Protein AF-A0A2A2H3L8-F1 (afdb_monomer_lite)

Secondary structure (DSSP, 8-state):
--HHHHHHHH-HHHHHHHHHHHHHHHHHGGGHHHH-TTS---SHHHHHHHHHHHHHHS-HHHHTTS-HHHHHHHHHHHHHTTGGGS--SHHHHHHHHHS-HHHHHHHHHHHHHHHHHHHHHHHHHTTTTTT--HHHHHHHHHHHHHTSSS-HHHH----EETTEE--HHHHHHHHHHHHHT--SGGGS-HHHHHH-----HHHHHHHHHHHHEEEEEESTTSS-EEEEEEE-SSHHHHHHHHHHHHHHHHHHHHHHHHHHHTT----EEEEEEE-HHHHHHHHHHHHTTS--B-HHHHHHHS-S-HHHHHHHHHHHHHTTSEEE-TTS-EEE---HHHHHHHHHHHTTSTTHHHHHTSHHHHHHIIIIIHHHHHHHHT----HHHHHHHHHHHTT-HHHHHHHHHHHHHH--TT--GGGS-HHHHHHHHHHHHHHHHHHHS-----HHHHHHHHHHHHHHHHHHHHHHHHHHHHHHHHHS-HHHHHHHHHHTT--SS------------TT-SSPPPHHHHHHHHHHH---EEEEEEEE---EE--TT--EE-S-EEEEEE------EEEEEETTSS-EEEEEE-EEEEETTEEEEE-TTSS-SEEEEEEEETTTTEEEEEEEE-TT-BHHHHHHHHHHHHHHHHH-EEEEEETTT--EEEEEEPPTTS---PPPHHHHHHHHHHHHHHHHH----B--S---HHHHHHHHHHHHHHHHSEEEEE-SEEEEEEEEHHHHHHHHHHHHTTPPEEEEES--EEEETTEEEE---EEEEESSEEEE-TTS-B--GGGS-TT-EEEEEEEETTSEEEEEEGGG--S--B-

Radius of gyration: 36.52 Å; chains: 1; bounding box: 95×78×100 Å

Structure (mmCIF, N/CA/C/O backbone):
data_AF-A0A2A2H3L8-F1
#
_entry.id   AF-A0A2A2H3L8-F1
#
loop_
_atom_site.group_PDB
_atom_site.id
_atom_site.type_symbol
_atom_site.label_atom_id
_atom_site.label_alt_id
_atom_site.label_comp_id
_atom_site.label_asym_id
_atom_site.label_entity_id
_atom_site.label_seq_id
_atom_site.pdbx_PDB_ins_code
_atom_site.Cartn_x
_atom_site.Cartn_y
_atom_site.Cartn_z
_atom_site.occupancy
_atom_site.B_iso_or_equiv
_atom_site.auth_seq_id
_atom_site.auth_comp_id
_atom_site.auth_asym_id
_atom_site.auth_atom_id
_atom_site.pdbx_PDB_model_num
ATOM 1 N N . MET A 1 1 ? -17.645 -6.572 17.294 1.00 83.06 1 MET A N 1
ATOM 2 C CA . MET A 1 1 ? -18.320 -5.420 17.928 1.00 83.06 1 MET A CA 1
ATOM 3 C C . MET A 1 1 ? -17.298 -4.321 18.198 1.00 83.06 1 MET A C 1
ATOM 5 O O . MET A 1 1 ? -16.190 -4.648 18.616 1.00 83.06 1 MET A O 1
ATOM 9 N N . GLU A 1 2 ? -17.632 -3.058 17.930 1.00 95.62 2 GLU A N 1
ATOM 10 C CA . GLU A 1 2 ? -16.742 -1.903 18.159 1.00 95.62 2 GLU A CA 1
ATOM 11 C C . GLU A 1 2 ? -17.106 -1.179 19.459 1.00 95.62 2 GLU A C 1
ATOM 13 O O . GLU A 1 2 ? -18.285 -1.053 19.788 1.00 95.62 2 GLU A O 1
ATOM 18 N N . LEU A 1 3 ? -16.106 -0.639 20.160 1.00 96.88 3 LEU A N 1
ATOM 19 C CA . LEU A 1 3 ? -16.261 0.093 21.422 1.00 96.88 3 LEU A CA 1
ATOM 20 C C . LEU A 1 3 ? -17.238 1.273 21.305 1.00 96.88 3 LEU A C 1
ATOM 22 O O . LEU A 1 3 ? -18.069 1.485 22.185 1.00 96.88 3 LEU A O 1
ATOM 26 N N . ARG A 1 4 ? -17.191 2.024 20.197 1.00 95.75 4 ARG A N 1
ATOM 27 C CA . ARG A 1 4 ? -18.120 3.143 19.962 1.00 95.75 4 ARG A CA 1
ATOM 28 C C . ARG A 1 4 ? -19.567 2.703 19.780 1.00 95.75 4 ARG A C 1
ATOM 30 O O . ARG A 1 4 ? -20.456 3.467 20.149 1.00 95.75 4 ARG A O 1
ATOM 37 N N . ASN A 1 5 ? -19.805 1.518 19.220 1.00 95.75 5 ASN A N 1
ATOM 38 C CA . ASN A 1 5 ? -21.161 1.006 19.024 1.00 95.75 5 ASN A CA 1
ATOM 39 C C . ASN A 1 5 ? -21.778 0.613 20.369 1.00 95.75 5 ASN A C 1
ATOM 41 O O . ASN A 1 5 ? -22.880 1.064 20.662 1.00 95.75 5 ASN A O 1
ATOM 45 N N . ILE A 1 6 ? -21.006 -0.049 21.238 1.00 95.19 6 ILE A N 1
ATOM 46 C CA . ILE A 1 6 ? -21.409 -0.333 22.628 1.00 95.19 6 ILE A CA 1
ATOM 47 C C . ILE A 1 6 ? -21.758 0.968 23.350 1.00 95.19 6 ILE A C 1
ATOM 49 O O . ILE A 1 6 ? -22.830 1.109 23.927 1.00 95.19 6 ILE A O 1
ATOM 53 N N . LEU A 1 7 ? -20.889 1.979 23.258 1.00 94.81 7 LEU A N 1
ATOM 54 C CA . LEU A 1 7 ? -21.137 3.255 23.924 1.00 94.81 7 LEU A CA 1
ATOM 55 C C . LEU A 1 7 ? -22.390 3.964 23.391 1.00 94.81 7 LEU A C 1
ATOM 57 O O . LEU A 1 7 ? -23.113 4.592 24.157 1.00 94.81 7 LEU A O 1
ATOM 61 N N . LYS A 1 8 ? -22.649 3.879 22.083 1.00 95.00 8 LYS A N 1
ATOM 62 C CA . LYS A 1 8 ? -23.843 4.452 21.452 1.00 95.00 8 LYS A CA 1
ATOM 63 C C . LYS A 1 8 ? -25.124 3.785 21.954 1.00 95.00 8 LYS A C 1
ATOM 65 O O . LYS A 1 8 ? -26.120 4.483 22.131 1.00 95.00 8 LYS A O 1
ATOM 70 N N . GLU A 1 9 ? -25.088 2.473 22.146 1.00 94.44 9 GLU A N 1
ATOM 71 C CA . GLU A 1 9 ? -26.216 1.666 22.615 1.00 94.44 9 GLU A CA 1
ATOM 72 C C . GLU A 1 9 ? -26.458 1.854 24.118 1.00 94.44 9 GLU A C 1
ATOM 74 O O . GLU A 1 9 ? -27.595 2.060 24.535 1.00 94.44 9 GLU A O 1
ATOM 79 N N . GLU A 1 10 ? -25.397 1.879 24.927 1.00 94.19 10 GLU A N 1
ATOM 80 C CA . GLU A 1 10 ? -25.502 1.904 26.390 1.00 94.19 10 GLU A CA 1
ATOM 81 C C . GLU A 1 10 ? -25.512 3.315 27.007 1.00 94.19 10 GLU A C 1
ATOM 83 O O . GLU A 1 10 ? -26.018 3.505 28.114 1.00 94.19 10 GLU A O 1
ATOM 88 N N . SER A 1 11 ? -24.950 4.331 26.338 1.00 94.38 11 SER A N 1
ATOM 89 C CA . SER A 1 11 ? -24.921 5.711 26.847 1.00 94.38 11 SER A CA 1
ATOM 90 C C . SER A 1 11 ? -24.826 6.763 25.738 1.00 94.38 11 SER A C 1
ATOM 92 O O . SER A 1 11 ? -23.748 7.224 25.341 1.00 94.38 11 SER A O 1
ATOM 94 N N . SER A 1 12 ? -25.988 7.258 25.301 1.00 92.56 12 SER A N 1
ATOM 95 C CA . SER A 1 12 ? -26.070 8.342 24.315 1.00 92.56 12 SER A CA 1
ATOM 96 C C . SER A 1 12 ? -25.361 9.630 24.762 1.00 92.56 12 SER A C 1
ATOM 98 O O . SER A 1 12 ? -24.873 10.377 23.915 1.00 92.56 12 SER A O 1
ATOM 100 N N . ASP A 1 13 ? -25.292 9.904 26.073 1.00 95.12 13 ASP A N 1
ATOM 101 C CA . ASP A 1 13 ? -24.569 11.066 26.617 1.00 95.12 13 ASP A CA 1
ATOM 102 C C . ASP A 1 13 ? -23.065 10.966 26.337 1.00 95.12 13 ASP A C 1
ATOM 104 O O . ASP A 1 13 ? -22.494 11.843 25.684 1.00 95.12 13 ASP A O 1
ATOM 108 N N . TYR A 1 14 ? -22.427 9.864 26.747 1.00 96.44 14 TYR A N 1
ATOM 109 C CA . TYR A 1 14 ? -20.996 9.662 26.519 1.00 96.44 14 TYR A CA 1
ATOM 110 C C . TYR A 1 14 ? -20.649 9.618 25.032 1.00 96.44 14 TYR A C 1
ATOM 112 O O . TYR A 1 14 ? -19.658 10.221 24.612 1.00 96.44 14 TYR A O 1
ATOM 120 N N . TYR A 1 15 ? -21.487 8.973 24.220 1.00 96.31 15 TYR A N 1
ATOM 121 C CA . TYR A 1 15 ? -21.296 8.926 22.775 1.00 96.31 15 TYR A CA 1
ATOM 122 C C . TYR A 1 15 ? -21.334 10.324 22.130 1.00 96.31 15 TYR A C 1
ATOM 124 O O . TYR A 1 15 ? -20.479 10.657 21.306 1.00 96.31 15 TYR A O 1
ATOM 132 N N . ASN A 1 16 ? -22.280 11.180 22.530 1.00 94.69 16 ASN A N 1
ATOM 133 C CA . ASN A 1 16 ? -22.362 12.554 22.029 1.00 94.69 16 ASN A CA 1
ATOM 134 C C . ASN A 1 16 ? -21.185 13.418 22.508 1.00 94.69 16 ASN A C 1
ATOM 136 O O . ASN A 1 16 ? -20.650 14.211 21.731 1.00 94.69 16 ASN A O 1
ATOM 140 N N . ARG A 1 17 ? -20.743 13.243 23.758 1.00 96.62 17 ARG A N 1
ATOM 141 C CA . ARG A 1 17 ? -19.589 13.964 24.316 1.00 96.62 17 ARG A CA 1
ATOM 142 C C . ARG A 1 17 ? -18.285 13.585 23.618 1.00 96.62 17 ARG A C 1
ATOM 144 O O . ARG A 1 17 ? -17.509 14.482 23.305 1.00 96.62 17 ARG A O 1
ATOM 151 N N . ILE A 1 18 ? -18.075 12.310 23.275 1.00 95.94 18 ILE A N 1
ATOM 152 C CA . ILE A 1 18 ? -16.907 11.888 22.482 1.00 95.94 18 ILE A CA 1
ATOM 153 C C . ILE A 1 18 ? -16.838 12.608 21.138 1.00 95.94 18 ILE A C 1
ATOM 155 O O . ILE A 1 18 ? -15.762 13.054 20.761 1.00 95.94 18 ILE A O 1
ATOM 159 N N . LYS A 1 19 ? -17.962 12.785 20.431 1.00 94.50 19 LYS A N 1
ATOM 160 C CA . LYS A 1 19 ? -17.966 13.498 19.140 1.00 94.50 19 LYS A CA 1
ATOM 161 C C . LYS A 1 19 ? -17.514 14.949 19.270 1.00 94.50 19 LYS A C 1
ATOM 163 O O . LYS A 1 19 ? -16.806 15.453 18.404 1.00 94.50 19 LYS A O 1
ATOM 168 N N . PHE A 1 20 ? -17.934 15.620 20.341 1.00 95.12 20 PHE A N 1
ATOM 169 C CA . PHE A 1 20 ? -17.474 16.972 20.647 1.00 95.12 20 PHE A CA 1
ATOM 170 C C . PHE A 1 20 ? -15.969 16.982 20.948 1.00 95.12 20 PHE A C 1
ATOM 172 O O . PHE A 1 20 ? -15.222 17.737 20.339 1.00 95.12 20 PHE A O 1
ATOM 179 N N . ILE A 1 21 ? -15.523 16.086 21.828 1.00 96.94 21 ILE A N 1
ATOM 180 C CA . ILE A 1 21 ? -14.126 15.967 22.259 1.00 96.94 21 ILE A CA 1
ATOM 181 C C . ILE A 1 21 ? -13.189 15.617 21.089 1.00 96.94 21 ILE A C 1
ATOM 183 O O . ILE A 1 21 ? -12.085 16.148 21.002 1.00 96.94 21 ILE A O 1
ATOM 187 N N . GLU A 1 22 ? -13.622 14.754 20.169 1.00 95.75 22 GLU A N 1
ATOM 188 C CA . GLU A 1 22 ? -12.879 14.399 18.956 1.00 95.75 22 GLU A CA 1
ATOM 189 C C . GLU A 1 22 ? -12.648 15.623 18.066 1.00 95.75 22 GLU A C 1
ATOM 191 O O . GLU A 1 22 ? -11.533 15.838 17.598 1.00 95.75 22 GLU A O 1
ATOM 196 N N . LYS A 1 23 ? -13.664 16.478 17.906 1.00 94.19 23 LYS A N 1
ATOM 197 C CA . LYS A 1 23 ? -13.542 17.730 17.153 1.00 94.19 23 LYS A CA 1
ATOM 198 C C . LYS A 1 23 ? -12.536 18.694 17.793 1.00 94.19 23 LYS A C 1
ATOM 200 O O . LYS A 1 23 ? -11.777 19.346 17.080 1.00 94.19 23 LYS A O 1
ATOM 205 N N . GLU A 1 24 ? -12.499 18.768 19.122 1.00 94.69 24 GLU A N 1
ATOM 206 C CA . GLU A 1 24 ? -11.476 19.548 19.831 1.00 94.69 24 GLU A CA 1
ATOM 207 C C . GLU A 1 24 ? -10.074 18.957 19.609 1.00 94.69 24 GLU A C 1
ATOM 209 O O . GLU A 1 24 ? -9.120 19.688 19.334 1.00 94.69 24 GLU A O 1
ATOM 214 N N . ALA A 1 25 ? -9.938 17.627 19.648 1.00 94.38 25 ALA A N 1
ATOM 215 C CA . ALA A 1 25 ? -8.674 16.949 19.365 1.00 94.38 25 ALA A CA 1
ATOM 216 C C . ALA A 1 25 ? -8.178 17.212 17.929 1.00 94.38 25 ALA A C 1
ATOM 218 O O . ALA A 1 25 ? -6.989 17.474 17.739 1.00 94.38 25 ALA A O 1
ATOM 219 N N . GLU A 1 26 ? -9.069 17.219 16.929 1.00 92.94 26 GLU A N 1
ATOM 220 C CA . GLU A 1 26 ? -8.743 17.552 15.531 1.00 92.94 26 GLU A CA 1
ATOM 221 C C . GLU A 1 26 ? -8.119 18.947 15.382 1.00 92.94 26 GLU A C 1
ATOM 223 O O . GLU A 1 26 ? -7.230 19.135 14.550 1.00 92.94 26 GLU A O 1
ATOM 228 N N . GLY A 1 27 ? -8.538 19.911 16.207 1.00 90.88 27 GLY A N 1
ATOM 229 C CA . GLY A 1 27 ? -7.970 21.259 16.220 1.00 90.88 27 GLY A CA 1
ATOM 230 C C . GLY A 1 27 ? -6.612 21.364 16.920 1.00 90.88 27 GLY A C 1
ATOM 231 O O . GLY A 1 27 ? -5.846 22.271 16.612 1.00 90.88 27 GLY A O 1
ATOM 232 N N . ILE A 1 28 ? -6.301 20.454 17.850 1.00 90.62 28 ILE A N 1
ATOM 233 C CA . ILE A 1 28 ? -5.138 20.562 18.746 1.00 90.62 28 ILE A CA 1
ATOM 234 C C . ILE A 1 28 ? -3.966 19.673 18.312 1.00 90.62 28 ILE A C 1
ATOM 236 O O . ILE A 1 28 ? -2.809 20.090 18.374 1.00 90.62 28 ILE A O 1
ATOM 240 N N . LEU A 1 29 ? -4.231 18.427 17.919 1.00 89.50 29 LEU A N 1
ATOM 241 C CA . LEU A 1 29 ? -3.183 17.446 17.619 1.00 89.50 29 LEU A CA 1
ATOM 242 C C . LEU A 1 29 ? -2.233 17.849 16.471 1.00 89.50 29 LEU A C 1
ATOM 244 O O . LEU A 1 29 ? -1.042 17.532 16.564 1.00 89.50 29 LEU A O 1
ATOM 248 N N . PRO A 1 30 ? -2.665 18.585 15.423 1.00 87.38 30 PRO A N 1
ATOM 249 C CA . PRO A 1 30 ? -1.750 19.055 14.380 1.00 87.38 30 PRO A CA 1
ATOM 250 C C . PRO A 1 30 ? -0.570 19.898 14.899 1.00 87.38 30 PRO A C 1
ATOM 252 O O . PRO A 1 30 ? 0.511 19.851 14.302 1.00 87.38 30 PRO A O 1
ATOM 255 N N . ASP A 1 31 ? -0.722 20.594 16.034 1.00 88.56 31 ASP A N 1
ATOM 256 C CA . ASP A 1 31 ? 0.322 21.441 16.633 1.00 88.56 31 ASP A CA 1
ATOM 257 C C . ASP A 1 31 ? 1.571 20.655 17.049 1.00 88.56 31 ASP A C 1
ATOM 259 O O . ASP A 1 31 ? 2.672 21.208 17.112 1.00 88.56 31 ASP A O 1
ATOM 263 N N . VAL A 1 32 ? 1.448 19.343 17.284 1.00 88.62 32 VAL A N 1
ATOM 264 C CA . VAL A 1 32 ? 2.593 18.469 17.589 1.00 88.62 32 VAL A CA 1
ATOM 265 C C . VAL A 1 32 ? 3.655 18.547 16.484 1.00 88.62 32 VAL A C 1
ATOM 267 O O . VAL A 1 32 ? 4.857 18.495 16.764 1.00 88.62 32 VAL A O 1
ATOM 270 N N . ARG A 1 33 ? 3.249 18.761 15.224 1.00 84.06 33 ARG A N 1
ATOM 271 C CA . ARG A 1 33 ? 4.179 18.886 14.090 1.00 84.06 33 ARG A CA 1
ATOM 272 C C . ARG A 1 33 ? 5.032 20.146 14.125 1.00 84.06 33 ARG A C 1
ATOM 274 O O . ARG A 1 33 ? 6.118 20.134 13.548 1.00 84.06 33 ARG A O 1
ATOM 281 N N . LEU A 1 34 ? 4.588 21.205 14.804 1.00 83.75 34 LEU A N 1
ATOM 282 C CA . LEU A 1 34 ? 5.397 22.416 14.987 1.00 83.75 34 LEU A CA 1
ATOM 283 C C . LEU A 1 34 ? 6.666 22.100 15.787 1.00 83.75 34 LEU A C 1
ATOM 285 O O . LEU A 1 34 ? 7.735 22.656 15.537 1.00 83.75 34 LEU A O 1
ATOM 289 N N . VAL A 1 35 ? 6.554 21.152 16.718 1.00 85.38 35 VAL A N 1
ATOM 290 C CA . VAL A 1 35 ? 7.652 20.702 17.574 1.00 85.38 35 VAL A CA 1
ATOM 291 C C . VAL A 1 35 ? 8.431 19.574 16.918 1.00 85.38 35 VAL A C 1
ATOM 293 O O . VAL A 1 35 ? 9.661 19.591 16.942 1.00 85.38 35 VAL A O 1
ATOM 296 N N . PHE A 1 36 ? 7.737 18.618 16.299 1.00 85.81 36 PHE A N 1
ATOM 297 C CA . PHE A 1 36 ? 8.301 17.369 15.791 1.00 85.81 36 PHE A CA 1
ATOM 298 C C . PHE A 1 36 ? 8.099 17.197 14.271 1.00 85.81 36 PHE A C 1
ATOM 300 O O . PHE A 1 36 ? 7.512 16.207 13.834 1.00 85.81 36 PHE A O 1
ATOM 307 N N . PRO A 1 37 ? 8.634 18.098 13.424 1.00 77.38 37 PRO A N 1
ATOM 308 C CA . PRO A 1 37 ? 8.380 18.074 11.978 1.00 77.38 37 PRO A CA 1
ATOM 309 C C . PRO A 1 37 ? 8.985 16.858 11.260 1.00 77.38 37 PRO A C 1
ATOM 311 O O . PRO A 1 37 ? 8.618 16.572 10.126 1.00 77.38 37 PRO A O 1
ATOM 314 N N . LYS A 1 38 ? 9.927 16.155 11.904 1.00 72.88 38 LYS A N 1
ATOM 315 C CA . LYS A 1 38 ? 10.627 14.973 11.373 1.00 72.88 38 LYS A CA 1
ATOM 316 C C . LYS A 1 38 ? 10.145 13.647 11.980 1.00 72.88 38 LYS A C 1
ATOM 318 O O . LYS A 1 38 ? 10.799 12.629 11.798 1.00 72.88 38 LYS A O 1
ATOM 323 N N . TYR A 1 39 ? 9.059 13.643 12.744 1.00 74.00 39 TYR A N 1
ATOM 324 C CA . TYR A 1 39 ? 8.525 12.412 13.328 1.00 74.00 39 TYR A CA 1
ATOM 325 C C . TYR A 1 39 ? 7.273 11.962 12.575 1.00 74.00 39 TYR A C 1
ATOM 327 O O . TYR A 1 39 ? 6.758 12.682 11.719 1.00 74.00 39 TYR A O 1
ATOM 335 N N . THR A 1 40 ? 6.821 10.743 12.866 1.00 72.00 40 THR A N 1
ATOM 336 C CA . THR A 1 40 ? 5.546 10.207 12.377 1.00 72.00 40 THR A CA 1
ATOM 337 C C . THR A 1 40 ? 4.384 11.120 12.753 1.00 72.00 40 THR A C 1
ATOM 339 O O . THR A 1 40 ? 4.486 11.956 13.655 1.00 72.00 40 THR A O 1
ATOM 342 N N . ASN A 1 41 ? 3.271 10.979 12.042 1.00 76.31 41 ASN A N 1
ATOM 343 C CA . ASN A 1 41 ? 2.091 11.787 12.305 1.00 76.31 41 ASN A CA 1
ATOM 344 C C . ASN A 1 41 ? 1.493 11.399 13.667 1.00 76.31 41 ASN A C 1
ATOM 346 O O . ASN A 1 41 ? 1.274 10.217 13.926 1.00 76.31 41 ASN A O 1
ATOM 350 N N . HIS A 1 42 ? 1.215 12.398 14.506 1.00 82.56 42 HIS A N 1
ATOM 351 C CA . HIS A 1 42 ? 0.494 12.247 15.779 1.00 82.56 42 HIS A CA 1
ATOM 352 C C . HIS A 1 42 ? -0.842 13.010 15.722 1.00 82.56 42 HIS A C 1
ATOM 354 O O . HIS A 1 42 ? -1.258 13.643 16.685 1.00 82.56 42 HIS A O 1
ATOM 360 N N . ASP A 1 43 ? -1.459 13.032 14.538 1.00 83.88 43 ASP A N 1
ATOM 361 C CA . ASP A 1 43 ? -2.748 13.671 14.280 1.00 83.88 43 ASP A CA 1
ATOM 362 C C . ASP A 1 43 ? -3.913 12.692 14.516 1.00 83.88 43 ASP A C 1
ATOM 364 O O . ASP A 1 43 ? -3.726 11.577 15.000 1.00 83.88 43 ASP A O 1
ATOM 368 N N . ILE A 1 44 ? -5.137 13.106 14.182 1.00 88.06 44 ILE A N 1
ATOM 369 C CA . ILE A 1 44 ? -6.342 12.302 14.420 1.00 88.06 44 ILE A CA 1
ATOM 370 C C . ILE A 1 44 ? -6.323 10.941 13.699 1.00 88.06 44 ILE A C 1
ATOM 372 O O . ILE A 1 44 ? -6.999 10.008 14.124 1.00 88.06 44 ILE A O 1
ATOM 376 N N . ALA A 1 45 ? -5.550 10.793 12.617 1.00 88.56 45 ALA A N 1
ATOM 377 C CA . ALA A 1 45 ? -5.422 9.504 11.944 1.00 88.56 45 ALA A CA 1
ATOM 378 C C . ALA A 1 45 ? -4.712 8.488 12.852 1.00 88.56 45 ALA A C 1
ATOM 380 O O . ALA A 1 45 ? -5.144 7.343 12.946 1.00 88.56 45 ALA A O 1
ATOM 381 N N . HIS A 1 46 ? -3.694 8.930 13.600 1.00 90.38 46 HIS A N 1
ATOM 382 C CA . HIS A 1 46 ? -3.003 8.087 14.571 1.00 90.38 46 HIS A CA 1
ATOM 383 C C . HIS A 1 46 ? -3.940 7.555 15.653 1.00 90.38 46 HIS A C 1
ATOM 385 O O . HIS A 1 46 ? -3.908 6.367 15.971 1.00 90.38 46 HIS A O 1
ATOM 391 N N . THR A 1 47 ? -4.749 8.434 16.235 1.00 93.00 47 THR A N 1
ATOM 392 C CA . THR A 1 47 ? -5.632 8.068 17.343 1.00 93.00 47 THR A CA 1
ATOM 393 C C . THR A 1 47 ? -6.748 7.138 16.872 1.00 93.00 47 THR A C 1
ATOM 395 O O . THR A 1 47 ? -7.091 6.201 17.588 1.00 93.00 47 THR A O 1
ATOM 398 N N . LYS A 1 48 ? -7.245 7.319 15.640 1.00 93.44 48 LYS A N 1
ATOM 399 C CA . LYS A 1 48 ? -8.192 6.397 14.990 1.00 93.44 48 LYS A CA 1
ATOM 400 C C . LYS A 1 48 ? -7.587 5.017 14.739 1.00 93.44 48 LYS A C 1
ATOM 402 O O . LYS A 1 48 ? -8.254 4.022 15.002 1.00 93.44 48 LYS A O 1
ATOM 407 N N . GLY A 1 49 ? -6.330 4.952 14.303 1.00 94.25 49 GLY A N 1
ATOM 408 C CA . GLY A 1 49 ? -5.618 3.683 14.153 1.00 94.25 49 GLY A CA 1
ATOM 409 C C . GLY A 1 49 ? -5.435 2.946 15.485 1.00 94.25 49 GLY A C 1
ATOM 410 O O . GLY A 1 49 ? -5.712 1.753 15.569 1.00 94.25 49 GLY A O 1
ATOM 411 N N . ILE A 1 50 ? -5.095 3.656 16.571 1.00 96.56 50 ILE A N 1
ATOM 412 C CA . ILE A 1 50 ? -5.062 3.056 17.921 1.00 96.56 50 ILE A CA 1
ATOM 413 C C . ILE A 1 50 ? -6.453 2.572 18.345 1.00 96.56 50 ILE A C 1
ATOM 415 O O . ILE A 1 50 ? -6.582 1.480 18.892 1.00 96.56 50 ILE A O 1
ATOM 419 N N . GLU A 1 51 ? -7.502 3.360 18.104 1.00 97.12 51 GLU A N 1
ATOM 420 C CA . GLU A 1 51 ? -8.876 2.960 18.416 1.00 97.12 51 GLU A CA 1
ATOM 421 C C . GLU A 1 51 ? -9.269 1.667 17.682 1.00 97.12 51 GLU A C 1
ATOM 423 O O . GLU A 1 51 ? -9.859 0.766 18.284 1.00 97.12 51 GLU A O 1
ATOM 428 N N . GLN A 1 52 ? -8.897 1.536 16.408 1.00 96.44 52 GLN A N 1
ATOM 429 C CA . GLN A 1 52 ? -9.094 0.306 15.648 1.00 96.44 52 GLN A CA 1
ATOM 430 C C . GLN A 1 52 ? -8.313 -0.866 16.259 1.00 96.44 52 GLN A C 1
ATOM 432 O O . GLN A 1 52 ? -8.894 -1.927 16.477 1.00 96.44 52 GLN A O 1
ATOM 437 N N . LEU A 1 53 ? -7.046 -0.670 16.629 1.00 97.12 53 LEU A N 1
ATOM 438 C CA . LEU A 1 53 ? -6.260 -1.707 17.301 1.00 97.12 53 LEU A CA 1
ATOM 439 C C . LEU A 1 53 ? -6.874 -2.111 18.645 1.00 97.12 53 LEU A C 1
ATOM 441 O O . LEU A 1 53 ? -6.885 -3.291 18.970 1.00 97.12 53 LEU A O 1
ATOM 445 N N . LEU A 1 54 ? -7.444 -1.180 19.417 1.00 98.12 54 LEU A N 1
ATOM 446 C CA . LEU A 1 54 ? -8.195 -1.509 20.634 1.00 98.12 54 LEU A CA 1
ATOM 447 C C . LEU A 1 54 ? -9.435 -2.357 20.315 1.00 98.12 54 LEU A C 1
ATOM 449 O O . LEU A 1 54 ? -9.735 -3.311 21.036 1.00 98.12 54 LEU A O 1
ATOM 453 N N . ASN A 1 55 ? -10.145 -2.050 19.225 1.00 97.31 55 ASN A N 1
ATOM 454 C CA . ASN A 1 55 ? -11.265 -2.866 18.759 1.00 97.31 55 ASN A CA 1
ATOM 455 C C . ASN A 1 55 ? -10.823 -4.272 18.334 1.00 97.31 55 ASN A C 1
ATOM 457 O O . ASN A 1 55 ? -11.568 -5.221 18.551 1.00 97.31 55 ASN A O 1
ATOM 461 N N . GLU A 1 56 ? -9.645 -4.446 17.754 1.00 96.19 56 GLU A N 1
ATOM 462 C CA . GLU A 1 56 ? -9.154 -5.765 17.338 1.00 96.19 56 GLU A CA 1
ATOM 463 C C . GLU A 1 56 ? -8.559 -6.551 18.516 1.00 96.19 56 GLU A C 1
ATOM 465 O O . GLU A 1 56 ? -8.823 -7.741 18.678 1.00 96.19 56 GLU A O 1
ATOM 470 N N . MET A 1 57 ? -7.814 -5.872 19.387 1.00 96.50 57 MET A N 1
ATOM 471 C CA . MET A 1 57 ? -7.100 -6.460 20.518 1.00 96.50 57 MET A CA 1
ATOM 472 C C . MET A 1 57 ? -8.027 -6.936 21.640 1.00 96.50 57 MET A C 1
ATOM 474 O O . MET A 1 57 ? -7.695 -7.902 22.324 1.00 96.50 57 MET A O 1
ATOM 478 N N . ILE A 1 58 ? -9.165 -6.267 21.867 1.00 96.56 58 ILE A N 1
ATOM 479 C CA . ILE A 1 58 ? -10.099 -6.612 22.948 1.00 96.56 58 ILE A CA 1
ATOM 480 C C . ILE A 1 58 ? -11.173 -7.579 22.407 1.00 96.56 58 ILE A C 1
ATOM 482 O O . ILE A 1 58 ? -12.014 -7.170 21.597 1.00 96.56 58 ILE A O 1
ATOM 486 N N . PRO A 1 59 ? -11.224 -8.844 22.871 1.00 95.12 59 PRO A N 1
ATOM 487 C CA . PRO A 1 59 ? -12.266 -9.790 22.476 1.00 95.12 59 PRO A CA 1
ATOM 488 C C . PRO A 1 59 ? -13.664 -9.301 22.870 1.00 95.12 59 PRO A C 1
ATOM 490 O O . PRO A 1 59 ? -13.820 -8.626 23.890 1.00 95.12 59 PRO A O 1
ATOM 493 N N . ASN A 1 60 ? -14.697 -9.688 22.112 1.00 94.62 60 ASN A N 1
ATOM 494 C CA . ASN A 1 60 ? -16.083 -9.281 22.399 1.00 94.62 60 ASN A CA 1
ATOM 495 C C . ASN A 1 60 ? -16.507 -9.644 23.834 1.00 94.62 60 ASN A C 1
ATOM 497 O O . ASN A 1 60 ? -17.072 -8.802 24.521 1.00 94.62 60 ASN A O 1
ATOM 501 N N . SER A 1 61 ? -16.104 -10.819 24.331 1.00 93.88 61 SER A N 1
ATOM 502 C CA . SER A 1 61 ? -16.380 -11.254 25.707 1.00 93.88 61 SER A CA 1
ATOM 503 C C . SER A 1 61 ? -15.810 -10.325 26.784 1.00 93.88 61 SER A C 1
ATOM 505 O O . SER A 1 61 ? -16.335 -10.278 27.890 1.00 93.88 61 SER A O 1
ATOM 507 N N . ILE A 1 62 ? -14.736 -9.583 26.499 1.00 96.00 62 ILE A N 1
ATOM 508 C CA . ILE A 1 62 ? -14.208 -8.562 27.411 1.00 96.00 62 ILE A CA 1
ATOM 509 C C . ILE A 1 62 ? -14.923 -7.234 27.179 1.00 96.00 62 ILE A C 1
ATOM 511 O O . ILE A 1 62 ? -15.278 -6.573 28.149 1.00 96.00 62 ILE A O 1
ATOM 515 N N . LYS A 1 63 ? -15.177 -6.861 25.917 1.00 96.00 63 LYS A N 1
ATOM 516 C CA . LYS A 1 63 ? -15.886 -5.619 25.577 1.00 96.00 63 LYS A CA 1
ATOM 517 C C . LYS A 1 63 ? -17.268 -5.534 26.222 1.00 96.00 63 LYS A C 1
ATOM 519 O O . LYS A 1 63 ? -17.598 -4.487 26.755 1.00 96.00 63 LYS A O 1
ATOM 524 N N . GLU A 1 64 ? -18.019 -6.631 26.224 1.00 92.50 64 GLU A N 1
ATOM 525 C CA . GLU A 1 64 ? -19.348 -6.742 26.853 1.00 92.50 64 GLU A CA 1
ATOM 526 C C . GLU A 1 64 ? -19.312 -6.563 28.378 1.00 92.50 64 GLU A C 1
ATOM 528 O O . GLU A 1 64 ? -20.329 -6.281 28.999 1.00 92.50 64 GLU A O 1
ATOM 533 N N . ASN A 1 65 ? -18.142 -6.731 28.999 1.00 93.25 65 ASN A N 1
ATOM 534 C CA . ASN A 1 65 ? -17.953 -6.541 30.434 1.00 93.25 65 ASN A CA 1
ATOM 535 C C . ASN A 1 65 ? -17.357 -5.166 30.785 1.00 93.25 65 ASN A C 1
ATOM 537 O O . ASN A 1 65 ? -17.212 -4.859 31.971 1.00 93.25 65 ASN A O 1
ATOM 541 N N . LEU A 1 66 ? -16.985 -4.350 29.790 1.00 95.69 66 LEU A N 1
ATOM 542 C CA . LEU A 1 66 ? -16.517 -2.986 30.019 1.00 95.69 66 LEU A CA 1
ATOM 543 C C . LEU A 1 66 ? -17.706 -2.067 30.266 1.00 95.69 66 LEU A C 1
ATOM 545 O O . LEU A 1 66 ? -18.670 -2.053 29.510 1.00 95.69 66 LEU A O 1
ATOM 549 N N . LYS A 1 67 ? -17.605 -1.230 31.294 1.00 95.38 67 LYS A N 1
ATOM 550 C CA . LYS A 1 67 ? -18.656 -0.254 31.599 1.00 95.38 67 LYS A CA 1
ATOM 551 C C . LYS A 1 67 ? -18.656 0.881 30.570 1.00 95.38 67 LYS A C 1
ATOM 553 O O . LYS A 1 67 ? -17.574 1.286 30.129 1.00 95.38 67 LYS A O 1
ATOM 558 N N . PRO A 1 68 ? -19.803 1.541 30.311 1.00 95.69 68 PRO A N 1
ATOM 559 C CA . PRO A 1 68 ? -19.861 2.729 29.456 1.00 95.69 68 PRO A CA 1
ATOM 560 C C . PRO A 1 68 ? -18.831 3.804 29.824 1.00 95.69 68 PRO A C 1
ATOM 562 O O . PRO A 1 68 ? -18.195 4.389 28.950 1.00 95.69 68 PRO A O 1
ATOM 565 N N . ALA A 1 69 ? -18.622 4.038 31.125 1.00 96.25 69 ALA A N 1
ATOM 566 C CA . ALA A 1 69 ? -17.630 4.995 31.610 1.00 96.25 69 ALA A CA 1
ATOM 567 C C . ALA A 1 69 ? -16.187 4.568 31.283 1.00 96.25 69 ALA A C 1
ATOM 569 O O . ALA A 1 69 ? -15.371 5.406 30.918 1.00 96.25 69 ALA A O 1
ATOM 570 N N . GLU A 1 70 ? -15.866 3.274 31.370 1.00 97.75 70 GLU A N 1
ATOM 571 C CA . GLU A 1 70 ? -14.536 2.743 31.045 1.00 97.75 70 GLU A CA 1
ATOM 572 C C . GLU A 1 70 ? -14.231 2.868 29.555 1.00 97.75 70 GLU A C 1
ATOM 574 O O . GLU A 1 70 ? -13.145 3.316 29.185 1.00 97.75 70 GLU A O 1
ATOM 579 N N . ILE A 1 71 ? -15.214 2.544 28.710 1.00 98.00 71 ILE A N 1
ATOM 580 C CA . ILE A 1 71 ? -15.126 2.727 27.260 1.00 98.00 71 ILE A CA 1
ATOM 581 C C . ILE A 1 71 ? -14.927 4.210 26.936 1.00 98.00 71 ILE A C 1
ATOM 583 O O . ILE A 1 71 ? -14.013 4.563 26.190 1.00 98.00 71 ILE A O 1
ATOM 587 N N . PHE A 1 72 ? -15.729 5.093 27.539 1.00 98.00 72 PHE A N 1
ATOM 588 C CA . PHE A 1 72 ? -15.593 6.537 27.368 1.00 98.00 72 PHE A CA 1
ATOM 589 C C . PHE A 1 72 ? -14.197 7.034 27.777 1.00 98.00 72 PHE A C 1
ATOM 591 O O . PHE A 1 72 ? -13.547 7.739 27.004 1.00 98.00 72 PHE A O 1
ATOM 598 N N . TYR A 1 73 ? -13.689 6.630 28.946 1.00 98.12 73 TYR A N 1
ATOM 599 C CA . TYR A 1 73 ? -12.366 7.049 29.419 1.00 98.12 73 TYR A CA 1
ATOM 600 C C . TYR A 1 73 ? -11.236 6.543 28.528 1.00 98.12 73 TYR A C 1
ATOM 602 O O . TYR A 1 73 ? -10.308 7.300 28.250 1.00 98.12 73 TYR A O 1
ATOM 610 N N . LEU A 1 74 ? -11.311 5.296 28.058 1.00 98.62 74 LEU A N 1
ATOM 611 C CA . LEU A 1 74 ? -10.311 4.715 27.167 1.00 98.62 74 LEU A CA 1
ATOM 612 C C . LEU A 1 74 ? -10.263 5.448 25.822 1.00 98.62 74 LEU A C 1
ATOM 614 O O . LEU A 1 74 ? -9.180 5.817 25.367 1.00 98.62 74 LEU A O 1
ATOM 618 N N . LEU A 1 75 ? -11.419 5.710 25.206 1.00 98.44 75 LEU A N 1
ATOM 619 C CA . LEU A 1 75 ? -11.496 6.404 23.918 1.00 98.44 75 LEU A CA 1
ATOM 620 C C . LEU A 1 75 ? -11.016 7.859 24.023 1.00 98.44 75 LEU A C 1
ATOM 622 O O . LEU A 1 75 ? -10.224 8.309 23.197 1.00 98.44 75 LEU A O 1
ATOM 626 N N . VAL A 1 76 ? -11.415 8.590 25.068 1.00 98.38 76 VAL A N 1
ATOM 627 C CA . VAL A 1 76 ? -10.941 9.970 25.272 1.00 98.38 76 VAL A CA 1
ATOM 628 C C . VAL A 1 76 ? -9.449 10.006 25.611 1.00 98.38 76 VAL A C 1
ATOM 630 O O . VAL A 1 76 ? -8.727 10.857 25.092 1.00 98.38 76 VAL A O 1
ATOM 633 N N . ALA A 1 77 ? -8.948 9.071 26.424 1.00 98.44 77 ALA A N 1
ATOM 634 C CA . ALA A 1 77 ? -7.514 8.965 26.685 1.00 98.44 77 ALA A CA 1
ATOM 635 C C . ALA A 1 77 ? -6.737 8.655 25.400 1.00 98.44 77 ALA A C 1
ATOM 637 O O . ALA A 1 77 ? -5.695 9.255 25.171 1.00 98.44 77 ALA A O 1
ATOM 638 N N . THR A 1 78 ? -7.275 7.809 24.519 1.00 98.25 78 THR A N 1
ATOM 639 C CA . THR A 1 78 ? -6.682 7.521 23.203 1.00 98.25 78 THR A CA 1
ATOM 640 C C . THR A 1 78 ? -6.552 8.787 22.352 1.00 98.25 78 THR A C 1
ATOM 642 O O . THR A 1 78 ? -5.502 9.013 21.755 1.00 98.25 78 THR A O 1
ATOM 645 N N . LEU A 1 79 ? -7.557 9.670 22.350 1.00 97.62 79 LEU A N 1
ATOM 646 C CA . LEU A 1 79 ? -7.504 10.945 21.620 1.00 97.62 79 LEU A CA 1
ATOM 647 C C . LEU A 1 79 ? -6.418 11.902 22.140 1.00 97.62 79 LEU A C 1
ATOM 649 O O . LEU A 1 79 ? -5.828 12.639 21.354 1.00 97.62 79 LEU A O 1
ATOM 653 N N . PHE A 1 80 ? -6.148 11.904 23.448 1.00 97.12 80 PHE A N 1
ATOM 654 C CA . PHE A 1 80 ? -5.274 12.894 24.093 1.00 97.12 80 PHE A CA 1
ATOM 655 C C . PHE A 1 80 ? -3.963 12.330 24.653 1.00 97.12 80 PHE A C 1
ATOM 657 O O . PHE A 1 80 ? -3.195 13.094 25.241 1.00 97.12 80 PHE A O 1
ATOM 664 N N . HIS A 1 81 ? -3.660 11.042 24.471 1.00 97.12 81 HIS A N 1
ATOM 665 C CA . HIS A 1 81 ? -2.479 10.404 25.070 1.00 97.12 81 HIS A CA 1
ATOM 666 C C . HIS A 1 81 ? -1.170 11.127 24.708 1.00 97.12 81 HIS A C 1
ATOM 668 O O . HIS A 1 81 ? -0.303 11.293 25.570 1.00 97.12 81 HIS A O 1
ATOM 674 N N . ASP A 1 82 ? -1.101 11.676 23.493 1.00 95.50 82 ASP A N 1
ATOM 675 C CA . ASP A 1 82 ? 0.046 12.398 22.943 1.00 95.50 82 ASP A CA 1
ATOM 676 C C . ASP A 1 82 ? -0.094 13.925 22.918 1.00 95.50 82 ASP A C 1
ATOM 678 O O . ASP A 1 82 ? 0.803 14.624 22.444 1.00 95.50 82 ASP A O 1
ATOM 682 N N . VAL A 1 83 ? -1.158 14.501 23.493 1.00 95.69 83 VAL A N 1
ATOM 683 C CA . VAL A 1 83 ? -1.322 15.969 23.523 1.00 95.69 83 VAL A CA 1
ATOM 684 C C . VAL A 1 83 ? -0.163 16.663 24.244 1.00 95.69 83 VAL A C 1
ATOM 686 O O . VAL A 1 83 ? 0.179 17.801 23.944 1.00 95.69 83 VAL A O 1
ATOM 689 N N . GLY A 1 84 ? 0.511 15.969 25.159 1.00 95.62 84 GLY A N 1
ATOM 690 C CA . GLY A 1 84 ? 1.721 16.426 25.827 1.00 95.62 84 GLY A CA 1
ATOM 691 C C . GLY A 1 84 ? 2.917 16.654 24.899 1.00 95.62 84 GLY A C 1
ATOM 692 O O . GLY A 1 84 ? 3.891 17.254 25.345 1.00 95.62 84 GLY A O 1
ATOM 693 N N . MET A 1 85 ? 2.869 16.219 23.638 1.00 94.81 85 MET A N 1
ATOM 694 C CA . MET A 1 85 ? 3.922 16.441 22.643 1.00 94.81 85 MET A CA 1
ATOM 695 C C . MET A 1 85 ? 3.900 17.858 22.040 1.00 94.81 85 MET A C 1
ATOM 697 O O . MET A 1 85 ? 4.897 18.284 21.459 1.00 94.81 85 MET A O 1
ATOM 701 N N . LYS A 1 86 ? 2.814 18.629 22.184 1.00 93.81 86 LYS A N 1
ATOM 702 C CA . LYS A 1 86 ? 2.791 20.037 21.746 1.00 93.81 86 LYS A CA 1
ATOM 703 C C . LYS A 1 86 ? 3.448 20.962 22.774 1.00 93.81 86 LYS A C 1
ATOM 705 O O . LYS A 1 86 ? 3.596 20.597 23.942 1.00 93.81 86 LYS A O 1
ATOM 710 N N . LEU A 1 87 ? 3.789 22.184 22.362 1.00 92.88 87 LEU A N 1
ATOM 711 C CA . LEU A 1 87 ? 4.191 23.248 23.293 1.00 92.88 87 LEU A CA 1
ATOM 712 C C . LEU A 1 87 ? 2.979 23.675 24.126 1.00 92.88 87 LEU A C 1
ATOM 714 O O . LEU A 1 87 ? 1.886 23.864 23.596 1.00 92.88 87 LEU A O 1
ATOM 718 N N . ILE A 1 88 ? 3.154 23.794 25.440 1.00 90.25 88 ILE A N 1
ATOM 719 C CA . ILE A 1 88 ? 2.069 24.129 26.363 1.00 90.25 88 ILE A CA 1
ATOM 720 C C . ILE A 1 88 ? 2.315 25.531 26.923 1.00 90.25 88 ILE A C 1
ATOM 722 O O . ILE A 1 88 ? 3.050 25.718 27.891 1.00 90.25 88 ILE A O 1
ATOM 726 N N . GLY A 1 89 ? 1.623 26.508 26.335 1.00 88.88 89 GLY A N 1
ATOM 727 C CA . GLY A 1 89 ? 1.603 27.899 26.782 1.00 88.88 89 GLY A CA 1
ATOM 728 C C . GLY A 1 89 ? 2.720 28.769 26.198 1.00 88.88 89 GLY A C 1
ATOM 729 O O . GLY A 1 89 ? 3.760 28.292 25.746 1.00 88.88 89 GLY A O 1
ATOM 730 N N . GLU A 1 90 ? 2.506 30.085 26.260 1.00 90.12 90 GLU A N 1
ATOM 731 C CA . GLU A 1 90 ? 3.349 31.072 25.574 1.00 90.12 90 GLU A CA 1
ATOM 732 C C . GLU A 1 90 ? 4.821 31.070 26.010 1.00 90.12 90 GLU A C 1
ATOM 734 O O . GLU A 1 90 ? 5.703 31.411 25.225 1.00 90.12 90 GLU A O 1
ATOM 739 N N . GLU A 1 91 ? 5.113 30.748 27.273 1.00 91.38 91 GLU A N 1
ATOM 740 C CA . GLU A 1 91 ? 6.492 30.745 27.776 1.00 91.38 91 GLU A CA 1
ATOM 741 C C . GLU A 1 91 ? 7.329 29.642 27.125 1.00 91.38 91 GLU A C 1
ATOM 743 O O . GLU A 1 91 ? 8.485 29.871 26.755 1.00 91.38 91 GLU A O 1
ATOM 748 N N . GLU A 1 92 ? 6.747 28.452 26.951 1.00 91.88 92 GLU A N 1
ATOM 749 C CA . GLU A 1 92 ? 7.428 27.338 26.297 1.00 91.88 92 GLU A CA 1
ATOM 750 C C . GLU A 1 92 ? 7.618 27.620 24.803 1.00 91.88 92 GLU A C 1
ATOM 752 O O . GLU A 1 92 ? 8.694 27.356 24.270 1.00 91.88 92 GLU A O 1
ATOM 757 N N . GLU A 1 93 ? 6.634 28.244 24.151 1.00 91.88 93 GLU A N 1
ATOM 758 C CA . GLU A 1 93 ? 6.735 28.694 22.758 1.00 91.88 93 GLU A CA 1
ATOM 759 C C . GLU A 1 93 ? 7.830 29.743 22.555 1.00 91.88 93 GLU A C 1
ATOM 761 O O . GLU A 1 93 ? 8.685 29.595 21.679 1.00 91.88 93 GLU A O 1
ATOM 766 N N . LYS A 1 94 ? 7.869 30.780 23.402 1.00 92.94 94 LYS A N 1
ATOM 767 C CA . LYS A 1 94 ? 8.922 31.809 23.372 1.00 92.94 94 LYS A CA 1
ATOM 768 C C . LYS A 1 94 ? 10.302 31.188 23.581 1.00 92.94 94 LYS A C 1
ATOM 770 O O . LYS A 1 94 ? 11.252 31.566 22.897 1.00 92.94 94 LYS A O 1
ATOM 775 N N . LYS A 1 95 ? 10.413 30.211 24.487 1.00 93.50 95 LYS A N 1
ATOM 776 C CA . LYS A 1 95 ? 11.651 29.460 24.715 1.00 93.50 95 LYS A CA 1
ATOM 777 C C . LYS A 1 95 ? 12.032 28.600 23.510 1.00 93.50 95 LYS A C 1
ATOM 779 O O . LYS A 1 95 ? 13.192 28.596 23.128 1.00 93.50 95 LYS A O 1
ATOM 784 N N . PHE A 1 96 ? 11.095 27.878 22.906 1.00 93.00 96 PHE A N 1
ATOM 785 C CA . PHE A 1 96 ? 11.372 27.033 21.742 1.00 93.00 96 PHE A CA 1
ATOM 786 C C . PHE A 1 96 ? 11.859 27.866 20.547 1.00 93.00 96 PHE A C 1
ATOM 788 O O . PHE A 1 96 ? 12.846 27.519 19.893 1.00 93.00 96 PHE A O 1
ATOM 795 N N . ASN A 1 97 ? 11.212 29.008 20.308 1.00 91.94 97 ASN A N 1
ATOM 796 C CA . ASN A 1 97 ? 11.535 29.901 19.200 1.00 91.94 97 ASN A CA 1
ATOM 797 C C . ASN A 1 97 ? 12.878 30.624 19.373 1.00 91.94 97 ASN A C 1
ATOM 799 O O . ASN A 1 97 ? 13.517 30.931 18.367 1.00 91.94 97 ASN A O 1
ATOM 803 N N . SER A 1 98 ? 13.334 30.854 20.611 1.00 94.12 98 SER A N 1
ATOM 804 C CA . SER A 1 98 ? 14.617 31.515 20.893 1.00 94.12 98 SER A CA 1
ATOM 805 C C . SER A 1 98 ? 15.840 30.589 20.860 1.00 94.12 98 SER A C 1
ATOM 807 O O . SER A 1 98 ? 16.966 31.084 20.860 1.00 94.12 98 SER A O 1
ATOM 809 N N . LEU A 1 99 ? 15.640 29.268 20.824 1.00 94.44 99 LEU A N 1
ATOM 810 C CA . LEU A 1 99 ? 16.717 28.276 20.751 1.00 94.44 99 LEU A CA 1
ATOM 811 C C . LEU A 1 99 ? 17.174 28.031 19.303 1.00 94.44 99 LEU A C 1
ATOM 813 O O . LEU A 1 99 ? 16.378 28.105 18.363 1.00 94.44 99 LEU A O 1
ATOM 817 N N . ASP A 1 100 ? 18.453 27.686 19.145 1.00 92.50 100 ASP A N 1
ATOM 818 C CA . ASP A 1 100 ? 19.012 27.120 17.914 1.00 92.50 100 ASP A CA 1
ATOM 819 C C . ASP A 1 100 ? 18.614 25.639 17.743 1.00 92.50 100 ASP A C 1
ATOM 821 O O . ASP A 1 100 ? 17.871 25.083 18.554 1.00 92.50 100 ASP A O 1
ATOM 825 N N . GLU A 1 101 ? 19.063 24.976 16.673 1.00 87.25 101 GLU A N 1
ATOM 826 C CA . GLU A 1 101 ? 18.623 23.602 16.383 1.00 87.25 101 GLU A CA 1
ATOM 827 C C . GLU A 1 101 ? 19.112 22.575 17.421 1.00 87.25 101 GLU A C 1
ATOM 829 O O . GLU A 1 101 ? 18.365 21.655 17.748 1.00 87.25 101 GLU A O 1
ATOM 834 N N . ASP A 1 102 ? 20.309 22.745 17.996 1.00 89.44 102 ASP A N 1
ATOM 835 C CA . ASP A 1 102 ? 20.801 21.881 19.084 1.00 89.44 102 ASP A CA 1
ATOM 836 C C . ASP A 1 102 ? 19.965 22.069 20.360 1.00 89.44 102 ASP A C 1
ATOM 838 O O . ASP A 1 102 ? 19.508 21.100 20.976 1.00 89.44 102 ASP A O 1
ATOM 842 N N . GLY A 1 103 ? 19.679 23.322 20.726 1.00 92.50 103 GLY A N 1
ATOM 843 C CA . GLY A 1 103 ? 18.802 23.654 21.842 1.00 92.50 103 GLY A CA 1
ATOM 844 C C . GLY A 1 103 ? 17.379 23.127 21.648 1.00 92.50 103 GLY A C 1
ATOM 845 O O . GLY A 1 103 ? 16.800 22.559 22.580 1.00 92.50 103 GLY A O 1
ATOM 846 N N . ARG A 1 104 ? 16.823 23.254 20.437 1.00 91.38 104 ARG A N 1
ATOM 847 C CA . ARG A 1 104 ? 15.520 22.675 20.073 1.00 91.38 104 ARG A CA 1
ATOM 848 C C . ARG A 1 104 ? 15.550 21.155 20.127 1.00 91.38 104 ARG A C 1
ATOM 850 O O . ARG A 1 104 ? 14.591 20.580 20.627 1.00 91.38 104 ARG A O 1
ATOM 857 N N . GLY A 1 105 ? 16.629 20.510 19.684 1.00 89.44 105 GLY A N 1
ATOM 858 C CA . GLY A 1 105 ? 16.832 19.063 19.803 1.00 89.44 105 GLY A CA 1
ATOM 859 C C . GLY A 1 105 ? 16.738 18.590 21.254 1.00 89.44 105 GLY A C 1
ATOM 860 O O . GLY A 1 105 ? 15.877 17.780 21.588 1.00 89.44 105 GLY A O 1
ATOM 861 N N . LYS A 1 106 ? 17.516 19.201 22.155 1.00 92.81 106 LYS A N 1
ATOM 862 C CA . LYS A 1 106 ? 17.479 18.895 23.599 1.00 92.81 106 LYS A CA 1
ATOM 863 C C . LYS A 1 106 ? 16.109 19.146 24.225 1.00 92.81 106 LYS A C 1
ATOM 865 O O . LYS A 1 106 ? 15.676 18.403 25.106 1.00 92.81 106 LYS A O 1
ATOM 870 N N . LEU A 1 107 ? 15.426 20.211 23.800 1.00 93.38 107 LEU A N 1
ATOM 871 C CA . LEU A 1 107 ? 14.074 20.497 24.268 1.00 93.38 107 LEU A CA 1
ATOM 872 C C . LEU A 1 107 ? 13.094 19.428 23.774 1.00 93.38 107 LEU A C 1
ATOM 874 O O . LEU A 1 107 ? 12.392 18.865 24.605 1.00 93.38 107 LEU A O 1
ATOM 878 N N . ARG A 1 108 ? 13.092 19.088 22.478 1.00 92.75 108 ARG A N 1
ATOM 879 C CA . ARG A 1 108 ? 12.280 18.005 21.891 1.00 92.75 108 ARG A CA 1
ATOM 880 C C . ARG A 1 108 ? 12.463 16.690 22.644 1.00 92.75 108 ARG A C 1
ATOM 882 O O . ARG A 1 108 ? 11.464 16.070 22.998 1.00 92.75 108 ARG A O 1
ATOM 889 N N . ASP A 1 109 ? 13.701 16.312 22.957 1.00 92.00 109 ASP A N 1
ATOM 890 C CA . ASP A 1 109 ? 13.996 15.098 23.725 1.00 92.00 109 ASP A CA 1
ATOM 891 C C . ASP A 1 109 ? 13.360 15.140 25.115 1.00 92.00 109 ASP A C 1
ATOM 893 O O . ASP A 1 109 ? 12.734 14.172 25.539 1.00 92.00 109 ASP A O 1
ATOM 897 N N . LYS A 1 110 ? 13.432 16.284 25.805 1.00 94.75 110 LYS A N 1
ATOM 898 C CA . LYS A 1 110 ? 12.769 16.471 27.102 1.00 94.75 110 LYS A CA 1
ATOM 899 C C . LYS A 1 110 ? 11.241 16.426 26.992 1.00 94.75 110 LYS A C 1
ATOM 901 O O . LYS A 1 110 ? 10.594 15.817 27.843 1.00 94.75 110 LYS A O 1
ATOM 906 N N . ILE A 1 111 ? 10.657 17.066 25.974 1.00 95.25 111 ILE A N 1
ATOM 907 C CA . ILE A 1 111 ? 9.207 17.032 25.723 1.00 95.25 111 ILE A CA 1
ATOM 908 C C . ILE A 1 111 ? 8.767 15.582 25.511 1.00 95.25 111 ILE A C 1
ATOM 910 O O . ILE A 1 111 ? 7.882 15.106 26.218 1.00 95.25 111 ILE A O 1
ATOM 914 N N . ARG A 1 112 ? 9.444 14.859 24.614 1.00 92.56 112 ARG A N 1
ATOM 915 C CA . ARG A 1 112 ? 9.191 13.443 24.333 1.00 92.56 112 ARG A CA 1
ATOM 916 C C . ARG A 1 112 ? 9.446 12.565 25.552 1.00 92.56 112 ARG A C 1
ATOM 918 O O . ARG A 1 112 ? 8.745 11.582 25.755 1.00 92.56 112 ARG A O 1
ATOM 925 N N . ASP A 1 113 ? 10.409 12.888 26.402 1.00 93.62 113 ASP A N 1
ATOM 926 C CA . ASP A 1 113 ? 10.648 12.106 27.609 1.00 93.62 113 ASP A CA 1
ATOM 927 C C . ASP A 1 113 ? 9.459 12.195 28.584 1.00 93.62 113 ASP A C 1
ATOM 929 O O . ASP A 1 113 ? 9.048 11.180 29.154 1.00 93.62 113 ASP A O 1
ATOM 933 N N . GLN A 1 114 ? 8.853 13.381 28.690 1.00 95.88 114 GLN A N 1
ATOM 934 C CA . GLN A 1 114 ? 7.837 13.724 29.688 1.00 95.88 114 GLN A CA 1
ATOM 935 C C . GLN A 1 114 ? 6.400 13.817 29.138 1.00 95.88 114 GLN A C 1
ATOM 937 O O . GLN A 1 114 ? 5.498 14.161 29.902 1.00 95.88 114 GLN A O 1
ATOM 942 N N . HIS A 1 115 ? 6.157 13.530 27.853 1.00 96.25 115 HIS A N 1
ATOM 943 C CA . HIS A 1 115 ? 4.860 13.787 27.204 1.00 96.25 115 HIS A CA 1
ATOM 944 C C . HIS A 1 115 ? 3.684 13.107 27.913 1.00 96.25 115 HIS A C 1
ATOM 946 O O . HIS A 1 115 ? 2.724 13.792 28.214 1.00 96.25 115 HIS A O 1
ATOM 952 N N . HIS A 1 116 ? 3.784 11.837 28.309 1.00 96.75 116 HIS A N 1
ATOM 953 C CA . HIS A 1 116 ? 2.761 11.149 29.114 1.00 96.75 116 HIS A CA 1
ATOM 954 C C . HIS A 1 116 ? 2.323 11.929 30.380 1.00 96.75 116 HIS A C 1
ATOM 956 O O . HIS A 1 116 ? 1.131 12.058 30.666 1.00 96.75 116 HIS A O 1
ATOM 962 N N . ILE A 1 117 ? 3.264 12.536 31.119 1.00 97.31 117 ILE A N 1
ATOM 963 C CA . ILE A 1 117 ? 2.964 13.388 32.287 1.00 97.31 117 ILE A CA 1
ATOM 964 C C . ILE A 1 117 ? 2.330 14.712 31.840 1.00 97.31 117 ILE A C 1
ATOM 966 O O . ILE A 1 117 ? 1.374 15.193 32.453 1.00 97.31 117 ILE A O 1
ATOM 970 N N . ARG A 1 118 ? 2.847 15.307 30.761 1.00 97.38 118 ARG A N 1
ATOM 971 C CA . ARG A 1 118 ? 2.324 16.553 30.182 1.00 97.38 118 ARG A CA 1
ATOM 972 C C . ARG A 1 118 ? 0.888 16.384 29.680 1.00 97.38 118 ARG A C 1
ATOM 974 O O . ARG A 1 118 ? 0.071 17.252 29.964 1.00 97.38 118 ARG A O 1
ATOM 981 N N . SER A 1 119 ? 0.567 15.268 29.025 1.00 97.62 119 SER A N 1
ATOM 982 C CA . SER A 1 119 ? -0.776 14.909 28.558 1.00 97.62 119 SER A CA 1
ATOM 983 C C . SER A 1 119 ? -1.750 14.816 29.726 1.00 97.62 119 SER A C 1
ATOM 985 O O . SER A 1 119 ? -2.789 15.470 29.718 1.00 97.62 119 SER A O 1
ATOM 987 N N . SER A 1 120 ? -1.366 14.107 30.794 1.00 97.88 120 SER A N 1
ATOM 988 C CA . SER A 1 120 ? -2.138 14.055 32.043 1.00 97.88 120 SER A CA 1
ATOM 989 C C . SER A 1 120 ? -2.430 15.451 32.607 1.00 97.88 120 SER A C 1
ATOM 991 O O . SER A 1 120 ? -3.571 15.771 32.945 1.00 97.88 120 SER A O 1
ATOM 993 N N . ASN A 1 121 ? -1.409 16.308 32.699 1.00 97.81 121 ASN A N 1
ATOM 994 C CA . ASN A 1 121 ? -1.568 17.665 33.227 1.00 97.81 121 ASN A CA 1
ATOM 995 C C . ASN A 1 121 ? -2.447 18.540 32.325 1.00 97.81 121 ASN A C 1
ATOM 997 O O . ASN A 1 121 ? -3.242 19.332 32.829 1.00 97.81 121 ASN A O 1
ATOM 1001 N N . TYR A 1 122 ? -2.321 18.386 31.007 1.00 97.44 122 TYR A N 1
ATOM 1002 C CA . TYR A 1 122 ? -3.146 19.088 30.033 1.00 97.44 122 TYR A CA 1
ATOM 1003 C C . TYR A 1 122 ? -4.621 18.726 30.199 1.00 97.44 122 TYR A C 1
ATOM 1005 O O . TYR A 1 122 ? -5.452 19.621 30.317 1.00 97.44 122 TYR A O 1
ATOM 1013 N N . ILE A 1 123 ? -4.944 17.434 30.270 1.00 98.12 123 ILE A N 1
ATOM 1014 C CA . ILE A 1 123 ? -6.326 16.959 30.413 1.00 98.12 123 ILE A CA 1
ATOM 1015 C C . ILE A 1 123 ? -6.956 17.508 31.698 1.00 98.12 123 ILE A C 1
ATOM 1017 O O . ILE A 1 123 ? -8.045 18.071 31.653 1.00 98.12 123 ILE A O 1
ATOM 1021 N N . LYS A 1 124 ? -6.246 17.431 32.833 1.00 98.00 124 LYS A N 1
ATOM 1022 C CA . LYS A 1 124 ? -6.737 17.962 34.118 1.00 98.00 124 LYS A CA 1
ATOM 1023 C C . LYS A 1 124 ? -6.971 19.471 34.073 1.00 98.00 124 LYS A C 1
ATOM 1025 O O . LYS A 1 124 ? -7.981 19.949 34.577 1.00 98.00 124 LYS A O 1
ATOM 1030 N N . LYS A 1 125 ? -6.047 20.226 33.469 1.00 97.44 125 LYS A N 1
ATOM 1031 C CA . LYS A 1 125 ? -6.139 21.691 33.382 1.00 97.44 125 LYS A CA 1
ATOM 1032 C C . LYS A 1 125 ? -7.292 22.154 32.489 1.00 97.44 125 LYS A C 1
ATOM 1034 O O . LYS A 1 125 ? -7.898 23.173 32.794 1.00 97.44 125 LYS A O 1
ATOM 1039 N N . ASN A 1 126 ? -7.576 21.424 31.413 1.00 96.75 126 ASN A N 1
ATOM 1040 C CA . ASN A 1 126 ? -8.580 21.794 30.412 1.00 96.75 126 ASN A CA 1
ATOM 1041 C C . ASN A 1 126 ? -9.870 20.962 30.541 1.00 96.75 126 ASN A C 1
ATOM 1043 O O . ASN A 1 126 ? -10.600 20.806 29.568 1.00 96.75 126 ASN A O 1
ATOM 1047 N N . ALA A 1 127 ? -10.158 20.404 31.724 1.00 97.25 127 ALA A N 1
ATOM 1048 C CA . ALA A 1 127 ? -11.311 19.527 31.930 1.00 97.25 127 ALA A CA 1
ATOM 1049 C C . ALA A 1 127 ? -12.639 20.194 31.527 1.00 97.25 127 ALA A C 1
ATOM 1051 O O . ALA A 1 127 ? -13.438 19.584 30.821 1.00 97.25 127 ALA A O 1
ATOM 1052 N N . SER A 1 128 ? -12.845 21.461 31.906 1.00 95.62 128 SER A N 1
ATOM 1053 C CA . SER A 1 128 ? -14.038 22.233 31.530 1.00 95.62 128 SER A CA 1
ATOM 1054 C C . SER A 1 128 ? -14.181 22.393 30.020 1.00 95.62 128 SER A C 1
ATOM 1056 O O . SER A 1 128 ? -15.272 22.212 29.485 1.00 95.62 128 SER A O 1
ATOM 1058 N N . ASP A 1 129 ? -13.077 22.699 29.341 1.00 94.69 129 ASP A N 1
ATOM 1059 C CA . ASP A 1 129 ? -13.057 23.014 27.910 1.00 94.69 129 ASP A CA 1
ATOM 1060 C C . ASP A 1 129 ? -13.281 21.750 27.074 1.00 94.69 129 ASP A C 1
ATOM 1062 O O . ASP A 1 129 ? -13.951 21.778 26.046 1.00 94.69 129 ASP A O 1
ATOM 1066 N N . LEU A 1 130 ? -12.807 20.609 27.578 1.00 95.25 130 LEU A N 1
ATOM 1067 C CA . LEU A 1 130 ? -13.066 19.283 27.022 1.00 95.25 130 LEU A CA 1
ATOM 1068 C C . LEU A 1 130 ? -14.440 18.722 27.422 1.00 95.25 130 LEU A C 1
ATOM 1070 O O . LEU A 1 130 ? -14.742 17.571 27.116 1.00 95.25 130 LEU A O 1
ATOM 1074 N N . ASN A 1 131 ? -15.280 19.502 28.112 1.00 95.88 131 ASN A N 1
ATOM 1075 C CA . ASN A 1 131 ? -16.580 19.066 28.620 1.00 95.88 131 ASN A CA 1
ATOM 1076 C C . ASN A 1 131 ? -16.478 17.771 29.456 1.00 95.88 131 ASN A C 1
ATOM 1078 O O . ASN A 1 131 ? -17.254 16.830 29.271 1.00 95.88 131 ASN A O 1
ATOM 1082 N N . LEU A 1 132 ? -15.485 17.702 30.349 1.00 96.50 132 LEU A N 1
ATOM 1083 C CA . LEU A 1 132 ? -15.220 16.604 31.281 1.00 96.50 132 LEU A CA 1
ATOM 1084 C C . LEU A 1 132 ? -15.520 17.031 32.721 1.00 96.50 132 LEU A C 1
ATOM 1086 O O . LEU A 1 132 ? -15.182 18.136 33.149 1.00 96.50 132 LEU A O 1
ATOM 1090 N N . LYS A 1 133 ? -16.102 16.123 33.506 1.00 95.44 133 LYS A N 1
ATOM 1091 C CA . LYS A 1 133 ? -16.178 16.271 34.965 1.00 95.44 133 LYS A CA 1
ATOM 1092 C C . LYS A 1 133 ? -14.791 16.050 35.567 1.00 95.44 133 LYS A C 1
ATOM 1094 O O . LYS A 1 133 ? -13.963 15.348 34.994 1.00 95.44 133 LYS A O 1
ATOM 1099 N N . GLU A 1 134 ? -14.554 16.596 36.756 1.00 94.19 134 GLU A N 1
ATOM 1100 C CA . GLU A 1 134 ? -13.247 16.518 37.426 1.00 94.19 134 GLU A CA 1
ATOM 1101 C C . GLU A 1 134 ? -12.766 15.069 37.629 1.00 94.19 134 GLU A C 1
ATOM 1103 O O . GLU A 1 134 ? -11.617 14.743 37.330 1.00 94.19 134 GLU A O 1
ATOM 1108 N N . GLU A 1 135 ? -13.660 14.176 38.056 1.00 93.31 135 GLU A N 1
ATOM 1109 C CA . GLU A 1 135 ? -13.354 12.753 38.256 1.00 93.31 135 GLU A CA 1
ATOM 1110 C C . GLU A 1 135 ? -13.047 12.025 36.937 1.00 93.31 135 GLU A C 1
ATOM 1112 O O . GLU A 1 135 ? -12.120 11.217 36.872 1.00 93.31 135 GLU A O 1
ATOM 1117 N N . GLU A 1 136 ? -13.788 12.346 35.871 1.00 95.75 136 GLU A N 1
ATOM 1118 C CA . GLU A 1 136 ? -13.578 11.785 34.531 1.00 95.75 136 GLU A CA 1
ATOM 1119 C C . GLU A 1 136 ? -12.225 12.252 33.973 1.00 95.75 136 GLU A C 1
ATOM 1121 O O . GLU A 1 136 ? -11.430 11.445 33.495 1.00 95.75 136 GLU A O 1
ATOM 1126 N N . ALA A 1 137 ? -11.919 13.548 34.101 1.00 97.31 137 ALA A N 1
ATOM 1127 C CA . ALA A 1 137 ? -10.644 14.122 33.689 1.00 97.31 137 ALA A CA 1
ATOM 1128 C C . ALA A 1 137 ? -9.469 13.519 34.470 1.00 97.31 137 ALA A C 1
ATOM 1130 O O . ALA A 1 137 ? -8.416 13.267 33.886 1.00 97.31 137 ALA A O 1
ATOM 1131 N N . ALA A 1 138 ? -9.635 13.245 35.769 1.00 96.31 138 ALA A N 1
ATOM 1132 C CA . ALA A 1 138 ? -8.620 12.568 36.569 1.00 96.31 138 ALA A CA 1
ATOM 1133 C C . ALA A 1 138 ? -8.356 11.136 36.070 1.00 96.31 138 ALA A C 1
ATOM 1135 O O . ALA A 1 138 ? -7.194 10.774 35.880 1.00 96.31 138 ALA A O 1
ATOM 1136 N N . ALA A 1 139 ? -9.412 10.366 35.794 1.00 96.75 139 ALA A N 1
ATOM 1137 C CA . ALA A 1 139 ? -9.318 9.012 35.250 1.00 96.75 139 ALA A CA 1
ATOM 1138 C C . ALA A 1 139 ? -8.654 8.982 33.862 1.00 96.75 139 ALA A C 1
ATOM 1140 O O . ALA A 1 139 ? -7.680 8.258 33.655 1.00 96.75 139 ALA A O 1
ATOM 1141 N N . ILE A 1 140 ? -9.126 9.814 32.930 1.00 98.06 140 ILE A N 1
ATOM 1142 C CA . ILE A 1 140 ? -8.580 9.944 31.567 1.00 98.06 140 ILE A CA 1
ATOM 1143 C C . ILE A 1 140 ? -7.108 10.372 31.605 1.00 98.06 140 ILE A C 1
ATOM 1145 O O . ILE A 1 140 ? -6.280 9.848 30.855 1.00 98.06 140 ILE A O 1
ATOM 1149 N N . ALA A 1 141 ? -6.760 11.305 32.493 1.00 97.81 141 ALA A N 1
ATOM 1150 C CA . ALA A 1 141 ? -5.388 11.749 32.679 1.00 97.81 141 ALA A CA 1
ATOM 1151 C C . ALA A 1 141 ? -4.481 10.630 33.200 1.00 97.81 141 ALA A C 1
ATOM 1153 O O . ALA A 1 141 ? -3.353 10.513 32.729 1.00 97.81 141 ALA A O 1
ATOM 1154 N N . ASP A 1 142 ? -4.949 9.784 34.121 1.00 97.69 142 ASP A N 1
ATOM 1155 C CA . ASP A 1 142 ? -4.159 8.650 34.607 1.00 97.69 142 ASP A CA 1
ATOM 1156 C C . ASP A 1 142 ? -3.980 7.557 33.545 1.00 97.69 142 ASP A C 1
ATOM 1158 O O . ASP A 1 142 ? -2.873 7.033 33.421 1.00 97.69 142 ASP A O 1
ATOM 1162 N N . ILE A 1 143 ? -4.994 7.274 32.718 1.00 98.19 143 ILE A N 1
ATOM 1163 C CA . ILE A 1 143 ? -4.855 6.375 31.555 1.00 98.19 143 ILE A CA 1
ATOM 1164 C C . ILE A 1 143 ? -3.834 6.954 30.563 1.00 98.19 143 ILE A C 1
ATOM 1166 O O . ILE A 1 143 ? -2.915 6.259 30.133 1.00 98.19 143 ILE A O 1
ATOM 1170 N N . SER A 1 144 ? -3.929 8.253 30.268 1.00 97.50 144 SER A N 1
ATOM 1171 C CA . SER A 1 144 ? -2.984 8.949 29.385 1.00 97.50 144 SER A CA 1
ATOM 1172 C C . SER A 1 144 ? -1.571 8.985 29.968 1.00 97.50 144 SER A C 1
ATOM 1174 O O . SER A 1 144 ? -0.600 8.885 29.233 1.00 97.50 144 SER A O 1
ATOM 1176 N N . ARG A 1 145 ? -1.409 9.081 31.289 1.00 97.38 145 ARG A N 1
ATOM 1177 C CA . ARG A 1 145 ? -0.100 8.956 31.949 1.00 97.38 145 ARG A CA 1
ATOM 1178 C C . ARG A 1 145 ? 0.438 7.529 31.850 1.00 97.38 145 ARG A C 1
ATOM 1180 O O . ARG A 1 145 ? 1.647 7.338 31.761 1.00 97.38 145 ARG A O 1
ATOM 1187 N N . ALA A 1 146 ? -0.456 6.543 31.873 1.00 96.62 146 ALA A N 1
ATOM 1188 C CA . ALA A 1 146 ? -0.134 5.126 31.851 1.00 96.62 146 ALA A CA 1
ATOM 1189 C C . ALA A 1 146 ? 0.322 4.592 30.500 1.00 96.62 146 ALA A C 1
ATOM 1191 O O . ALA A 1 146 ? 0.969 3.547 30.491 1.00 96.62 146 ALA A O 1
ATOM 1192 N N . HIS A 1 147 ? 0.104 5.296 29.390 1.00 95.12 147 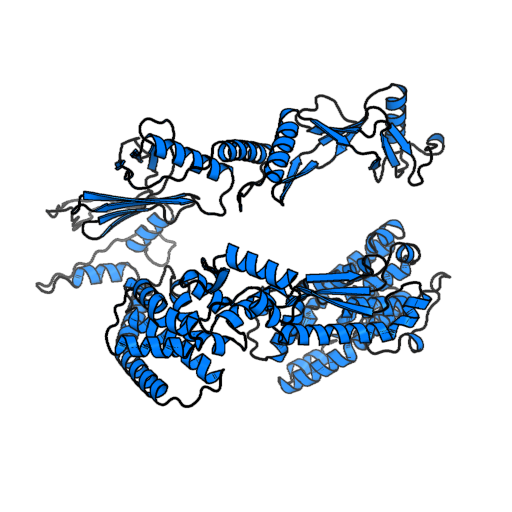HIS A N 1
ATOM 1193 C CA . HIS A 1 147 ? 0.524 4.776 28.087 1.00 95.12 147 HIS A CA 1
ATOM 1194 C C . HIS A 1 147 ? 2.055 4.622 27.953 1.00 95.12 147 HIS A C 1
ATOM 1196 O O . HIS A 1 147 ? 2.506 3.874 27.097 1.00 95.12 147 HIS A O 1
ATOM 1202 N N . ARG A 1 148 ? 2.877 5.232 28.832 1.00 92.25 148 ARG A N 1
ATOM 1203 C CA . ARG A 1 148 ? 4.338 5.025 28.830 1.00 92.25 148 ARG A CA 1
ATOM 1204 C C . ARG A 1 148 ? 4.994 5.157 30.207 1.00 92.25 148 ARG A C 1
ATOM 1206 O O . ARG A 1 148 ? 4.527 5.913 31.051 1.00 92.25 148 ARG A O 1
ATOM 1213 N N . LYS A 1 149 ? 6.137 4.479 30.388 1.00 90.38 149 LYS A N 1
ATOM 1214 C CA . LYS A 1 149 ? 7.174 4.662 31.440 1.00 90.38 149 LYS A CA 1
ATOM 1215 C C . LYS A 1 149 ? 6.801 4.459 32.908 1.00 90.38 149 LYS A C 1
ATOM 1217 O O . LYS A 1 149 ? 7.705 4.202 33.698 1.00 90.38 149 LYS A O 1
ATOM 1222 N N . ILE A 1 150 ? 5.537 4.574 33.286 1.00 93.81 150 ILE A N 1
ATOM 1223 C CA . ILE A 1 150 ? 5.120 4.391 34.677 1.00 93.81 150 ILE A CA 1
ATOM 1224 C C . ILE A 1 150 ? 4.884 2.913 34.996 1.00 93.81 150 ILE A C 1
ATOM 1226 O O . ILE A 1 150 ? 4.495 2.128 34.120 1.00 93.81 150 ILE A O 1
ATOM 1230 N N . ASP A 1 151 ? 5.052 2.544 36.260 1.00 93.88 151 ASP A N 1
ATOM 1231 C CA . ASP A 1 151 ? 4.648 1.237 36.773 1.00 93.88 151 ASP A CA 1
ATOM 1232 C C . ASP A 1 151 ? 3.136 1.243 37.028 1.00 93.88 151 ASP A C 1
ATOM 1234 O O . ASP A 1 151 ? 2.659 1.684 38.076 1.00 93.88 151 ASP A O 1
ATOM 1238 N N . ILE A 1 152 ? 2.364 0.761 36.048 1.00 95.00 152 ILE A N 1
ATOM 1239 C CA . ILE A 1 152 ? 0.895 0.785 36.097 1.00 95.00 152 ILE A CA 1
ATOM 1240 C C . ILE A 1 152 ? 0.365 0.067 37.344 1.00 95.00 152 ILE A C 1
ATOM 1242 O O . ILE A 1 152 ? -0.611 0.523 37.944 1.00 95.00 152 ILE A O 1
ATOM 1246 N N . GLN A 1 153 ? 0.998 -1.027 37.785 1.00 91.75 153 GLN A N 1
ATOM 1247 C CA . GLN A 1 153 ? 0.479 -1.764 38.933 1.00 91.75 153 GLN A CA 1
ATOM 1248 C C . GLN A 1 153 ? 0.541 -0.925 40.209 1.00 91.75 153 GLN A C 1
ATOM 1250 O O . GLN A 1 153 ? -0.401 -0.952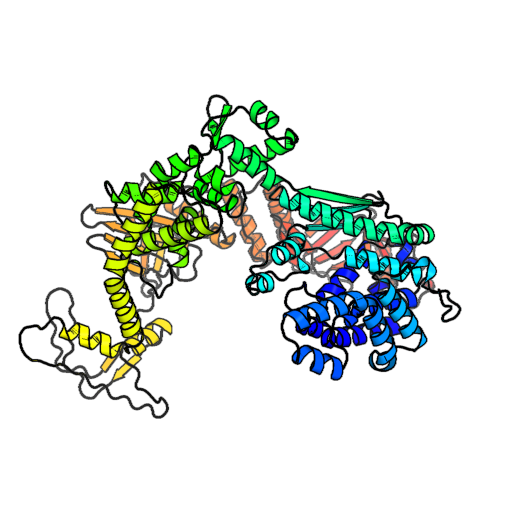 41.009 1.00 91.75 153 GLN A O 1
ATOM 1255 N N . ASN A 1 154 ? 1.662 -0.239 40.412 1.00 90.50 154 ASN A N 1
ATOM 1256 C CA . ASN A 1 154 ? 1.985 0.396 41.682 1.00 90.50 154 ASN A CA 1
ATOM 1257 C C . ASN A 1 154 ? 1.597 1.879 41.717 1.00 90.50 154 ASN A C 1
ATOM 1259 O O . ASN A 1 154 ? 1.332 2.413 42.794 1.00 90.50 154 ASN A O 1
ATOM 1263 N N . GLU A 1 155 ? 1.523 2.541 40.562 1.00 92.38 155 GLU A N 1
ATOM 1264 C CA . GLU A 1 155 ? 1.268 3.979 40.477 1.00 92.38 155 GLU A CA 1
ATOM 1265 C C . GLU A 1 155 ? -0.185 4.354 40.173 1.00 92.38 155 GLU A C 1
ATOM 1267 O O . GLU A 1 155 ? -0.575 5.490 40.457 1.00 92.38 155 GLU A O 1
ATOM 1272 N N . LEU A 1 156 ? -0.989 3.455 39.592 1.00 92.94 156 LEU A N 1
ATOM 1273 C CA . LEU A 1 156 ? -2.403 3.727 39.318 1.00 92.94 156 LEU A CA 1
ATOM 1274 C C . LEU A 1 156 ? -3.295 3.200 40.441 1.00 92.94 156 LEU A C 1
ATOM 1276 O O . LEU A 1 156 ? -3.142 2.080 40.933 1.00 92.94 156 LEU A O 1
ATOM 1280 N N . ARG A 1 157 ? -4.272 4.022 40.823 1.00 89.69 157 ARG A N 1
ATOM 1281 C CA . ARG A 1 157 ? -5.350 3.650 41.744 1.00 89.69 157 ARG A CA 1
ATOM 1282 C C . ARG A 1 157 ? -6.625 3.433 40.947 1.00 89.69 157 ARG A C 1
ATOM 1284 O O . ARG A 1 157 ? -6.833 4.089 39.938 1.00 89.69 157 ARG A O 1
ATOM 1291 N N . GLU A 1 158 ? -7.474 2.530 41.415 1.00 89.19 158 GLU A N 1
ATOM 1292 C CA . GLU A 1 158 ? -8.765 2.252 40.785 1.00 89.19 158 GLU A CA 1
ATOM 1293 C C . GLU A 1 158 ? -9.868 2.947 41.589 1.00 89.19 158 GLU A C 1
ATOM 1295 O O . GLU A 1 158 ? -10.135 2.537 42.724 1.00 89.19 158 GLU A O 1
ATOM 1300 N N . PRO A 1 159 ? -10.452 4.039 41.069 1.00 88.00 159 PRO A N 1
ATOM 1301 C CA . PRO A 1 159 ? -11.496 4.771 41.762 1.00 88.00 159 PRO A CA 1
ATOM 1302 C C . PRO A 1 159 ? -12.831 4.021 41.705 1.00 88.00 159 PRO A C 1
ATOM 1304 O O . PRO A 1 159 ? -13.048 3.134 40.875 1.00 88.00 159 PRO A O 1
ATOM 1307 N N . ILE A 1 160 ? -13.740 4.426 42.591 1.00 82.94 160 ILE A N 1
ATOM 1308 C CA . ILE A 1 160 ? -15.157 4.072 42.524 1.00 82.94 160 ILE A CA 1
ATOM 1309 C C . ILE A 1 160 ? -15.887 5.295 41.967 1.00 82.94 160 ILE A C 1
ATOM 1311 O O . ILE A 1 160 ? -15.820 6.362 42.571 1.00 82.94 160 ILE A O 1
ATOM 1315 N N . HIS A 1 161 ? -16.572 5.144 40.839 1.00 78.44 161 HIS A N 1
ATOM 1316 C CA . HIS A 1 161 ? -17.394 6.180 40.216 1.00 78.44 161 HIS A CA 1
ATOM 1317 C C . HIS A 1 161 ? -18.808 5.628 40.027 1.00 78.44 161 HIS A C 1
ATOM 1319 O O . HIS A 1 161 ? -18.958 4.536 39.499 1.00 78.44 161 HIS A O 1
ATOM 1325 N N . ASN A 1 162 ? -19.847 6.334 40.485 1.00 74.44 162 ASN A N 1
ATOM 1326 C CA . ASN A 1 162 ? -21.245 5.862 40.446 1.00 74.44 162 ASN A CA 1
ATOM 1327 C C . ASN A 1 162 ? -21.460 4.442 41.021 1.00 74.44 162 ASN A C 1
ATOM 1329 O O . ASN A 1 162 ? -22.176 3.636 40.441 1.00 74.44 162 ASN A O 1
ATOM 1333 N N . ASN A 1 163 ? -20.849 4.135 42.174 1.00 78.38 163 ASN A N 1
ATOM 1334 C CA . ASN A 1 163 ? -20.829 2.802 42.814 1.00 78.38 163 ASN A CA 1
ATOM 1335 C C . ASN A 1 163 ? -20.098 1.701 42.030 1.00 78.38 163 ASN A C 1
ATOM 1337 O O . ASN A 1 163 ? -20.058 0.553 42.471 1.00 78.38 163 ASN A O 1
ATOM 1341 N N . ASP A 1 164 ? -19.446 2.061 40.931 1.00 82.19 164 ASP A N 1
ATOM 1342 C CA . ASP A 1 164 ? -18.714 1.150 40.079 1.00 82.19 164 ASP A CA 1
ATOM 1343 C C . ASP A 1 164 ? -17.207 1.335 40.226 1.00 82.19 164 ASP A C 1
ATOM 1345 O O . ASP A 1 164 ? -16.669 2.428 40.067 1.00 82.19 164 ASP A O 1
ATOM 1349 N N . ARG A 1 165 ? -16.492 0.239 40.494 1.00 90.12 165 ARG A N 1
ATOM 1350 C CA . ARG A 1 165 ? -15.029 0.227 40.385 1.00 90.12 165 ARG A CA 1
ATOM 1351 C C . ARG A 1 165 ? -14.632 0.356 38.913 1.00 90.12 165 ARG A C 1
ATOM 1353 O O . ARG A 1 165 ? -15.169 -0.382 38.086 1.00 90.12 165 ARG A O 1
ATOM 1360 N N . ILE A 1 166 ? -13.717 1.280 38.627 1.00 93.81 166 ILE A N 1
ATOM 1361 C CA . ILE A 1 166 ? -13.167 1.555 37.293 1.00 93.81 166 ILE A CA 1
ATOM 1362 C C . ILE A 1 166 ? -11.759 0.957 37.200 1.00 93.81 166 ILE A C 1
ATOM 1364 O O . ILE A 1 166 ? -10.877 1.305 37.993 1.00 93.81 166 ILE A O 1
ATOM 1368 N N . HIS A 1 167 ? -11.519 0.091 36.218 1.00 96.12 167 HIS A N 1
ATOM 1369 C CA . HIS A 1 167 ? -10.279 -0.675 36.063 1.00 96.12 167 HIS A CA 1
ATOM 1370 C C . HIS A 1 167 ? -9.182 0.127 35.343 1.00 96.12 167 HIS A C 1
ATOM 1372 O O . HIS A 1 167 ? -8.676 -0.274 34.296 1.00 96.12 167 HIS A O 1
ATOM 1378 N N . LEU A 1 168 ? -8.774 1.277 35.898 1.00 96.50 168 LEU A N 1
ATOM 1379 C CA . LEU A 1 168 ? -7.799 2.174 35.249 1.00 96.50 168 LEU A CA 1
ATOM 1380 C C . LEU A 1 168 ? -6.471 1.493 34.898 1.00 96.50 168 LEU A C 1
ATOM 1382 O O . LEU A 1 168 ? -5.854 1.847 33.895 1.00 96.50 168 LEU A O 1
ATOM 1386 N N . LYS A 1 169 ? -6.039 0.504 35.689 1.00 97.81 169 LYS A N 1
ATOM 1387 C CA . LYS A 1 169 ? -4.833 -0.278 35.389 1.00 97.81 169 LYS A CA 1
ATOM 1388 C C . LYS A 1 169 ? -4.980 -1.040 34.080 1.00 97.81 169 LYS A C 1
ATOM 1390 O O . LYS A 1 169 ? -4.075 -1.008 33.252 1.00 97.81 169 LYS A O 1
ATOM 1395 N N . PHE A 1 170 ? -6.128 -1.685 33.889 1.00 98.00 170 PHE A N 1
ATOM 1396 C CA . PHE A 1 170 ? -6.436 -2.416 32.670 1.00 98.00 170 PHE A CA 1
ATOM 1397 C C . PHE A 1 170 ? -6.545 -1.470 31.473 1.00 98.00 170 PHE A C 1
ATOM 1399 O O . PHE A 1 170 ? -5.879 -1.693 30.469 1.00 98.00 170 PHE A O 1
ATOM 1406 N N . LEU A 1 171 ? -7.271 -0.355 31.606 1.00 98.44 171 LEU A N 1
ATOM 1407 C CA . LEU A 1 171 ? -7.408 0.632 30.526 1.00 98.44 171 LEU A CA 1
ATOM 1408 C C . LEU A 1 171 ? -6.062 1.254 30.118 1.00 98.44 171 LEU A C 1
ATOM 1410 O O . LEU A 1 171 ? -5.776 1.388 28.930 1.00 98.44 171 LEU A O 1
ATOM 1414 N N . GLY A 1 172 ? -5.203 1.584 31.087 1.00 98.06 172 GLY A N 1
ATOM 1415 C CA . GLY A 1 172 ? -3.845 2.067 30.824 1.00 98.06 172 GLY A CA 1
ATOM 1416 C C . GLY A 1 172 ? -2.962 1.023 30.136 1.00 98.06 172 GLY A C 1
ATOM 1417 O O . GLY A 1 172 ? -2.194 1.365 29.239 1.00 98.06 172 GLY A O 1
ATOM 1418 N N . ALA A 1 173 ? -3.094 -0.250 30.522 1.00 98.19 173 ALA A N 1
ATOM 1419 C CA . ALA A 1 173 ? -2.386 -1.358 29.888 1.00 98.19 173 ALA A CA 1
ATOM 1420 C C . ALA A 1 173 ? -2.835 -1.583 28.435 1.00 98.19 173 ALA A C 1
ATOM 1422 O O . ALA A 1 173 ? -1.987 -1.783 27.566 1.00 98.19 173 ALA A O 1
ATOM 1423 N N . LEU A 1 174 ? -4.144 -1.501 28.168 1.00 98.50 174 LEU A N 1
ATOM 1424 C CA . LEU A 1 174 ? -4.704 -1.582 26.818 1.00 98.50 174 LEU A CA 1
ATOM 1425 C C . LEU A 1 174 ? -4.131 -0.472 25.928 1.00 98.50 174 LEU A C 1
ATOM 1427 O O . LEU A 1 174 ? -3.573 -0.764 24.875 1.00 98.50 174 LEU A O 1
ATOM 1431 N N . LEU A 1 175 ? -4.197 0.787 26.373 1.00 98.44 175 LEU A N 1
ATOM 1432 C CA . LEU A 1 175 ? -3.684 1.916 25.595 1.00 98.44 175 LEU A CA 1
ATOM 1433 C C . LEU A 1 175 ? -2.173 1.809 25.337 1.00 98.44 175 LEU A C 1
ATOM 1435 O O . LEU A 1 175 ? -1.737 2.062 24.220 1.00 98.44 175 LEU A O 1
ATOM 1439 N N . ARG A 1 176 ? -1.380 1.395 26.336 1.00 97.75 176 ARG A N 1
ATOM 1440 C CA . ARG A 1 176 ? 0.076 1.218 26.193 1.00 97.75 176 ARG A CA 1
ATOM 1441 C C . ARG A 1 176 ? 0.433 0.225 25.086 1.00 97.75 176 ARG A C 1
ATOM 1443 O O . ARG A 1 176 ? 1.295 0.514 24.264 1.00 97.75 176 ARG A O 1
ATOM 1450 N N . VAL A 1 177 ? -0.208 -0.945 25.072 1.00 97.94 177 VAL A N 1
ATOM 1451 C CA . VAL A 1 177 ? 0.092 -1.979 24.068 1.00 97.94 177 VAL A CA 1
ATOM 1452 C C . VAL A 1 177 ? -0.460 -1.591 22.702 1.00 97.94 177 VAL A C 1
ATOM 1454 O O . VAL A 1 177 ? 0.234 -1.783 21.708 1.00 97.94 177 VAL A O 1
ATOM 1457 N N . ALA A 1 178 ? -1.662 -1.013 22.640 1.00 97.56 178 ALA A N 1
ATOM 1458 C CA . ALA A 1 178 ? -2.250 -0.575 21.378 1.00 97.56 178 ALA A CA 1
ATOM 1459 C C . ALA A 1 178 ? -1.432 0.546 20.709 1.00 97.56 178 ALA A C 1
ATOM 1461 O O . ALA A 1 178 ? -1.221 0.489 19.500 1.00 97.56 178 ALA A O 1
ATOM 1462 N N . ASP A 1 179 ? -0.918 1.514 21.476 1.00 96.38 179 ASP A N 1
ATOM 1463 C CA . ASP A 1 179 ? -0.032 2.564 20.955 1.00 96.38 179 ASP A CA 1
ATOM 1464 C C . ASP A 1 179 ? 1.289 1.992 20.418 1.00 96.38 179 ASP A C 1
ATOM 1466 O O . ASP A 1 179 ? 1.672 2.269 19.279 1.00 96.38 179 ASP A O 1
ATOM 1470 N N . GLU A 1 180 ? 1.949 1.111 21.179 1.00 95.69 180 GLU A N 1
ATOM 1471 C CA . GLU A 1 180 ? 3.202 0.482 20.734 1.00 95.69 180 GLU A CA 1
ATOM 1472 C C . GLU A 1 180 ? 2.980 -0.446 19.521 1.00 95.69 180 GLU A C 1
ATOM 1474 O O . GLU A 1 180 ? 3.870 -0.603 18.686 1.00 95.69 180 GLU A O 1
ATOM 1479 N N . CYS A 1 181 ? 1.774 -1.006 19.365 1.00 95.75 181 CYS A N 1
ATOM 1480 C CA . CYS A 1 181 ? 1.370 -1.757 18.177 1.00 95.75 181 CYS A CA 1
ATOM 1481 C C . CYS A 1 181 ? 0.960 -0.861 17.001 1.00 95.75 181 CYS A C 1
ATOM 1483 O O . CYS A 1 181 ? 0.787 -1.373 15.904 1.00 95.75 181 CYS A O 1
ATOM 1485 N N . HIS A 1 182 ? 0.820 0.457 17.134 1.00 94.19 182 HIS A N 1
ATOM 1486 C CA . HIS A 1 182 ? 0.412 1.293 16.005 1.00 94.19 182 HIS A CA 1
ATOM 1487 C C . HIS A 1 182 ? 1.588 1.622 15.071 1.00 94.19 182 HIS A C 1
ATOM 1489 O O . HIS A 1 182 ? 2.160 2.723 15.064 1.00 94.19 182 HIS A O 1
ATOM 1495 N N . VAL A 1 183 ? 1.985 0.607 14.297 1.00 88.56 183 VAL A N 1
ATOM 1496 C CA . VAL A 1 183 ? 3.238 0.567 13.533 1.00 88.56 183 VAL A CA 1
ATOM 1497 C C . VAL A 1 183 ? 3.051 0.350 12.031 1.00 88.56 183 VAL A C 1
ATOM 1499 O O . VAL A 1 183 ? 4.053 0.294 11.328 1.00 88.56 183 VAL A O 1
ATOM 1502 N N . THR A 1 184 ? 1.826 0.283 11.522 1.00 87.00 184 THR A N 1
ATOM 1503 C CA . THR A 1 184 ? 1.500 0.136 10.091 1.00 87.00 184 THR A CA 1
ATOM 1504 C C . THR A 1 184 ? 1.831 1.385 9.257 1.00 87.00 184 THR A C 1
ATOM 1506 O O . THR A 1 184 ? 2.266 2.418 9.780 1.00 87.00 184 THR A O 1
ATOM 1509 N N . ASP A 1 185 ? 1.724 1.273 7.929 1.00 80.25 185 ASP A N 1
ATOM 1510 C CA . ASP A 1 185 ? 2.169 2.302 6.979 1.00 80.25 185 ASP A CA 1
ATOM 1511 C C . ASP A 1 185 ? 1.295 3.567 6.961 1.00 80.25 185 ASP A C 1
ATOM 1513 O O . ASP A 1 185 ? 1.773 4.635 6.574 1.00 80.25 185 ASP A O 1
ATOM 1517 N N . ASP A 1 186 ? 0.079 3.500 7.496 1.00 79.75 186 ASP A N 1
ATOM 1518 C CA . ASP A 1 186 ? -0.818 4.634 7.732 1.00 79.75 186 ASP A CA 1
ATOM 1519 C C . ASP A 1 186 ? -0.244 5.669 8.725 1.00 79.75 186 ASP A C 1
ATOM 1521 O O . ASP A 1 186 ? -0.633 6.841 8.707 1.00 79.75 186 ASP A O 1
ATOM 1525 N N . ARG A 1 187 ? 0.794 5.304 9.498 1.00 78.56 187 ARG A N 1
ATOM 1526 C CA . ARG A 1 187 ? 1.604 6.240 10.308 1.00 78.56 187 ARG A CA 1
ATOM 1527 C C . ARG A 1 187 ? 2.343 7.294 9.491 1.00 78.56 187 ARG A C 1
ATOM 1529 O O . ARG A 1 187 ? 2.780 8.314 10.043 1.00 78.56 187 ARG A O 1
ATOM 1536 N N . VAL A 1 188 ? 2.551 7.040 8.200 1.00 70.88 188 VAL A N 1
ATOM 1537 C CA . VAL A 1 188 ? 3.401 7.847 7.328 1.00 70.88 188 VAL A CA 1
ATOM 1538 C C . VAL A 1 188 ? 2.721 8.063 5.984 1.00 70.88 188 VAL A C 1
ATOM 1540 O O . VAL A 1 188 ? 2.646 7.175 5.144 1.00 70.88 188 VAL A O 1
ATOM 1543 N N . SER A 1 189 ? 2.349 9.310 5.698 1.00 71.75 189 SER A N 1
ATOM 1544 C CA . SER A 1 189 ? 1.955 9.673 4.335 1.00 71.75 189 SER A CA 1
ATOM 1545 C C . SER A 1 189 ? 3.149 9.557 3.374 1.00 71.75 189 SER A C 1
ATOM 1547 O O . SER A 1 189 ? 4.195 10.173 3.588 1.00 71.75 189 SER A O 1
ATOM 1549 N N . GLU A 1 190 ? 2.980 8.832 2.265 1.00 68.12 190 GLU A N 1
ATOM 1550 C CA . GLU A 1 190 ? 3.991 8.725 1.198 1.00 68.12 190 GLU A CA 1
ATOM 1551 C C . GLU A 1 190 ? 4.369 10.109 0.631 1.00 68.12 190 GLU A C 1
ATOM 1553 O O . GLU A 1 190 ? 5.527 10.353 0.290 1.00 68.12 190 GLU A O 1
ATOM 1558 N N . LEU A 1 191 ? 3.414 11.046 0.570 1.00 67.06 191 LEU A N 1
ATOM 1559 C CA . LEU A 1 191 ? 3.677 12.431 0.166 1.00 67.06 191 LEU A CA 1
ATOM 1560 C C . LEU A 1 191 ? 4.598 13.134 1.167 1.00 67.06 191 LEU A C 1
ATOM 1562 O O . LEU A 1 191 ? 5.555 13.793 0.765 1.00 67.06 191 LEU A O 1
ATOM 1566 N N . PHE A 1 192 ? 4.359 12.955 2.465 1.00 68.06 192 PHE A N 1
ATOM 1567 C CA . PHE A 1 192 ? 5.187 13.542 3.518 1.00 68.06 192 PHE A CA 1
ATOM 1568 C C . PHE A 1 192 ? 6.627 13.026 3.458 1.00 68.06 192 PHE A C 1
ATOM 1570 O O . PHE A 1 192 ? 7.559 13.828 3.464 1.00 68.06 192 PHE A O 1
ATOM 1577 N N . PHE A 1 193 ? 6.814 11.713 3.288 1.00 65.50 193 PHE A N 1
ATOM 1578 C CA . PHE A 1 193 ? 8.144 11.120 3.124 1.00 65.50 193 PHE A CA 1
ATOM 1579 C C . PHE A 1 193 ? 8.894 11.712 1.923 1.00 65.50 193 PHE A C 1
ATOM 1581 O O . PHE A 1 193 ? 10.058 12.077 2.044 1.00 65.50 193 PHE A O 1
ATOM 1588 N N . LYS A 1 194 ? 8.217 11.882 0.779 1.00 65.81 194 LYS A N 1
ATOM 1589 C CA . LYS A 1 194 ? 8.807 12.503 -0.420 1.00 65.81 194 LYS A CA 1
ATOM 1590 C C . LYS A 1 194 ? 9.162 13.980 -0.234 1.00 65.81 194 LYS A C 1
ATOM 1592 O O . LYS A 1 194 ? 10.027 14.482 -0.943 1.00 65.81 194 LYS A O 1
ATOM 1597 N N . THR A 1 195 ? 8.486 14.672 0.681 1.00 60.56 195 THR A N 1
ATOM 1598 C CA . THR A 1 195 ? 8.668 16.114 0.911 1.00 60.56 195 THR A CA 1
ATOM 1599 C C . THR A 1 195 ? 9.755 16.396 1.949 1.00 60.56 195 THR A C 1
ATOM 1601 O O . THR A 1 195 ? 10.421 17.430 1.886 1.00 60.56 195 THR A O 1
ATOM 1604 N N . ILE A 1 196 ? 9.976 15.481 2.899 1.00 61.88 196 ILE A N 1
ATOM 1605 C CA . ILE A 1 196 ? 11.059 15.620 3.870 1.00 61.88 196 ILE A CA 1
ATOM 1606 C C . ILE A 1 196 ? 12.382 15.248 3.208 1.00 61.88 196 ILE A C 1
ATOM 1608 O O . ILE A 1 196 ? 12.744 14.084 3.071 1.00 61.88 196 ILE A O 1
ATOM 1612 N N . ASN A 1 197 ? 13.142 16.279 2.860 1.00 49.47 197 ASN A N 1
ATOM 1613 C CA . ASN A 1 197 ? 14.505 16.167 2.361 1.00 49.47 197 ASN A CA 1
ATOM 1614 C C . ASN A 1 197 ? 15.481 15.865 3.522 1.00 49.47 197 ASN A C 1
ATOM 1616 O O . ASN A 1 197 ? 16.327 16.689 3.872 1.00 49.47 197 ASN A O 1
ATOM 1620 N N . SER A 1 198 ? 15.297 14.732 4.209 1.00 53.84 198 SER A N 1
ATOM 1621 C CA . SER A 1 198 ? 16.176 14.306 5.304 1.00 53.84 198 SER A CA 1
ATOM 1622 C C . SER A 1 198 ? 17.240 13.349 4.784 1.00 53.84 198 SER A C 1
ATOM 1624 O O . SER A 1 198 ? 16.925 12.303 4.233 1.00 53.84 198 SER A O 1
ATOM 1626 N N . THR A 1 199 ? 18.507 13.700 4.997 1.00 51.94 199 THR A N 1
ATOM 1627 C CA . THR A 1 199 ? 19.674 12.874 4.654 1.00 51.94 199 THR A CA 1
ATOM 1628 C C . THR A 1 199 ? 20.125 11.965 5.801 1.00 51.94 199 THR A C 1
ATOM 1630 O O . THR A 1 199 ? 21.115 11.249 5.656 1.00 51.94 199 THR A O 1
ATOM 1633 N N . SER A 1 200 ? 19.452 11.995 6.960 1.00 59.84 200 SER A N 1
ATOM 1634 C CA . SER A 1 200 ? 19.854 11.187 8.118 1.00 59.84 200 SER A CA 1
ATOM 1635 C C . SER A 1 200 ? 19.368 9.746 7.982 1.00 59.84 200 SER A C 1
ATOM 1637 O O . SER A 1 200 ? 18.164 9.500 7.870 1.00 59.84 200 SER A O 1
ATOM 1639 N N . TRP A 1 201 ? 20.299 8.802 8.077 1.00 57.78 201 TRP A N 1
ATOM 1640 C CA . TRP A 1 201 ? 20.029 7.369 7.999 1.00 57.78 201 TRP A CA 1
ATOM 1641 C C . TRP A 1 201 ? 19.036 6.900 9.073 1.00 57.78 201 TRP A C 1
ATOM 1643 O O . TRP A 1 201 ? 18.140 6.115 8.779 1.00 57.78 201 TRP A O 1
ATOM 1653 N N . GLU A 1 202 ? 19.122 7.434 10.292 1.00 60.25 202 GLU A N 1
ATOM 1654 C CA . GLU A 1 202 ? 18.246 7.096 11.420 1.00 60.25 202 GLU A CA 1
ATOM 1655 C C . GLU A 1 202 ? 16.782 7.455 11.138 1.00 60.25 202 GLU A C 1
ATOM 1657 O O . GLU A 1 202 ? 15.874 6.691 11.469 1.00 60.25 202 GLU A O 1
ATOM 1662 N N . PHE A 1 203 ? 16.552 8.593 10.475 1.00 66.31 203 PHE A N 1
ATOM 1663 C CA . PHE A 1 203 ? 15.228 8.982 9.994 1.00 66.31 203 PHE A CA 1
ATOM 1664 C C . PHE A 1 203 ? 14.734 7.970 8.960 1.00 66.31 203 PHE A C 1
ATOM 1666 O O . PHE A 1 203 ? 13.656 7.412 9.123 1.00 66.31 203 PHE A O 1
ATOM 1673 N N . GLU A 1 204 ? 15.532 7.640 7.942 1.00 69.56 204 GLU A N 1
ATOM 1674 C CA . GLU A 1 204 ? 15.117 6.645 6.948 1.00 69.56 204 GLU A CA 1
ATOM 1675 C C . GLU A 1 204 ? 14.755 5.301 7.594 1.00 69.56 204 GLU A C 1
ATOM 1677 O O . GLU A 1 204 ? 13.707 4.751 7.266 1.00 69.56 204 GLU A O 1
ATOM 1682 N N . GLN A 1 205 ? 15.548 4.801 8.552 1.00 69.69 205 GLN A N 1
ATOM 1683 C CA . GLN A 1 205 ? 15.241 3.554 9.267 1.00 69.69 205 GLN A CA 1
ATOM 1684 C C . GLN A 1 205 ? 13.931 3.649 10.066 1.00 69.69 205 GLN A C 1
ATOM 1686 O O . GLN A 1 205 ? 13.099 2.742 9.988 1.00 69.69 205 GLN A O 1
ATOM 1691 N N . HIS A 1 206 ? 13.718 4.753 10.795 1.00 71.12 206 HIS A N 1
ATOM 1692 C CA . HIS A 1 206 ? 12.508 4.964 11.593 1.00 71.12 206 HIS A CA 1
ATOM 1693 C C . HIS A 1 206 ? 11.241 4.934 10.737 1.00 71.12 206 HIS A C 1
ATOM 1695 O O . HIS A 1 206 ? 10.235 4.372 11.150 1.00 71.12 206 HIS A O 1
ATOM 1701 N N . PHE A 1 207 ? 11.273 5.518 9.541 1.00 77.88 207 PHE A N 1
ATOM 1702 C CA . PHE A 1 207 ? 10.129 5.512 8.627 1.00 77.88 207 PHE A CA 1
ATOM 1703 C C . PHE A 1 207 ? 10.005 4.193 7.859 1.00 77.88 207 PHE A C 1
ATOM 1705 O O . PHE A 1 207 ? 8.898 3.739 7.569 1.00 77.88 207 PHE A O 1
ATOM 1712 N N . LYS A 1 208 ? 11.135 3.547 7.554 1.00 82.81 208 LYS A N 1
ATOM 1713 C CA . LYS A 1 208 ? 11.171 2.280 6.823 1.00 82.81 208 LYS A CA 1
ATOM 1714 C C . LYS A 1 208 ? 10.406 1.184 7.555 1.00 82.81 208 LYS A C 1
ATOM 1716 O O . LYS A 1 208 ? 9.662 0.472 6.892 1.00 82.81 208 LYS A O 1
ATOM 1721 N N . LYS A 1 209 ? 10.514 1.091 8.888 1.00 86.69 209 LYS A N 1
ATOM 1722 C CA . LYS A 1 209 ? 9.810 0.060 9.677 1.00 86.69 209 LYS A CA 1
ATOM 1723 C C . LYS A 1 209 ? 8.298 0.052 9.420 1.00 86.69 209 LYS A C 1
ATOM 1725 O O . LYS A 1 209 ? 7.737 -1.009 9.189 1.00 86.69 209 LYS A O 1
ATOM 1730 N N . HIS A 1 210 ? 7.680 1.232 9.337 1.00 87.69 210 HIS A N 1
ATOM 1731 C CA . HIS A 1 210 ? 6.240 1.365 9.123 1.00 87.69 210 HIS A CA 1
ATOM 1732 C C . HIS A 1 210 ? 5.799 0.852 7.749 1.00 87.69 210 HIS A C 1
ATOM 1734 O O . HIS A 1 210 ? 4.789 0.177 7.626 1.00 87.69 210 HIS A O 1
ATOM 1740 N N . ARG A 1 211 ? 6.611 1.086 6.711 1.00 87.12 211 ARG A N 1
ATOM 1741 C CA . ARG A 1 211 ? 6.322 0.654 5.330 1.00 87.12 211 ARG A CA 1
ATOM 1742 C C . ARG A 1 211 ? 6.524 -0.841 5.096 1.00 87.12 211 ARG A C 1
ATOM 1744 O O . ARG A 1 211 ? 6.033 -1.383 4.101 1.00 87.12 211 ARG A O 1
ATOM 1751 N N . LEU A 1 212 ? 7.334 -1.475 5.941 1.00 90.69 212 LEU A N 1
ATOM 1752 C CA . LEU A 1 212 ? 7.579 -2.910 5.872 1.00 90.69 212 LEU A CA 1
ATOM 1753 C C . LEU A 1 212 ? 6.366 -3.689 6.392 1.00 90.69 212 LEU A C 1
ATOM 1755 O O . LEU A 1 212 ? 6.097 -4.769 5.879 1.00 90.69 212 LEU A O 1
ATOM 1759 N N . ILE A 1 213 ? 5.620 -3.136 7.349 1.00 93.25 213 ILE A N 1
ATOM 1760 C CA . ILE A 1 213 ? 4.494 -3.805 8.007 1.00 93.25 213 ILE A CA 1
ATOM 1761 C C . ILE A 1 213 ? 3.232 -3.670 7.154 1.00 93.25 213 ILE A C 1
ATOM 1763 O O . ILE A 1 213 ? 2.928 -2.603 6.628 1.00 93.25 213 ILE A O 1
ATOM 1767 N N . LYS A 1 214 ? 2.520 -4.783 6.990 1.00 92.31 214 LYS A N 1
ATOM 1768 C CA . LYS A 1 214 ? 1.279 -4.906 6.214 1.00 92.31 214 LYS A CA 1
ATOM 1769 C C . LYS A 1 214 ? 0.038 -4.987 7.079 1.00 92.31 214 LYS A C 1
ATOM 1771 O O . LYS A 1 214 ? -1.037 -4.633 6.616 1.00 92.31 214 LYS A O 1
ATOM 1776 N N . GLY A 1 215 ? 0.196 -5.434 8.315 1.00 92.88 215 GLY A N 1
ATOM 1777 C CA . GLY A 1 215 ? -0.896 -5.535 9.261 1.00 92.88 215 GLY A CA 1
ATOM 1778 C C . GLY A 1 215 ? -0.433 -6.151 10.565 1.00 92.88 215 GLY A C 1
ATOM 1779 O O . GLY A 1 215 ? 0.672 -6.700 10.661 1.00 92.88 215 GLY A O 1
ATOM 1780 N N . ILE A 1 216 ? -1.299 -6.042 11.562 1.00 95.19 216 ILE A N 1
ATOM 1781 C CA . ILE A 1 216 ? -1.118 -6.645 12.874 1.00 95.19 216 ILE A CA 1
ATOM 1782 C C . ILE A 1 216 ? -2.396 -7.380 13.208 1.00 95.19 216 ILE A C 1
ATOM 1784 O O . ILE A 1 216 ? -3.478 -6.841 13.008 1.00 95.19 216 ILE A O 1
ATOM 1788 N N . LEU A 1 217 ? -2.261 -8.602 13.701 1.00 95.19 217 LEU A N 1
ATOM 1789 C CA . LEU A 1 217 ? -3.384 -9.421 14.122 1.00 95.19 217 LEU A CA 1
ATOM 1790 C C . LEU A 1 217 ? -3.224 -9.788 15.591 1.00 95.19 217 LEU A C 1
ATOM 1792 O O . LEU A 1 217 ? -2.126 -10.102 16.059 1.00 95.19 217 LEU A O 1
ATOM 1796 N N . PHE A 1 218 ? -4.337 -9.773 16.314 1.00 95.19 218 PHE A N 1
ATOM 1797 C CA . PHE A 1 218 ? -4.394 -10.162 17.716 1.00 95.19 218 PHE A CA 1
ATOM 1798 C C . PHE A 1 218 ? -5.145 -11.479 17.849 1.00 95.19 218 PHE A C 1
ATOM 1800 O O . PHE A 1 218 ? -6.272 -11.607 17.379 1.00 95.19 218 PHE A O 1
ATOM 1807 N N . ASN A 1 219 ? -4.529 -12.440 18.535 1.00 88.19 219 ASN A N 1
ATOM 1808 C CA . ASN A 1 219 ? -5.141 -13.709 18.916 1.00 88.19 219 ASN A CA 1
ATOM 1809 C C . ASN A 1 219 ? -5.757 -14.490 17.738 1.00 88.19 219 ASN A C 1
ATOM 1811 O O . ASN A 1 219 ? -6.816 -15.111 17.864 1.00 88.19 219 ASN A O 1
ATOM 1815 N N . GLU A 1 220 ? -5.102 -14.445 16.578 1.00 78.75 220 GLU A N 1
ATOM 1816 C CA . GLU A 1 220 ? -5.551 -15.174 15.397 1.00 78.75 220 GLU A CA 1
ATOM 1817 C C . GLU A 1 220 ? -5.504 -16.687 15.677 1.00 78.75 220 GLU A C 1
ATOM 1819 O O . GLU A 1 220 ? -4.440 -17.246 15.952 1.00 78.75 220 GLU A O 1
ATOM 1824 N N . ASN A 1 221 ? -6.659 -17.356 15.598 1.00 76.88 221 ASN A N 1
ATOM 1825 C CA . ASN A 1 221 ? -6.852 -18.767 15.972 1.00 76.88 221 ASN A CA 1
ATOM 1826 C C . ASN A 1 221 ? -6.740 -19.065 17.482 1.00 76.88 221 ASN A C 1
ATOM 1828 O O . ASN A 1 221 ? -6.367 -20.177 17.855 1.00 76.88 221 ASN A O 1
ATOM 1832 N N . GLU A 1 222 ? -7.070 -18.094 18.342 1.00 83.19 222 GLU A N 1
ATOM 1833 C CA . GLU A 1 222 ? -7.132 -18.265 19.806 1.00 83.19 222 GLU A CA 1
ATOM 1834 C C . GLU A 1 222 ? -5.798 -18.695 20.454 1.00 83.19 222 GLU A C 1
ATOM 1836 O O . GLU A 1 222 ? -5.765 -19.353 21.497 1.00 83.19 222 GLU A O 1
ATOM 1841 N N . ASP A 1 223 ? -4.669 -18.334 19.838 1.00 90.75 223 ASP A N 1
ATOM 1842 C CA . ASP A 1 223 ? -3.334 -18.761 20.262 1.00 90.75 223 ASP A CA 1
ATOM 1843 C C . ASP A 1 223 ? -2.599 -17.775 21.192 1.00 90.75 223 ASP A C 1
ATOM 1845 O O . ASP A 1 223 ? -1.445 -18.013 21.563 1.00 90.75 223 ASP A O 1
ATOM 1849 N N . ASN A 1 224 ? -3.284 -16.703 21.592 1.00 94.25 224 ASN A N 1
ATOM 1850 C CA . ASN A 1 224 ? -2.859 -15.628 22.485 1.00 94.25 224 ASN A CA 1
ATOM 1851 C C . ASN A 1 224 ? -1.638 -14.838 21.994 1.00 94.25 224 ASN A C 1
ATOM 1853 O O . ASN A 1 224 ? -0.821 -14.420 22.812 1.00 94.25 224 ASN A O 1
ATOM 1857 N N . LYS A 1 225 ? -1.461 -14.616 20.686 1.00 96.44 225 LYS A N 1
ATOM 1858 C CA . LYS A 1 225 ? -0.293 -13.876 20.164 1.00 96.44 225 LYS A CA 1
ATOM 1859 C C . LYS A 1 225 ? -0.648 -12.570 19.471 1.00 96.44 225 LYS A C 1
ATOM 1861 O O . LYS A 1 225 ? -1.740 -12.409 18.937 1.00 96.44 225 LYS A O 1
ATOM 1866 N N . ILE A 1 226 ? 0.319 -11.655 19.449 1.00 97.50 226 ILE A N 1
ATOM 1867 C CA . ILE A 1 226 ? 0.320 -10.478 18.573 1.00 97.50 226 ILE A CA 1
ATOM 1868 C C . ILE A 1 226 ? 1.167 -10.829 17.349 1.00 97.50 226 ILE A C 1
ATOM 1870 O O . ILE A 1 226 ? 2.363 -11.080 17.490 1.00 97.50 226 ILE A O 1
ATOM 1874 N N . ARG A 1 227 ? 0.572 -10.879 16.158 1.00 97.12 227 ARG A N 1
ATOM 1875 C CA . ARG A 1 227 ? 1.259 -11.218 14.903 1.00 97.12 227 ARG A CA 1
ATOM 1876 C C . ARG A 1 227 ? 1.498 -9.963 14.088 1.00 97.12 227 ARG A C 1
ATOM 1878 O O . ARG A 1 227 ? 0.556 -9.253 13.766 1.00 97.12 227 ARG A O 1
ATOM 1885 N N . ILE A 1 228 ? 2.754 -9.698 13.754 1.00 96.88 228 ILE A N 1
ATOM 1886 C CA . ILE A 1 228 ? 3.159 -8.593 12.887 1.00 96.88 228 ILE A CA 1
ATOM 1887 C C . ILE A 1 228 ? 3.474 -9.188 11.521 1.00 96.88 228 ILE A C 1
ATOM 1889 O O . ILE A 1 228 ? 4.464 -9.907 11.383 1.00 96.88 228 ILE A O 1
ATOM 1893 N N . HIS A 1 229 ? 2.661 -8.875 10.516 1.00 95.88 229 HIS A N 1
ATOM 1894 C CA . HIS A 1 229 ? 2.910 -9.294 9.140 1.00 95.88 229 HIS A CA 1
ATOM 1895 C C . HIS A 1 229 ? 3.704 -8.212 8.422 1.00 95.88 229 HIS A C 1
ATOM 1897 O O . HIS A 1 229 ? 3.293 -7.050 8.393 1.00 95.88 229 HIS A O 1
ATOM 1903 N N . ALA A 1 230 ? 4.835 -8.571 7.823 1.00 95.75 230 ALA A N 1
ATOM 1904 C CA . ALA A 1 230 ? 5.697 -7.619 7.137 1.00 95.75 230 ALA A CA 1
ATOM 1905 C C . ALA A 1 230 ? 6.328 -8.207 5.872 1.00 95.75 230 ALA A C 1
ATOM 1907 O O . ALA A 1 230 ? 6.597 -9.399 5.791 1.00 95.75 230 ALA A O 1
ATOM 1908 N N . THR A 1 231 ? 6.614 -7.354 4.889 1.00 93.44 231 THR A N 1
ATOM 1909 C CA . THR A 1 231 ? 7.339 -7.725 3.667 1.00 93.44 231 THR A CA 1
ATOM 1910 C C . THR A 1 231 ? 8.781 -7.248 3.759 1.00 93.44 231 THR A C 1
ATOM 1912 O O . THR A 1 231 ? 9.030 -6.046 3.876 1.00 93.44 231 THR A O 1
ATOM 1915 N N . VAL A 1 232 ? 9.742 -8.161 3.621 1.00 93.19 232 VAL A N 1
ATOM 1916 C CA . VAL A 1 232 ? 11.176 -7.851 3.698 1.00 93.19 232 VAL A CA 1
ATOM 1917 C C . VAL A 1 232 ? 11.849 -7.949 2.335 1.00 93.19 232 VAL A C 1
ATOM 1919 O O . VAL A 1 232 ? 11.580 -8.834 1.525 1.00 93.19 232 VAL A O 1
ATOM 1922 N N . LYS A 1 233 ? 12.749 -7.001 2.052 1.00 89.19 233 LYS A N 1
ATOM 1923 C CA . LYS A 1 233 ? 13.475 -6.906 0.773 1.00 89.19 233 LYS A CA 1
ATOM 1924 C C . LYS A 1 233 ? 14.990 -7.016 0.950 1.00 89.19 233 LYS A C 1
ATOM 1926 O O . LYS A 1 233 ? 15.724 -7.023 -0.046 1.00 89.19 233 LYS A O 1
ATOM 1931 N N . SER A 1 234 ? 15.466 -7.040 2.191 1.00 87.06 234 SER A N 1
ATOM 1932 C CA . SER A 1 234 ? 16.870 -7.096 2.590 1.00 87.06 234 SER A CA 1
ATOM 1933 C C . SER A 1 234 ? 17.004 -7.647 4.011 1.00 87.06 234 SER A C 1
ATOM 1935 O O . SER A 1 234 ? 16.086 -7.502 4.806 1.00 87.06 234 SER A O 1
ATOM 1937 N N . GLU A 1 235 ? 18.166 -8.207 4.348 1.00 85.69 235 GLU A N 1
ATOM 1938 C CA . GLU A 1 235 ? 18.491 -8.669 5.714 1.00 85.69 235 GLU A CA 1
ATOM 1939 C C . GLU A 1 235 ? 18.356 -7.534 6.747 1.00 85.69 235 GLU A C 1
ATOM 1941 O O . GLU A 1 235 ? 17.809 -7.716 7.825 1.00 85.69 235 GLU A O 1
ATOM 1946 N N . ASN A 1 236 ? 18.734 -6.308 6.368 1.00 85.94 236 ASN A N 1
ATOM 1947 C CA . ASN A 1 236 ? 18.556 -5.124 7.212 1.00 85.94 236 ASN A CA 1
ATOM 1948 C C . ASN A 1 236 ? 17.075 -4.832 7.521 1.00 85.94 236 ASN A C 1
ATOM 1950 O O . ASN A 1 236 ? 16.793 -4.156 8.500 1.00 85.94 236 ASN A O 1
ATOM 1954 N N . ASP A 1 237 ? 16.129 -5.255 6.677 1.00 90.50 237 ASP A N 1
ATOM 1955 C CA . ASP A 1 237 ? 14.701 -5.111 6.993 1.00 90.50 237 ASP A CA 1
ATOM 1956 C C . ASP A 1 237 ? 14.305 -6.051 8.132 1.00 90.50 237 ASP A C 1
ATOM 1958 O O . ASP A 1 237 ? 13.547 -5.649 9.011 1.00 90.50 237 ASP A O 1
ATOM 1962 N N . GLU A 1 238 ? 14.858 -7.266 8.149 1.00 90.88 238 GLU A N 1
ATOM 1963 C CA . GLU A 1 238 ? 14.631 -8.229 9.228 1.00 90.88 238 GLU A CA 1
ATOM 1964 C C . GLU A 1 238 ? 15.190 -7.711 10.556 1.00 90.88 238 GLU A C 1
ATOM 1966 O O . GLU A 1 238 ? 14.497 -7.786 11.568 1.00 90.88 238 GLU A O 1
ATOM 1971 N N . ASP A 1 239 ? 16.381 -7.103 10.548 1.00 90.12 239 ASP A N 1
ATOM 1972 C CA . ASP A 1 239 ? 16.987 -6.504 11.747 1.00 90.12 239 ASP A CA 1
ATOM 1973 C C . ASP A 1 239 ? 16.113 -5.385 12.340 1.00 90.12 239 ASP A C 1
ATOM 1975 O O . ASP A 1 239 ? 15.868 -5.348 13.549 1.00 90.12 239 ASP A O 1
ATOM 1979 N N . ILE A 1 240 ? 15.604 -4.479 11.491 1.00 90.50 240 ILE A N 1
ATOM 1980 C CA . ILE A 1 240 ? 14.704 -3.390 11.912 1.00 90.50 240 ILE A CA 1
ATOM 1981 C C . ILE A 1 240 ? 13.442 -3.964 12.560 1.00 90.50 240 ILE A C 1
ATOM 1983 O O . ILE A 1 240 ? 13.025 -3.510 13.628 1.00 90.50 240 ILE A O 1
ATOM 1987 N N . LEU A 1 241 ? 12.818 -4.942 11.903 1.00 94.56 241 LEU A N 1
ATOM 1988 C CA . LEU A 1 241 ? 11.571 -5.543 12.369 1.00 94.56 241 LEU A CA 1
ATOM 1989 C C . LEU A 1 241 ? 11.784 -6.384 13.630 1.00 94.56 241 LEU A C 1
ATOM 1991 O O . LEU A 1 241 ? 10.928 -6.383 14.510 1.00 94.56 241 LEU A O 1
ATOM 1995 N N . GLY A 1 242 ? 12.937 -7.042 13.764 1.00 95.00 242 GLY A N 1
ATOM 1996 C CA . GLY A 1 242 ? 13.340 -7.736 14.983 1.00 95.00 242 GLY A CA 1
ATOM 1997 C C . GLY A 1 242 ? 13.479 -6.781 16.169 1.00 95.00 242 GLY A C 1
ATOM 1998 O O . GLY A 1 242 ? 12.995 -7.086 17.259 1.00 95.00 242 GLY A O 1
ATOM 1999 N N . GLY A 1 243 ? 14.070 -5.600 15.954 1.00 93.19 243 GLY A N 1
ATOM 2000 C CA . GLY A 1 243 ? 14.118 -4.528 16.952 1.00 93.19 243 GLY A CA 1
ATOM 2001 C C . GLY A 1 243 ? 12.723 -4.086 17.396 1.00 93.19 243 GLY A C 1
ATOM 2002 O O . GLY A 1 243 ? 12.425 -4.098 18.586 1.00 93.19 243 GLY A O 1
ATOM 2003 N N . LEU A 1 244 ? 11.840 -3.801 16.437 1.00 93.69 244 LEU A N 1
ATOM 2004 C CA . LEU A 1 244 ? 10.461 -3.396 16.718 1.00 93.69 244 LEU A CA 1
ATOM 2005 C C . LEU A 1 244 ? 9.668 -4.466 17.480 1.00 93.69 244 LEU A C 1
ATOM 2007 O O . LEU A 1 244 ? 8.977 -4.165 18.449 1.00 93.69 244 LEU A O 1
ATOM 2011 N N . LYS A 1 245 ? 9.789 -5.727 17.057 1.00 96.50 245 LYS A N 1
ATOM 2012 C CA . LYS A 1 245 ? 9.167 -6.870 17.727 1.00 96.50 245 LYS A CA 1
ATOM 2013 C C . LYS A 1 245 ? 9.597 -6.938 19.196 1.00 96.50 245 LYS A C 1
ATOM 2015 O O . LYS A 1 245 ? 8.760 -7.164 20.065 1.00 96.50 245 LYS A O 1
ATOM 2020 N N . ASN A 1 246 ? 10.880 -6.707 19.480 1.00 96.81 246 ASN A N 1
ATOM 2021 C CA . ASN A 1 246 ? 11.401 -6.691 20.847 1.00 96.81 246 ASN A CA 1
ATOM 2022 C C . ASN A 1 246 ? 10.876 -5.506 21.669 1.00 96.81 246 ASN A C 1
ATOM 2024 O O . ASN A 1 246 ? 10.623 -5.683 22.860 1.00 96.81 246 ASN A O 1
ATOM 2028 N N . ASP A 1 247 ? 10.701 -4.330 21.061 1.00 93.94 247 ASP A N 1
ATOM 2029 C CA . ASP A 1 247 ? 10.131 -3.156 21.732 1.00 93.94 247 ASP A CA 1
ATOM 2030 C C . ASP A 1 247 ? 8.673 -3.415 22.158 1.00 93.94 247 ASP A C 1
ATOM 2032 O O . ASP A 1 247 ? 8.342 -3.255 23.335 1.00 93.94 247 ASP A O 1
ATOM 2036 N N . ILE A 1 248 ? 7.835 -3.939 21.252 1.00 96.38 248 ILE A N 1
ATOM 2037 C CA . ILE A 1 248 ? 6.439 -4.312 21.556 1.00 96.38 248 ILE A CA 1
ATOM 2038 C C . ILE A 1 248 ? 6.392 -5.407 22.626 1.00 96.38 248 ILE A C 1
ATOM 2040 O O . ILE A 1 248 ? 5.634 -5.317 23.591 1.00 96.38 248 ILE A O 1
ATOM 2044 N N . GLU A 1 249 ? 7.227 -6.441 22.497 1.00 97.75 249 GLU A N 1
ATOM 2045 C CA . GLU A 1 249 ? 7.266 -7.548 23.454 1.00 97.75 249 GLU A CA 1
ATOM 2046 C C . GLU A 1 249 ? 7.717 -7.083 24.845 1.00 97.75 249 GLU A C 1
ATOM 2048 O O . GLU A 1 249 ? 7.210 -7.553 25.865 1.00 97.75 249 GLU A O 1
ATOM 2053 N N . LYS A 1 250 ? 8.641 -6.122 24.916 1.00 96.44 250 LYS A N 1
ATOM 2054 C CA . LYS A 1 250 ? 9.056 -5.512 26.178 1.00 96.44 250 LYS A CA 1
ATOM 2055 C C . LYS A 1 250 ? 7.890 -4.791 26.848 1.00 96.44 250 LYS A C 1
ATOM 2057 O O . LYS A 1 250 ? 7.662 -5.036 28.031 1.00 96.44 250 LYS A O 1
ATOM 2062 N N . GLU A 1 251 ? 7.155 -3.949 26.124 1.00 95.50 251 GLU A N 1
ATOM 2063 C CA . GLU A 1 251 ? 6.003 -3.228 26.681 1.00 95.50 251 GLU A CA 1
ATOM 2064 C C . GLU A 1 251 ? 4.877 -4.190 27.092 1.00 95.50 251 GLU A C 1
ATOM 2066 O O . GLU A 1 251 ? 4.373 -4.079 28.214 1.00 95.50 251 GLU A O 1
ATOM 2071 N N . LEU A 1 252 ? 4.568 -5.206 26.274 1.00 97.12 252 LEU A N 1
ATOM 2072 C CA . LEU A 1 252 ? 3.611 -6.271 26.604 1.00 97.12 252 LEU A CA 1
ATOM 2073 C C . LEU A 1 252 ? 3.973 -6.966 27.923 1.00 97.12 252 LEU A C 1
ATOM 2075 O O . LEU A 1 252 ? 3.127 -7.120 28.805 1.00 97.12 252 LEU A O 1
ATOM 2079 N N . ASN A 1 253 ? 5.245 -7.328 28.107 1.00 96.81 253 ASN A N 1
ATOM 2080 C CA . ASN A 1 253 ? 5.713 -7.969 29.336 1.00 96.81 253 ASN A CA 1
ATOM 2081 C C . ASN A 1 253 ? 5.520 -7.090 30.582 1.00 96.81 253 ASN A C 1
ATOM 2083 O O . ASN A 1 253 ? 5.290 -7.627 31.667 1.00 96.81 253 ASN A O 1
ATOM 2087 N N . THR A 1 254 ? 5.563 -5.757 30.453 1.00 96.00 254 THR A N 1
ATOM 2088 C CA . THR A 1 254 ? 5.309 -4.859 31.596 1.00 96.00 254 THR A CA 1
ATOM 2089 C C . THR A 1 254 ? 3.858 -4.888 32.073 1.00 96.00 254 THR A C 1
ATOM 2091 O O . THR A 1 254 ? 3.599 -4.608 33.244 1.00 96.00 254 THR A O 1
ATOM 2094 N N . VAL A 1 255 ? 2.914 -5.250 31.199 1.00 96.62 255 VAL A N 1
ATOM 2095 C CA . VAL A 1 255 ? 1.473 -5.244 31.496 1.00 96.62 255 VAL A CA 1
ATOM 2096 C C . VAL A 1 255 ? 0.837 -6.631 31.519 1.00 96.62 255 VAL A C 1
ATOM 2098 O O . VAL A 1 255 ? -0.333 -6.757 31.874 1.00 96.62 255 VAL A O 1
ATOM 2101 N N . LYS A 1 256 ? 1.601 -7.684 31.208 1.00 95.75 256 LYS A N 1
ATOM 2102 C CA . LYS A 1 256 ? 1.111 -9.062 31.070 1.00 95.75 256 LYS A CA 1
ATOM 2103 C C . LYS A 1 256 ? 0.270 -9.534 32.259 1.00 95.75 256 LYS A C 1
ATOM 2105 O O . LYS A 1 256 ? -0.826 -10.048 32.063 1.00 95.75 256 LYS A O 1
ATOM 2110 N N . ARG A 1 257 ? 0.717 -9.270 33.494 1.00 96.25 257 ARG A N 1
ATOM 2111 C CA . ARG A 1 257 ? -0.058 -9.615 34.701 1.00 96.25 257 ARG A CA 1
ATOM 2112 C C . ARG A 1 257 ? -1.426 -8.922 34.737 1.00 96.25 257 ARG A C 1
ATOM 2114 O O . ARG A 1 257 ? -2.409 -9.543 35.119 1.00 96.25 257 ARG A O 1
ATOM 2121 N N . ILE A 1 258 ? -1.493 -7.649 34.346 1.00 97.06 258 ILE A N 1
ATOM 2122 C CA . ILE A 1 258 ? -2.748 -6.884 34.334 1.00 97.06 258 ILE A CA 1
ATOM 2123 C C . ILE A 1 258 ? -3.713 -7.499 33.315 1.00 97.06 258 ILE A C 1
ATOM 2125 O O . ILE A 1 258 ? -4.899 -7.638 33.602 1.00 97.06 258 ILE A O 1
ATOM 2129 N N . PHE A 1 259 ? -3.217 -7.908 32.147 1.00 97.25 259 PHE A N 1
ATOM 2130 C CA . PHE A 1 259 ? -4.025 -8.612 31.151 1.00 97.25 259 PHE A CA 1
ATOM 2131 C C . PHE A 1 259 ? -4.547 -9.954 31.681 1.00 97.25 259 PHE A C 1
ATOM 2133 O O . PHE A 1 259 ? -5.752 -10.198 31.614 1.00 97.25 259 PHE A O 1
ATOM 2140 N N . GLU A 1 260 ? -3.692 -10.765 32.312 1.00 95.19 260 GLU A N 1
ATOM 2141 C CA . GLU A 1 260 ? -4.083 -12.042 32.924 1.00 95.19 260 GLU A CA 1
ATOM 2142 C C . GLU A 1 260 ? -5.167 -11.872 34.005 1.00 95.19 260 GLU A C 1
ATOM 2144 O O . GLU A 1 260 ? -6.163 -12.599 33.997 1.00 95.19 260 GLU A O 1
ATOM 2149 N N . GLU A 1 261 ? -5.017 -10.881 34.894 1.00 95.50 261 GLU A N 1
ATOM 2150 C CA . GLU A 1 261 ? -6.004 -10.529 35.931 1.00 95.50 261 GLU A CA 1
ATOM 2151 C C . GLU A 1 261 ? -7.372 -10.149 35.330 1.00 95.50 261 GLU A C 1
ATOM 2153 O O . GLU A 1 261 ? -8.408 -10.394 35.949 1.00 95.50 261 GLU A O 1
ATOM 2158 N N . ASN A 1 262 ? -7.383 -9.616 34.104 1.00 95.94 262 ASN A N 1
ATOM 2159 C CA . ASN A 1 262 ? -8.578 -9.181 33.374 1.00 95.94 262 ASN A CA 1
ATOM 2160 C C . ASN A 1 262 ? -8.993 -10.152 32.253 1.00 95.94 262 ASN A C 1
ATOM 2162 O O . ASN A 1 262 ? -9.780 -9.793 31.381 1.00 95.94 262 ASN A O 1
ATOM 2166 N N . LYS A 1 263 ? -8.499 -11.400 32.283 1.00 95.62 263 LYS A N 1
ATOM 2167 C CA . LYS A 1 263 ? -8.821 -12.475 31.321 1.00 95.62 263 LYS A CA 1
ATOM 2168 C C . LYS A 1 263 ? -8.466 -12.167 29.858 1.00 95.62 263 LYS A C 1
ATOM 2170 O O . LYS A 1 263 ? -8.902 -12.898 28.972 1.00 95.62 263 LYS A O 1
ATOM 2175 N N . LEU A 1 264 ? -7.650 -11.149 29.596 1.00 95.88 264 LEU A N 1
ATOM 2176 C CA . LEU A 1 264 ? -7.041 -10.928 28.289 1.00 95.88 264 LEU A CA 1
ATOM 2177 C C . LEU A 1 264 ? -5.730 -11.715 28.244 1.00 95.88 264 LEU A C 1
ATOM 2179 O O . LEU A 1 264 ? -4.853 -11.513 29.078 1.00 95.88 264 LEU A O 1
ATOM 2183 N N . ARG A 1 265 ? -5.584 -12.639 27.296 1.00 93.88 265 ARG A N 1
ATOM 2184 C CA . ARG A 1 265 ? -4.354 -13.425 27.156 1.00 93.88 265 ARG A CA 1
ATOM 2185 C C . ARG A 1 265 ? -3.616 -13.004 25.899 1.00 93.88 265 ARG A C 1
ATOM 2187 O O . ARG A 1 265 ? -4.057 -13.281 24.792 1.00 93.88 265 ARG A O 1
ATOM 2194 N N . LEU A 1 266 ? -2.493 -12.326 26.104 1.00 95.94 266 LEU A N 1
ATOM 2195 C CA . LEU A 1 266 ? -1.516 -11.997 25.073 1.00 95.94 266 LEU A CA 1
ATOM 2196 C C . LEU A 1 266 ? -0.144 -12.398 25.613 1.00 95.94 266 LEU A C 1
ATOM 2198 O O . LEU A 1 266 ? 0.386 -11.785 26.540 1.00 95.94 266 LEU A O 1
ATOM 2202 N N . ASP A 1 267 ? 0.378 -13.497 25.087 1.00 94.56 267 ASP A N 1
ATOM 2203 C CA . ASP A 1 267 ? 1.519 -14.206 25.637 1.00 94.56 267 ASP A CA 1
ATOM 2204 C C . ASP A 1 267 ? 2.847 -13.772 25.044 1.00 94.56 267 ASP A C 1
ATOM 2206 O O . ASP A 1 267 ? 3.834 -13.722 25.786 1.00 94.56 267 ASP A O 1
ATOM 2210 N N . SER A 1 268 ? 2.863 -13.506 23.738 1.00 96.31 268 SER A N 1
ATOM 2211 C CA . SER A 1 268 ? 4.065 -13.149 22.996 1.00 96.31 268 SER A CA 1
ATOM 2212 C C . SER A 1 268 ? 3.769 -12.402 21.699 1.00 96.31 268 SER A C 1
ATOM 2214 O O . SER A 1 268 ? 2.635 -12.361 21.210 1.00 96.31 268 SER A O 1
ATOM 2216 N N . VAL A 1 269 ? 4.827 -11.827 21.130 1.00 97.88 269 VAL A N 1
ATOM 2217 C CA . VAL A 1 269 ? 4.815 -11.190 19.810 1.00 97.88 269 VAL A CA 1
ATOM 2218 C C . VAL A 1 269 ? 5.480 -12.122 18.797 1.00 97.88 269 VAL A C 1
ATOM 2220 O O . VAL A 1 269 ? 6.561 -12.664 19.036 1.00 97.88 269 VAL A O 1
ATOM 2223 N N . VAL A 1 270 ? 4.856 -12.306 17.638 1.00 97.25 270 VAL A N 1
ATOM 2224 C CA . VAL A 1 270 ? 5.378 -13.096 16.519 1.00 97.25 270 VAL A CA 1
ATOM 2225 C C . VAL A 1 270 ? 5.555 -12.190 15.316 1.00 97.25 270 VAL A C 1
ATOM 2227 O O . VAL A 1 270 ? 4.677 -11.402 14.981 1.00 97.25 270 VAL A O 1
ATOM 2230 N N . LEU A 1 271 ? 6.705 -12.316 14.664 1.00 96.75 271 LEU A N 1
ATOM 2231 C CA . LEU A 1 271 ? 7.002 -11.618 13.425 1.00 96.75 271 LEU A CA 1
ATOM 2232 C C . LEU A 1 271 ? 6.875 -12.606 12.265 1.00 96.75 271 LEU A C 1
ATOM 2234 O O . LEU A 1 271 ? 7.602 -13.599 12.219 1.00 96.75 271 LEU A O 1
ATOM 2238 N N . GLU A 1 272 ? 5.960 -12.327 11.344 1.00 95.50 272 GLU A N 1
ATOM 2239 C CA . GLU A 1 272 ? 5.730 -13.114 10.138 1.00 95.50 272 GLU A CA 1
ATOM 2240 C C . GLU A 1 272 ? 6.208 -12.340 8.918 1.00 95.50 272 GLU A C 1
ATOM 2242 O O . GLU A 1 272 ? 5.706 -11.262 8.595 1.00 95.50 272 GLU A O 1
ATOM 2247 N N . LEU A 1 273 ? 7.220 -12.893 8.256 1.00 95.19 273 LEU A N 1
ATOM 2248 C CA . LEU A 1 273 ? 7.924 -12.218 7.180 1.00 95.19 273 LEU A CA 1
ATOM 2249 C C . LEU A 1 273 ? 7.567 -12.844 5.837 1.00 95.19 273 LEU A C 1
ATOM 2251 O O . LEU A 1 273 ? 7.874 -14.007 5.585 1.00 95.19 273 LEU A O 1
ATOM 2255 N N . ASP A 1 274 ? 6.996 -12.043 4.945 1.00 95.00 274 ASP A N 1
ATOM 2256 C CA . ASP A 1 274 ? 7.016 -12.323 3.517 1.00 95.00 274 ASP A CA 1
ATOM 2257 C C . ASP A 1 274 ? 8.410 -11.990 2.969 1.00 95.00 274 ASP A C 1
ATOM 2259 O O . ASP A 1 274 ? 8.816 -10.824 2.874 1.00 95.00 274 ASP A O 1
ATOM 2263 N N . ARG A 1 275 ? 9.149 -13.049 2.633 1.00 94.88 275 ARG A N 1
ATOM 2264 C CA . ARG A 1 275 ? 10.535 -13.001 2.160 1.00 94.88 275 ARG A CA 1
ATOM 2265 C C . ARG A 1 275 ? 10.675 -13.099 0.648 1.00 94.88 275 ARG A C 1
ATOM 2267 O O . ARG A 1 275 ? 11.808 -13.138 0.170 1.00 94.88 275 ARG A O 1
ATOM 2274 N N . ASP A 1 276 ? 9.595 -13.113 -0.130 1.00 94.69 276 ASP A N 1
ATOM 2275 C CA . ASP A 1 276 ? 9.672 -13.441 -1.561 1.00 94.69 276 ASP A CA 1
ATOM 2276 C C . ASP A 1 276 ? 10.650 -12.553 -2.332 1.00 94.69 276 ASP A C 1
ATOM 2278 O O . ASP A 1 276 ? 11.483 -13.032 -3.103 1.00 94.69 276 ASP A O 1
ATOM 2282 N N . GLU A 1 277 ? 10.644 -11.247 -2.077 1.00 92.12 277 GLU A N 1
ATOM 2283 C CA . GLU A 1 277 ? 11.589 -10.339 -2.728 1.00 92.12 277 GLU A CA 1
ATOM 2284 C C . GLU A 1 277 ? 13.046 -10.560 -2.293 1.00 92.12 277 GLU A C 1
ATOM 2286 O O . GLU A 1 277 ? 13.960 -10.460 -3.121 1.00 92.12 277 GLU A O 1
ATOM 2291 N N . LEU A 1 278 ? 13.289 -10.904 -1.026 1.00 93.12 278 LEU A N 1
ATOM 2292 C CA . LEU A 1 278 ? 14.621 -11.267 -0.540 1.00 93.12 278 LEU A CA 1
ATOM 2293 C C . LEU A 1 278 ? 15.104 -12.579 -1.179 1.00 93.12 278 LEU A C 1
ATOM 2295 O O . LEU A 1 278 ? 16.232 -12.636 -1.681 1.00 93.12 278 LEU A O 1
ATOM 2299 N N . ILE A 1 279 ? 14.235 -13.589 -1.246 1.00 95.56 279 ILE A N 1
ATOM 2300 C CA . ILE A 1 279 ? 14.500 -14.890 -1.870 1.00 95.56 279 ILE A CA 1
ATOM 2301 C C . ILE A 1 279 ? 14.807 -14.709 -3.356 1.00 95.56 279 ILE A C 1
ATOM 2303 O O . ILE A 1 279 ? 15.840 -15.188 -3.828 1.00 95.56 279 ILE A O 1
ATOM 2307 N N . LYS A 1 280 ? 13.994 -13.944 -4.095 1.00 95.56 280 LYS A N 1
ATOM 2308 C CA . LYS A 1 280 ? 14.242 -13.616 -5.511 1.00 95.56 280 LYS A CA 1
ATOM 2309 C C . LYS A 1 280 ? 15.610 -12.972 -5.702 1.00 95.56 280 LYS A C 1
ATOM 2311 O O . LYS A 1 280 ? 16.371 -13.395 -6.573 1.00 95.56 280 LYS A O 1
ATOM 2316 N N . LYS A 1 281 ? 15.974 -11.989 -4.873 1.00 93.50 281 LYS A N 1
ATOM 2317 C CA . LYS A 1 281 ? 17.308 -11.367 -4.924 1.00 93.50 281 LYS A CA 1
ATOM 2318 C C . LYS A 1 281 ? 18.425 -12.359 -4.616 1.00 93.50 281 LYS A C 1
ATOM 2320 O O . LYS A 1 281 ? 19.479 -12.276 -5.249 1.00 93.50 281 LYS A O 1
ATOM 2325 N N . ASN A 1 282 ? 18.219 -13.284 -3.681 1.00 94.12 282 ASN A N 1
ATOM 2326 C CA . ASN A 1 282 ? 19.184 -14.332 -3.355 1.00 94.12 282 ASN A CA 1
ATOM 2327 C C . ASN A 1 282 ? 19.366 -15.293 -4.535 1.00 94.12 282 ASN A C 1
ATOM 2329 O O . ASN A 1 282 ? 20.505 -15.495 -4.956 1.00 94.12 282 ASN A O 1
ATOM 2333 N N . ILE A 1 283 ? 18.276 -15.775 -5.143 1.00 95.62 283 ILE A N 1
ATOM 2334 C CA . ILE A 1 283 ? 18.290 -16.578 -6.378 1.00 95.62 283 ILE A CA 1
ATOM 2335 C C . ILE A 1 283 ? 19.083 -15.858 -7.466 1.00 95.62 283 ILE A C 1
ATOM 2337 O O . ILE A 1 283 ? 20.070 -16.396 -7.973 1.00 95.62 283 ILE A O 1
ATOM 2341 N N . ILE A 1 284 ? 18.697 -14.620 -7.790 1.00 95.44 284 ILE A N 1
ATOM 2342 C CA . ILE A 1 284 ? 19.364 -13.824 -8.824 1.00 95.44 284 ILE A CA 1
ATOM 2343 C C . ILE A 1 284 ? 20.849 -13.683 -8.488 1.00 95.44 284 ILE A C 1
ATOM 2345 O O . ILE A 1 284 ? 21.690 -13.942 -9.343 1.00 95.44 284 ILE A O 1
ATOM 2349 N N . SER A 1 285 ? 21.185 -13.375 -7.232 1.00 93.44 285 SER A N 1
ATOM 2350 C CA . SER A 1 285 ? 22.569 -13.210 -6.776 1.00 93.44 285 SER A CA 1
ATOM 2351 C C . SER A 1 285 ? 23.432 -14.455 -6.982 1.00 93.44 285 SER A C 1
ATOM 2353 O O . SER A 1 285 ? 24.631 -14.317 -7.229 1.00 93.44 285 SER A O 1
ATOM 2355 N N . LYS A 1 286 ? 22.858 -15.663 -6.895 1.00 94.50 286 LYS A N 1
ATOM 2356 C CA . LYS A 1 286 ? 23.577 -16.907 -7.212 1.00 94.50 286 LYS A CA 1
ATOM 2357 C C . LYS A 1 286 ? 23.781 -17.080 -8.719 1.00 94.50 286 LYS A C 1
ATOM 2359 O O . LYS A 1 286 ? 24.784 -17.661 -9.119 1.00 94.50 286 LYS A O 1
ATOM 2364 N N . LEU A 1 287 ? 22.888 -16.563 -9.559 1.00 95.06 287 LEU A N 1
ATOM 2365 C CA . LEU A 1 287 ? 22.975 -16.667 -11.023 1.00 95.06 287 LEU A CA 1
ATOM 2366 C C . LEU A 1 287 ? 23.837 -15.570 -11.681 1.00 95.06 287 LEU A C 1
ATOM 2368 O O . LEU A 1 287 ? 24.180 -15.680 -12.858 1.00 95.06 287 LEU A O 1
ATOM 2372 N N . LEU A 1 288 ? 24.221 -14.528 -10.936 1.00 92.81 288 LEU A N 1
ATOM 2373 C CA . LEU A 1 288 ? 24.980 -13.378 -11.449 1.00 92.81 288 LEU A CA 1
ATOM 2374 C C . LEU A 1 288 ? 26.370 -13.716 -12.012 1.00 92.81 288 LEU A C 1
ATOM 2376 O O . LEU A 1 288 ? 26.866 -13.016 -12.894 1.00 92.81 288 LEU A O 1
ATOM 2380 N N . ASP A 1 289 ? 27.022 -14.780 -11.539 1.00 87.31 289 ASP A N 1
ATOM 2381 C CA . ASP A 1 289 ? 28.349 -15.175 -12.036 1.00 87.31 289 ASP A CA 1
ATOM 2382 C C . ASP A 1 289 ? 28.328 -15.727 -13.476 1.00 87.31 289 ASP A C 1
ATOM 2384 O O . ASP A 1 289 ? 29.380 -16.075 -14.021 1.00 87.31 289 ASP A O 1
ATOM 2388 N N . GLY A 1 290 ? 27.146 -15.782 -14.101 1.00 78.06 290 GLY A N 1
ATOM 2389 C CA . GLY A 1 290 ? 26.926 -16.305 -15.445 1.00 78.06 290 GLY A CA 1
ATOM 2390 C C . GLY A 1 290 ? 26.929 -17.832 -15.496 1.00 78.06 290 GLY A C 1
ATOM 2391 O O . GLY A 1 290 ? 26.794 -18.410 -16.576 1.00 78.06 290 GLY A O 1
ATOM 2392 N N . LYS A 1 291 ? 27.079 -18.515 -14.352 1.00 87.56 291 LYS A N 1
ATOM 2393 C CA . LYS A 1 291 ? 27.050 -19.974 -14.297 1.00 87.56 291 LYS A CA 1
ATOM 2394 C C . LYS A 1 291 ? 25.613 -20.447 -14.193 1.00 87.56 291 LYS A C 1
ATOM 2396 O O . LYS A 1 291 ? 24.868 -20.066 -13.293 1.00 87.56 291 LYS A O 1
ATOM 2401 N N . LYS A 1 292 ? 25.253 -21.356 -15.092 1.00 93.69 292 LYS A N 1
ATOM 2402 C CA . LYS A 1 292 ? 23.973 -22.051 -15.033 1.00 93.69 292 LYS A CA 1
ATOM 2403 C C . LYS A 1 292 ? 23.942 -22.996 -13.824 1.00 93.69 292 LYS A C 1
ATOM 2405 O O . LYS A 1 292 ? 24.961 -23.614 -13.499 1.00 93.69 292 LYS A O 1
ATOM 2410 N N . ARG A 1 293 ? 22.795 -23.132 -13.150 1.00 96.44 293 ARG A N 1
ATOM 2411 C CA . ARG A 1 293 ? 22.663 -23.952 -11.925 1.00 96.44 293 ARG A CA 1
ATOM 2412 C C . ARG A 1 293 ? 21.475 -24.909 -11.998 1.00 96.44 293 ARG A C 1
ATOM 2414 O O . ARG A 1 293 ? 20.432 -24.557 -12.532 1.00 96.44 293 ARG A O 1
ATOM 2421 N N . LYS A 1 294 ? 21.625 -26.112 -11.431 1.00 96.94 294 LYS A N 1
ATOM 2422 C CA . LYS A 1 294 ? 20.500 -27.037 -11.187 1.00 96.94 294 LYS A CA 1
ATOM 2423 C C . LYS A 1 294 ? 19.665 -26.558 -9.998 1.00 96.94 294 LYS A C 1
ATOM 2425 O O . LYS A 1 294 ? 20.225 -25.948 -9.087 1.00 96.94 294 LYS A O 1
ATOM 2430 N N . LEU A 1 295 ? 18.378 -26.913 -9.982 1.00 95.00 295 LEU A N 1
ATOM 2431 C CA . LEU A 1 295 ? 17.440 -26.601 -8.895 1.00 95.00 295 LEU A CA 1
ATOM 2432 C C . LEU A 1 295 ? 18.001 -26.976 -7.514 1.00 95.00 295 LEU A C 1
ATOM 2434 O O . LEU A 1 295 ? 18.098 -26.113 -6.649 1.00 95.00 295 LEU A O 1
ATOM 2438 N N . ASP A 1 296 ? 18.467 -28.216 -7.345 1.00 95.25 296 ASP A N 1
ATOM 2439 C CA . ASP A 1 296 ? 18.982 -28.709 -6.057 1.00 95.25 296 ASP A CA 1
ATOM 2440 C C . ASP A 1 296 ? 20.164 -27.881 -5.544 1.00 95.25 296 ASP A C 1
ATOM 2442 O O . ASP A 1 296 ? 20.296 -27.639 -4.350 1.00 95.25 296 ASP A O 1
ATOM 2446 N N . LYS A 1 297 ? 21.014 -27.384 -6.453 1.00 95.94 297 LYS A N 1
ATOM 2447 C CA . LYS A 1 297 ? 22.143 -26.529 -6.081 1.00 95.94 297 LYS A CA 1
ATOM 2448 C C . LYS A 1 297 ? 21.685 -25.137 -5.643 1.00 95.94 297 LYS A C 1
ATOM 2450 O O . LYS A 1 297 ? 22.282 -24.584 -4.730 1.00 95.94 297 LYS A O 1
ATOM 2455 N N . ILE A 1 298 ? 20.659 -24.576 -6.285 1.00 94.69 298 ILE A N 1
ATOM 2456 C CA . ILE A 1 298 ? 20.076 -23.290 -5.873 1.00 94.69 298 ILE A CA 1
ATOM 2457 C C . ILE A 1 298 ? 19.445 -23.435 -4.486 1.00 94.69 298 ILE A C 1
ATOM 2459 O O . ILE A 1 298 ? 19.721 -22.609 -3.624 1.00 94.69 298 ILE A O 1
ATOM 2463 N N . ILE A 1 299 ? 18.678 -24.506 -4.255 1.00 94.81 299 ILE A N 1
ATOM 2464 C CA . ILE A 1 299 ? 18.063 -24.802 -2.952 1.00 94.81 299 ILE A CA 1
ATOM 2465 C C . ILE A 1 299 ? 19.134 -24.958 -1.867 1.00 94.81 299 ILE A C 1
ATOM 2467 O O . ILE A 1 299 ? 18.997 -24.385 -0.802 1.00 94.81 299 ILE A O 1
ATOM 2471 N N . LEU A 1 300 ? 20.230 -25.675 -2.129 1.00 93.88 300 LEU A N 1
ATOM 2472 C CA . LEU A 1 300 ? 21.306 -25.847 -1.141 1.00 93.88 300 LEU A CA 1
ATOM 2473 C C . LEU A 1 300 ? 22.049 -24.546 -0.792 1.00 93.88 300 LEU A C 1
ATOM 2475 O O . LEU A 1 300 ? 22.695 -24.471 0.247 1.00 93.88 300 LEU A O 1
ATOM 2479 N N . GLU A 1 301 ? 22.027 -23.545 -1.671 1.00 92.88 301 GLU A N 1
ATOM 2480 C CA . GLU A 1 301 ? 22.771 -22.290 -1.501 1.00 92.88 301 GLU A CA 1
ATOM 2481 C C . GLU A 1 301 ? 21.938 -21.134 -0.942 1.00 92.88 301 GLU A C 1
ATOM 2483 O O . GLU A 1 301 ? 22.497 -20.066 -0.655 1.00 92.88 301 GLU A O 1
ATOM 2488 N N . ILE A 1 302 ? 20.622 -21.318 -0.872 1.00 90.50 302 ILE A N 1
ATOM 2489 C CA . ILE A 1 302 ? 19.653 -20.374 -0.333 1.00 90.50 302 ILE A CA 1
ATOM 2490 C C . ILE A 1 302 ? 19.079 -21.065 0.895 1.00 90.50 302 ILE A C 1
ATOM 2492 O O . ILE A 1 302 ? 18.423 -22.086 0.759 1.00 90.50 302 ILE A O 1
ATOM 2496 N N . GLU A 1 303 ? 19.382 -20.547 2.081 1.00 89.00 303 GLU A N 1
ATOM 2497 C CA . GLU A 1 303 ? 19.020 -21.139 3.379 1.00 89.00 303 GLU A CA 1
ATOM 2498 C C . GLU A 1 303 ? 17.510 -21.003 3.682 1.00 89.00 303 GLU A C 1
ATOM 2500 O O . GLU A 1 303 ? 17.115 -20.545 4.745 1.00 89.00 303 GLU A O 1
ATOM 2505 N N . GLU A 1 304 ? 16.660 -21.378 2.726 1.00 91.56 304 GLU A N 1
ATOM 2506 C CA . GLU A 1 304 ? 15.201 -21.235 2.734 1.00 91.56 304 GLU A CA 1
ATOM 2507 C C . GLU A 1 304 ? 14.542 -22.568 2.364 1.00 91.56 304 GLU A C 1
ATOM 2509 O O . GLU A 1 304 ? 15.197 -23.504 1.885 1.00 91.56 304 GLU A O 1
ATOM 2514 N N . SER A 1 305 ? 13.227 -22.686 2.562 1.00 93.19 305 SER A N 1
ATOM 2515 C CA . SER A 1 305 ? 12.546 -23.941 2.254 1.00 93.19 305 SER A CA 1
ATOM 2516 C C . SER A 1 305 ? 12.549 -24.241 0.748 1.00 93.19 305 SER A C 1
ATOM 2518 O O . SER A 1 305 ? 12.433 -23.360 -0.109 1.00 93.19 305 SER A O 1
ATOM 2520 N N . GLN A 1 306 ? 12.616 -25.530 0.400 1.00 95.38 306 GLN A N 1
ATOM 2521 C CA . GLN A 1 306 ? 12.548 -25.978 -0.995 1.00 95.38 306 GLN A CA 1
ATOM 2522 C C . GLN A 1 306 ? 11.289 -25.463 -1.713 1.00 95.38 306 GLN A C 1
ATOM 2524 O O . GLN A 1 306 ? 11.338 -25.160 -2.908 1.00 95.38 306 GLN A O 1
ATOM 2529 N N . TRP A 1 307 ? 10.162 -25.391 -1.001 1.00 95.94 307 TRP A N 1
ATOM 2530 C CA . TRP A 1 307 ? 8.900 -24.921 -1.560 1.00 95.94 307 TRP A CA 1
ATOM 2531 C C . TRP A 1 307 ? 8.952 -23.424 -1.899 1.00 95.94 307 TRP A C 1
ATOM 2533 O O . TRP A 1 307 ? 8.616 -23.062 -3.027 1.00 95.94 307 TRP A O 1
ATOM 2543 N N . GLU A 1 308 ? 9.457 -22.575 -0.999 1.00 94.31 308 GLU A N 1
ATOM 2544 C CA . GLU A 1 308 ? 9.583 -21.129 -1.241 1.00 94.31 308 GLU A CA 1
ATOM 2545 C C . GLU A 1 308 ? 10.548 -20.829 -2.387 1.00 94.31 308 GLU A C 1
ATOM 2547 O O . GLU A 1 308 ? 10.231 -20.034 -3.276 1.00 94.31 308 GLU A O 1
ATOM 2552 N N . VAL A 1 309 ? 11.705 -21.501 -2.419 1.00 96.50 309 VAL A N 1
ATOM 2553 C CA . VAL A 1 309 ? 12.683 -21.341 -3.505 1.00 96.50 309 VAL A CA 1
ATOM 2554 C C . VAL A 1 309 ? 12.054 -21.718 -4.846 1.00 96.50 309 VAL A C 1
ATOM 2556 O O . VAL A 1 309 ? 12.206 -20.986 -5.825 1.00 96.50 309 VAL A O 1
ATOM 2559 N N . LYS A 1 310 ? 11.311 -22.830 -4.905 1.00 96.50 310 LYS A N 1
ATOM 2560 C CA . LYS A 1 310 ? 10.653 -23.278 -6.138 1.00 96.50 310 LYS A CA 1
ATOM 2561 C C . LYS A 1 310 ? 9.563 -22.306 -6.596 1.00 96.50 310 LYS A C 1
ATOM 2563 O O . LYS A 1 310 ? 9.569 -21.934 -7.766 1.00 96.50 310 LYS A O 1
ATOM 2568 N N . ARG A 1 311 ? 8.690 -21.850 -5.689 1.00 97.06 311 ARG A N 1
ATOM 2569 C CA . ARG A 1 311 ? 7.657 -20.840 -5.986 1.00 97.06 311 ARG A CA 1
ATOM 2570 C C . ARG A 1 311 ? 8.277 -19.582 -6.595 1.00 97.06 311 ARG A C 1
ATOM 2572 O O . ARG A 1 311 ? 7.872 -19.144 -7.668 1.00 97.06 311 ARG A O 1
ATOM 2579 N N . ASN A 1 312 ? 9.318 -19.051 -5.954 1.00 97.38 312 ASN A N 1
ATOM 2580 C CA . ASN A 1 312 ? 10.001 -17.844 -6.413 1.00 97.38 312 ASN A CA 1
ATOM 2581 C C . ASN A 1 312 ? 10.731 -18.044 -7.755 1.00 97.38 312 ASN A C 1
ATOM 2583 O O . ASN A 1 312 ? 10.770 -17.127 -8.576 1.00 97.38 312 ASN A O 1
ATOM 2587 N N . LEU A 1 313 ? 11.282 -19.235 -8.021 1.00 97.25 313 LEU A N 1
ATOM 2588 C CA . LEU A 1 313 ? 11.836 -19.581 -9.336 1.00 97.25 313 LEU A CA 1
ATOM 2589 C C . LEU A 1 313 ? 10.757 -19.608 -10.425 1.00 97.25 313 LEU A C 1
ATOM 2591 O O . LEU A 1 313 ? 10.989 -19.087 -11.516 1.00 97.25 313 LEU A O 1
ATOM 2595 N N . ASP A 1 314 ? 9.593 -20.193 -10.142 1.00 96.62 314 ASP A N 1
ATOM 2596 C CA . ASP A 1 314 ? 8.480 -20.260 -11.091 1.00 96.62 314 ASP A CA 1
ATOM 2597 C C . ASP A 1 314 ? 7.957 -18.855 -11.432 1.00 96.62 314 ASP A C 1
ATOM 2599 O O . ASP A 1 314 ? 7.742 -18.548 -12.606 1.00 96.62 314 ASP A O 1
ATOM 2603 N N . GLU A 1 315 ? 7.869 -17.955 -10.450 1.00 95.81 315 GLU A N 1
ATOM 2604 C CA . GLU A 1 315 ? 7.527 -16.545 -10.677 1.00 95.81 315 GLU A CA 1
ATOM 2605 C C . GLU A 1 315 ? 8.584 -15.795 -11.495 1.00 95.81 315 GLU A C 1
ATOM 2607 O O . GLU A 1 315 ? 8.253 -15.088 -12.450 1.00 95.81 315 GLU A O 1
ATOM 2612 N N . LEU A 1 316 ? 9.871 -15.954 -11.167 1.00 96.31 316 LEU A N 1
ATOM 2613 C CA . LEU A 1 316 ? 10.959 -15.345 -11.940 1.00 96.31 316 LEU A CA 1
ATOM 2614 C C . LEU A 1 316 ? 10.969 -15.849 -13.389 1.00 96.31 316 LEU A C 1
ATOM 2616 O O . LEU A 1 316 ? 11.293 -15.088 -14.302 1.00 96.31 316 LEU A O 1
ATOM 2620 N N . LYS A 1 317 ? 10.603 -17.115 -13.613 1.00 96.38 317 LYS A N 1
ATOM 2621 C CA . LYS A 1 317 ? 10.465 -17.707 -14.946 1.00 96.38 317 LYS A CA 1
ATOM 2622 C C . LYS A 1 317 ? 9.242 -17.158 -15.682 1.00 96.38 317 LYS A C 1
ATOM 2624 O O . LYS A 1 317 ? 9.354 -16.821 -16.858 1.00 96.38 317 LYS A O 1
ATOM 2629 N N . ALA A 1 318 ? 8.097 -17.040 -15.010 1.00 93.81 318 ALA A N 1
ATOM 2630 C CA . ALA A 1 318 ? 6.880 -16.459 -15.579 1.00 93.81 318 ALA A CA 1
ATOM 2631 C C . ALA A 1 318 ? 7.111 -15.008 -16.037 1.00 93.81 318 ALA A C 1
ATOM 2633 O O . ALA A 1 318 ? 6.710 -14.633 -17.137 1.00 93.81 318 ALA A O 1
ATOM 2634 N N . ASN A 1 319 ? 7.874 -14.245 -15.251 1.00 91.50 319 ASN A N 1
ATOM 2635 C CA . ASN A 1 319 ? 8.302 -12.880 -15.570 1.00 91.50 319 ASN A CA 1
ATOM 2636 C C . ASN A 1 319 ? 9.489 -12.814 -16.543 1.00 91.50 319 ASN A C 1
ATOM 2638 O O . ASN A 1 319 ? 10.039 -11.740 -16.770 1.00 91.50 319 ASN A O 1
ATOM 2642 N N . ARG A 1 320 ? 9.920 -13.956 -17.098 1.00 94.56 320 ARG A N 1
ATOM 2643 C CA . ARG A 1 320 ? 11.062 -14.091 -18.012 1.00 94.56 320 ARG A CA 1
ATOM 2644 C C . ARG A 1 320 ? 12.381 -13.545 -17.465 1.00 94.56 320 ARG A C 1
ATOM 2646 O O . ARG A 1 320 ? 13.288 -13.336 -18.247 1.00 94.56 320 ARG A O 1
ATOM 2653 N N . THR A 1 321 ? 12.527 -13.322 -16.160 1.00 95.25 321 THR A N 1
ATOM 2654 C CA . THR A 1 321 ? 13.788 -12.856 -15.552 1.00 95.25 321 THR A CA 1
ATOM 2655 C C . THR A 1 321 ? 14.852 -13.953 -15.578 1.00 95.25 321 THR A C 1
ATOM 2657 O O . THR A 1 321 ? 16.046 -13.690 -15.741 1.00 95.25 321 THR A O 1
ATOM 2660 N N . ILE A 1 322 ? 14.409 -15.202 -15.426 1.00 96.62 322 ILE A N 1
ATOM 2661 C CA . ILE A 1 322 ? 15.235 -16.396 -15.589 1.00 96.62 322 ILE A CA 1
ATOM 2662 C C . ILE A 1 322 ? 14.640 -17.303 -16.661 1.00 96.62 322 ILE A C 1
ATOM 2664 O O . ILE A 1 322 ? 13.439 -17.284 -16.929 1.00 96.62 322 ILE A O 1
ATOM 2668 N N . GLN A 1 323 ? 15.485 -18.147 -17.233 1.00 96.00 323 GLN A N 1
ATOM 2669 C CA . GLN A 1 323 ? 15.094 -19.213 -18.146 1.00 96.00 323 GLN A CA 1
ATOM 2670 C C . GLN A 1 323 ? 15.730 -20.536 -17.709 1.00 96.00 323 GLN A C 1
ATOM 2672 O O . GLN A 1 323 ? 16.663 -20.555 -16.904 1.00 96.00 323 GLN A O 1
ATOM 2677 N N . ILE A 1 324 ? 15.200 -21.639 -18.236 1.00 96.88 324 ILE A N 1
ATOM 2678 C CA . ILE A 1 324 ? 15.717 -22.991 -18.016 1.00 96.88 324 ILE A CA 1
ATOM 2679 C C . ILE A 1 324 ? 16.143 -23.528 -19.377 1.00 96.88 324 ILE A C 1
ATOM 2681 O O . ILE A 1 324 ? 15.348 -23.488 -20.316 1.00 96.88 324 ILE A O 1
ATOM 2685 N N . ASP A 1 325 ? 17.381 -23.998 -19.491 1.00 94.88 325 ASP A N 1
ATOM 2686 C CA . ASP A 1 325 ? 17.851 -24.632 -20.720 1.00 94.88 325 ASP A CA 1
ATOM 2687 C C . ASP A 1 325 ? 17.383 -26.092 -20.855 1.00 94.88 325 ASP A C 1
ATOM 2689 O O . ASP A 1 325 ? 16.787 -26.671 -19.946 1.00 94.88 325 ASP A O 1
ATOM 2693 N N . GLU A 1 326 ? 17.672 -26.708 -22.001 1.00 94.56 326 GLU A N 1
ATOM 2694 C CA . GLU A 1 326 ? 17.304 -28.101 -22.297 1.00 94.56 326 GLU A CA 1
ATOM 2695 C C . GLU A 1 326 ? 17.888 -29.113 -21.295 1.00 94.56 326 GLU A C 1
ATOM 2697 O O . GLU A 1 326 ? 17.363 -30.211 -21.135 1.00 94.56 326 GLU A O 1
ATOM 2702 N N . SER A 1 327 ? 18.962 -28.743 -20.589 1.00 94.81 327 SER A N 1
ATOM 2703 C CA . SER A 1 327 ? 19.598 -29.563 -19.553 1.00 94.81 327 SER A CA 1
ATOM 2704 C C . SER A 1 327 ? 18.994 -29.348 -18.158 1.00 94.81 327 SER A C 1
ATOM 2706 O O . SER A 1 327 ? 19.497 -29.905 -17.178 1.00 94.81 327 SER A O 1
ATOM 2708 N N . GLY A 1 328 ? 17.936 -28.539 -18.042 1.00 95.31 328 GLY A N 1
ATOM 2709 C CA . GLY A 1 328 ? 17.293 -28.213 -16.772 1.00 95.31 328 GLY A CA 1
ATOM 2710 C C . GLY A 1 328 ? 18.090 -27.227 -15.915 1.00 95.31 328 GLY A C 1
ATOM 2711 O O . GLY A 1 328 ? 17.904 -27.191 -14.697 1.00 95.31 328 GLY A O 1
ATOM 2712 N N . LEU A 1 329 ? 19.015 -26.463 -16.507 1.00 96.94 329 LEU A N 1
ATOM 2713 C CA . LEU A 1 329 ? 19.829 -25.487 -15.787 1.00 96.94 329 LEU A CA 1
ATOM 2714 C C . LEU A 1 329 ? 19.219 -24.089 -15.887 1.00 96.94 329 LEU A C 1
ATOM 2716 O O . LEU A 1 329 ? 18.901 -23.611 -16.973 1.00 96.94 329 LEU A O 1
ATOM 2720 N N . TYR A 1 330 ? 19.118 -23.418 -14.745 1.00 97.12 330 TYR A N 1
ATOM 2721 C CA . TYR A 1 330 ? 18.614 -22.055 -14.627 1.00 97.12 330 TYR A CA 1
ATOM 2722 C C . TYR A 1 330 ? 19.707 -21.032 -14.944 1.00 97.12 330 TYR A C 1
ATOM 2724 O O . TYR A 1 330 ? 20.845 -21.174 -14.481 1.00 97.12 330 TYR A O 1
ATOM 2732 N N . ASN A 1 331 ? 19.350 -19.975 -15.676 1.00 96.56 331 ASN A N 1
ATOM 2733 C CA . ASN A 1 331 ? 20.193 -18.804 -15.928 1.00 96.56 331 ASN A CA 1
ATOM 2734 C C . ASN A 1 331 ? 19.362 -17.519 -16.066 1.00 96.56 331 ASN A C 1
ATOM 2736 O O . ASN A 1 331 ? 18.164 -17.574 -16.335 1.00 96.56 331 ASN A O 1
ATOM 2740 N N . LEU A 1 332 ? 20.009 -16.363 -15.901 1.00 96.50 332 LEU A N 1
ATOM 2741 C CA . LEU A 1 332 ? 19.400 -15.062 -16.192 1.00 96.50 332 LEU A CA 1
ATOM 2742 C C . LEU A 1 332 ? 19.240 -14.883 -17.706 1.00 96.50 332 LEU A C 1
ATOM 2744 O O . LEU A 1 332 ? 20.095 -15.321 -18.481 1.00 96.50 332 LEU A O 1
ATOM 2748 N N . THR A 1 333 ? 18.151 -14.245 -18.120 1.00 95.62 333 THR A N 1
ATOM 2749 C CA . THR A 1 333 ? 17.917 -13.878 -19.524 1.00 95.62 333 THR A CA 1
ATOM 2750 C C . THR A 1 333 ? 18.711 -12.637 -19.912 1.00 95.62 333 THR A C 1
ATOM 2752 O O . THR A 1 333 ? 18.794 -11.707 -19.119 1.00 95.62 333 THR A O 1
ATOM 2755 N N . GLU A 1 334 ? 19.206 -12.572 -21.144 1.00 94.50 334 GLU A N 1
ATOM 2756 C CA . GLU A 1 334 ? 20.007 -11.446 -21.653 1.00 94.50 334 GLU A CA 1
ATOM 2757 C C . GLU A 1 334 ? 19.142 -10.422 -22.408 1.00 94.50 334 GLU A C 1
ATOM 2759 O O . GLU A 1 334 ? 19.385 -10.093 -23.567 1.00 94.50 334 GLU A O 1
ATOM 2764 N N . ASP A 1 335 ? 18.086 -9.952 -21.746 1.00 92.25 335 ASP A N 1
ATOM 2765 C CA . ASP A 1 335 ? 17.146 -8.965 -22.279 1.00 92.25 335 ASP A CA 1
ATOM 2766 C C . ASP A 1 335 ? 17.303 -7.614 -21.566 1.00 92.25 335 ASP A C 1
ATOM 2768 O O . ASP A 1 335 ? 17.500 -7.559 -20.349 1.00 92.25 335 ASP A O 1
ATOM 2772 N N . ILE A 1 336 ? 17.225 -6.511 -22.319 1.00 92.81 336 ILE A N 1
ATOM 2773 C CA . ILE A 1 336 ? 17.474 -5.172 -21.771 1.00 92.81 336 ILE A CA 1
ATOM 2774 C C . ILE A 1 336 ? 16.374 -4.719 -20.806 1.00 92.81 336 ILE A C 1
ATOM 2776 O O . ILE A 1 336 ? 16.684 -4.087 -19.797 1.00 92.81 336 ILE A O 1
ATOM 2780 N N . SER A 1 337 ? 15.113 -5.080 -21.061 1.00 90.88 337 SER A N 1
ATOM 2781 C CA . SER A 1 337 ? 14.000 -4.757 -20.164 1.00 90.88 337 SER A CA 1
ATOM 2782 C C . SER A 1 337 ? 14.138 -5.511 -18.842 1.00 90.88 337 SER A C 1
ATOM 2784 O O . SER A 1 337 ? 13.969 -4.927 -17.771 1.00 90.88 337 SER A O 1
ATOM 2786 N N . ASN A 1 338 ? 14.555 -6.778 -18.893 1.00 91.19 338 ASN A N 1
ATOM 2787 C CA . ASN A 1 338 ? 14.879 -7.543 -17.690 1.00 91.19 338 ASN A CA 1
ATOM 2788 C C . ASN A 1 338 ? 16.094 -6.975 -16.950 1.00 91.19 338 ASN A C 1
ATOM 2790 O O . ASN A 1 338 ? 16.079 -6.891 -15.724 1.00 91.19 338 ASN A O 1
ATOM 2794 N N . PHE A 1 339 ? 17.140 -6.550 -17.662 1.00 94.50 339 PHE A N 1
ATOM 2795 C CA . PHE A 1 339 ? 18.303 -5.913 -17.044 1.00 94.50 339 PHE A CA 1
ATOM 2796 C C . PHE A 1 339 ? 17.943 -4.604 -16.326 1.00 94.50 339 PHE A C 1
ATOM 2798 O O . PHE A 1 339 ? 18.414 -4.378 -15.210 1.00 94.50 339 PHE A O 1
ATOM 2805 N N . GLU A 1 340 ? 17.059 -3.786 -16.906 1.00 91.75 340 GLU A N 1
ATOM 2806 C CA . GLU A 1 340 ? 16.522 -2.581 -16.261 1.00 91.75 340 GLU A CA 1
ATOM 2807 C C . GLU A 1 340 ? 15.779 -2.918 -14.956 1.00 91.75 340 GLU A C 1
ATOM 2809 O O . GLU A 1 340 ? 16.013 -2.277 -13.926 1.00 91.75 340 GLU A O 1
ATOM 2814 N N . GLU A 1 341 ? 14.927 -3.949 -14.958 1.00 91.12 341 GLU A N 1
ATOM 2815 C CA . GLU A 1 341 ? 14.196 -4.369 -13.756 1.00 91.12 341 GLU A CA 1
ATOM 2816 C C . GLU A 1 341 ? 15.131 -4.960 -12.688 1.00 91.12 341 GLU A C 1
ATOM 2818 O O . GLU A 1 341 ? 14.955 -4.705 -11.494 1.00 91.12 341 GLU A O 1
ATOM 2823 N N . LEU A 1 342 ? 16.174 -5.691 -13.091 1.00 92.75 342 LEU A N 1
ATOM 2824 C CA . LEU A 1 342 ? 17.200 -6.189 -12.175 1.00 92.75 342 LEU A CA 1
ATOM 2825 C C . LEU A 1 342 ? 17.974 -5.040 -11.518 1.00 92.75 342 LEU A C 1
ATOM 2827 O O . LEU A 1 342 ? 18.090 -5.015 -10.293 1.00 92.75 342 LEU A O 1
ATOM 2831 N N . ILE A 1 343 ? 18.438 -4.056 -12.294 1.00 90.69 343 ILE A N 1
ATOM 2832 C CA . ILE A 1 343 ? 19.100 -2.854 -11.762 1.00 90.69 343 ILE A CA 1
ATOM 2833 C C . ILE A 1 343 ? 18.201 -2.157 -10.741 1.00 90.69 343 ILE A C 1
ATOM 2835 O O . ILE A 1 343 ? 18.641 -1.845 -9.633 1.00 90.69 343 ILE A O 1
ATOM 2839 N N . LYS A 1 344 ? 16.920 -1.966 -11.063 1.00 87.38 344 LYS A N 1
ATOM 2840 C CA . LYS A 1 344 ? 15.942 -1.368 -10.147 1.00 87.38 344 LYS A CA 1
ATOM 2841 C C . LYS A 1 344 ? 15.795 -2.181 -8.859 1.00 87.38 344 LYS A C 1
ATOM 2843 O O . LYS A 1 344 ? 15.767 -1.598 -7.779 1.00 87.38 344 LYS A O 1
ATOM 2848 N N . ARG A 1 345 ? 15.760 -3.513 -8.949 1.00 88.56 345 ARG A N 1
ATOM 2849 C CA . ARG A 1 345 ? 15.641 -4.413 -7.790 1.00 88.56 345 ARG A CA 1
ATOM 2850 C C . ARG A 1 345 ? 16.859 -4.341 -6.861 1.00 88.56 345 ARG A C 1
ATOM 2852 O O . ARG A 1 345 ? 16.697 -4.444 -5.645 1.00 88.56 345 ARG A O 1
ATOM 2859 N N . PHE A 1 346 ? 18.061 -4.145 -7.407 1.00 87.50 346 PHE A N 1
ATOM 2860 C CA . PHE A 1 346 ? 19.300 -3.993 -6.632 1.00 87.50 346 PHE A CA 1
ATOM 2861 C C . PHE A 1 346 ? 19.628 -2.540 -6.250 1.00 87.50 346 PHE A C 1
ATOM 2863 O O . PHE A 1 346 ? 20.509 -2.318 -5.421 1.00 87.50 346 PHE A O 1
ATOM 2870 N N . THR A 1 347 ? 18.925 -1.541 -6.788 1.00 80.38 347 THR A N 1
ATOM 2871 C CA . THR A 1 347 ? 19.165 -0.130 -6.456 1.00 80.38 347 THR A CA 1
ATOM 2872 C C . THR A 1 347 ? 18.910 0.121 -4.966 1.00 80.38 347 THR A C 1
ATOM 2874 O O . THR A 1 347 ? 17.861 -0.227 -4.432 1.00 80.38 347 THR A O 1
ATOM 2877 N N . GLY A 1 348 ? 19.895 0.708 -4.278 1.00 72.12 348 GLY A N 1
ATOM 2878 C CA . GLY A 1 348 ? 19.857 0.932 -2.825 1.00 72.12 348 GLY A CA 1
ATOM 2879 C C . GLY A 1 348 ? 20.204 -0.294 -1.965 1.00 72.12 348 GLY A C 1
ATOM 2880 O O . GLY A 1 348 ? 20.307 -0.164 -0.749 1.00 72.12 348 GLY A O 1
ATOM 2881 N N . ASP A 1 349 ? 20.430 -1.463 -2.568 1.00 79.75 349 ASP A N 1
ATOM 2882 C CA . ASP A 1 349 ? 20.872 -2.681 -1.882 1.00 79.75 349 ASP A CA 1
ATOM 2883 C C . ASP A 1 349 ? 22.406 -2.687 -1.721 1.00 79.75 349 ASP A C 1
ATOM 2885 O O . ASP A 1 349 ? 23.137 -2.272 -2.622 1.00 79.75 349 ASP A O 1
ATOM 2889 N N . LYS A 1 350 ? 22.934 -3.217 -0.610 1.00 80.56 350 LYS A N 1
ATOM 2890 C CA . LYS A 1 350 ? 24.394 -3.366 -0.416 1.00 80.56 350 LYS A CA 1
ATOM 2891 C C . LYS A 1 350 ? 25.029 -4.264 -1.491 1.00 80.56 350 LYS A C 1
ATOM 2893 O O . LYS A 1 350 ? 26.212 -4.135 -1.798 1.00 80.56 350 LYS A O 1
ATOM 2898 N N . ARG A 1 351 ? 24.240 -5.152 -2.109 1.00 84.62 351 ARG A N 1
ATOM 2899 C CA . ARG A 1 351 ? 24.657 -6.039 -3.207 1.00 84.62 351 ARG A CA 1
ATOM 2900 C C . ARG A 1 351 ? 24.709 -5.351 -4.570 1.00 84.62 351 ARG A C 1
ATOM 2902 O O . ARG A 1 351 ? 25.178 -5.979 -5.514 1.00 84.62 351 ARG A O 1
ATOM 2909 N N . ASN A 1 352 ? 24.283 -4.093 -4.693 1.00 85.81 352 ASN A N 1
ATOM 2910 C CA . ASN A 1 352 ? 24.257 -3.378 -5.971 1.00 85.81 352 ASN A CA 1
ATOM 2911 C C . ASN A 1 352 ? 25.633 -3.353 -6.656 1.00 85.81 352 ASN A C 1
ATOM 2913 O O . ASN A 1 352 ? 25.760 -3.616 -7.849 1.00 85.81 352 ASN A O 1
ATOM 2917 N N . TRP A 1 353 ? 26.699 -3.155 -5.876 1.00 86.31 353 TRP A N 1
ATOM 2918 C CA . TRP A 1 353 ? 28.062 -3.210 -6.403 1.00 86.31 353 TRP A CA 1
ATOM 2919 C C . TRP A 1 353 ? 28.432 -4.600 -6.939 1.00 86.31 353 TRP A C 1
ATOM 2921 O O . TRP A 1 353 ? 28.971 -4.736 -8.035 1.00 86.31 353 TRP A O 1
ATOM 2931 N N . LYS A 1 354 ? 28.083 -5.656 -6.193 1.00 89.25 354 LYS A N 1
ATOM 2932 C CA . LYS A 1 354 ? 28.294 -7.048 -6.617 1.00 89.25 354 LYS A CA 1
ATOM 2933 C C . LYS A 1 354 ? 27.503 -7.374 -7.888 1.00 89.25 354 LYS A C 1
ATOM 2935 O O . LYS A 1 354 ? 28.009 -8.111 -8.730 1.00 89.25 354 LYS A O 1
ATOM 2940 N N . PHE A 1 355 ? 26.298 -6.818 -8.030 1.00 91.94 355 PHE A N 1
ATOM 2941 C CA . PHE A 1 355 ? 25.492 -6.927 -9.242 1.00 91.94 355 PHE A CA 1
ATOM 2942 C C . PHE A 1 355 ? 26.225 -6.343 -10.449 1.00 91.94 355 PHE A C 1
ATOM 2944 O O . PHE A 1 355 ? 26.481 -7.072 -11.405 1.00 91.94 355 PHE A O 1
ATOM 2951 N N . VAL A 1 356 ? 26.650 -5.081 -10.382 1.00 91.94 356 VAL A N 1
ATOM 2952 C CA . VAL A 1 356 ? 27.329 -4.407 -11.504 1.00 91.94 356 VAL A CA 1
ATOM 2953 C C . VAL A 1 356 ? 28.649 -5.076 -11.871 1.00 91.94 356 VAL A C 1
ATOM 2955 O O . VAL A 1 356 ? 28.984 -5.201 -13.047 1.00 91.94 356 VAL A O 1
ATOM 2958 N N . LYS A 1 357 ? 29.384 -5.573 -10.872 1.00 91.88 357 LYS A N 1
ATOM 2959 C CA . LYS A 1 357 ? 30.648 -6.288 -11.081 1.00 91.88 357 LYS A CA 1
ATOM 2960 C C . LYS A 1 357 ? 30.497 -7.722 -11.565 1.00 91.88 357 LYS A C 1
ATOM 2962 O O . LYS A 1 357 ? 31.504 -8.343 -11.894 1.00 91.88 357 LYS A O 1
ATOM 2967 N N . SER A 1 358 ? 29.281 -8.247 -11.626 1.00 94.50 358 SER A N 1
ATOM 2968 C CA . SER A 1 358 ? 29.045 -9.617 -12.058 1.00 94.50 358 SER A CA 1
ATOM 2969 C C . SER A 1 358 ? 29.332 -9.833 -13.545 1.00 94.50 358 SER A C 1
ATOM 2971 O O . SER A 1 358 ? 29.169 -8.923 -14.357 1.00 94.50 358 SER A O 1
ATOM 2973 N N . ASN A 1 359 ? 29.704 -11.063 -13.918 1.00 95.19 359 ASN A N 1
ATOM 2974 C CA . ASN A 1 359 ? 29.918 -11.437 -15.321 1.00 95.19 359 ASN A CA 1
ATOM 2975 C C . ASN A 1 359 ? 28.669 -11.175 -16.172 1.00 95.19 359 ASN A C 1
ATOM 2977 O O . ASN A 1 359 ? 28.781 -10.697 -17.297 1.00 95.19 359 ASN A O 1
ATOM 2981 N N . TYR A 1 360 ? 27.484 -11.455 -15.618 1.00 95.75 360 TYR A N 1
ATOM 2982 C CA . TYR A 1 360 ? 26.214 -11.165 -16.274 1.00 95.75 360 TYR A CA 1
ATOM 2983 C C . TYR A 1 360 ? 26.064 -9.671 -16.581 1.00 95.75 360 TYR A C 1
ATOM 2985 O O . TYR A 1 360 ? 25.836 -9.303 -17.730 1.00 95.75 360 TYR A O 1
ATOM 2993 N N . SER A 1 361 ? 26.240 -8.800 -15.581 1.00 95.19 361 SER A N 1
ATOM 2994 C CA . SER A 1 361 ? 26.076 -7.357 -15.780 1.00 95.19 361 SER A CA 1
ATOM 2995 C C . SER A 1 361 ? 27.126 -6.787 -16.727 1.00 95.19 361 SER A C 1
ATOM 2997 O O . SER A 1 361 ? 26.787 -5.969 -17.574 1.00 95.19 361 SER A O 1
ATOM 2999 N N . GLN A 1 362 ? 28.385 -7.225 -16.626 1.00 95.44 362 GLN A N 1
ATOM 3000 C CA . GLN A 1 362 ? 29.437 -6.779 -17.541 1.00 95.44 362 GLN A CA 1
ATOM 3001 C C . GLN A 1 362 ? 29.110 -7.142 -18.990 1.00 95.44 362 GLN A C 1
ATOM 3003 O O . GLN A 1 362 ? 29.215 -6.281 -19.861 1.00 95.44 362 GLN A O 1
ATOM 3008 N N . LYS A 1 363 ? 28.638 -8.373 -19.225 1.00 95.62 363 LYS A N 1
ATOM 3009 C CA . LYS A 1 363 ? 28.180 -8.812 -20.543 1.00 95.62 363 LYS A CA 1
ATOM 3010 C C . LYS A 1 363 ? 27.011 -7.955 -21.031 1.00 95.62 363 LYS A C 1
ATOM 3012 O O . LYS A 1 363 ? 27.103 -7.393 -22.112 1.00 95.62 363 LYS A O 1
ATOM 3017 N N . MET A 1 364 ? 25.968 -7.774 -20.214 1.00 96.56 364 MET A N 1
ATOM 3018 C CA . MET A 1 364 ? 24.801 -6.954 -20.574 1.00 96.56 364 MET A CA 1
ATOM 3019 C C . MET A 1 364 ? 25.174 -5.516 -20.936 1.00 96.56 364 MET A C 1
ATOM 3021 O O . MET A 1 364 ? 24.600 -4.957 -21.872 1.00 96.56 364 MET A O 1
ATOM 3025 N N . VAL A 1 365 ? 26.138 -4.920 -20.224 1.00 96.56 365 VAL A N 1
ATOM 3026 C CA . VAL A 1 365 ? 26.648 -3.579 -20.534 1.00 96.56 365 VAL A CA 1
ATOM 3027 C C . VAL A 1 365 ? 27.257 -3.540 -21.938 1.00 96.56 365 VAL A C 1
ATOM 3029 O O . VAL A 1 365 ? 26.923 -2.657 -22.726 1.00 96.56 365 VAL A O 1
ATOM 3032 N N . GLU A 1 366 ? 28.116 -4.509 -22.253 1.00 94.81 366 GLU A N 1
ATOM 3033 C CA . GLU A 1 366 ? 28.830 -4.586 -23.531 1.00 94.81 366 GLU A CA 1
ATOM 3034 C C . GLU A 1 366 ? 27.920 -4.922 -24.714 1.00 94.81 366 GLU A C 1
ATOM 3036 O O . GLU A 1 366 ? 28.070 -4.334 -25.782 1.00 94.81 366 GLU A O 1
ATOM 3041 N N . THR A 1 367 ? 26.994 -5.870 -24.547 1.00 92.75 367 THR A N 1
ATOM 3042 C CA . THR A 1 367 ? 26.238 -6.441 -25.671 1.00 92.75 367 THR A CA 1
ATOM 3043 C C . THR A 1 367 ? 24.890 -5.776 -25.907 1.00 92.75 367 THR A C 1
ATOM 3045 O O . THR A 1 367 ? 24.439 -5.725 -27.048 1.00 92.75 367 THR A O 1
ATOM 3048 N N . ASN A 1 368 ? 24.231 -5.269 -24.861 1.00 95.00 368 ASN A N 1
ATOM 3049 C CA . ASN A 1 368 ? 22.836 -4.829 -24.948 1.00 95.00 368 ASN A CA 1
ATOM 3050 C C . ASN A 1 368 ? 22.653 -3.368 -24.530 1.00 95.00 368 ASN A C 1
ATOM 3052 O O . ASN A 1 368 ? 22.041 -2.593 -25.264 1.00 95.00 368 ASN A O 1
ATOM 3056 N N . LEU A 1 369 ? 23.173 -2.979 -23.361 1.00 95.25 369 LEU A N 1
ATOM 3057 C CA . LEU A 1 369 ? 22.909 -1.663 -22.775 1.00 95.25 369 LEU A CA 1
ATOM 3058 C C . LEU A 1 369 ? 23.448 -0.537 -23.646 1.00 95.25 369 LEU A C 1
ATOM 3060 O O . LEU A 1 369 ? 22.731 0.415 -23.915 1.00 95.25 369 LEU A O 1
ATOM 3064 N N . ILE A 1 370 ? 24.693 -0.637 -24.104 1.00 94.88 370 ILE A N 1
ATOM 3065 C CA . ILE A 1 370 ? 25.305 0.419 -24.911 1.00 94.88 370 ILE A CA 1
ATOM 3066 C C . ILE A 1 370 ? 24.561 0.645 -26.223 1.00 94.88 370 ILE A C 1
ATOM 3068 O O . ILE A 1 370 ? 24.262 1.791 -26.547 1.00 94.88 370 ILE A O 1
ATOM 3072 N N . ALA A 1 371 ? 24.195 -0.424 -26.935 1.00 93.62 371 ALA A N 1
ATOM 3073 C CA . ALA A 1 371 ? 23.403 -0.311 -28.158 1.00 93.62 371 ALA A CA 1
ATOM 3074 C C . ALA A 1 371 ? 22.037 0.340 -27.877 1.00 93.62 371 ALA A C 1
ATOM 3076 O O . ALA A 1 371 ? 21.577 1.203 -28.625 1.00 93.62 371 ALA A O 1
ATOM 3077 N N . HIS A 1 372 ? 21.415 -0.022 -26.752 1.00 93.62 372 HIS A N 1
ATOM 3078 C CA . HIS A 1 372 ? 20.161 0.574 -26.305 1.00 93.62 372 HIS A CA 1
ATOM 3079 C C . HIS A 1 372 ? 20.301 2.066 -25.960 1.00 93.62 372 HIS A C 1
ATOM 3081 O O . HIS A 1 372 ? 19.445 2.864 -26.339 1.00 93.62 372 HIS A O 1
ATOM 3087 N N . LEU A 1 373 ? 21.380 2.471 -25.285 1.00 92.56 373 LEU A N 1
ATOM 3088 C CA . LEU A 1 373 ? 21.660 3.875 -24.974 1.00 92.56 373 LEU A CA 1
ATOM 3089 C C . LEU A 1 373 ? 21.964 4.677 -26.245 1.00 92.56 373 LEU A C 1
ATOM 3091 O O . LEU A 1 373 ? 21.409 5.756 -26.422 1.00 92.56 373 LEU A O 1
ATOM 3095 N N . GLN A 1 374 ? 22.759 4.131 -27.166 1.00 91.38 374 GLN A N 1
ATOM 3096 C CA . GLN A 1 374 ? 23.036 4.753 -28.462 1.00 91.38 374 GLN A CA 1
ATOM 3097 C C . GLN A 1 374 ? 21.752 5.044 -29.242 1.00 91.38 374 GLN A C 1
ATOM 3099 O O . GLN A 1 374 ? 21.539 6.164 -29.702 1.00 91.38 374 GLN A O 1
ATOM 3104 N N . TYR A 1 375 ? 20.842 4.070 -29.293 1.00 88.38 375 TYR A N 1
ATOM 3105 C CA . TYR A 1 375 ? 19.519 4.254 -29.882 1.00 88.38 375 TYR A CA 1
ATOM 3106 C C . TYR A 1 375 ? 18.680 5.301 -29.131 1.00 88.38 375 TYR A C 1
ATOM 3108 O O . TYR A 1 375 ? 18.111 6.206 -29.739 1.00 88.38 375 TYR A O 1
ATOM 3116 N N . ASN A 1 376 ? 18.608 5.214 -27.800 1.00 84.75 376 ASN A N 1
ATOM 3117 C CA . ASN A 1 376 ? 17.741 6.081 -27.003 1.00 84.75 376 ASN A CA 1
ATOM 3118 C C . ASN A 1 376 ? 18.148 7.553 -27.044 1.00 84.75 376 ASN A C 1
ATOM 3120 O O . ASN A 1 376 ? 17.261 8.409 -27.062 1.00 84.75 376 ASN A O 1
ATOM 3124 N N . TYR A 1 377 ? 19.449 7.828 -27.046 1.00 85.75 377 TYR A N 1
ATOM 3125 C CA . TYR A 1 377 ? 20.007 9.179 -27.060 1.00 85.75 377 TYR A CA 1
ATOM 3126 C C . TYR A 1 377 ? 20.359 9.659 -28.477 1.00 85.75 377 TYR A C 1
ATOM 3128 O O . TYR A 1 377 ? 20.805 10.789 -28.624 1.00 85.75 377 TYR A O 1
ATOM 3136 N N . ASN A 1 378 ? 20.109 8.845 -29.513 1.00 83.88 378 ASN A N 1
ATOM 3137 C CA . ASN A 1 378 ? 20.410 9.144 -30.917 1.00 83.88 378 ASN A CA 1
ATOM 3138 C C . ASN A 1 378 ? 21.895 9.488 -31.161 1.00 83.88 378 ASN A C 1
ATOM 3140 O O . ASN A 1 378 ? 22.229 10.507 -31.761 1.00 83.88 378 ASN A O 1
ATOM 3144 N N . ILE A 1 379 ? 22.792 8.631 -30.669 1.00 86.88 379 ILE A N 1
ATOM 3145 C CA . ILE A 1 379 ? 24.248 8.823 -30.710 1.00 86.88 379 ILE A CA 1
ATOM 3146 C C . ILE A 1 379 ? 24.962 7.587 -31.247 1.00 86.88 379 ILE A C 1
ATOM 3148 O O . ILE A 1 379 ? 24.484 6.463 -31.107 1.00 86.88 379 ILE A O 1
ATOM 3152 N N . ILE A 1 380 ? 26.149 7.791 -31.817 1.00 88.69 380 ILE A N 1
ATOM 3153 C CA . ILE A 1 380 ? 27.022 6.717 -32.295 1.00 88.69 380 ILE A CA 1
ATOM 3154 C C . ILE A 1 380 ? 28.414 6.953 -31.711 1.00 88.69 380 ILE A C 1
ATOM 3156 O O . ILE A 1 380 ? 29.102 7.891 -32.092 1.00 88.69 380 ILE A O 1
ATOM 3160 N N . TYR A 1 381 ? 28.829 6.071 -30.807 1.00 87.56 381 TYR A N 1
ATOM 3161 C CA . TYR A 1 381 ? 30.186 6.033 -30.259 1.00 87.56 381 TYR A CA 1
ATOM 3162 C C . TYR A 1 381 ? 30.954 4.872 -30.875 1.00 87.56 381 TYR A C 1
ATOM 3164 O O . TYR A 1 381 ? 30.422 3.765 -31.003 1.00 87.56 381 TYR A O 1
ATOM 3172 N N . ILE A 1 382 ? 32.225 5.105 -31.186 1.00 90.00 382 ILE A N 1
ATOM 3173 C CA . ILE A 1 382 ? 33.133 4.106 -31.753 1.00 90.00 382 ILE A CA 1
ATOM 3174 C C . ILE A 1 382 ? 34.502 4.164 -31.066 1.00 90.00 382 ILE A C 1
ATOM 3176 O O . ILE A 1 382 ? 34.880 5.167 -30.466 1.00 90.00 382 ILE A O 1
ATOM 3180 N N . GLY A 1 383 ? 35.263 3.071 -31.150 1.00 93.19 383 GLY A N 1
ATOM 3181 C CA . GLY A 1 383 ? 36.647 3.024 -30.672 1.00 93.19 383 GLY A CA 1
ATOM 3182 C C . GLY A 1 383 ? 36.801 3.375 -29.186 1.00 93.19 383 GLY A C 1
ATOM 3183 O O . GLY A 1 383 ? 36.151 2.778 -28.327 1.00 93.19 383 GLY A O 1
ATOM 3184 N N . ASN A 1 384 ? 37.687 4.328 -28.886 1.00 89.81 384 ASN A N 1
ATOM 3185 C CA . ASN A 1 384 ? 38.003 4.717 -27.509 1.00 89.81 384 ASN A CA 1
ATOM 3186 C C . ASN A 1 384 ? 36.817 5.365 -26.789 1.00 89.81 384 ASN A C 1
ATOM 3188 O O . ASN A 1 384 ? 36.613 5.082 -25.613 1.00 89.81 384 ASN A O 1
ATOM 3192 N N . GLU A 1 385 ? 35.997 6.153 -27.487 1.00 87.75 385 GLU A N 1
ATOM 3193 C CA . GLU A 1 385 ? 34.835 6.804 -26.876 1.00 87.75 385 GLU A CA 1
ATOM 3194 C C . GLU A 1 385 ? 33.846 5.775 -26.327 1.00 87.75 385 GLU A C 1
ATOM 3196 O O . GLU A 1 385 ? 33.374 5.896 -25.198 1.00 87.75 385 GLU A O 1
ATOM 3201 N N . LEU A 1 386 ? 33.584 4.718 -27.100 1.00 92.25 386 LEU A N 1
ATOM 3202 C CA . LEU A 1 386 ? 32.738 3.604 -26.680 1.00 92.25 386 LEU A CA 1
ATOM 3203 C C . LEU A 1 386 ? 33.308 2.910 -25.438 1.00 92.25 386 LEU A C 1
ATOM 3205 O O . LEU A 1 386 ? 32.584 2.644 -24.477 1.00 92.25 386 LEU A O 1
ATOM 3209 N N . ARG A 1 387 ? 34.619 2.639 -25.456 1.00 93.06 387 ARG A N 1
ATOM 3210 C CA . ARG A 1 387 ? 35.332 1.969 -24.365 1.00 93.06 387 ARG A CA 1
ATOM 3211 C C . ARG A 1 387 ? 35.232 2.753 -23.055 1.00 93.06 387 ARG A C 1
ATOM 3213 O O . ARG A 1 387 ? 34.980 2.144 -22.021 1.00 93.06 387 ARG A O 1
ATOM 3220 N N . GLU A 1 388 ? 35.379 4.076 -23.100 1.00 92.12 388 GLU A N 1
ATOM 3221 C CA . GLU A 1 388 ? 35.264 4.956 -21.930 1.00 92.12 388 GLU A CA 1
ATOM 3222 C C . GLU A 1 388 ? 33.883 4.848 -21.252 1.00 92.12 388 GLU A C 1
ATOM 3224 O O . GLU A 1 388 ? 33.810 4.624 -20.042 1.00 92.12 388 GLU A O 1
ATOM 3229 N N . ARG A 1 389 ? 32.774 4.928 -22.013 1.00 93.94 389 ARG A N 1
ATOM 3230 C CA . ARG A 1 389 ? 31.410 4.820 -21.442 1.00 93.94 389 ARG A CA 1
ATOM 3231 C C . ARG A 1 389 ? 31.114 3.416 -20.918 1.00 93.94 389 ARG A C 1
ATOM 3233 O O . ARG A 1 389 ? 30.509 3.281 -19.854 1.00 93.94 389 ARG A O 1
ATOM 3240 N N . VAL A 1 390 ? 31.548 2.376 -21.638 1.00 94.88 390 VAL A N 1
ATOM 3241 C CA . VAL A 1 390 ? 31.439 0.980 -21.177 1.00 94.88 390 VAL A CA 1
ATOM 3242 C C . VAL A 1 390 ? 32.122 0.819 -19.824 1.00 94.88 390 VAL A C 1
ATOM 3244 O O . VAL A 1 390 ? 31.548 0.216 -18.917 1.00 94.88 390 VAL A O 1
ATOM 3247 N N . GLU A 1 391 ? 33.323 1.376 -19.670 1.00 93.81 391 GLU A N 1
ATOM 3248 C CA . GLU A 1 391 ? 34.077 1.261 -18.428 1.00 93.81 391 GLU A CA 1
ATOM 3249 C C . GLU A 1 391 ? 33.363 1.970 -17.274 1.00 93.81 391 GLU A C 1
ATOM 3251 O O . GLU A 1 391 ? 33.229 1.385 -16.201 1.00 93.81 391 GLU A O 1
ATOM 3256 N N . ILE A 1 392 ? 32.793 3.162 -17.484 1.00 92.88 392 ILE A N 1
ATOM 3257 C CA . ILE A 1 392 ? 31.979 3.819 -16.446 1.00 92.88 392 ILE A CA 1
ATOM 3258 C C . ILE A 1 392 ? 30.785 2.957 -16.050 1.00 92.88 392 ILE A C 1
ATOM 3260 O O . ILE A 1 392 ? 30.574 2.716 -14.862 1.00 92.88 392 ILE A O 1
ATOM 3264 N N . LEU A 1 393 ? 30.022 2.451 -17.019 1.00 94.69 393 LEU A N 1
ATOM 3265 C CA . LEU A 1 393 ? 28.832 1.644 -16.745 1.00 94.69 393 LEU A CA 1
ATOM 3266 C C . LEU A 1 393 ? 29.182 0.358 -15.977 1.00 94.69 393 LEU A C 1
ATOM 3268 O O . LEU A 1 393 ? 28.510 0.016 -15.009 1.00 94.69 393 LEU A O 1
ATOM 3272 N N . LYS A 1 394 ? 30.296 -0.306 -16.301 1.00 93.56 394 LYS A N 1
ATOM 3273 C CA . LYS A 1 394 ? 30.816 -1.464 -15.542 1.00 93.56 394 LYS A CA 1
ATOM 3274 C C . LYS A 1 394 ? 31.307 -1.130 -14.129 1.00 93.56 394 LYS A C 1
ATOM 3276 O O . LYS A 1 394 ? 31.627 -2.032 -13.346 1.00 93.56 394 LYS A O 1
ATOM 3281 N N . ASN A 1 395 ? 31.437 0.149 -13.800 1.00 91.00 395 ASN A N 1
ATOM 3282 C CA . ASN A 1 395 ? 31.963 0.635 -12.529 1.00 91.00 395 ASN A CA 1
ATOM 3283 C C . ASN A 1 395 ? 30.970 1.521 -11.767 1.00 91.00 395 ASN A C 1
ATOM 3285 O O . ASN A 1 395 ? 31.329 2.010 -10.703 1.00 91.00 395 ASN A O 1
ATOM 3289 N N . SER A 1 396 ? 29.744 1.721 -12.255 1.00 90.88 396 SER A N 1
ATOM 3290 C CA . SER A 1 396 ? 28.777 2.596 -11.592 1.00 90.88 396 SER A CA 1
ATOM 3291 C C . SER A 1 396 ? 27.338 2.089 -11.746 1.00 90.88 396 SER A C 1
ATOM 3293 O O . SER A 1 396 ? 26.723 2.272 -12.803 1.00 90.88 396 SER A O 1
ATOM 3295 N N . PRO A 1 397 ? 26.753 1.471 -10.696 1.00 91.25 397 PRO A N 1
ATOM 3296 C CA . PRO A 1 397 ? 25.326 1.148 -10.690 1.00 91.25 397 PRO A CA 1
ATOM 3297 C C . PRO A 1 397 ? 24.432 2.364 -10.897 1.00 91.25 397 PRO A C 1
ATOM 3299 O O . PRO A 1 397 ? 23.412 2.263 -11.580 1.00 91.25 397 PRO A O 1
ATOM 3302 N N . THR A 1 398 ? 24.795 3.509 -10.321 1.00 89.44 398 THR A N 1
ATOM 3303 C CA . THR A 1 398 ? 23.981 4.717 -10.430 1.00 89.44 398 THR A CA 1
ATOM 3304 C C . THR A 1 398 ? 24.044 5.281 -11.847 1.00 89.44 398 THR A C 1
ATOM 3306 O O . THR A 1 398 ? 23.011 5.693 -12.366 1.00 89.44 398 THR A O 1
ATOM 3309 N N . ALA A 1 399 ? 25.189 5.212 -12.537 1.00 92.56 399 ALA A N 1
ATOM 3310 C CA . ALA A 1 399 ? 25.281 5.583 -13.950 1.00 92.56 399 ALA A CA 1
ATOM 3311 C C . ALA A 1 399 ? 24.417 4.678 -14.843 1.00 92.56 399 ALA A C 1
ATOM 3313 O O . ALA A 1 399 ? 23.710 5.182 -15.717 1.00 92.56 399 ALA A O 1
ATOM 3314 N N . ILE A 1 400 ? 24.398 3.357 -14.606 1.00 94.31 400 ILE A N 1
ATOM 3315 C CA . ILE A 1 400 ? 23.487 2.445 -15.324 1.00 94.31 400 ILE A CA 1
ATOM 3316 C C . ILE A 1 400 ? 22.027 2.842 -15.066 1.00 94.31 400 ILE A C 1
ATOM 3318 O O . ILE A 1 400 ? 21.255 3.016 -16.008 1.00 94.31 400 ILE A O 1
ATOM 3322 N N . TYR A 1 401 ? 21.643 3.017 -13.800 1.00 91.88 401 TYR A N 1
ATOM 3323 C CA . TYR A 1 401 ? 20.270 3.366 -13.437 1.00 91.88 401 TYR A CA 1
ATOM 3324 C C . TYR A 1 401 ? 19.827 4.692 -14.071 1.00 91.88 401 TYR A C 1
ATOM 3326 O O . TYR A 1 401 ? 18.773 4.760 -14.707 1.00 91.88 401 TYR A O 1
ATOM 3334 N N . LEU A 1 402 ? 20.637 5.744 -13.933 1.00 90.06 402 LEU A N 1
ATOM 3335 C CA . LEU A 1 402 ? 20.310 7.063 -14.462 1.00 90.06 402 LEU A CA 1
ATOM 3336 C C . LEU A 1 402 ? 20.315 7.082 -15.991 1.00 90.06 402 LEU A C 1
ATOM 3338 O O . LEU A 1 402 ? 19.436 7.706 -16.567 1.00 90.06 402 LEU A O 1
ATOM 3342 N N . SER A 1 403 ? 21.231 6.382 -16.666 1.00 92.38 403 SER A N 1
ATOM 3343 C CA . SER A 1 403 ? 21.256 6.346 -18.138 1.00 92.38 403 SER A CA 1
ATOM 3344 C C . SER A 1 403 ? 20.011 5.671 -18.725 1.00 92.38 403 SER A C 1
ATOM 3346 O O . SER A 1 403 ? 19.455 6.174 -19.705 1.00 92.38 403 SER A O 1
ATOM 3348 N N . LEU A 1 404 ? 19.501 4.615 -18.079 1.00 90.19 404 LEU A N 1
ATOM 3349 C CA . LEU A 1 404 ? 18.241 3.953 -18.443 1.00 90.19 404 LEU A CA 1
ATOM 3350 C C . LEU A 1 404 ? 17.002 4.826 -18.172 1.00 90.19 404 LEU A C 1
ATOM 3352 O O . LEU A 1 404 ? 16.039 4.792 -18.939 1.00 90.19 404 LEU A O 1
ATOM 3356 N N . LYS A 1 405 ? 17.002 5.633 -17.101 1.00 84.88 405 LYS A N 1
ATOM 3357 C CA . LYS A 1 405 ? 15.861 6.500 -16.733 1.00 84.88 405 LYS A CA 1
ATOM 3358 C C . LYS A 1 405 ? 15.921 7.911 -17.316 1.00 84.88 405 LYS A C 1
ATOM 3360 O O . LYS A 1 405 ? 14.884 8.569 -17.392 1.00 84.88 405 LYS A O 1
ATOM 3365 N N . GLY A 1 406 ? 17.095 8.366 -17.738 1.00 75.31 406 GLY A N 1
ATOM 3366 C CA . GLY A 1 406 ? 17.382 9.751 -18.103 1.00 75.31 406 GLY A CA 1
ATOM 3367 C C . GLY A 1 406 ? 16.451 10.278 -19.182 1.00 75.31 406 GLY A C 1
ATOM 3368 O O . GLY A 1 406 ? 15.859 11.334 -19.005 1.00 75.31 406 GLY A O 1
ATOM 3369 N N . LYS A 1 407 ? 16.181 9.494 -20.230 1.00 66.56 407 LYS A N 1
ATOM 3370 C CA . LYS A 1 407 ? 15.232 9.897 -21.279 1.00 66.56 407 LYS A CA 1
ATOM 3371 C C . LYS A 1 407 ? 13.810 10.121 -20.756 1.00 66.56 407 LYS A C 1
ATOM 3373 O O . LYS A 1 407 ? 13.167 11.072 -21.167 1.00 66.56 407 LYS A O 1
ATOM 3378 N N . LYS A 1 408 ? 13.311 9.307 -19.817 1.00 68.81 408 LYS A N 1
ATOM 3379 C CA . LYS A 1 408 ? 11.989 9.546 -19.198 1.00 68.81 408 LYS A CA 1
ATOM 3380 C C . LYS A 1 408 ? 11.981 10.806 -18.331 1.00 68.81 408 LYS A C 1
ATOM 3382 O O . LYS A 1 408 ? 10.967 11.489 -18.289 1.00 68.81 408 LYS A O 1
ATOM 3387 N N . LEU A 1 409 ? 13.095 11.107 -17.662 1.00 60.62 409 LEU A N 1
ATOM 3388 C CA . LEU A 1 409 ? 13.262 12.326 -16.862 1.00 60.62 409 LEU A CA 1
ATOM 3389 C C . LEU A 1 409 ? 13.395 13.583 -17.738 1.00 60.62 409 LEU A C 1
ATOM 3391 O O . LEU A 1 409 ? 13.008 14.666 -17.312 1.00 60.62 409 LEU A O 1
ATOM 3395 N N . LEU A 1 410 ? 13.926 13.425 -18.951 1.00 61.25 410 LEU A N 1
ATOM 3396 C CA . LEU A 1 410 ? 14.207 14.505 -19.893 1.00 61.25 410 LEU A CA 1
ATOM 3397 C C . LEU A 1 410 ? 13.167 14.652 -21.016 1.00 61.25 410 LEU A C 1
ATOM 3399 O O . LEU A 1 410 ? 13.177 15.670 -21.698 1.00 61.25 410 LEU A O 1
ATOM 3403 N N . ASN A 1 411 ? 12.246 13.694 -21.184 1.00 56.91 411 ASN A N 1
ATOM 3404 C CA . ASN A 1 411 ? 11.058 13.792 -22.042 1.00 56.91 411 ASN A CA 1
ATOM 3405 C C . ASN A 1 411 ? 10.039 14.766 -21.422 1.00 56.91 411 ASN A C 1
ATOM 3407 O O . ASN A 1 411 ? 8.924 14.404 -21.044 1.00 56.91 411 ASN A O 1
ATOM 3411 N N . ASN A 1 412 ? 10.452 16.019 -21.285 1.00 56.09 412 ASN A N 1
ATOM 3412 C CA . ASN A 1 412 ? 9.598 17.140 -20.961 1.00 56.09 412 ASN A CA 1
ATOM 3413 C C . ASN A 1 412 ? 9.070 17.716 -22.289 1.00 56.09 412 ASN A C 1
ATOM 3415 O O . ASN A 1 412 ? 9.876 17.949 -23.187 1.00 56.09 412 ASN A O 1
ATOM 3419 N N . PRO A 1 413 ? 7.758 17.976 -22.448 1.00 51.50 413 PRO A N 1
ATOM 3420 C CA . PRO A 1 413 ? 7.203 18.551 -23.680 1.00 51.50 413 PRO A CA 1
ATOM 3421 C C . PRO A 1 413 ? 7.810 19.908 -24.081 1.00 51.50 413 PRO A C 1
ATOM 3423 O O . PRO A 1 413 ? 7.615 20.341 -25.211 1.00 51.50 413 PRO A O 1
ATOM 3426 N N . TYR A 1 414 ? 8.539 20.569 -23.178 1.00 48.12 414 TYR A N 1
ATOM 3427 C CA . TYR A 1 414 ? 9.243 21.830 -23.424 1.00 48.12 414 TYR A CA 1
ATOM 3428 C C . TYR A 1 414 ? 10.746 21.666 -23.709 1.00 48.12 414 TYR A C 1
ATOM 3430 O O . TYR A 1 414 ? 11.425 22.661 -23.947 1.00 48.12 414 TYR A O 1
ATOM 3438 N N . LEU A 1 415 ? 11.284 20.443 -23.661 1.00 49.97 415 LEU A N 1
ATOM 3439 C CA . LEU A 1 415 ? 12.699 20.152 -23.886 1.00 49.97 415 LEU A CA 1
ATOM 3440 C C . LEU A 1 415 ? 12.824 19.150 -25.041 1.00 49.97 415 LEU A C 1
ATOM 3442 O O . LEU A 1 415 ? 12.788 17.936 -24.839 1.00 49.97 415 LEU A O 1
ATOM 3446 N N . ASP A 1 416 ? 12.941 19.657 -26.269 1.00 55.06 416 ASP A N 1
ATOM 3447 C CA . ASP A 1 416 ? 13.185 18.801 -27.427 1.00 55.06 416 ASP A CA 1
ATOM 3448 C C . ASP A 1 416 ? 14.646 18.339 -27.432 1.00 55.06 416 ASP A C 1
ATOM 3450 O O . ASP A 1 416 ? 15.556 19.028 -27.892 1.00 55.06 416 ASP A O 1
ATOM 3454 N N . LEU A 1 417 ? 14.869 17.141 -26.895 1.00 53.44 417 LEU A N 1
ATOM 3455 C CA . LEU A 1 417 ? 16.177 16.498 -26.878 1.00 53.44 417 LEU A CA 1
ATOM 3456 C C . LEU A 1 417 ? 16.749 16.235 -28.274 1.00 53.44 417 LEU A C 1
ATOM 3458 O O . LEU A 1 417 ? 17.946 15.994 -28.372 1.00 53.44 417 LEU A O 1
ATOM 3462 N N . SER A 1 418 ? 15.946 16.280 -29.343 1.00 53.44 418 SER A N 1
ATOM 3463 C CA . SER A 1 418 ? 16.475 16.172 -30.707 1.00 53.44 418 SER A CA 1
ATOM 3464 C C . SER A 1 418 ? 17.317 17.387 -31.114 1.00 53.44 418 SER A C 1
ATOM 3466 O O . SER A 1 418 ? 18.161 17.267 -32.000 1.00 53.44 418 SER A O 1
ATOM 3468 N N . LEU A 1 419 ? 17.141 18.523 -30.426 1.00 50.12 419 LEU A N 1
ATOM 3469 C CA . LEU A 1 419 ? 17.944 19.736 -30.592 1.00 50.12 419 LEU A CA 1
ATOM 3470 C C . LEU A 1 419 ? 19.190 19.754 -29.694 1.00 50.12 419 LEU A C 1
ATOM 3472 O O . LEU A 1 419 ? 20.076 20.582 -29.899 1.00 50.12 419 LEU A O 1
ATOM 3476 N N . VAL A 1 420 ? 19.279 18.860 -28.702 1.00 60.50 420 VAL A N 1
ATOM 3477 C CA . VAL A 1 420 ? 20.421 18.781 -27.784 1.00 60.50 420 VAL A CA 1
ATOM 3478 C C . VAL A 1 420 ? 21.350 17.644 -28.208 1.00 60.50 420 VAL A C 1
ATOM 3480 O O . VAL A 1 420 ? 20.910 16.558 -28.573 1.00 60.50 420 VAL A O 1
ATOM 3483 N N . GLN A 1 421 ? 22.660 17.881 -28.131 1.00 75.44 421 GLN A N 1
ATOM 3484 C CA . GLN A 1 421 ? 23.691 16.867 -28.350 1.00 75.44 421 GLN A CA 1
ATOM 3485 C C . GLN A 1 421 ? 23.531 15.720 -27.325 1.00 75.44 421 GLN A C 1
ATOM 3487 O O . GLN A 1 421 ? 23.949 15.832 -26.168 1.00 75.44 421 GLN A O 1
ATOM 3492 N N . GLY A 1 422 ? 22.861 14.631 -27.725 1.00 80.81 422 GLY A N 1
ATOM 3493 C CA . GLY A 1 422 ? 22.505 13.508 -26.847 1.00 80.81 422 GLY A CA 1
ATOM 3494 C C . GLY A 1 422 ? 23.704 12.817 -26.191 1.00 80.81 422 GLY A C 1
ATOM 3495 O O . GLY A 1 422 ? 23.558 12.193 -25.139 1.00 80.81 422 GLY A O 1
ATOM 3496 N N . ASP A 1 423 ? 24.896 12.977 -26.764 1.00 85.12 423 ASP A N 1
ATOM 3497 C CA . ASP A 1 423 ? 26.156 12.458 -26.242 1.00 85.12 423 ASP A CA 1
ATOM 3498 C C . ASP A 1 423 ? 26.612 13.241 -25.013 1.00 85.12 423 ASP A C 1
ATOM 3500 O O . ASP A 1 423 ? 27.017 12.630 -24.026 1.00 85.12 423 ASP A O 1
ATOM 3504 N N . VAL A 1 424 ? 26.463 14.569 -25.012 1.00 83.44 424 VAL A N 1
ATOM 3505 C CA . VAL A 1 424 ? 26.809 15.395 -23.847 1.00 83.44 424 VAL A CA 1
ATOM 3506 C C . VAL A 1 424 ? 25.862 15.125 -22.681 1.00 83.44 424 VAL A C 1
ATOM 3508 O O . VAL A 1 424 ? 26.299 15.031 -21.535 1.00 83.44 424 VAL A O 1
ATOM 3511 N N . ILE A 1 425 ? 24.568 14.948 -22.960 1.00 83.62 425 ILE A N 1
ATOM 3512 C CA . ILE A 1 425 ? 23.583 14.588 -21.931 1.00 83.62 425 ILE A CA 1
ATOM 3513 C C . ILE A 1 425 ? 23.934 13.244 -21.304 1.00 83.62 425 ILE A C 1
ATOM 3515 O O . ILE A 1 425 ? 23.949 13.118 -20.077 1.00 83.62 425 ILE A O 1
ATOM 3519 N N . LEU A 1 426 ? 24.201 12.233 -22.133 1.00 89.50 426 LEU A N 1
ATOM 3520 C CA . LEU A 1 426 ? 24.549 10.919 -21.622 1.00 89.50 426 LEU A CA 1
ATOM 3521 C C . LEU A 1 426 ? 25.843 10.985 -20.803 1.00 89.50 426 LEU A C 1
ATOM 3523 O O . LEU A 1 426 ? 25.863 10.465 -19.692 1.00 89.50 426 LEU A O 1
ATOM 3527 N N . ASP A 1 427 ? 26.878 11.677 -21.278 1.00 90.81 427 ASP A N 1
ATOM 3528 C CA . ASP A 1 427 ? 28.137 11.833 -20.544 1.00 90.81 427 ASP A CA 1
ATOM 3529 C C . ASP A 1 427 ? 27.935 12.519 -19.184 1.00 90.81 427 ASP A C 1
ATOM 3531 O O . ASP A 1 427 ? 28.465 12.051 -18.176 1.00 90.81 427 ASP A O 1
ATOM 3535 N N . GLN A 1 428 ? 27.108 13.567 -19.108 1.00 87.38 428 GLN A N 1
ATOM 3536 C CA . GLN A 1 428 ? 26.764 14.217 -17.838 1.00 87.38 428 GLN A CA 1
ATOM 3537 C C . GLN A 1 428 ? 26.027 13.272 -16.883 1.00 87.38 428 GLN A C 1
ATOM 3539 O O . GLN A 1 428 ? 26.333 13.239 -15.690 1.00 87.38 428 GLN A O 1
ATOM 3544 N N . ILE A 1 429 ? 25.086 12.474 -17.394 1.00 89.06 429 ILE A N 1
ATOM 3545 C CA . ILE A 1 429 ? 24.371 11.465 -16.603 1.00 89.06 429 ILE A CA 1
ATOM 3546 C C . ILE A 1 429 ? 25.339 10.404 -16.067 1.00 89.06 429 ILE A C 1
ATOM 3548 O O . ILE A 1 429 ? 25.263 10.028 -14.893 1.00 89.06 429 ILE A O 1
ATOM 3552 N N . LEU A 1 430 ? 26.255 9.927 -16.911 1.00 91.75 430 LEU A N 1
ATOM 3553 C CA . LEU A 1 430 ? 27.255 8.931 -16.539 1.00 91.75 430 LEU A CA 1
ATOM 3554 C C . LEU A 1 430 ? 28.208 9.476 -15.470 1.00 91.75 430 LEU A C 1
ATOM 3556 O O . LEU A 1 430 ? 28.444 8.805 -14.464 1.00 91.75 430 LEU A O 1
ATOM 3560 N N . LEU A 1 431 ? 28.703 10.705 -15.646 1.00 88.25 431 LEU A N 1
ATOM 3561 C CA . LEU A 1 431 ? 29.571 11.380 -14.680 1.00 88.25 431 LEU A CA 1
ATOM 3562 C C . LEU A 1 431 ? 28.857 11.639 -13.351 1.00 88.25 431 LEU A C 1
ATOM 3564 O O . LEU A 1 431 ? 29.445 11.411 -12.294 1.00 88.25 431 LEU A O 1
ATOM 3568 N N . LEU A 1 432 ? 27.592 12.067 -13.377 1.00 86.38 432 LEU A N 1
ATOM 3569 C CA . LEU A 1 432 ? 26.784 12.264 -12.172 1.00 86.38 432 LEU A CA 1
ATOM 3570 C C . LEU A 1 432 ? 26.604 10.953 -11.398 1.00 86.38 432 LEU A C 1
ATOM 3572 O O . LEU A 1 432 ? 26.832 10.913 -10.188 1.00 86.38 432 LEU A O 1
ATOM 3576 N N . GLY A 1 433 ? 26.230 9.877 -12.094 1.00 87.62 433 GLY A N 1
ATOM 3577 C CA . GLY A 1 433 ? 26.047 8.565 -11.481 1.00 87.62 433 GLY A CA 1
ATOM 3578 C C . GLY A 1 433 ? 27.338 8.020 -10.875 1.00 87.62 433 GLY A C 1
ATOM 3579 O O . GLY A 1 433 ? 27.344 7.588 -9.722 1.00 87.62 433 GLY A O 1
ATOM 3580 N N . LEU A 1 434 ? 28.447 8.125 -11.607 1.00 88.31 434 LEU A N 1
ATOM 3581 C CA . LEU A 1 434 ? 29.758 7.712 -11.119 1.00 88.31 434 LEU A CA 1
ATOM 3582 C C . LEU A 1 434 ? 30.201 8.540 -9.908 1.00 88.31 434 LEU A C 1
ATOM 3584 O O . LEU A 1 434 ? 30.691 7.978 -8.933 1.00 88.31 434 LEU A O 1
ATOM 3588 N N . SER A 1 435 ? 29.991 9.857 -9.934 1.00 81.94 435 SER A N 1
ATOM 3589 C CA . SER A 1 435 ? 30.360 10.750 -8.830 1.00 81.94 435 SER A CA 1
ATOM 3590 C C . SER A 1 435 ? 29.582 10.423 -7.554 1.00 81.94 435 SE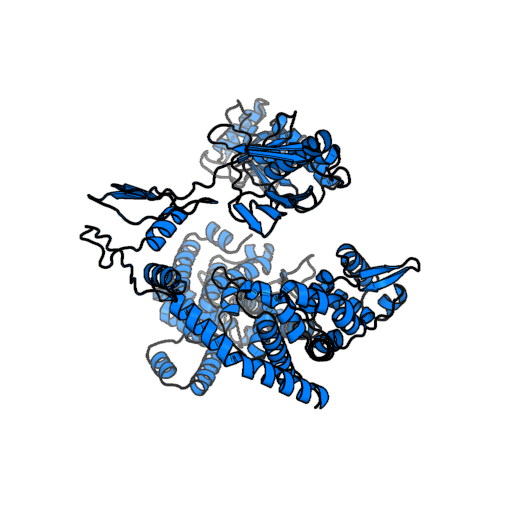R A C 1
ATOM 3592 O O . SER A 1 435 ? 30.162 10.374 -6.469 1.00 81.94 435 SER A O 1
ATOM 3594 N N . TYR A 1 436 ? 28.282 10.141 -7.684 1.00 82.56 436 TYR A N 1
ATOM 3595 C CA . TYR A 1 436 ? 27.455 9.676 -6.572 1.00 82.56 436 TYR A CA 1
ATOM 3596 C C . TYR A 1 436 ? 27.974 8.352 -6.000 1.00 82.56 436 TYR A C 1
ATOM 3598 O O . TYR A 1 436 ? 28.092 8.206 -4.783 1.00 82.56 436 TYR A O 1
ATOM 3606 N N . ASP A 1 437 ? 28.333 7.399 -6.862 1.00 83.00 437 ASP A N 1
ATOM 3607 C CA . ASP A 1 437 ? 28.862 6.107 -6.427 1.00 83.00 437 ASP A CA 1
ATOM 3608 C C . ASP A 1 437 ? 30.246 6.223 -5.773 1.00 83.00 437 ASP A C 1
ATOM 3610 O O . ASP A 1 437 ? 30.484 5.540 -4.784 1.00 83.00 437 ASP A O 1
ATOM 3614 N N . ILE A 1 438 ? 31.130 7.106 -6.250 1.00 80.19 438 ILE A N 1
ATOM 3615 C CA . ILE A 1 438 ? 32.435 7.389 -5.619 1.00 80.19 438 ILE A CA 1
ATOM 3616 C C . ILE A 1 438 ? 32.256 7.982 -4.219 1.00 80.19 438 ILE A C 1
ATOM 3618 O O . ILE A 1 438 ? 33.022 7.672 -3.310 1.00 80.19 438 ILE A O 1
ATOM 3622 N N . PHE A 1 439 ? 31.253 8.841 -4.031 1.00 75.00 439 PHE A N 1
ATOM 3623 C CA . PHE A 1 439 ? 30.959 9.413 -2.720 1.00 75.00 439 PHE A CA 1
ATOM 3624 C C . PHE A 1 439 ? 30.342 8.377 -1.769 1.00 75.00 439 PHE A C 1
ATOM 3626 O O . PHE A 1 439 ? 30.657 8.347 -0.580 1.00 75.00 439 PHE A O 1
ATOM 3633 N N . LYS A 1 440 ? 29.448 7.529 -2.288 1.00 73.62 440 LYS A N 1
ATOM 3634 C CA . LYS A 1 440 ? 28.666 6.573 -1.495 1.00 73.62 440 LYS A CA 1
ATOM 3635 C C . LYS A 1 440 ? 29.419 5.289 -1.170 1.00 73.62 440 LYS A C 1
ATOM 3637 O O . LYS A 1 440 ? 29.253 4.741 -0.081 1.00 73.62 440 LYS A O 1
ATOM 3642 N N . TYR A 1 441 ? 30.194 4.777 -2.116 1.00 73.12 441 TYR A N 1
ATOM 3643 C CA . TYR A 1 441 ? 30.977 3.564 -1.961 1.00 73.12 441 TYR A CA 1
ATOM 3644 C C . TYR A 1 441 ? 32.453 3.952 -1.899 1.00 73.12 441 TYR A C 1
ATOM 3646 O O . TYR A 1 441 ? 32.896 4.760 -2.709 1.00 73.12 441 TYR A O 1
ATOM 3654 N N . PRO A 1 442 ? 33.250 3.370 -0.990 1.00 61.06 442 PRO A N 1
ATOM 3655 C CA . PRO A 1 442 ? 34.696 3.538 -0.998 1.00 61.06 442 PRO A CA 1
ATOM 3656 C C . PRO A 1 442 ? 35.273 2.801 -2.216 1.00 61.06 442 PRO A C 1
ATOM 3658 O O . PRO A 1 442 ? 35.793 1.691 -2.107 1.00 61.06 442 PRO A O 1
ATOM 3661 N N . ILE A 1 443 ? 35.105 3.372 -3.409 1.00 58.94 443 ILE A N 1
ATOM 3662 C CA . ILE A 1 443 ? 35.660 2.826 -4.641 1.00 58.94 443 ILE A CA 1
ATOM 3663 C C . ILE A 1 443 ? 37.174 3.012 -4.560 1.00 58.94 443 ILE A C 1
ATOM 3665 O O . ILE A 1 443 ? 37.690 4.097 -4.297 1.00 58.94 443 ILE A O 1
ATOM 3669 N N . THR A 1 444 ? 37.889 1.910 -4.756 1.00 51.00 444 THR A N 1
ATOM 3670 C CA . THR A 1 444 ? 39.346 1.863 -4.871 1.00 51.00 444 THR A CA 1
ATOM 3671 C C . THR A 1 444 ? 39.833 2.852 -5.928 1.00 51.00 444 THR A C 1
ATOM 3673 O O . THR A 1 444 ? 39.236 2.903 -7.000 1.00 51.00 444 THR A O 1
ATOM 3676 N N . ASN A 1 445 ? 40.929 3.568 -5.646 1.00 55.47 445 ASN A N 1
ATOM 3677 C CA . ASN A 1 445 ? 41.694 4.433 -6.561 1.00 55.47 445 ASN A CA 1
ATOM 3678 C C . ASN A 1 445 ? 42.081 3.714 -7.875 1.00 55.47 445 ASN A C 1
ATOM 3680 O O . ASN A 1 445 ? 43.244 3.367 -8.079 1.00 55.47 445 ASN A O 1
ATOM 3684 N N . ASN A 1 446 ? 41.125 3.449 -8.765 1.00 68.06 446 ASN A N 1
ATOM 3685 C CA . ASN A 1 446 ? 41.404 2.882 -10.071 1.00 68.06 446 ASN A CA 1
ATOM 3686 C C . ASN A 1 446 ? 41.880 4.022 -10.972 1.00 68.06 446 ASN A C 1
ATOM 3688 O O . ASN A 1 446 ? 41.086 4.880 -11.363 1.00 68.06 446 ASN A O 1
ATOM 3692 N N . LEU A 1 447 ? 43.187 4.042 -11.249 1.00 61.53 447 LEU A N 1
ATOM 3693 C CA . LEU A 1 447 ? 43.839 5.070 -12.059 1.00 61.53 447 LEU A CA 1
ATOM 3694 C C . LEU A 1 447 ? 43.143 5.242 -13.422 1.00 61.53 447 LEU A C 1
ATOM 3696 O O . LEU A 1 447 ? 42.972 6.368 -13.874 1.00 61.53 447 LEU A O 1
ATOM 3700 N N . GLU A 1 448 ? 42.657 4.145 -14.014 1.00 74.06 448 GLU A N 1
ATOM 3701 C CA . GLU A 1 448 ? 41.972 4.160 -15.311 1.00 74.06 448 GLU A CA 1
ATOM 3702 C C . GLU A 1 448 ? 40.642 4.928 -15.262 1.00 74.06 448 GLU A C 1
ATOM 3704 O O . GLU A 1 448 ? 40.344 5.702 -16.165 1.00 74.06 448 GLU A O 1
ATOM 3709 N N . ILE A 1 449 ? 39.856 4.799 -14.184 1.00 76.44 449 ILE A N 1
ATOM 3710 C CA . ILE A 1 449 ? 38.592 5.547 -14.043 1.00 76.44 449 ILE A CA 1
ATOM 3711 C C . ILE A 1 449 ? 38.875 7.045 -13.927 1.00 76.44 449 ILE A C 1
ATOM 3713 O O . ILE A 1 449 ? 38.124 7.855 -14.464 1.00 76.44 449 ILE A O 1
ATOM 3717 N N . LYS A 1 450 ? 39.966 7.423 -13.254 1.00 77.94 450 LYS A N 1
ATOM 3718 C CA . LYS A 1 450 ? 40.353 8.827 -13.109 1.00 77.94 450 LYS A CA 1
ATOM 3719 C C . LYS A 1 450 ? 40.682 9.458 -14.463 1.00 77.94 450 LYS A C 1
ATOM 3721 O O . LYS A 1 450 ? 40.169 10.531 -14.760 1.00 77.94 450 LYS A O 1
ATOM 3726 N N . GLU A 1 451 ? 41.471 8.776 -15.289 1.00 80.00 451 GLU A N 1
ATOM 3727 C CA . GLU A 1 451 ? 41.815 9.242 -16.639 1.00 80.00 451 GLU A CA 1
ATOM 3728 C C . GLU A 1 451 ? 40.570 9.364 -17.535 1.00 80.00 451 GLU A C 1
ATOM 3730 O O . GLU A 1 451 ? 40.412 10.356 -18.246 1.00 80.00 451 GLU A O 1
ATOM 3735 N N . ILE A 1 452 ? 39.637 8.409 -17.440 1.00 80.69 452 ILE A N 1
ATOM 3736 C CA . ILE A 1 452 ? 38.359 8.445 -18.169 1.00 80.69 452 ILE A CA 1
ATOM 3737 C C . ILE A 1 452 ? 37.486 9.620 -17.705 1.00 80.69 452 ILE A C 1
ATOM 3739 O O . ILE A 1 452 ? 36.917 10.333 -18.530 1.00 80.69 452 ILE A O 1
ATOM 3743 N N . VAL A 1 453 ? 37.391 9.860 -16.394 1.00 80.25 453 VAL A N 1
ATOM 3744 C CA . VAL A 1 453 ? 36.640 10.997 -15.839 1.00 80.25 453 VAL A CA 1
ATOM 3745 C C . VAL A 1 453 ? 37.252 12.321 -16.282 1.00 80.25 453 VAL A C 1
ATOM 3747 O O . VAL A 1 453 ? 36.512 13.217 -16.682 1.00 80.25 453 VAL A O 1
ATOM 3750 N N . GLU A 1 454 ? 38.578 12.457 -16.257 1.00 80.50 454 GLU A N 1
ATOM 3751 C CA . GLU A 1 454 ? 39.274 13.654 -16.742 1.00 80.50 454 GLU A CA 1
ATOM 3752 C C . GLU A 1 454 ? 39.017 13.884 -18.241 1.00 80.50 454 GLU A C 1
ATOM 3754 O O . GLU A 1 454 ? 38.701 15.008 -18.637 1.00 80.50 454 GLU A O 1
ATOM 3759 N N . SER A 1 455 ? 39.069 12.822 -19.056 1.00 82.44 455 SER A N 1
ATOM 3760 C CA . SER A 1 455 ? 38.746 12.843 -20.491 1.00 82.44 455 SER A CA 1
ATOM 3761 C C . SER A 1 455 ? 37.311 13.325 -20.746 1.00 82.44 455 SER A C 1
ATOM 3763 O O . SER A 1 455 ? 37.099 14.332 -21.427 1.00 82.44 455 SER A O 1
ATOM 3765 N N . LEU A 1 456 ? 36.312 12.687 -20.126 1.00 78.38 456 LEU A N 1
ATOM 3766 C CA . LEU A 1 456 ? 34.899 13.041 -20.306 1.00 78.38 456 LEU A CA 1
ATOM 3767 C C . LEU A 1 456 ? 34.548 14.413 -19.734 1.00 78.38 456 LEU A C 1
ATOM 3769 O O . LEU A 1 456 ? 33.754 15.135 -20.334 1.00 78.38 456 LEU A O 1
ATOM 3773 N N . THR A 1 457 ? 35.147 14.802 -18.607 1.00 78.81 457 THR A N 1
ATOM 3774 C CA . THR A 1 457 ? 34.949 16.134 -18.017 1.00 78.81 457 THR A CA 1
ATOM 3775 C C . THR A 1 457 ? 35.535 17.210 -18.921 1.00 78.81 457 THR A C 1
ATOM 3777 O O . THR A 1 457 ? 34.912 18.251 -19.111 1.00 78.81 457 THR A O 1
ATOM 3780 N N . LYS A 1 458 ? 36.701 16.964 -19.531 1.00 80.81 458 LYS A N 1
ATOM 3781 C CA . LYS A 1 458 ? 37.300 17.877 -20.508 1.00 80.81 458 LYS A CA 1
ATOM 3782 C C . LYS A 1 458 ? 36.432 17.998 -21.761 1.00 80.81 458 LYS A C 1
ATOM 3784 O O . LYS A 1 458 ? 36.168 19.119 -22.184 1.00 80.81 458 LYS A O 1
ATOM 3789 N N . ASN A 1 459 ? 35.956 16.882 -22.312 1.00 76.00 459 ASN A N 1
ATOM 3790 C CA . ASN A 1 459 ? 35.097 16.872 -23.501 1.00 76.00 459 ASN A CA 1
ATOM 3791 C C . ASN A 1 459 ? 33.751 17.557 -23.233 1.00 76.00 459 ASN A C 1
ATOM 3793 O O . ASN A 1 459 ? 33.335 18.426 -23.997 1.00 76.00 459 ASN A O 1
ATOM 3797 N N . SER A 1 460 ? 33.112 17.235 -22.105 1.00 74.50 460 SER A N 1
ATOM 3798 C CA . SER A 1 460 ? 31.878 17.892 -21.668 1.00 74.50 460 SER A CA 1
ATOM 3799 C C . SER A 1 460 ? 32.122 19.380 -21.433 1.00 74.50 460 SER A C 1
ATOM 3801 O O . SER A 1 460 ? 31.391 20.209 -21.954 1.00 74.50 460 SER A O 1
ATOM 3803 N N . GLY A 1 461 ? 33.189 19.737 -20.715 1.00 73.44 461 GLY A N 1
ATOM 3804 C CA . GLY A 1 461 ? 33.553 21.115 -20.388 1.00 73.44 461 GLY A CA 1
ATOM 3805 C C . GLY A 1 461 ? 33.869 21.984 -21.604 1.00 73.44 461 GLY A C 1
ATOM 3806 O O . GLY A 1 461 ? 33.512 23.157 -21.614 1.00 73.44 461 GLY A O 1
ATOM 3807 N N . GLN A 1 462 ? 34.469 21.417 -22.654 1.00 76.31 462 GLN A N 1
ATOM 3808 C CA . GLN A 1 462 ? 34.678 22.109 -23.931 1.00 76.31 462 GLN A CA 1
ATOM 3809 C C . GLN A 1 462 ? 33.364 22.416 -24.657 1.00 76.31 462 GLN A C 1
ATOM 3811 O O . GLN A 1 462 ? 33.297 23.403 -25.383 1.00 76.31 462 GLN A O 1
ATOM 3816 N N . ARG A 1 463 ? 32.321 21.613 -24.421 1.00 68.25 463 ARG A N 1
ATOM 3817 C CA . ARG A 1 463 ? 30.985 21.764 -25.012 1.00 68.25 463 ARG A CA 1
ATOM 3818 C C . ARG A 1 463 ? 29.977 22.461 -24.092 1.00 68.25 463 ARG A C 1
ATOM 3820 O O . ARG A 1 463 ? 28.895 22.824 -24.539 1.00 68.25 463 ARG A O 1
ATOM 3827 N N . ILE A 1 464 ? 30.324 22.709 -22.823 1.00 64.38 464 ILE A N 1
ATOM 3828 C CA . ILE A 1 464 ? 29.497 23.495 -21.893 1.00 64.38 464 ILE A CA 1
ATOM 3829 C C . ILE A 1 464 ? 29.183 24.891 -22.452 1.00 64.38 464 ILE A C 1
ATOM 3831 O O . ILE A 1 464 ? 28.033 25.288 -22.325 1.00 64.38 464 ILE A O 1
ATOM 3835 N N . PRO A 1 465 ? 30.108 25.634 -23.093 1.00 69.25 465 PRO A N 1
ATOM 3836 C CA . PRO A 1 465 ? 29.766 26.905 -23.730 1.00 69.25 465 PRO A CA 1
ATOM 3837 C C . PRO A 1 465 ? 28.716 26.760 -24.838 1.00 69.25 465 PRO A C 1
ATOM 3839 O O . PRO A 1 465 ? 27.830 27.596 -24.932 1.00 69.25 465 PRO A O 1
ATOM 3842 N N . GLU A 1 466 ? 28.760 25.684 -25.630 1.00 62.88 466 GLU A N 1
ATOM 3843 C CA . GLU A 1 466 ? 27.753 25.402 -26.666 1.00 62.88 466 GLU A CA 1
ATOM 3844 C C . GLU A 1 466 ? 26.389 25.089 -26.044 1.00 62.88 466 GLU A C 1
ATOM 3846 O O . GLU A 1 466 ? 25.376 25.610 -26.494 1.00 62.88 466 GLU A O 1
ATOM 3851 N N . LEU A 1 467 ? 26.357 24.304 -24.963 1.00 54.91 467 LEU A N 1
ATOM 3852 C CA . LEU A 1 467 ? 25.136 24.024 -24.205 1.00 54.91 467 LEU A CA 1
ATOM 3853 C C . LEU A 1 467 ? 24.612 25.237 -23.441 1.00 54.91 467 LEU A C 1
ATOM 3855 O O . LEU A 1 467 ? 23.405 25.391 -23.328 1.00 54.91 467 LEU A O 1
ATOM 3859 N N . SER A 1 468 ? 25.491 26.083 -22.905 1.00 57.94 468 SER A N 1
ATOM 3860 C CA . SER A 1 468 ? 25.120 27.332 -22.240 1.00 57.94 468 SER A CA 1
ATOM 3861 C C . SER A 1 468 ? 24.544 28.295 -23.258 1.00 57.94 468 SER A C 1
ATOM 3863 O O . SER A 1 468 ? 23.501 28.864 -22.993 1.00 57.94 468 SER A O 1
ATOM 3865 N N . ASN A 1 469 ? 25.147 28.404 -24.444 1.00 60.00 469 ASN A N 1
ATOM 3866 C CA . ASN A 1 469 ? 24.605 29.188 -25.547 1.00 60.00 469 ASN A CA 1
ATOM 3867 C C . ASN A 1 469 ? 23.266 28.621 -26.013 1.00 60.00 469 ASN A C 1
ATOM 3869 O O . ASN A 1 469 ? 22.331 29.388 -26.149 1.00 60.00 469 ASN A O 1
ATOM 3873 N N . LEU A 1 470 ? 23.135 27.300 -26.171 1.00 52.97 470 LEU A N 1
ATOM 3874 C CA . LEU A 1 470 ? 21.872 26.652 -26.530 1.00 52.97 470 LEU A CA 1
ATOM 3875 C C . LEU A 1 470 ? 20.813 26.836 -25.439 1.00 52.97 470 LEU A C 1
ATOM 3877 O O . LEU A 1 470 ? 19.652 27.047 -25.744 1.00 52.97 470 LEU A O 1
ATOM 3881 N N . TYR A 1 471 ? 21.183 26.771 -24.161 1.00 50.62 471 TYR A N 1
ATOM 3882 C CA . TYR A 1 471 ? 20.261 26.950 -23.042 1.00 50.62 471 TYR A CA 1
ATOM 3883 C C . TYR A 1 471 ? 19.891 28.419 -22.844 1.00 50.62 471 TYR A C 1
ATOM 3885 O O . TYR A 1 471 ? 18.745 28.718 -22.534 1.00 50.62 471 TYR A O 1
ATOM 3893 N N . GLU A 1 472 ? 20.826 29.341 -23.057 1.00 55.78 472 GLU A N 1
ATOM 3894 C CA . GLU A 1 472 ? 20.581 30.779 -23.125 1.00 55.78 472 GLU A CA 1
ATOM 3895 C C . GLU A 1 472 ? 19.746 31.125 -24.347 1.00 55.78 472 GLU A C 1
ATOM 3897 O O . GLU A 1 472 ? 18.890 31.983 -24.237 1.00 55.78 472 GLU A O 1
ATOM 3902 N N . GLU A 1 473 ? 19.926 30.447 -25.474 1.00 53.56 473 GLU A N 1
ATOM 3903 C CA . GLU A 1 473 ? 19.151 30.608 -26.698 1.00 53.56 473 GLU A CA 1
ATOM 3904 C C . GLU A 1 473 ? 17.755 30.015 -26.533 1.00 53.56 473 GLU A C 1
ATOM 3906 O O . GLU A 1 473 ? 16.791 30.696 -26.829 1.00 53.56 473 GLU A O 1
ATOM 3911 N N . VAL A 1 474 ? 17.600 28.834 -25.935 1.00 48.56 474 VAL A N 1
ATOM 3912 C CA . VAL A 1 474 ? 16.305 28.255 -25.547 1.00 48.56 474 VAL A CA 1
ATOM 3913 C C . VAL A 1 474 ? 15.629 29.123 -24.488 1.00 48.56 474 VAL A C 1
ATOM 3915 O O . VAL A 1 474 ? 14.438 29.387 -24.600 1.00 48.56 474 VAL A O 1
ATOM 3918 N N . GLN A 1 475 ? 16.356 29.648 -23.497 1.00 45.72 475 GLN A N 1
ATOM 3919 C CA . GLN A 1 475 ? 15.798 30.582 -22.518 1.00 45.72 475 GLN A CA 1
ATOM 3920 C C . GLN A 1 475 ? 15.420 31.917 -23.155 1.00 45.72 475 GLN A C 1
ATOM 3922 O O . GLN A 1 475 ? 14.357 32.448 -22.853 1.00 45.72 475 GLN A O 1
ATOM 3927 N N . LYS A 1 476 ? 16.259 32.471 -24.027 1.00 52.53 476 LYS A N 1
ATOM 3928 C CA . LYS A 1 476 ? 16.020 33.720 -24.753 1.00 52.53 476 LYS A CA 1
ATOM 3929 C C . LYS A 1 476 ? 14.862 33.544 -25.723 1.00 52.53 476 LYS A C 1
ATOM 3931 O O . LYS A 1 476 ? 14.007 34.408 -25.754 1.00 52.53 476 LYS A O 1
ATOM 3936 N N . ASN A 1 477 ? 14.752 32.404 -26.391 1.00 45.06 477 ASN A N 1
ATOM 3937 C CA . ASN A 1 477 ? 13.656 32.050 -27.290 1.00 45.06 477 ASN A CA 1
ATOM 3938 C C . ASN A 1 477 ? 12.372 31.688 -26.530 1.00 45.06 477 ASN A C 1
ATOM 3940 O O . ASN A 1 477 ? 11.291 31.916 -27.042 1.00 45.06 477 ASN A O 1
ATOM 3944 N N . SER A 1 478 ? 12.472 31.204 -25.287 1.00 41.03 478 SER A N 1
ATOM 3945 C CA . SER A 1 478 ? 11.323 31.011 -24.385 1.00 41.03 478 SER A CA 1
ATOM 3946 C C . SER A 1 478 ? 10.833 32.309 -23.725 1.00 41.03 478 SER A C 1
ATOM 3948 O O . SER A 1 478 ? 9.738 32.337 -23.170 1.00 41.03 478 SER A O 1
ATOM 3950 N N . LYS A 1 479 ? 11.665 33.364 -23.740 1.00 38.88 479 LYS A N 1
ATOM 3951 C CA . LYS A 1 479 ? 11.385 34.705 -23.191 1.00 38.88 479 LYS A CA 1
ATOM 3952 C C . LYS A 1 479 ? 11.047 35.738 -24.267 1.00 38.88 479 LYS A C 1
ATOM 3954 O O . LYS A 1 479 ? 10.419 36.740 -23.942 1.00 38.88 479 LYS A O 1
ATOM 3959 N N . LYS A 1 480 ? 11.501 35.524 -25.501 1.00 42.06 480 LYS A N 1
ATOM 3960 C CA . LYS A 1 480 ? 11.067 36.254 -26.689 1.00 42.06 480 LYS A CA 1
ATOM 3961 C C . LYS A 1 480 ? 9.614 35.887 -26.938 1.00 42.06 480 LYS A C 1
ATOM 3963 O O . LYS A 1 480 ? 9.259 34.712 -26.918 1.00 42.06 480 LYS A O 1
ATOM 3968 N N . ASP A 1 481 ? 8.784 36.893 -27.155 1.00 44.34 481 ASP A N 1
ATOM 3969 C CA . ASP A 1 481 ? 7.467 36.638 -27.709 1.00 44.34 481 ASP A CA 1
ATOM 3970 C C . ASP A 1 481 ? 7.635 36.108 -29.145 1.00 44.34 481 ASP A C 1
ATOM 3972 O O . ASP A 1 481 ? 8.526 36.517 -29.893 1.00 44.34 481 ASP A O 1
ATOM 3976 N N . ASP A 1 482 ? 6.770 35.176 -29.523 1.00 40.97 482 ASP A N 1
ATOM 3977 C CA . ASP A 1 482 ? 6.817 34.430 -30.771 1.00 40.97 482 ASP A CA 1
ATOM 3978 C C . ASP A 1 482 ? 6.849 35.331 -32.035 1.00 40.97 482 ASP A C 1
ATOM 3980 O O . ASP A 1 482 ? 7.282 34.882 -33.100 1.00 40.97 482 ASP A O 1
ATOM 3984 N N . SER A 1 483 ? 6.451 36.613 -31.950 1.00 40.03 483 SER A N 1
ATOM 3985 C CA . SER A 1 483 ? 6.611 37.578 -33.054 1.00 40.03 483 SER A CA 1
ATOM 3986 C C . SER A 1 483 ? 8.066 37.988 -33.326 1.00 40.03 483 SER A C 1
ATOM 3988 O O . SER A 1 483 ? 8.428 38.222 -34.482 1.00 40.03 483 SER A O 1
ATOM 3990 N N . GLU A 1 484 ? 8.927 38.032 -32.306 1.00 45.12 484 GLU A N 1
ATOM 3991 C CA . GLU A 1 484 ? 10.358 38.324 -32.459 1.00 45.12 484 GLU A CA 1
ATOM 3992 C C . GLU A 1 484 ? 11.098 37.137 -33.083 1.00 45.12 484 GLU A C 1
ATOM 3994 O O . GLU A 1 484 ? 11.923 37.335 -33.978 1.00 45.12 484 GLU A O 1
ATOM 3999 N N . LEU A 1 485 ? 10.736 35.905 -32.697 1.00 44.22 485 LEU A N 1
ATOM 4000 C CA . LEU A 1 485 ? 11.286 34.680 -33.293 1.00 44.22 485 LEU A CA 1
ATOM 4001 C C . LEU A 1 485 ? 10.950 34.565 -34.787 1.00 44.22 485 LEU A C 1
ATOM 4003 O O . LEU A 1 485 ? 11.795 34.197 -35.602 1.00 44.22 485 LEU A O 1
ATOM 4007 N N . PHE A 1 486 ? 9.711 34.903 -35.157 1.00 38.47 486 PHE A N 1
ATOM 4008 C CA . PHE A 1 486 ? 9.243 34.848 -36.542 1.00 38.47 486 PHE A CA 1
ATOM 4009 C C . PHE A 1 486 ? 9.929 35.899 -37.436 1.00 38.47 486 PHE A C 1
ATOM 4011 O O . PHE A 1 486 ? 10.236 35.619 -38.594 1.00 38.47 486 PHE A O 1
ATOM 4018 N N . ASN A 1 487 ? 10.233 37.088 -36.902 1.00 44.28 487 ASN A N 1
ATOM 4019 C CA . ASN A 1 487 ? 10.930 38.149 -37.636 1.00 44.28 487 ASN A CA 1
ATOM 4020 C C . ASN A 1 487 ? 12.433 37.870 -37.830 1.00 44.28 487 ASN A C 1
ATOM 4022 O O . ASN A 1 487 ? 12.986 38.244 -38.863 1.00 44.28 487 ASN A O 1
ATOM 4026 N N . GLU A 1 488 ? 13.112 37.209 -36.890 1.00 48.91 488 GLU A N 1
ATOM 4027 C CA . GLU A 1 488 ? 14.518 36.795 -37.065 1.00 48.91 488 GLU A CA 1
ATOM 4028 C C . GLU A 1 488 ? 14.660 35.697 -38.133 1.00 48.91 488 GLU A C 1
ATOM 4030 O O . GLU A 1 488 ? 15.497 35.822 -39.027 1.00 48.91 488 GLU A O 1
ATOM 4035 N N . LEU A 1 489 ? 13.764 34.702 -38.139 1.00 41.31 489 LEU A N 1
ATOM 4036 C CA . LEU A 1 489 ? 13.729 33.631 -39.149 1.00 41.31 489 LEU A CA 1
ATOM 4037 C C . LEU A 1 489 ? 13.483 34.138 -40.582 1.00 41.31 489 LEU A C 1
ATOM 4039 O O . LEU A 1 489 ? 13.945 33.526 -41.548 1.00 41.31 489 LEU A O 1
ATOM 4043 N N . ILE A 1 490 ? 12.768 35.257 -40.733 1.00 40.31 490 ILE A N 1
ATOM 4044 C CA . ILE A 1 490 ? 12.557 35.930 -42.025 1.00 40.31 490 ILE A CA 1
ATOM 4045 C C . ILE A 1 490 ? 13.813 36.698 -42.476 1.00 40.31 490 ILE A C 1
ATOM 4047 O O . ILE A 1 490 ? 14.052 36.820 -43.679 1.00 40.31 490 ILE A O 1
ATOM 4051 N N . ASN A 1 491 ? 14.632 37.188 -41.542 1.00 44.53 491 ASN A N 1
ATOM 4052 C CA . ASN A 1 491 ? 15.797 38.023 -41.841 1.00 44.53 491 ASN A CA 1
ATOM 4053 C C . ASN A 1 491 ? 17.099 37.219 -42.035 1.00 44.53 491 ASN A C 1
ATOM 4055 O O . ASN A 1 491 ? 17.915 37.609 -42.866 1.00 44.53 491 ASN A O 1
ATOM 4059 N N . GLU A 1 492 ? 17.280 36.071 -41.371 1.00 43.75 492 GLU A N 1
ATOM 4060 C CA . GLU A 1 492 ? 18.513 35.256 -41.457 1.00 43.75 492 GLU A CA 1
ATOM 4061 C C . GLU A 1 492 ? 18.768 34.581 -42.819 1.00 43.75 492 GLU A C 1
ATOM 4063 O O . GLU A 1 492 ? 19.855 34.058 -43.054 1.00 43.75 492 GLU A O 1
ATOM 4068 N N . LYS A 1 493 ? 17.811 34.599 -43.757 1.00 41.91 493 LYS A N 1
ATOM 4069 C CA . LYS A 1 493 ? 18.010 34.049 -45.115 1.00 41.91 493 LYS A CA 1
ATOM 4070 C C . LYS A 1 493 ? 18.239 35.086 -46.213 1.00 41.91 493 LYS A C 1
ATOM 4072 O O . LYS A 1 493 ? 18.418 34.692 -47.364 1.00 41.91 493 LYS A O 1
ATOM 4077 N N . ASN A 1 494 ? 18.290 36.375 -45.880 1.00 43.41 494 ASN A N 1
ATOM 4078 C CA . ASN A 1 494 ? 18.527 37.448 -46.847 1.00 43.41 494 ASN A CA 1
ATOM 4079 C C . ASN A 1 494 ? 19.869 38.137 -46.590 1.00 43.41 494 ASN A C 1
ATOM 4081 O O . ASN A 1 494 ? 19.923 39.307 -46.229 1.00 43.41 494 ASN A O 1
ATOM 4085 N N . ASP A 1 495 ? 20.960 37.411 -46.833 1.00 44.72 495 ASP A N 1
ATOM 4086 C CA . ASP A 1 495 ? 22.318 37.973 -46.788 1.00 44.72 495 ASP A CA 1
ATOM 4087 C C . ASP A 1 495 ? 22.716 38.690 -48.094 1.00 44.72 495 ASP A C 1
ATOM 4089 O O . ASP A 1 495 ? 23.880 38.997 -48.326 1.00 44.72 495 ASP A O 1
ATOM 4093 N N . ASN A 1 496 ? 21.750 38.986 -48.969 1.00 46.97 496 ASN A N 1
ATOM 4094 C CA . ASN A 1 496 ? 21.947 39.893 -50.094 1.00 46.97 496 ASN A CA 1
ATOM 4095 C C . ASN A 1 496 ? 20.702 40.771 -50.289 1.00 46.97 496 ASN A C 1
ATOM 4097 O O . ASN A 1 496 ? 19.621 40.275 -50.590 1.00 46.97 496 ASN A O 1
ATOM 4101 N N . GLU A 1 497 ? 20.933 42.078 -50.163 1.00 46.44 497 GLU A N 1
ATOM 4102 C CA . GLU A 1 497 ? 20.025 43.223 -50.323 1.00 46.44 497 GLU A CA 1
ATOM 4103 C C . GLU A 1 497 ? 19.147 43.623 -49.120 1.00 46.44 497 GLU A C 1
ATOM 4105 O O . GLU A 1 497 ? 18.260 42.913 -48.652 1.00 46.44 497 GLU A O 1
ATOM 4110 N N . GLU A 1 498 ? 19.395 44.858 -48.667 1.00 42.19 498 GLU A N 1
ATOM 4111 C CA . GLU A 1 498 ? 18.679 45.600 -47.629 1.00 42.19 498 GLU A CA 1
ATOM 4112 C C . GLU A 1 498 ? 17.168 45.685 -47.905 1.00 42.19 498 GLU A C 1
ATOM 4114 O O . GLU A 1 498 ? 16.679 46.635 -48.521 1.00 42.19 498 GLU A O 1
ATOM 4119 N N . ARG A 1 499 ? 16.379 44.749 -47.377 1.00 37.22 499 ARG A N 1
ATOM 4120 C CA . ARG A 1 499 ? 14.952 44.987 -47.123 1.00 37.22 499 ARG A CA 1
ATOM 4121 C C . ARG A 1 499 ? 14.569 44.472 -45.744 1.00 37.22 499 ARG A C 1
ATOM 4123 O O . ARG A 1 499 ? 14.293 43.295 -45.555 1.00 37.22 499 ARG A O 1
ATOM 4130 N N . LYS A 1 500 ? 14.529 45.398 -44.781 1.00 34.72 500 LYS A N 1
ATOM 4131 C CA . LYS A 1 500 ? 13.846 45.201 -43.497 1.00 34.72 500 LYS A CA 1
ATOM 4132 C C . LYS A 1 500 ? 12.343 45.152 -43.756 1.00 34.72 500 LYS A C 1
ATOM 4134 O O . LYS A 1 500 ? 11.751 46.181 -44.077 1.00 34.72 500 LYS A O 1
ATOM 4139 N N . TYR A 1 501 ? 11.733 43.986 -43.595 1.00 35.41 501 TYR A N 1
ATOM 4140 C CA . TYR A 1 501 ? 10.279 43.863 -43.561 1.00 35.41 501 TYR A CA 1
ATOM 4141 C C . TYR A 1 501 ? 9.802 43.991 -42.112 1.00 35.41 501 TYR A C 1
ATOM 4143 O O . TYR A 1 501 ? 10.344 43.346 -41.217 1.00 35.41 501 TYR A O 1
ATOM 4151 N N . SER A 1 502 ? 8.806 44.843 -41.872 1.00 32.91 502 SER A N 1
ATOM 4152 C CA . SER A 1 502 ? 8.076 44.906 -40.606 1.00 32.91 502 SER A CA 1
ATOM 4153 C C . SER A 1 502 ? 6.578 44.927 -40.888 1.00 32.91 502 SER A C 1
ATOM 4155 O O . SER A 1 502 ? 6.108 45.629 -41.784 1.00 32.91 502 SER A O 1
ATOM 4157 N N . PHE A 1 503 ? 5.823 44.146 -40.122 1.00 32.16 503 PHE A N 1
ATOM 4158 C CA . PHE A 1 503 ? 4.366 44.116 -40.181 1.00 32.16 503 PHE A CA 1
ATOM 4159 C C . PHE A 1 503 ? 3.815 44.836 -38.948 1.00 32.16 503 PHE A C 1
ATOM 4161 O O . PHE A 1 503 ? 4.277 44.603 -37.837 1.00 32.16 503 PHE A O 1
ATOM 4168 N N . ASN A 1 504 ? 2.827 45.712 -39.138 1.00 30.59 504 ASN A N 1
ATOM 4169 C CA . ASN A 1 504 ? 2.079 46.339 -38.047 1.00 30.59 504 ASN A CA 1
ATOM 4170 C C . ASN A 1 504 ? 0.621 45.894 -38.147 1.00 30.59 504 ASN A C 1
ATOM 4172 O O . ASN A 1 504 ? -0.078 46.282 -39.084 1.00 30.59 504 ASN A O 1
ATOM 4176 N N . ILE A 1 505 ? 0.157 45.106 -37.180 1.00 36.47 505 ILE A N 1
ATOM 4177 C CA . ILE A 1 505 ? -1.254 44.745 -37.037 1.00 36.47 505 ILE A CA 1
ATOM 4178 C C . ILE A 1 505 ? -1.740 45.410 -35.752 1.00 36.47 505 ILE A C 1
ATOM 4180 O O . ILE A 1 505 ? -1.310 45.032 -34.673 1.00 36.47 505 ILE A O 1
ATOM 4184 N N . LYS A 1 506 ? -2.600 46.427 -35.872 1.00 32.56 506 LYS A N 1
ATOM 4185 C CA . LYS A 1 506 ? -3.194 47.112 -34.715 1.00 32.56 506 LYS A CA 1
ATOM 4186 C C . LYS A 1 506 ? -4.503 46.449 -34.324 1.00 32.56 506 LYS A C 1
ATOM 4188 O O . LYS A 1 506 ? -5.402 46.348 -35.164 1.00 32.56 506 LYS A O 1
ATOM 4193 N N . PHE A 1 507 ? -4.643 46.099 -33.052 1.00 37.28 507 PHE A N 1
ATOM 4194 C CA . PHE A 1 507 ? -5.899 45.619 -32.483 1.00 37.28 507 PHE A CA 1
ATOM 4195 C C . PHE A 1 507 ? -6.473 46.660 -31.523 1.00 37.28 507 PHE A C 1
ATOM 4197 O O . PHE A 1 507 ? -5.749 47.443 -30.922 1.00 37.28 507 PHE A O 1
ATOM 4204 N N . ASN A 1 508 ? -7.798 46.698 -31.391 1.00 33.94 508 ASN A N 1
ATOM 4205 C CA . ASN A 1 508 ? -8.470 47.651 -30.511 1.00 33.94 508 ASN A CA 1
ATOM 4206 C C . ASN A 1 508 ? -9.258 46.872 -29.450 1.00 33.94 508 ASN A C 1
ATOM 4208 O O . ASN A 1 508 ? -10.460 46.658 -29.593 1.00 33.94 508 ASN A O 1
ATOM 4212 N N . PHE A 1 509 ? -8.557 46.407 -28.413 1.00 39.09 509 PHE A N 1
ATOM 4213 C CA . PHE A 1 509 ? -9.153 45.785 -27.229 1.00 39.09 509 PHE A CA 1
ATOM 4214 C C . PHE A 1 509 ? -8.775 46.616 -25.993 1.00 39.09 509 PHE A C 1
ATOM 4216 O O . PHE A 1 509 ? -7.613 46.599 -25.600 1.00 39.09 509 PHE A O 1
ATOM 4223 N N . PRO A 1 510 ? -9.712 47.361 -25.379 1.00 39.66 510 PRO A N 1
ATOM 4224 C CA . PRO A 1 510 ? -9.382 48.336 -24.331 1.00 39.66 510 PRO A CA 1
ATOM 4225 C C . PRO A 1 510 ? -8.887 47.748 -22.998 1.00 39.66 510 PRO A C 1
ATOM 4227 O O . PRO A 1 510 ? -8.482 48.511 -22.126 1.00 39.66 510 PRO A O 1
ATOM 4230 N N . GLU A 1 511 ? -8.955 46.427 -22.808 1.00 38.53 511 GLU A N 1
ATOM 4231 C CA . GLU A 1 511 ? -8.848 45.791 -21.483 1.00 38.53 511 GLU A CA 1
ATOM 4232 C C . GLU A 1 511 ? -7.657 44.826 -21.330 1.00 38.53 511 GLU A C 1
ATOM 4234 O O . GLU A 1 511 ? -7.482 44.237 -20.266 1.00 38.53 511 GLU A O 1
ATOM 4239 N N . LEU A 1 512 ? -6.802 44.681 -22.348 1.00 39.69 512 LEU A N 1
ATOM 4240 C CA . LEU A 1 512 ? -5.567 43.890 -22.268 1.00 39.69 512 LEU A CA 1
ATOM 4241 C C . LEU A 1 512 ? -4.357 44.821 -22.404 1.00 39.69 512 LEU A C 1
ATOM 4243 O O . LEU A 1 512 ? -4.289 45.618 -23.335 1.00 39.69 512 LEU A O 1
ATOM 4247 N N . SER A 1 513 ? -3.415 44.747 -21.460 1.00 39.81 513 SER A N 1
ATOM 4248 C CA . SER A 1 513 ? -2.262 45.658 -21.392 1.00 39.81 513 SER A CA 1
ATOM 4249 C C . SER A 1 513 ? -1.153 45.358 -22.409 1.00 39.81 513 SER A C 1
ATOM 4251 O O . SER A 1 513 ? -0.224 46.153 -22.514 1.00 39.81 513 SER A O 1
ATOM 4253 N N . GLU A 1 514 ? -1.243 44.254 -23.157 1.00 48.69 514 GLU A N 1
ATOM 4254 C CA . GLU A 1 514 ? -0.298 43.871 -24.216 1.00 48.69 514 GLU A CA 1
ATOM 4255 C C . GLU A 1 514 ? -1.057 43.284 -25.423 1.00 48.69 514 GLU A C 1
ATOM 4257 O O . GLU A 1 514 ? -2.021 42.531 -25.252 1.00 48.69 514 GLU A O 1
ATOM 4262 N N . GLU A 1 515 ? -0.659 43.660 -26.646 1.00 47.84 515 GLU A N 1
ATOM 4263 C CA . GLU A 1 515 ? -1.280 43.163 -27.884 1.00 47.84 515 GLU A CA 1
ATOM 4264 C C . GLU A 1 515 ? -0.868 41.695 -28.138 1.00 47.84 515 GLU A C 1
ATOM 4266 O O . GLU A 1 515 ? 0.323 41.384 -28.104 1.00 47.84 515 GLU A O 1
ATOM 4271 N N . PRO A 1 516 ? -1.811 40.769 -28.405 1.00 48.44 516 PRO A N 1
ATOM 4272 C CA . PRO A 1 516 ? -1.482 39.367 -28.645 1.00 48.44 516 PRO A CA 1
ATOM 4273 C C . PRO A 1 516 ? -0.813 39.180 -30.010 1.00 48.44 516 PRO A C 1
ATOM 4275 O O . PRO A 1 516 ? -1.234 39.754 -31.016 1.00 48.44 516 PRO A O 1
ATOM 4278 N N . THR A 1 517 ? 0.206 38.330 -30.067 1.00 57.16 517 THR A N 1
ATOM 4279 C CA . THR A 1 517 ? 0.999 38.114 -31.284 1.00 57.16 517 THR A CA 1
ATOM 4280 C C . THR A 1 517 ? 0.415 37.040 -32.184 1.00 57.16 517 THR A C 1
ATOM 4282 O O . THR A 1 517 ? -0.376 36.209 -31.743 1.00 57.16 517 THR A O 1
ATOM 4285 N N . PHE A 1 518 ? 0.775 37.035 -33.473 1.00 49.28 518 PHE A N 1
ATOM 4286 C CA . PHE A 1 518 ? 0.177 36.122 -34.460 1.00 49.28 518 PHE A CA 1
ATOM 4287 C C . PHE A 1 518 ? 0.309 34.643 -34.061 1.00 49.28 518 PHE A C 1
ATOM 4289 O O . PHE A 1 518 ? -0.643 33.881 -34.210 1.00 49.28 518 PHE A O 1
ATOM 4296 N N . LEU A 1 519 ? 1.453 34.243 -33.498 1.00 47.09 519 LEU A N 1
ATOM 4297 C CA . LEU A 1 519 ? 1.691 32.885 -33.001 1.00 47.09 519 LEU A CA 1
ATOM 4298 C C . LEU A 1 519 ? 0.989 32.614 -31.665 1.00 47.09 519 LEU A C 1
ATOM 4300 O O . LEU A 1 519 ? 0.452 31.522 -31.500 1.00 47.09 519 LEU A O 1
ATOM 4304 N N . ALA A 1 520 ? 0.866 33.597 -30.766 1.00 52.06 520 ALA A N 1
ATOM 4305 C CA . ALA A 1 520 ? 0.019 33.473 -29.578 1.00 52.06 520 ALA A CA 1
ATOM 4306 C C . ALA A 1 520 ? -1.462 33.303 -29.956 1.00 52.06 520 ALA A C 1
ATOM 4308 O O . ALA A 1 520 ? -2.165 32.495 -29.354 1.00 52.06 520 ALA A O 1
ATOM 4309 N N . MET A 1 521 ? -1.923 33.985 -31.008 1.00 52.66 521 MET A N 1
ATOM 4310 C CA . MET A 1 521 ? -3.254 33.813 -31.592 1.00 52.66 521 MET A CA 1
ATOM 4311 C C . MET A 1 521 ? -3.394 32.445 -32.272 1.00 52.66 521 MET A C 1
ATOM 4313 O O . MET A 1 521 ? -4.395 31.772 -32.053 1.00 52.66 521 MET A O 1
ATOM 4317 N N . LEU A 1 522 ? -2.390 31.982 -33.025 1.00 49.25 522 LEU A N 1
ATOM 4318 C CA . LEU A 1 522 ? -2.369 30.651 -33.647 1.00 49.25 522 LEU A CA 1
ATOM 4319 C C . LEU A 1 522 ? -2.382 29.537 -32.585 1.00 49.25 522 LEU A C 1
ATOM 4321 O O . LEU A 1 522 ? -3.129 28.572 -32.695 1.00 49.25 522 LEU A O 1
ATOM 4325 N N . SER A 1 523 ? -1.598 29.702 -31.521 1.00 49.84 523 SER A N 1
ATOM 4326 C CA . SER A 1 523 ? -1.492 28.800 -30.374 1.00 49.84 523 SER A CA 1
ATOM 4327 C C . SER A 1 523 ? -2.775 28.801 -29.547 1.00 49.84 523 SER A C 1
ATOM 4329 O O . SER A 1 523 ? -3.286 27.735 -29.209 1.00 49.84 523 SER A O 1
ATOM 4331 N N . ALA A 1 524 ? -3.362 29.971 -29.277 1.00 50.75 524 ALA A N 1
ATOM 4332 C CA . ALA A 1 524 ? -4.660 30.092 -28.619 1.00 50.75 524 ALA A CA 1
ATOM 4333 C C . ALA A 1 524 ? -5.775 29.476 -29.472 1.00 50.75 524 ALA A C 1
ATOM 4335 O O . ALA A 1 524 ? -6.594 28.728 -28.941 1.00 50.75 524 ALA A O 1
ATOM 4336 N N . ALA A 1 525 ? -5.773 29.695 -30.788 1.00 50.59 525 ALA A N 1
ATOM 4337 C CA . ALA A 1 525 ? -6.675 29.032 -31.721 1.00 50.59 525 ALA A CA 1
ATOM 4338 C C . ALA A 1 525 ? -6.487 27.505 -31.665 1.00 50.59 525 ALA A C 1
ATOM 4340 O O . ALA A 1 525 ? -7.445 26.783 -31.414 1.00 50.59 525 ALA A O 1
ATOM 4341 N N . MET A 1 526 ? -5.258 26.987 -31.782 1.00 48.88 526 MET A N 1
ATOM 4342 C CA . MET A 1 526 ? -4.962 25.543 -31.731 1.00 48.88 526 MET A CA 1
ATOM 4343 C C . MET A 1 526 ? -5.304 24.889 -30.387 1.00 48.88 526 MET A C 1
ATOM 4345 O O . MET A 1 526 ? -5.740 23.737 -30.360 1.00 48.88 526 MET A O 1
ATOM 4349 N N . LYS A 1 527 ? -5.127 25.608 -29.274 1.00 47.97 527 LYS A N 1
ATOM 4350 C CA . LYS A 1 527 ? -5.440 25.124 -27.922 1.00 47.97 527 LYS A CA 1
ATOM 4351 C C . LYS A 1 527 ? -6.933 25.160 -27.619 1.00 47.97 527 LYS A C 1
ATOM 4353 O O . LYS A 1 527 ? -7.432 24.243 -26.978 1.00 47.97 527 LYS A O 1
ATOM 4358 N N . THR A 1 528 ? -7.636 26.202 -28.058 1.00 48.47 528 THR A N 1
ATOM 4359 C CA . THR A 1 528 ? -9.061 26.398 -27.738 1.00 48.47 528 THR A CA 1
ATOM 4360 C C . THR A 1 528 ? -10.006 25.835 -28.798 1.00 48.47 528 THR A C 1
ATOM 4362 O O . THR A 1 528 ? -11.188 25.670 -28.525 1.00 48.47 528 THR A O 1
ATOM 4365 N N . GLY A 1 529 ? -9.512 25.544 -30.005 1.00 46.66 529 GLY A N 1
ATOM 4366 C CA . GLY A 1 529 ? -10.338 25.159 -31.152 1.00 46.66 529 GLY A CA 1
ATOM 4367 C C . GLY A 1 529 ? -11.156 26.316 -31.738 1.00 46.66 529 GLY A C 1
ATOM 4368 O O . GLY A 1 529 ? -12.009 26.087 -32.593 1.00 46.66 529 GLY A O 1
ATOM 4369 N N . THR A 1 530 ? -10.923 27.553 -31.290 1.00 46.56 530 THR A N 1
ATOM 4370 C CA . THR A 1 530 ? -11.732 28.718 -31.666 1.00 46.56 530 THR A CA 1
ATOM 4371 C C . THR A 1 530 ? -11.183 29.378 -32.931 1.00 46.56 530 THR A C 1
ATOM 4373 O O . THR A 1 530 ? -9.986 29.643 -33.033 1.00 46.56 530 THR A O 1
ATOM 4376 N N . ARG A 1 531 ? -12.069 29.664 -33.893 1.00 47.03 531 ARG A N 1
ATOM 4377 C CA . ARG A 1 531 ? -11.762 30.405 -35.129 1.00 47.03 531 ARG A CA 1
ATOM 4378 C C . ARG A 1 531 ? -11.398 31.854 -34.805 1.00 47.03 531 ARG A C 1
ATOM 4380 O O . ARG A 1 531 ? -12.160 32.530 -34.117 1.00 47.03 531 ARG A O 1
ATOM 4387 N N . ILE A 1 532 ? -10.288 32.343 -35.356 1.00 51.47 532 ILE A N 1
ATOM 4388 C CA . ILE A 1 532 ? -9.858 33.738 -35.206 1.00 51.47 532 ILE A CA 1
ATOM 4389 C C . ILE A 1 532 ? -9.847 34.412 -36.579 1.00 51.47 532 ILE A C 1
ATOM 4391 O O . ILE A 1 532 ? -9.162 33.970 -37.499 1.00 51.47 532 ILE A O 1
ATOM 4395 N N . VAL A 1 533 ? -10.616 35.494 -36.721 1.00 50.22 533 VAL A N 1
ATOM 4396 C CA . VAL A 1 533 ? -10.697 36.287 -37.956 1.00 50.22 533 VAL A CA 1
ATOM 4397 C C . VAL A 1 533 ? -10.079 37.656 -37.705 1.00 50.22 533 VAL A C 1
ATOM 4399 O O . VAL A 1 533 ? -10.537 38.399 -36.840 1.00 50.22 533 VAL A O 1
ATOM 4402 N N . VAL A 1 534 ? -9.054 38.000 -38.480 1.00 56.16 534 VAL A N 1
ATOM 4403 C CA . VAL A 1 534 ? -8.381 39.301 -38.438 1.00 56.16 534 VAL A CA 1
ATOM 4404 C C . VAL A 1 534 ? -8.759 40.080 -39.694 1.00 56.16 534 VAL A C 1
ATOM 4406 O O . VAL A 1 534 ? -8.364 39.712 -40.796 1.00 56.16 534 VAL A O 1
ATOM 4409 N N . THR A 1 535 ? -9.537 41.154 -39.554 1.00 44.09 535 THR A N 1
ATOM 4410 C CA . THR A 1 535 ? -9.988 41.993 -40.683 1.00 44.09 535 THR A CA 1
ATOM 4411 C C . THR A 1 535 ? -9.260 43.336 -40.719 1.00 44.09 535 THR A C 1
ATOM 4413 O O . THR A 1 535 ? -9.092 43.962 -39.675 1.00 44.09 535 THR A O 1
ATOM 4416 N N . GLY A 1 536 ? -8.903 43.829 -41.910 1.00 48.03 536 GLY A N 1
ATOM 4417 C CA . GLY A 1 536 ? -8.241 45.124 -42.094 1.00 48.03 536 GLY A CA 1
ATOM 4418 C C . GLY A 1 536 ? -8.484 45.739 -43.477 1.00 48.03 536 GLY A C 1
ATOM 4419 O O . GLY A 1 536 ? -8.757 45.043 -44.451 1.00 48.03 536 GLY A O 1
ATOM 4420 N N . SER A 1 537 ? -8.381 47.067 -43.589 1.00 38.00 537 SER A N 1
ATOM 4421 C CA . SER A 1 537 ? -8.672 47.796 -44.839 1.00 38.00 537 SER A CA 1
ATOM 4422 C C . SER A 1 537 ? -7.671 47.521 -45.973 1.00 38.00 537 SER A C 1
ATOM 4424 O O . SER A 1 537 ? -7.998 47.762 -47.136 1.00 38.00 537 SER A O 1
ATOM 4426 N N . ARG A 1 538 ? -6.480 46.995 -45.654 1.00 46.22 538 ARG A N 1
ATOM 4427 C CA . ARG A 1 538 ? -5.483 46.438 -46.583 1.00 46.22 538 ARG A CA 1
ATOM 4428 C C . ARG A 1 538 ? -4.471 45.594 -45.803 1.00 46.22 538 ARG A C 1
ATOM 4430 O O . ARG A 1 538 ? -3.796 46.126 -44.929 1.00 46.22 538 ARG A O 1
ATOM 4437 N N . ILE A 1 539 ? -4.355 44.315 -46.144 1.00 49.50 539 ILE A N 1
ATOM 4438 C CA . ILE A 1 539 ? -3.294 43.410 -45.698 1.00 49.50 539 ILE A CA 1
ATOM 4439 C C . ILE A 1 539 ? -2.493 43.054 -46.960 1.00 49.50 539 ILE A C 1
ATOM 4441 O O . ILE A 1 539 ? -3.044 42.466 -47.892 1.00 49.50 539 ILE A O 1
ATOM 4445 N N . SER A 1 540 ? -1.237 43.496 -47.046 1.00 43.56 540 SER A N 1
ATOM 4446 C CA . SER A 1 540 ? -0.343 43.255 -48.191 1.00 43.56 540 SER A CA 1
ATOM 4447 C C . SER A 1 540 ? 0.907 42.476 -47.770 1.00 43.56 540 SER A C 1
ATOM 4449 O O . SER A 1 540 ? 1.234 42.438 -46.586 1.00 43.56 540 SER A O 1
ATOM 4451 N N . ASP A 1 541 ? 1.578 41.863 -48.752 1.00 45.88 541 ASP A N 1
ATOM 4452 C CA . ASP A 1 541 ? 2.849 41.123 -48.631 1.00 45.88 541 ASP A CA 1
ATOM 4453 C C . ASP A 1 541 ? 2.787 39.758 -47.917 1.00 45.88 541 ASP A C 1
ATOM 4455 O O . ASP A 1 541 ? 3.719 39.345 -47.229 1.00 45.88 541 ASP A O 1
ATOM 4459 N N . PHE A 1 542 ? 1.706 39.006 -48.139 1.00 41.59 542 PHE A N 1
ATOM 4460 C CA . PHE A 1 542 ? 1.659 37.576 -47.816 1.00 41.59 542 PHE A CA 1
ATOM 4461 C C . PHE A 1 542 ? 2.263 36.751 -48.961 1.00 41.59 542 PHE A C 1
ATOM 4463 O O . PHE A 1 542 ? 1.760 36.801 -50.083 1.00 41.59 542 PHE A O 1
ATOM 4470 N N . ILE A 1 543 ? 3.304 35.961 -48.680 1.00 41.81 543 ILE A N 1
ATOM 4471 C CA . ILE A 1 543 ? 3.833 34.954 -49.613 1.00 41.81 543 ILE A CA 1
ATOM 4472 C C . ILE A 1 543 ? 3.481 33.575 -49.057 1.00 41.81 543 ILE A C 1
ATOM 4474 O O . ILE A 1 543 ? 4.153 33.059 -48.165 1.00 41.81 543 ILE A O 1
ATOM 4478 N N . LEU A 1 544 ? 2.420 32.971 -49.588 1.00 38.19 544 LEU A N 1
ATOM 4479 C CA . LEU A 1 544 ? 2.129 31.556 -49.372 1.00 38.19 544 LEU A CA 1
ATOM 4480 C C . LEU A 1 544 ? 2.974 30.743 -50.353 1.00 38.19 544 LEU A C 1
ATOM 4482 O O . LEU A 1 544 ? 2.809 30.855 -51.567 1.00 38.19 544 LEU A O 1
ATOM 4486 N N . LYS A 1 545 ? 3.906 29.948 -49.823 1.00 40.28 545 LYS A N 1
ATOM 4487 C CA . LYS A 1 545 ? 4.631 28.943 -50.604 1.00 40.28 545 LYS A CA 1
ATOM 4488 C C . LYS A 1 545 ? 3.857 27.632 -50.548 1.00 40.28 545 LYS A C 1
ATOM 4490 O O . LYS A 1 545 ? 4.074 26.836 -49.641 1.00 40.28 545 LYS A O 1
ATOM 4495 N N . GLU A 1 546 ? 2.979 27.414 -51.517 1.00 36.94 546 GLU A N 1
ATOM 4496 C CA . GLU A 1 546 ? 2.680 26.047 -51.944 1.00 36.94 546 GLU A CA 1
ATOM 4497 C C . GLU A 1 546 ? 3.716 25.619 -52.984 1.00 36.94 546 GLU A C 1
ATOM 4499 O O . GLU A 1 546 ? 4.331 26.455 -53.651 1.00 36.94 546 GLU A O 1
ATOM 4504 N N . GLU A 1 547 ? 3.976 24.316 -53.047 1.00 41.19 547 GLU A N 1
ATOM 4505 C CA . GLU A 1 547 ? 5.036 23.712 -53.848 1.00 41.19 547 GLU A CA 1
ATOM 4506 C C . GLU A 1 547 ? 4.991 24.202 -55.315 1.00 41.19 547 GLU A C 1
ATOM 4508 O O . GLU A 1 547 ? 4.203 23.723 -56.125 1.00 41.19 547 GLU A O 1
ATOM 4513 N N . ASN A 1 548 ? 5.904 25.134 -55.629 1.00 40.34 548 ASN A N 1
ATOM 4514 C CA . ASN A 1 548 ? 6.411 25.555 -56.946 1.00 40.34 548 ASN A CA 1
ATOM 4515 C C . ASN A 1 548 ? 6.031 26.916 -57.568 1.00 40.34 548 ASN A C 1
ATOM 4517 O O . ASN A 1 548 ? 6.528 27.160 -58.658 1.00 40.34 548 ASN A O 1
ATOM 4521 N N . GLU A 1 549 ? 5.343 27.865 -56.917 1.00 33.53 549 GLU A N 1
ATOM 4522 C CA . GLU A 1 549 ? 5.417 29.296 -57.323 1.00 33.53 549 GLU A CA 1
ATOM 4523 C C . GLU A 1 549 ? 4.823 30.249 -56.256 1.00 33.53 549 GLU A C 1
ATOM 4525 O O . GLU A 1 549 ? 3.797 29.926 -55.656 1.00 33.53 549 GLU A O 1
ATOM 4530 N N . PRO A 1 550 ? 5.434 31.422 -55.974 1.00 39.47 550 PRO A N 1
ATOM 4531 C CA . PRO A 1 550 ? 4.883 32.383 -55.020 1.00 39.47 550 PRO A CA 1
ATOM 4532 C C . PRO A 1 550 ? 3.633 33.072 -55.587 1.00 39.47 550 PRO A C 1
ATOM 4534 O O . PRO A 1 550 ? 3.703 33.810 -56.569 1.00 39.47 550 PRO A O 1
ATOM 4537 N N . VAL A 1 551 ? 2.486 32.881 -54.934 1.00 39.16 551 VAL A N 1
ATOM 4538 C CA . VAL A 1 551 ? 1.249 33.594 -55.280 1.00 39.16 551 VAL A CA 1
ATOM 4539 C C . VAL A 1 551 ? 1.261 34.973 -54.617 1.00 39.16 551 VAL A C 1
ATOM 4541 O O . VAL A 1 551 ? 1.108 35.087 -53.402 1.00 39.16 551 VAL A O 1
ATOM 4544 N N . HIS A 1 552 ? 1.416 36.033 -55.412 1.00 46.16 552 HIS A N 1
ATOM 4545 C CA . HIS A 1 552 ? 1.224 37.411 -54.955 1.00 46.16 552 HIS A CA 1
ATOM 4546 C C . HIS A 1 552 ? -0.273 37.746 -54.928 1.00 46.16 552 HIS A C 1
ATOM 4548 O O . HIS A 1 552 ? -0.921 37.833 -55.970 1.00 46.16 552 HIS A O 1
ATOM 4554 N N . MET A 1 553 ? -0.841 37.920 -53.733 1.00 46.66 553 MET A N 1
ATOM 4555 C CA . MET A 1 553 ? -2.237 38.335 -53.571 1.00 46.66 553 MET A CA 1
ATOM 4556 C C . MET A 1 553 ? -2.320 39.842 -53.313 1.00 46.66 553 MET A C 1
ATOM 4558 O O . MET A 1 553 ? -2.064 40.308 -52.206 1.00 46.66 553 MET A O 1
ATOM 4562 N N . ASP A 1 554 ? -2.708 40.617 -54.328 1.00 45.06 554 ASP A N 1
ATOM 4563 C CA . ASP A 1 554 ? -2.594 42.084 -54.286 1.00 45.06 554 ASP A CA 1
ATOM 4564 C C . ASP A 1 554 ? -3.569 42.800 -53.335 1.00 45.06 554 ASP A C 1
ATOM 4566 O O . ASP A 1 554 ? -3.391 43.992 -53.065 1.00 45.06 554 ASP A O 1
ATOM 4570 N N . LYS A 1 555 ? -4.599 42.128 -52.801 1.00 51.06 555 LYS A N 1
ATOM 4571 C CA . LYS A 1 555 ? -5.529 42.715 -51.816 1.00 51.06 555 LYS A CA 1
ATOM 4572 C C . LYS A 1 555 ? -6.179 41.647 -50.939 1.00 51.06 555 LYS A C 1
ATOM 4574 O O . LYS A 1 555 ? -7.257 41.157 -51.267 1.00 51.06 555 LYS A O 1
ATOM 4579 N N . VAL A 1 556 ? -5.575 41.343 -49.793 1.00 48.12 556 VAL A N 1
ATOM 4580 C CA . VAL A 1 556 ? -6.235 40.570 -48.732 1.00 48.12 556 VAL A CA 1
ATOM 4581 C C . VAL A 1 556 ? -6.851 41.562 -47.738 1.00 48.12 556 VAL A C 1
ATOM 4583 O O . VAL A 1 556 ? -6.173 42.457 -47.244 1.00 48.12 556 VAL A O 1
ATOM 4586 N N . THR A 1 557 ? -8.158 41.480 -47.486 1.00 44.19 557 THR A N 1
ATOM 4587 C CA . THR A 1 557 ? -8.877 42.365 -46.536 1.00 44.19 557 THR A CA 1
ATOM 4588 C C . THR A 1 557 ? -9.242 41.661 -45.227 1.00 44.19 557 THR A C 1
ATOM 4590 O O . THR A 1 557 ? -9.674 42.299 -44.266 1.00 44.19 557 THR A O 1
ATOM 4593 N N . ALA A 1 558 ? -9.047 40.345 -45.160 1.00 48.56 558 ALA A N 1
ATOM 4594 C CA . ALA A 1 558 ? -9.196 39.555 -43.950 1.00 48.56 558 ALA A CA 1
ATOM 4595 C C . ALA A 1 558 ? -8.297 38.314 -44.013 1.00 48.56 558 ALA A C 1
ATOM 4597 O O . ALA A 1 558 ? -8.223 37.667 -45.055 1.00 48.56 558 ALA A O 1
ATOM 4598 N N . ILE A 1 559 ? -7.640 37.987 -42.900 1.00 51.19 559 ILE A N 1
ATOM 4599 C CA . ILE A 1 559 ? -6.952 36.713 -42.685 1.00 51.19 559 ILE A CA 1
ATOM 4600 C C . ILE A 1 559 ? -7.765 35.925 -41.675 1.00 51.19 559 ILE A C 1
ATOM 4602 O O . ILE A 1 559 ? -8.042 36.382 -40.566 1.00 51.19 559 ILE A O 1
ATOM 4606 N N . GLU A 1 560 ? -8.137 34.722 -42.073 1.00 48.59 560 GLU A N 1
ATOM 4607 C CA . GLU A 1 560 ? -8.831 33.783 -41.218 1.00 48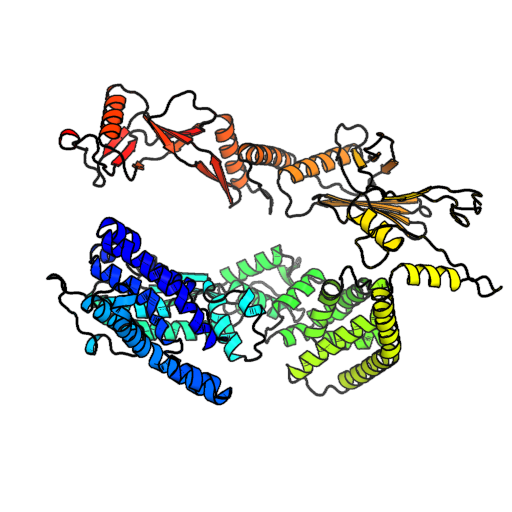.59 560 GLU A CA 1
ATOM 4608 C C . GLU A 1 560 ? -7.867 32.681 -40.792 1.00 48.59 560 GLU A C 1
ATOM 4610 O O . GLU A 1 560 ? -7.337 31.950 -41.625 1.00 48.59 560 GLU A O 1
ATOM 4615 N N . ILE A 1 561 ? -7.656 32.566 -39.484 1.00 51.09 561 ILE A N 1
ATOM 4616 C CA . ILE A 1 561 ? -6.892 31.490 -38.869 1.00 51.09 561 ILE A CA 1
ATOM 4617 C C . ILE A 1 561 ? -7.900 30.576 -38.193 1.00 51.09 561 ILE A C 1
ATOM 4619 O O . ILE A 1 561 ? -8.427 30.864 -37.114 1.00 51.09 561 ILE A O 1
ATOM 4623 N N . SER A 1 562 ? -8.156 29.453 -38.842 1.00 47.53 562 SER A N 1
ATOM 4624 C CA . SER A 1 562 ? -8.849 28.344 -38.213 1.00 47.53 562 SER A CA 1
ATOM 4625 C C . SER A 1 562 ? -7.778 27.350 -37.774 1.00 47.53 562 SER A C 1
ATOM 4627 O O . SER A 1 562 ? -6.983 26.927 -38.618 1.00 47.53 562 SER A O 1
ATOM 4629 N N . PRO A 1 563 ? -7.705 26.977 -36.482 1.00 49.44 563 PRO A N 1
ATOM 4630 C CA . PRO A 1 563 ? -6.897 25.828 -36.114 1.00 49.44 563 PRO A CA 1
ATOM 4631 C C . PRO A 1 563 ? -7.442 24.682 -36.952 1.00 49.44 563 PRO A C 1
ATOM 4633 O O . PRO A 1 563 ? -8.663 24.513 -37.004 1.00 49.44 563 PRO A O 1
ATOM 4636 N N . GLY A 1 564 ? -6.575 23.960 -37.667 1.00 53.88 564 GLY A N 1
ATOM 4637 C CA . GLY A 1 564 ? -7.004 22.754 -38.358 1.00 53.88 564 GLY A CA 1
ATOM 4638 C C . GLY A 1 564 ? -7.683 21.897 -37.307 1.00 53.88 564 GLY A C 1
ATOM 4639 O O . GLY A 1 564 ? -7.011 21.368 -36.422 1.00 53.88 564 GLY A O 1
ATOM 4640 N N . THR A 1 565 ? -9.016 21.876 -37.312 1.00 56.44 565 THR A N 1
ATOM 4641 C CA . THR A 1 565 ? -9.787 21.056 -36.392 1.00 56.44 565 THR A CA 1
ATOM 4642 C C . THR A 1 565 ? -9.238 19.669 -36.665 1.00 56.44 565 THR A C 1
ATOM 4644 O O . THR A 1 565 ? -9.192 19.315 -37.847 1.00 56.44 565 THR A O 1
ATOM 4647 N N . PRO A 1 566 ? -8.677 18.950 -35.671 1.00 62.31 566 PRO A N 1
ATOM 4648 C CA . PRO A 1 566 ? -8.135 17.627 -35.930 1.00 62.31 566 PRO A CA 1
ATOM 4649 C C . PRO A 1 566 ? -9.240 16.870 -36.640 1.00 62.31 566 PRO A C 1
ATOM 4651 O O . PRO A 1 566 ? -10.317 16.695 -36.076 1.00 62.31 566 PRO A O 1
ATOM 4654 N N . ILE A 1 567 ? -9.024 16.593 -37.927 1.00 71.81 567 ILE A N 1
ATOM 4655 C CA . ILE A 1 567 ? -10.099 16.103 -38.777 1.00 71.81 567 ILE A CA 1
ATOM 4656 C C . ILE A 1 567 ? -10.407 14.735 -38.192 1.00 71.81 567 ILE A C 1
ATOM 4658 O O . ILE A 1 567 ? -9.512 13.887 -38.188 1.00 71.81 567 ILE A O 1
ATOM 4662 N N . PRO A 1 568 ? -11.601 14.516 -37.621 1.00 85.31 568 PRO A N 1
ATOM 4663 C CA . PRO A 1 568 ? -11.911 13.208 -37.101 1.00 85.31 568 PRO A CA 1
ATOM 4664 C C . PRO A 1 568 ? -11.939 12.265 -38.299 1.00 85.31 568 PRO A C 1
ATOM 4666 O O . PRO A 1 568 ? -12.503 12.585 -39.349 1.00 85.31 568 PRO A O 1
ATOM 4669 N N . TYR A 1 569 ? -11.294 11.119 -38.158 1.00 90.75 569 TYR A N 1
ATOM 4670 C CA . TYR A 1 569 ? -11.297 10.068 -39.155 1.00 90.75 569 TYR A CA 1
ATOM 4671 C C . TYR A 1 569 ? -12.150 8.901 -38.674 1.00 90.75 569 TYR A C 1
ATOM 4673 O O . TYR A 1 569 ? -12.226 8.584 -37.483 1.00 90.75 569 TYR A O 1
ATOM 4681 N N . ILE A 1 570 ? -12.761 8.233 -39.641 1.00 92.88 570 ILE A N 1
ATOM 4682 C CA . ILE A 1 570 ? -13.360 6.921 -39.496 1.00 92.88 570 ILE A CA 1
ATOM 4683 C C . ILE A 1 570 ? -12.359 5.914 -40.062 1.00 92.88 570 ILE A C 1
ATOM 4685 O O . ILE A 1 570 ? -12.050 5.940 -41.254 1.00 92.88 570 ILE A O 1
ATOM 4689 N N . LEU A 1 571 ? -11.854 5.016 -39.221 1.00 93.31 571 LEU A N 1
ATOM 4690 C CA . LEU A 1 571 ? -11.099 3.846 -39.658 1.00 93.31 571 LEU A CA 1
ATOM 4691 C C . LEU A 1 571 ? -12.088 2.710 -39.909 1.00 93.31 571 LEU A C 1
ATOM 4693 O O . LEU A 1 571 ? -12.620 2.125 -38.967 1.00 93.31 571 LEU A O 1
ATOM 4697 N N . LYS A 1 572 ? -12.342 2.406 -41.179 1.00 95.75 572 LYS A N 1
ATOM 4698 C CA . LYS A 1 572 ? -13.239 1.330 -41.611 1.00 95.75 572 LYS A CA 1
ATOM 4699 C C . LYS A 1 572 ? -12.429 0.140 -42.111 1.00 95.75 572 LYS A C 1
ATOM 4701 O O . LYS A 1 572 ? -11.500 0.323 -42.892 1.00 95.75 572 LYS A O 1
ATOM 4706 N N . VAL A 1 573 ? -12.791 -1.081 -41.724 1.00 95.81 573 VAL A N 1
ATOM 4707 C CA . VAL A 1 573 ? -12.227 -2.280 -42.364 1.00 95.81 573 VAL A CA 1
ATOM 4708 C C . VAL A 1 573 ? -12.998 -2.542 -43.660 1.00 95.81 573 VAL A C 1
ATOM 4710 O O . VAL A 1 573 ? -14.230 -2.621 -43.651 1.00 95.81 573 VAL A O 1
ATOM 4713 N N . LYS A 1 574 ? -12.284 -2.625 -44.787 1.00 95.25 574 LYS A N 1
ATOM 4714 C CA . LYS A 1 574 ? -12.875 -2.738 -46.131 1.00 95.25 574 LYS A CA 1
ATOM 4715 C C . LYS A 1 574 ? -13.804 -3.953 -46.216 1.00 95.25 574 LYS A C 1
ATOM 4717 O O . LYS A 1 574 ? -13.518 -4.963 -45.603 1.00 95.25 574 LYS A O 1
ATOM 4722 N N . ASN A 1 575 ? -14.917 -3.834 -46.943 1.00 94.31 575 ASN A N 1
ATOM 4723 C CA . ASN A 1 575 ? -15.958 -4.871 -47.094 1.00 94.31 575 ASN A CA 1
ATOM 4724 C C . ASN A 1 575 ? -16.624 -5.375 -45.796 1.00 94.31 575 ASN A C 1
ATOM 4726 O O . ASN A 1 575 ? -17.400 -6.324 -45.846 1.00 94.31 575 ASN A O 1
ATOM 4730 N N . THR A 1 576 ? -16.395 -4.721 -44.656 1.00 94.19 576 THR A N 1
ATOM 4731 C CA . THR A 1 576 ? -17.132 -4.984 -43.413 1.00 94.19 576 THR A CA 1
ATOM 4732 C C . THR A 1 576 ? -17.926 -3.753 -42.986 1.00 94.19 576 THR A C 1
ATOM 4734 O O . THR A 1 576 ? -17.657 -2.628 -43.427 1.00 94.19 576 THR A O 1
ATOM 4737 N N . ASP A 1 577 ? -18.873 -3.952 -42.075 1.00 93.44 577 ASP A N 1
ATOM 4738 C CA . ASP A 1 577 ? -19.568 -2.855 -41.397 1.00 93.44 577 ASP A CA 1
ATOM 4739 C C . ASP A 1 577 ? -18.774 -2.296 -40.201 1.00 93.44 577 ASP A C 1
ATOM 4741 O O . ASP A 1 577 ? -19.184 -1.305 -39.593 1.00 93.44 577 ASP A O 1
ATOM 4745 N N . PHE A 1 578 ? -17.617 -2.887 -39.871 1.00 95.00 578 PHE A N 1
ATOM 4746 C CA . PHE A 1 578 ? -16.808 -2.462 -38.736 1.00 95.00 578 PHE A CA 1
ATOM 4747 C C . PHE A 1 578 ? -16.111 -1.124 -39.010 1.00 95.00 578 PHE A C 1
ATOM 4749 O O . PHE A 1 578 ? -15.374 -0.961 -39.991 1.00 95.00 578 PHE A O 1
ATOM 4756 N N . LYS A 1 579 ? -16.301 -0.171 -38.093 1.00 94.19 579 LYS A N 1
ATOM 4757 C CA . LYS A 1 579 ? -15.662 1.144 -38.126 1.00 94.19 579 LYS A CA 1
ATOM 4758 C C . LYS A 1 579 ? -15.346 1.664 -36.725 1.00 94.19 579 LYS A C 1
ATOM 4760 O O . LYS A 1 579 ? -16.126 1.480 -35.793 1.00 94.19 579 LYS A O 1
ATOM 4765 N N . LEU A 1 580 ? -14.223 2.365 -36.605 1.00 91.69 580 LEU A N 1
ATOM 4766 C CA . LEU A 1 580 ? -13.882 3.198 -35.454 1.00 91.69 580 LEU A CA 1
ATOM 4767 C C . LEU A 1 580 ? -14.008 4.657 -35.868 1.00 91.69 580 LEU A C 1
ATOM 4769 O O . LEU A 1 580 ? -13.379 5.076 -36.833 1.00 91.69 580 LEU A O 1
ATOM 4773 N N . GLU A 1 581 ? -14.839 5.409 -35.160 1.00 91.50 581 GLU A N 1
ATOM 4774 C CA . GLU A 1 581 ? -15.143 6.806 -35.467 1.00 91.50 581 GLU A CA 1
ATOM 4775 C C . GLU A 1 581 ? -14.382 7.752 -34.538 1.00 91.50 581 GLU A C 1
ATOM 4777 O O . GLU A 1 581 ? -13.936 7.354 -33.460 1.00 91.50 581 GLU A O 1
ATOM 4782 N N . ASN A 1 582 ? -14.293 9.020 -34.945 1.00 87.06 582 ASN A N 1
ATOM 4783 C CA . ASN A 1 582 ? -13.688 10.103 -34.167 1.00 87.06 582 ASN A CA 1
ATOM 4784 C C . ASN A 1 582 ? -12.211 9.855 -33.815 1.00 87.06 582 ASN A C 1
ATOM 4786 O O . ASN A 1 582 ? -11.748 10.255 -32.750 1.00 87.06 582 ASN A O 1
ATOM 4790 N N . LEU A 1 583 ? -11.468 9.191 -34.706 1.00 87.19 583 LEU A N 1
ATOM 4791 C CA . LEU A 1 583 ? -10.029 9.018 -34.549 1.00 87.19 583 LEU A CA 1
ATOM 4792 C C . LEU A 1 583 ? -9.302 10.292 -34.973 1.00 87.19 583 LEU A C 1
ATOM 4794 O O . LEU A 1 583 ? -9.446 10.742 -36.108 1.00 87.19 583 LEU A O 1
ATOM 4798 N N . GLU A 1 584 ? -8.475 10.845 -34.097 1.00 86.81 584 GLU A N 1
ATOM 4799 C CA . GLU A 1 584 ? -7.644 12.002 -34.426 1.00 86.81 584 GLU A CA 1
ATOM 4800 C C . GLU A 1 584 ? -6.247 11.538 -34.848 1.00 86.81 584 GLU A C 1
ATOM 4802 O O . GLU A 1 584 ? -5.461 11.075 -34.021 1.00 86.81 584 GLU A O 1
ATOM 4807 N N . PHE A 1 585 ? -5.928 11.662 -36.138 1.00 83.00 585 PHE A N 1
ATOM 4808 C CA . PHE A 1 585 ? -4.592 11.363 -36.655 1.00 83.00 585 PHE A CA 1
ATOM 4809 C C . PHE A 1 585 ? -3.740 12.624 -36.737 1.00 83.00 585 PHE A C 1
ATOM 4811 O O . PHE A 1 585 ? -4.141 13.631 -37.322 1.00 83.00 585 PHE A O 1
ATOM 4818 N N . ARG A 1 586 ? -2.517 12.533 -36.221 1.00 82.38 586 ARG A N 1
ATOM 4819 C CA . ARG A 1 586 ? -1.427 13.445 -36.554 1.00 82.38 586 ARG A CA 1
ATOM 4820 C C . ARG A 1 586 ? -0.687 12.918 -37.770 1.00 82.38 586 ARG A C 1
ATOM 4822 O O . ARG A 1 586 ? -0.421 11.722 -37.867 1.00 82.38 586 ARG A O 1
ATOM 4829 N N . PHE A 1 587 ? -0.362 13.832 -38.670 1.00 79.62 587 PHE A N 1
ATOM 4830 C CA . PHE A 1 587 ? 0.357 13.569 -39.906 1.00 79.62 587 PHE A CA 1
ATOM 4831 C C . PHE A 1 587 ? 1.720 14.244 -39.854 1.00 79.62 587 PHE A C 1
ATOM 4833 O O . PHE A 1 587 ? 1.817 15.405 -39.455 1.00 79.62 587 PHE A O 1
ATOM 4840 N N . TRP A 1 588 ? 2.750 13.539 -40.303 1.00 79.12 588 TRP A N 1
ATOM 4841 C CA . TRP A 1 588 ? 4.039 14.149 -40.594 1.00 79.12 588 TRP A CA 1
ATOM 4842 C C . TRP A 1 588 ? 4.779 13.365 -41.680 1.00 79.12 588 TRP A C 1
ATOM 4844 O O . TRP A 1 588 ? 4.630 12.148 -41.806 1.00 79.12 588 TRP A O 1
ATOM 4854 N N . LYS A 1 589 ? 5.588 14.071 -42.473 1.00 77.50 589 LYS A N 1
ATOM 4855 C CA . LYS A 1 589 ? 6.460 13.500 -43.506 1.00 77.50 589 LYS A CA 1
ATOM 4856 C C . LYS A 1 589 ? 7.913 13.720 -43.085 1.00 77.50 589 LYS A C 1
ATOM 4858 O O . LYS A 1 589 ? 8.300 14.850 -42.806 1.00 77.50 589 LYS A O 1
ATOM 4863 N N . ILE A 1 590 ? 8.700 12.648 -43.001 1.00 73.81 590 ILE A N 1
ATOM 4864 C CA . ILE A 1 590 ? 10.147 12.705 -42.739 1.00 73.81 590 ILE A CA 1
ATOM 4865 C C . ILE A 1 590 ? 10.830 12.052 -43.933 1.00 73.81 590 ILE A C 1
ATOM 4867 O O . ILE A 1 590 ? 10.745 10.836 -44.107 1.00 73.81 590 ILE A O 1
ATOM 4871 N N . ASN A 1 591 ? 11.504 12.859 -44.753 1.00 84.38 591 ASN A N 1
ATOM 4872 C CA . ASN A 1 591 ? 12.034 12.436 -46.051 1.00 84.38 591 ASN A CA 1
ATOM 4873 C C . ASN A 1 591 ? 10.909 11.862 -46.941 1.00 84.38 591 ASN A C 1
ATOM 4875 O O . ASN A 1 591 ? 9.854 12.475 -47.073 1.00 84.38 591 ASN A O 1
ATOM 4879 N N . GLU A 1 592 ? 11.114 10.674 -47.507 1.00 85.44 592 GLU A N 1
ATOM 4880 C CA . GLU A 1 592 ? 10.147 9.934 -48.332 1.00 85.44 592 GLU A CA 1
ATOM 4881 C C . GLU A 1 592 ? 9.175 9.075 -47.494 1.00 85.44 592 GLU A C 1
ATOM 4883 O O . GLU A 1 592 ? 8.404 8.294 -48.043 1.00 85.44 592 GLU A O 1
ATOM 4888 N N . ILE A 1 593 ? 9.209 9.178 -46.157 1.00 79.06 593 ILE A N 1
ATOM 4889 C CA . ILE A 1 593 ? 8.351 8.388 -45.265 1.00 79.06 593 ILE A CA 1
ATOM 4890 C C . ILE A 1 593 ? 7.217 9.261 -44.736 1.00 79.06 593 ILE A C 1
ATOM 4892 O O . ILE A 1 593 ? 7.426 10.199 -43.963 1.00 79.06 593 ILE A O 1
ATOM 4896 N N . ILE A 1 594 ? 5.994 8.901 -45.102 1.00 83.25 594 ILE A N 1
ATOM 4897 C CA . ILE A 1 594 ? 4.769 9.485 -44.566 1.00 83.25 594 ILE A CA 1
ATOM 4898 C C . ILE A 1 594 ? 4.354 8.700 -43.323 1.00 83.25 594 ILE A C 1
ATOM 4900 O O . ILE A 1 594 ? 4.241 7.478 -43.395 1.00 83.25 594 ILE A O 1
ATOM 4904 N N . LYS A 1 595 ? 4.094 9.377 -42.199 1.00 84.06 595 LYS A N 1
ATOM 4905 C CA . LYS A 1 595 ? 3.617 8.767 -40.950 1.00 84.06 595 LYS A CA 1
ATOM 4906 C C . LYS A 1 595 ? 2.286 9.355 -40.485 1.00 84.06 595 LYS A C 1
ATOM 4908 O O . LYS A 1 595 ? 2.047 10.559 -40.580 1.00 84.06 595 LYS A O 1
ATOM 4913 N N . TYR A 1 596 ? 1.451 8.483 -39.928 1.00 86.31 596 TYR A N 1
ATOM 4914 C CA . TYR A 1 596 ? 0.179 8.808 -39.293 1.00 86.31 596 TYR A CA 1
ATOM 4915 C C . TYR A 1 596 ? 0.135 8.170 -37.900 1.00 86.31 596 TYR A C 1
ATOM 4917 O O . TYR A 1 596 ? 0.427 6.980 -37.785 1.00 86.31 596 TYR A O 1
ATOM 4925 N N . SER A 1 597 ? -0.250 8.917 -36.862 1.00 85.31 597 SER A N 1
ATOM 4926 C CA . SER A 1 597 ? -0.379 8.383 -35.493 1.00 85.31 597 SER A CA 1
ATOM 4927 C C . SER A 1 597 ? -1.520 9.014 -34.697 1.00 85.31 597 SER A C 1
ATOM 4929 O O . SER A 1 597 ? -1.804 10.199 -34.867 1.00 85.31 597 SER A O 1
ATOM 4931 N N . THR A 1 598 ? -2.138 8.261 -33.783 1.00 85.12 598 THR A N 1
ATOM 4932 C CA . THR A 1 598 ? -3.177 8.751 -32.849 1.00 85.12 598 THR A CA 1
ATOM 4933 C C . THR A 1 598 ? -2.638 9.259 -31.498 1.00 85.12 598 THR A C 1
ATOM 4935 O O . THR A 1 598 ? -3.392 9.422 -30.544 1.00 85.12 598 THR A O 1
ATOM 4938 N N . GLU A 1 599 ? -1.335 9.549 -31.412 1.00 63.41 599 GLU A N 1
ATOM 4939 C CA . GLU A 1 599 ? -0.479 9.662 -30.211 1.00 63.41 599 GLU A CA 1
ATOM 4940 C C . GLU A 1 599 ? -0.899 10.545 -29.009 1.00 63.41 599 GLU A C 1
ATOM 4942 O O . GLU A 1 599 ? -0.130 10.627 -28.057 1.00 63.41 599 GLU A O 1
ATOM 4947 N N . SER A 1 600 ? -2.045 11.243 -28.980 1.00 54.25 600 SER A N 1
ATOM 4948 C CA . SER A 1 600 ? -2.249 12.260 -27.922 1.00 54.25 600 SER A CA 1
ATOM 4949 C C . SER A 1 600 ? -3.664 12.611 -27.460 1.00 54.25 600 SER A C 1
ATOM 4951 O O . SER A 1 600 ? -3.776 13.472 -26.588 1.00 54.25 600 SER A O 1
ATOM 4953 N N . ARG A 1 601 ? -4.746 12.002 -27.964 1.00 52.44 601 ARG A N 1
ATOM 4954 C CA . ARG A 1 601 ? -6.104 12.380 -27.519 1.00 52.44 601 ARG A CA 1
ATOM 4955 C C . ARG A 1 601 ? -7.037 11.176 -27.340 1.00 52.44 601 ARG A C 1
ATOM 4957 O O . ARG A 1 601 ? -7.631 10.682 -28.286 1.00 52.44 601 ARG A O 1
ATOM 4964 N N . ASN A 1 602 ? -7.160 10.750 -26.080 1.00 50.75 602 ASN A N 1
ATOM 4965 C CA . ASN A 1 602 ? -8.315 10.073 -25.470 1.00 50.75 602 ASN A CA 1
ATOM 4966 C C . ASN A 1 602 ? -8.934 8.877 -26.203 1.00 50.75 602 ASN A C 1
ATOM 4968 O O . ASN A 1 602 ? -10.157 8.732 -26.225 1.00 50.75 602 ASN A O 1
ATOM 4972 N N . LEU A 1 603 ? -8.119 7.973 -26.733 1.00 64.06 603 LEU A N 1
ATOM 4973 C CA . LEU A 1 603 ? -8.608 6.673 -27.168 1.00 64.06 603 LEU A CA 1
ATOM 4974 C C . LEU A 1 603 ? -7.683 5.583 -26.634 1.00 64.06 603 LEU A C 1
ATOM 4976 O O . LEU A 1 603 ? -6.467 5.744 -26.702 1.00 64.06 603 LEU A O 1
ATOM 4980 N N . PRO A 1 604 ? -8.232 4.458 -26.148 1.00 80.69 604 PRO A N 1
ATOM 4981 C CA . PRO A 1 604 ? -7.419 3.318 -25.731 1.00 80.69 604 PRO A CA 1
ATOM 4982 C C . PRO A 1 604 ? -6.666 2.677 -26.905 1.00 80.69 604 PRO A C 1
ATOM 4984 O O . PRO A 1 604 ? -5.889 1.761 -26.685 1.00 80.69 604 PRO A O 1
ATOM 4987 N N . PHE A 1 605 ? -6.923 3.095 -28.149 1.00 85.19 605 PHE A N 1
ATOM 4988 C CA . PHE A 1 605 ? -6.347 2.515 -29.357 1.00 85.19 605 PHE A CA 1
ATOM 4989 C C . PHE A 1 605 ? -5.236 3.410 -29.911 1.00 85.19 605 PHE A C 1
ATOM 4991 O O . PHE A 1 605 ? -5.461 4.582 -30.236 1.00 85.19 605 PHE A O 1
ATOM 4998 N N . LYS A 1 606 ? -4.053 2.831 -30.100 1.00 88.50 606 LYS A N 1
ATOM 4999 C CA . LYS A 1 606 ? -2.934 3.455 -30.794 1.00 88.50 606 LYS A CA 1
ATOM 5000 C C . LYS A 1 606 ? -2.816 2.868 -32.197 1.00 88.50 606 LYS A C 1
ATOM 5002 O O . LYS A 1 606 ? -2.610 1.666 -32.376 1.00 88.50 606 LYS A O 1
ATOM 5007 N N . PHE A 1 607 ? -2.953 3.733 -33.194 1.00 89.62 607 PHE A N 1
ATOM 5008 C CA . PHE A 1 607 ? -2.762 3.390 -34.598 1.00 89.62 607 PHE A CA 1
ATOM 5009 C C . PHE A 1 607 ? -1.540 4.123 -35.114 1.00 89.62 607 PHE A C 1
ATOM 5011 O O . PHE A 1 607 ? -1.495 5.346 -35.031 1.00 89.62 607 PHE A O 1
ATOM 5018 N N . GLU A 1 608 ? -0.589 3.389 -35.679 1.00 88.94 608 GLU A N 1
ATOM 5019 C CA . GLU A 1 608 ? 0.563 3.954 -36.367 1.00 88.94 608 GLU A CA 1
ATOM 5020 C C . GLU A 1 608 ? 0.650 3.376 -37.776 1.00 88.94 608 GLU A C 1
ATOM 5022 O O . GLU A 1 608 ? 0.734 2.162 -37.977 1.00 88.94 608 GLU A O 1
ATOM 5027 N N . PHE A 1 609 ? 0.649 4.258 -38.765 1.00 88.44 609 PHE A N 1
ATOM 5028 C CA . PHE A 1 609 ? 0.807 3.896 -40.165 1.00 88.44 609 PHE A CA 1
ATOM 5029 C C . PHE A 1 609 ? 2.031 4.608 -40.711 1.00 88.44 609 PHE A C 1
ATOM 5031 O O . PHE A 1 609 ? 2.211 5.800 -40.465 1.00 88.44 609 PHE A O 1
ATOM 5038 N N . SER A 1 610 ? 2.854 3.906 -41.483 1.00 86.88 610 SER A N 1
ATOM 5039 C CA . SER A 1 610 ? 3.882 4.554 -42.284 1.00 86.88 610 SER A CA 1
ATOM 5040 C C . SER A 1 610 ? 3.926 4.015 -43.704 1.00 86.88 610 SER A C 1
ATOM 5042 O O . SER A 1 610 ? 3.678 2.830 -43.936 1.00 86.88 610 SER A O 1
ATOM 5044 N N . TYR A 1 611 ? 4.209 4.902 -44.648 1.00 86.75 611 TYR A N 1
ATOM 5045 C CA . TYR A 1 611 ? 4.389 4.588 -46.056 1.00 86.75 611 TYR A CA 1
ATOM 5046 C C . TYR A 1 611 ? 5.706 5.185 -46.527 1.00 86.75 611 TYR A C 1
ATOM 5048 O O . TYR A 1 611 ? 5.896 6.395 -46.434 1.00 86.75 611 TYR A O 1
ATOM 5056 N N . ASP A 1 612 ? 6.600 4.330 -47.007 1.00 85.88 612 ASP A N 1
ATOM 5057 C CA . ASP A 1 612 ? 7.840 4.737 -47.652 1.00 85.88 612 ASP A CA 1
ATOM 5058 C C . ASP A 1 612 ? 7.590 4.869 -49.160 1.00 85.88 612 ASP A C 1
ATOM 5060 O O . ASP A 1 612 ? 7.319 3.875 -49.842 1.00 85.88 612 ASP A O 1
ATOM 5064 N N . GLU A 1 613 ? 7.645 6.095 -49.684 1.00 82.81 613 GLU A N 1
ATOM 5065 C CA . GLU A 1 613 ? 7.398 6.395 -51.098 1.00 82.81 613 GLU A CA 1
ATOM 5066 C C . GLU A 1 613 ? 8.458 5.771 -52.018 1.00 82.81 613 GLU A C 1
ATOM 5068 O O . GLU A 1 613 ? 8.138 5.363 -53.141 1.00 82.81 613 GLU A O 1
ATOM 5073 N N . LYS A 1 614 ? 9.701 5.644 -51.539 1.00 85.44 614 LYS A N 1
ATOM 5074 C CA . LYS A 1 614 ? 10.842 5.144 -52.310 1.00 85.44 614 LYS A CA 1
ATOM 5075 C C . LYS A 1 614 ? 10.775 3.632 -52.470 1.00 85.44 614 LYS A C 1
ATOM 5077 O O . LYS A 1 614 ? 10.861 3.122 -53.589 1.00 85.44 614 LYS A O 1
ATOM 5082 N N . ASP A 1 615 ? 10.584 2.929 -51.360 1.00 83.69 615 ASP A N 1
ATOM 5083 C CA . ASP A 1 615 ? 10.560 1.465 -51.345 1.00 83.69 615 ASP A CA 1
ATOM 5084 C C . ASP A 1 615 ? 9.151 0.906 -51.599 1.00 83.69 615 ASP A C 1
ATOM 5086 O O . ASP A 1 615 ? 8.969 -0.302 -51.763 1.00 83.69 615 ASP A O 1
ATOM 5090 N N . LYS A 1 616 ? 8.139 1.786 -51.655 1.00 86.25 616 LYS A N 1
ATOM 5091 C CA . LYS A 1 616 ? 6.710 1.446 -51.751 1.00 86.25 616 LYS A CA 1
ATOM 5092 C C . LYS A 1 616 ? 6.281 0.467 -50.658 1.00 86.25 616 LYS A C 1
ATOM 5094 O O . LYS A 1 616 ? 5.413 -0.383 -50.877 1.00 86.25 616 LYS A O 1
ATOM 5099 N N . THR A 1 617 ? 6.899 0.569 -49.482 1.00 84.62 617 THR A N 1
ATOM 5100 C CA . THR A 1 617 ? 6.611 -0.299 -48.340 1.00 84.62 617 THR A CA 1
ATOM 5101 C C . THR A 1 617 ? 5.638 0.383 -47.389 1.00 84.62 617 THR A C 1
ATOM 5103 O O . THR A 1 617 ? 5.669 1.594 -47.188 1.00 84.62 617 THR A O 1
ATOM 5106 N N . GLN A 1 618 ? 4.729 -0.406 -46.818 1.00 85.56 618 GLN A N 1
ATOM 5107 C CA . GLN A 1 618 ? 3.794 0.045 -45.791 1.00 85.56 618 GLN A CA 1
ATOM 5108 C C . GLN A 1 618 ? 4.117 -0.676 -44.490 1.00 85.56 618 GLN A C 1
ATOM 5110 O O . GLN A 1 618 ? 4.256 -1.901 -44.469 1.00 85.56 618 GLN A O 1
ATOM 5115 N N . SER A 1 619 ? 4.198 0.074 -43.396 1.00 84.69 619 SER A N 1
ATOM 5116 C CA . SER A 1 619 ? 4.231 -0.486 -42.054 1.00 84.69 619 SER A CA 1
ATOM 5117 C C . SER A 1 619 ? 2.991 -0.038 -41.295 1.00 84.69 619 SER A C 1
ATOM 5119 O O . SER A 1 619 ? 2.521 1.093 -41.419 1.00 84.69 619 SER A O 1
ATOM 5121 N N . VAL A 1 620 ? 2.425 -0.975 -40.547 1.00 87.00 620 VAL A N 1
ATOM 5122 C CA . VAL A 1 620 ? 1.214 -0.744 -39.775 1.00 87.00 620 VAL A CA 1
ATOM 5123 C C . VAL A 1 620 ? 1.418 -1.330 -38.393 1.00 87.00 620 VAL A C 1
ATOM 5125 O O . VAL A 1 620 ? 1.748 -2.514 -38.264 1.00 87.00 620 VAL A O 1
ATOM 5128 N N . HIS A 1 621 ? 1.226 -0.520 -37.365 1.00 87.69 621 HIS A N 1
ATOM 5129 C CA . HIS A 1 621 ? 1.298 -0.912 -35.972 1.00 87.69 621 HIS A CA 1
ATOM 5130 C C . HIS A 1 621 ? 0.000 -0.528 -35.250 1.00 87.69 621 HIS A C 1
ATOM 5132 O O . HIS A 1 621 ? -0.616 0.503 -35.511 1.00 87.69 621 HIS A O 1
ATOM 5138 N N . PHE A 1 622 ? -0.440 -1.446 -34.399 1.00 89.12 622 PHE A N 1
ATOM 5139 C CA . PHE A 1 622 ? -1.738 -1.459 -33.750 1.00 89.12 622 PHE A CA 1
ATOM 5140 C C . PHE A 1 622 ? -1.494 -1.844 -32.300 1.00 89.12 622 PHE A C 1
ATOM 5142 O O . PHE A 1 622 ? -0.953 -2.921 -32.045 1.00 89.12 622 PHE A O 1
ATOM 5149 N N . GLU A 1 623 ? -1.900 -0.996 -31.372 1.00 88.19 623 GLU A N 1
ATOM 5150 C CA . GLU A 1 623 ? -1.762 -1.247 -29.944 1.00 88.19 623 GLU A CA 1
ATOM 5151 C C . GLU A 1 623 ? -3.029 -0.787 -29.215 1.00 88.19 623 GLU A C 1
ATOM 5153 O O . GLU A 1 623 ? -3.748 0.102 -29.676 1.00 88.19 623 GLU A O 1
ATOM 5158 N N . ILE A 1 624 ? -3.323 -1.431 -28.089 1.00 89.00 624 ILE A N 1
ATOM 5159 C CA . ILE A 1 624 ? -4.393 -1.046 -27.173 1.00 89.00 624 ILE A CA 1
ATOM 5160 C C . ILE A 1 624 ? -3.791 -0.838 -25.781 1.00 89.00 624 ILE A C 1
ATOM 5162 O O . ILE A 1 624 ? -2.930 -1.616 -25.369 1.00 89.00 624 ILE A O 1
ATOM 5166 N N . ASP A 1 625 ? -4.236 0.187 -25.055 1.00 83.12 625 ASP A N 1
ATOM 5167 C CA . ASP A 1 625 ? -3.824 0.434 -23.671 1.00 83.12 625 ASP A CA 1
ATOM 5168 C C . ASP A 1 625 ? -4.185 -0.786 -22.797 1.00 83.12 625 ASP A C 1
ATOM 5170 O O . ASP A 1 625 ? -5.353 -1.198 -22.785 1.00 83.12 625 ASP A O 1
ATOM 5174 N N . PRO A 1 626 ? -3.234 -1.375 -22.048 1.00 80.25 626 PRO A N 1
ATOM 5175 C CA . PRO A 1 626 ? -3.501 -2.521 -21.179 1.00 80.25 626 PRO A CA 1
ATOM 5176 C C . PRO A 1 626 ? -4.529 -2.245 -20.068 1.00 80.25 626 PRO A C 1
ATOM 5178 O O . PRO A 1 626 ? -5.107 -3.190 -19.539 1.00 80.25 626 PRO A O 1
ATOM 5181 N N . ASN A 1 627 ? -4.798 -0.981 -19.723 1.00 80.88 627 ASN A N 1
ATOM 5182 C CA . ASN A 1 627 ? -5.763 -0.585 -18.687 1.00 80.88 627 ASN A CA 1
ATOM 5183 C C . ASN A 1 627 ? -7.189 -0.361 -19.217 1.00 80.88 627 ASN A C 1
ATOM 5185 O O . ASN A 1 627 ? -8.046 0.167 -18.503 1.00 80.88 627 ASN A O 1
ATOM 5189 N N . THR A 1 628 ? -7.430 -0.741 -20.469 1.00 90.00 628 THR A N 1
ATOM 5190 C CA . THR A 1 628 ? -8.702 -0.596 -21.176 1.00 90.00 628 THR A CA 1
ATOM 5191 C C . THR A 1 628 ? -9.815 -1.460 -20.574 1.00 90.00 628 THR A C 1
ATOM 5193 O O . THR A 1 628 ? -9.594 -2.610 -20.192 1.00 90.00 628 THR A O 1
ATOM 5196 N N . ASN A 1 629 ? -11.046 -0.939 -20.550 1.00 93.94 629 ASN A N 1
ATOM 5197 C CA . ASN A 1 629 ? -12.209 -1.710 -20.105 1.00 93.94 629 ASN A CA 1
ATOM 5198 C C . ASN A 1 629 ? -12.697 -2.736 -21.139 1.00 93.94 629 ASN A C 1
ATOM 5200 O O . ASN A 1 629 ? -12.421 -2.647 -22.339 1.00 93.94 629 ASN A O 1
ATOM 5204 N N . VAL A 1 630 ? -13.485 -3.711 -20.687 1.00 95.38 630 VAL A N 1
ATOM 5205 C CA . VAL A 1 630 ? -13.955 -4.829 -21.524 1.00 95.38 630 VAL A CA 1
ATOM 5206 C C . VAL A 1 630 ? -14.764 -4.384 -22.748 1.00 95.38 630 VAL A C 1
ATOM 5208 O O . VAL A 1 630 ? -14.710 -5.052 -23.778 1.00 95.38 630 VAL A O 1
ATOM 5211 N N . LYS A 1 631 ? -15.463 -3.240 -22.695 1.00 95.00 631 LYS A N 1
ATOM 5212 C CA . LYS A 1 631 ? -16.231 -2.694 -23.833 1.00 95.00 631 LYS A CA 1
ATOM 5213 C C . LYS A 1 631 ? -15.330 -2.215 -24.961 1.00 95.00 631 LYS A C 1
ATOM 5215 O O . LY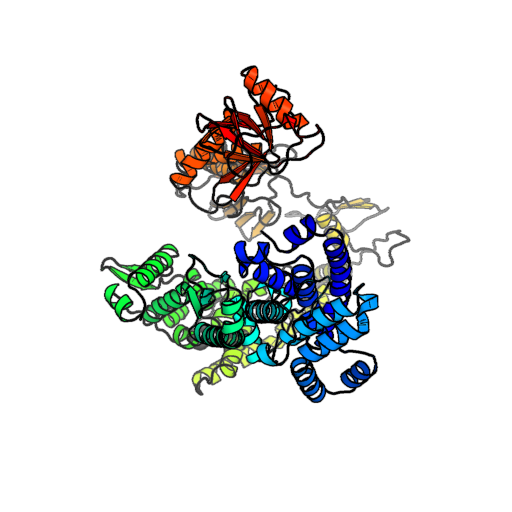S A 1 631 ? -15.580 -2.492 -26.133 1.00 95.00 631 LYS A O 1
ATOM 5220 N N . GLN A 1 632 ? -14.277 -1.495 -24.612 1.00 93.19 632 GLN A N 1
ATOM 5221 C CA . GLN A 1 632 ? -13.266 -1.043 -25.558 1.00 93.19 632 GLN A CA 1
ATOM 5222 C C . GLN A 1 632 ? -12.417 -2.219 -26.066 1.00 93.19 632 GLN A C 1
ATOM 5224 O O . GLN A 1 632 ? -12.139 -2.296 -27.262 1.00 93.19 632 GLN A O 1
ATOM 5229 N N . LEU A 1 633 ? -12.095 -3.182 -25.197 1.00 93.44 633 LEU A N 1
ATOM 5230 C CA . LEU A 1 633 ? -11.394 -4.407 -25.578 1.00 93.44 633 LEU A CA 1
ATOM 5231 C C . LEU A 1 633 ? -12.222 -5.273 -26.546 1.00 93.44 633 LEU A C 1
ATOM 5233 O O . LEU A 1 633 ? -11.657 -5.855 -27.468 1.00 93.44 633 LEU A O 1
ATOM 5237 N N . LEU A 1 634 ? -13.553 -5.333 -26.388 1.00 95.25 634 LEU A N 1
ATOM 5238 C CA . LEU A 1 634 ? -14.438 -6.031 -27.330 1.00 95.25 634 LEU A CA 1
ATOM 5239 C C . LEU A 1 634 ? -14.398 -5.385 -28.713 1.00 95.25 634 LEU A C 1
ATOM 5241 O O . LEU A 1 634 ? -14.199 -6.083 -29.703 1.00 95.25 634 LEU A O 1
ATOM 5245 N N . LYS A 1 635 ? -14.512 -4.052 -28.774 1.00 93.94 635 LYS A N 1
ATOM 5246 C CA . LYS A 1 635 ? -14.389 -3.305 -30.035 1.00 93.94 635 LYS A CA 1
ATOM 5247 C C . LYS A 1 635 ? -13.034 -3.532 -30.708 1.00 93.94 635 LYS A C 1
ATOM 5249 O O . LYS A 1 635 ? -12.969 -3.627 -31.928 1.00 93.94 635 LYS A O 1
ATOM 5254 N N . TRP A 1 636 ? -11.957 -3.633 -29.930 1.00 93.44 636 TRP A N 1
ATOM 5255 C CA . TRP A 1 636 ? -10.632 -3.971 -30.453 1.00 93.44 636 TRP A CA 1
ATOM 5256 C C . TRP A 1 636 ? -10.569 -5.380 -31.038 1.00 93.44 636 TRP A C 1
ATOM 5258 O O . TRP A 1 636 ? -10.043 -5.581 -32.127 1.00 93.44 636 TRP A O 1
ATOM 5268 N N . GLU A 1 637 ? -11.129 -6.364 -30.342 1.00 94.94 637 GLU A N 1
ATOM 5269 C CA . GLU A 1 637 ? -11.166 -7.744 -30.824 1.00 94.94 637 GLU A CA 1
ATOM 5270 C C . GLU A 1 637 ? -11.999 -7.868 -32.114 1.00 94.94 637 GLU A C 1
ATOM 5272 O O . GLU A 1 637 ? -11.595 -8.552 -33.052 1.00 94.94 637 GLU A O 1
ATOM 5277 N N . GLU A 1 638 ? -13.123 -7.152 -32.207 1.00 95.31 638 GLU A N 1
ATOM 5278 C CA . GLU A 1 638 ? -13.935 -7.048 -33.427 1.00 95.31 638 GLU A CA 1
ATOM 5279 C C . GLU A 1 638 ? -13.165 -6.398 -34.582 1.00 95.31 638 GLU A C 1
ATOM 5281 O O . GLU A 1 638 ? -13.202 -6.908 -35.705 1.00 95.31 638 GLU A O 1
ATOM 5286 N N . PHE A 1 639 ? -12.404 -5.334 -34.298 1.00 94.81 639 PHE A N 1
ATOM 5287 C CA . PHE A 1 639 ? -11.500 -4.712 -35.263 1.00 94.81 639 PHE A CA 1
ATOM 5288 C C . PHE A 1 639 ? -10.478 -5.718 -35.798 1.00 94.81 639 PHE A C 1
ATOM 5290 O O . PHE A 1 639 ? -10.355 -5.878 -37.012 1.00 94.81 639 PHE A O 1
ATOM 5297 N N . LEU A 1 640 ? -9.763 -6.418 -34.911 1.00 93.94 640 LEU A N 1
ATOM 5298 C CA . LEU A 1 640 ? -8.733 -7.379 -35.303 1.00 93.94 640 LEU A CA 1
ATOM 5299 C C . LEU A 1 640 ? -9.318 -8.543 -36.109 1.00 93.94 640 LEU A C 1
ATOM 5301 O O . LEU A 1 640 ? -8.707 -8.972 -37.085 1.00 93.94 640 LEU A O 1
ATOM 5305 N N . ARG A 1 641 ? -10.509 -9.033 -35.748 1.00 95.06 641 ARG A N 1
ATOM 5306 C CA . ARG A 1 641 ? -11.202 -10.109 -36.475 1.00 95.06 641 ARG A CA 1
ATOM 5307 C C . ARG A 1 641 ? -11.638 -9.680 -37.871 1.00 95.06 641 ARG A C 1
ATOM 5309 O O . ARG A 1 641 ? -11.352 -10.403 -38.824 1.00 95.06 641 ARG A O 1
ATOM 5316 N N . ALA A 1 642 ? -12.246 -8.502 -38.007 1.00 94.88 642 ALA A N 1
ATOM 5317 C CA . ALA A 1 642 ? -12.578 -7.926 -39.309 1.00 94.88 642 ALA A CA 1
ATOM 5318 C C . ALA A 1 642 ? -11.308 -7.726 -40.154 1.00 94.88 642 ALA A C 1
ATOM 5320 O O . ALA A 1 642 ? -11.245 -8.101 -41.326 1.00 94.88 642 ALA A O 1
ATOM 5321 N N . LEU A 1 643 ? -10.252 -7.187 -39.542 1.00 93.56 643 LEU A N 1
ATOM 5322 C CA . LEU A 1 643 ? -8.987 -6.931 -40.217 1.00 93.56 643 LEU A CA 1
ATOM 5323 C C . LEU A 1 643 ? -8.282 -8.216 -40.658 1.00 93.56 643 LEU A C 1
ATOM 5325 O O . LEU A 1 643 ? -7.657 -8.240 -41.718 1.00 93.56 643 LEU A O 1
ATOM 5329 N N . ASN A 1 644 ? -8.388 -9.287 -39.872 1.00 92.25 644 ASN A N 1
ATOM 5330 C CA . ASN A 1 644 ? -7.829 -10.587 -40.214 1.00 92.25 644 ASN A CA 1
ATOM 5331 C C . ASN A 1 644 ? -8.473 -11.176 -41.479 1.00 92.25 644 ASN A C 1
ATOM 5333 O O . ASN A 1 644 ? -7.770 -11.823 -42.256 1.00 92.25 644 ASN A O 1
ATOM 5337 N N . GLN A 1 645 ? -9.765 -10.908 -41.703 1.00 92.75 645 GLN A N 1
ATOM 5338 C CA . GLN A 1 645 ? -10.511 -11.346 -42.886 1.00 92.75 645 GLN A CA 1
ATOM 5339 C C . GLN A 1 645 ? -10.152 -10.529 -44.137 1.00 92.75 645 GLN A C 1
ATOM 5341 O O . GLN A 1 645 ? -9.860 -11.104 -45.181 1.00 92.75 645 GLN A O 1
ATOM 5346 N N . GLU A 1 646 ? -10.127 -9.199 -44.030 1.00 95.00 646 GLU A N 1
ATOM 5347 C CA . GLU A 1 646 ? -10.118 -8.309 -45.207 1.00 95.00 646 GLU A CA 1
ATOM 5348 C C . GLU A 1 646 ? -8.753 -7.678 -45.510 1.00 95.00 646 GLU A C 1
ATOM 5350 O O . GLU A 1 646 ? -8.494 -7.214 -46.625 1.00 95.00 646 GLU A O 1
ATOM 5355 N N . ARG A 1 647 ? -7.854 -7.644 -44.515 1.00 93.56 647 ARG A N 1
ATOM 5356 C CA . ARG A 1 647 ? -6.466 -7.149 -44.609 1.00 93.56 647 ARG A CA 1
ATOM 5357 C C . ARG A 1 647 ? -6.315 -5.741 -45.195 1.00 93.56 647 ARG A C 1
ATOM 5359 O O . ARG A 1 647 ? -5.211 -5.339 -45.556 1.00 93.56 647 ARG A O 1
ATOM 5366 N N . THR A 1 648 ? -7.398 -4.974 -45.261 1.00 94.25 648 THR A N 1
ATOM 5367 C CA . THR A 1 648 ? -7.428 -3.633 -45.842 1.00 94.25 648 THR A CA 1
ATOM 5368 C C . THR A 1 648 ? -8.258 -2.714 -44.959 1.00 94.25 648 THR A C 1
ATOM 5370 O O . THR A 1 648 ? -9.388 -3.040 -44.595 1.00 94.25 648 THR A O 1
ATOM 5373 N N . ILE A 1 649 ? -7.703 -1.552 -44.634 1.00 94.38 649 ILE A N 1
ATOM 5374 C CA . ILE A 1 649 ? -8.372 -0.489 -43.879 1.00 94.38 649 ILE A CA 1
ATOM 5375 C C . ILE A 1 649 ? -8.507 0.753 -44.749 1.00 94.38 649 ILE A C 1
ATOM 5377 O O . ILE A 1 649 ? -7.628 1.077 -45.545 1.00 94.38 649 ILE A O 1
ATOM 5381 N N . THR A 1 650 ? -9.609 1.460 -44.568 1.00 94.69 650 THR A N 1
ATOM 5382 C CA . THR A 1 650 ? -9.913 2.721 -45.226 1.00 94.69 650 THR A CA 1
ATOM 5383 C C . THR A 1 650 ? -9.995 3.798 -44.156 1.00 94.69 650 THR A C 1
ATOM 5385 O O . THR A 1 650 ? -10.796 3.697 -43.227 1.00 94.69 650 THR A O 1
ATOM 5388 N N . LEU A 1 651 ? -9.169 4.831 -44.286 1.00 92.81 651 LEU A N 1
ATOM 5389 C CA . LEU A 1 651 ? -9.285 6.062 -43.515 1.00 92.81 651 LEU A CA 1
ATOM 5390 C C . LEU A 1 651 ? -10.234 6.991 -44.262 1.00 92.81 651 LEU A C 1
ATOM 5392 O O . LEU A 1 651 ? -9.990 7.333 -45.418 1.00 92.81 651 LEU A O 1
ATOM 5396 N N . ILE A 1 652 ? -11.322 7.384 -43.615 1.00 94.06 652 ILE A N 1
ATOM 5397 C CA . ILE A 1 652 ? -12.373 8.229 -44.181 1.00 94.06 652 ILE A CA 1
ATOM 5398 C C . ILE A 1 652 ? -12.446 9.498 -43.336 1.00 94.06 652 ILE A C 1
ATOM 5400 O O . ILE A 1 652 ? -12.458 9.406 -42.114 1.00 94.06 652 ILE A O 1
ATOM 5404 N N . LYS A 1 653 ? -12.502 10.682 -43.943 1.00 91.81 653 LYS A N 1
ATOM 5405 C CA . LYS A 1 653 ? -12.738 11.923 -43.192 1.00 91.81 653 LYS A CA 1
ATOM 5406 C C . LYS A 1 653 ? -14.181 11.948 -42.683 1.00 91.81 653 LYS A C 1
ATOM 5408 O O . LYS A 1 653 ? -15.109 11.840 -43.484 1.00 91.81 653 LYS A O 1
ATOM 5413 N N . SER A 1 654 ? -14.385 12.117 -41.379 1.00 90.94 654 SER A N 1
ATOM 5414 C CA . SER A 1 654 ? -15.723 12.116 -40.767 1.00 90.94 654 SER A CA 1
ATOM 5415 C C . SER A 1 654 ? -16.615 13.258 -41.266 1.00 90.94 654 SER A C 1
ATOM 5417 O O . SER A 1 654 ? -17.831 13.112 -41.281 1.00 90.94 654 SER A O 1
ATOM 5419 N N . GLU A 1 655 ? -16.034 14.389 -41.680 1.00 91.00 655 GLU A N 1
ATOM 5420 C CA . GLU A 1 655 ? -16.781 15.591 -42.085 1.00 91.00 655 GLU A CA 1
ATOM 5421 C C . GLU A 1 655 ? -17.582 15.417 -43.385 1.00 91.00 655 GLU A C 1
ATOM 5423 O O . GLU A 1 655 ? -18.673 15.966 -43.523 1.00 91.00 655 GLU A O 1
ATOM 5428 N N . ASN A 1 656 ? -17.056 14.651 -44.344 1.00 92.62 656 ASN A N 1
ATOM 5429 C CA . ASN A 1 656 ? -17.618 14.548 -45.693 1.00 92.62 656 ASN A CA 1
ATOM 5430 C C . ASN A 1 656 ? -17.669 13.108 -46.229 1.00 92.62 656 ASN A C 1
ATOM 5432 O O . ASN A 1 656 ? -18.011 12.900 -47.392 1.00 92.62 656 ASN A O 1
ATOM 5436 N N . ASN A 1 657 ? -17.323 12.114 -45.402 1.00 92.38 657 ASN A N 1
ATOM 5437 C CA . ASN A 1 657 ? -17.195 10.706 -45.782 1.00 92.38 657 ASN A CA 1
ATOM 5438 C C . ASN A 1 657 ? -16.261 10.458 -46.985 1.00 92.38 657 ASN A C 1
ATOM 5440 O O . ASN A 1 657 ? -16.359 9.424 -47.651 1.00 92.38 657 ASN A O 1
ATOM 5444 N N . GLN A 1 658 ? -15.338 11.378 -47.276 1.00 95.06 658 GLN A N 1
ATOM 5445 C CA . GLN A 1 658 ? -14.357 11.203 -48.339 1.00 95.06 658 GLN A CA 1
ATOM 5446 C C . GLN A 1 658 ? -13.276 10.222 -47.887 1.00 95.06 658 GLN A C 1
ATOM 5448 O O . GLN A 1 658 ? -12.694 10.366 -46.809 1.00 95.06 658 GLN A O 1
ATOM 5453 N N . ILE A 1 659 ? -12.972 9.241 -48.738 1.00 94.19 659 ILE A N 1
ATOM 5454 C CA . ILE A 1 659 ? -11.845 8.333 -48.525 1.00 94.19 659 ILE A CA 1
ATOM 5455 C C . ILE A 1 659 ? -10.555 9.149 -48.590 1.00 94.19 659 ILE A C 1
ATOM 5457 O O . ILE A 1 659 ? -10.238 9.751 -49.615 1.00 94.19 659 ILE A O 1
ATOM 5461 N N . PHE A 1 660 ? -9.828 9.168 -47.480 1.00 89.81 660 PHE A N 1
ATOM 5462 C CA . PHE A 1 660 ? -8.539 9.825 -47.358 1.00 89.81 660 PHE A CA 1
ATOM 5463 C C . PHE A 1 660 ? -7.403 8.903 -47.796 1.00 89.81 660 PHE A C 1
ATOM 5465 O O . PHE A 1 660 ? -6.539 9.320 -48.560 1.00 89.81 660 PHE A O 1
ATOM 5472 N N . ASN A 1 661 ? -7.407 7.649 -47.330 1.00 88.50 661 ASN A N 1
ATOM 5473 C CA . ASN A 1 661 ? -6.391 6.667 -47.703 1.0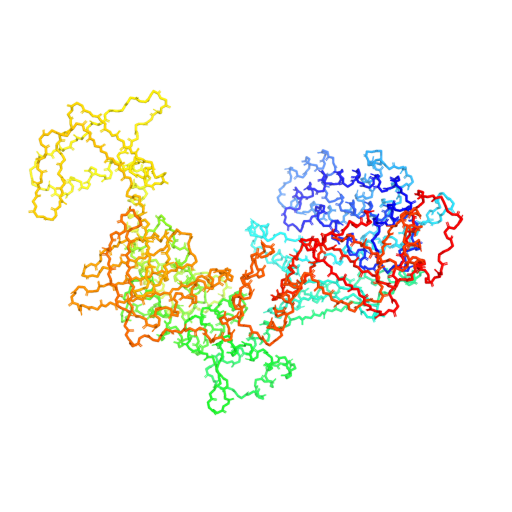0 88.50 661 ASN A CA 1
ATOM 5474 C C . ASN A 1 661 ? -6.920 5.226 -47.587 1.00 88.50 661 ASN A C 1
ATOM 5476 O O . ASN A 1 661 ? -7.795 4.945 -46.766 1.00 88.50 661 ASN A O 1
ATOM 5480 N N . GLU A 1 662 ? -6.363 4.309 -48.377 1.00 92.31 662 GLU A N 1
ATOM 5481 C CA . GLU A 1 662 ? -6.547 2.861 -48.235 1.00 92.31 662 GLU A CA 1
ATOM 5482 C C . GLU A 1 662 ? -5.195 2.203 -47.940 1.00 92.31 662 GLU A C 1
ATOM 5484 O O . GLU A 1 662 ? -4.247 2.328 -48.714 1.00 92.31 662 GLU A O 1
ATOM 5489 N N . LEU A 1 663 ? -5.107 1.467 -46.833 1.00 90.00 663 LEU A N 1
ATOM 5490 C CA . LEU A 1 663 ? -3.874 0.817 -46.392 1.00 90.00 663 LEU A CA 1
ATOM 5491 C C . LEU A 1 663 ? -4.059 -0.698 -46.399 1.00 90.00 663 LEU A C 1
ATOM 5493 O O . LEU A 1 663 ? -5.051 -1.217 -45.875 1.00 90.00 663 LEU A O 1
ATOM 5497 N N . LYS A 1 664 ? -3.088 -1.413 -46.973 1.00 91.12 664 LYS A N 1
ATOM 5498 C CA . LYS A 1 664 ? -3.060 -2.878 -46.974 1.00 91.12 664 LYS A CA 1
ATOM 5499 C C . LYS A 1 664 ? -2.160 -3.360 -45.849 1.00 91.12 664 LYS A C 1
ATOM 5501 O O . LYS A 1 664 ? -0.983 -3.018 -45.791 1.00 91.12 664 LYS A O 1
ATOM 5506 N N . VAL A 1 665 ? -2.701 -4.193 -44.969 1.00 89.06 665 VAL A N 1
ATOM 5507 C CA . VAL A 1 665 ? -1.919 -4.828 -43.911 1.00 89.06 665 VAL A CA 1
ATOM 5508 C C . VAL A 1 665 ? -1.109 -5.972 -44.526 1.00 89.06 665 VAL A C 1
ATOM 5510 O O . VAL A 1 665 ? -1.705 -6.860 -45.143 1.00 89.06 665 VAL A O 1
ATOM 5513 N N . PRO A 1 666 ? 0.228 -5.990 -44.374 1.00 85.94 666 PRO A N 1
ATOM 5514 C CA . PRO A 1 666 ? 1.071 -7.034 -44.951 1.00 85.94 666 PRO A CA 1
ATOM 5515 C C . PRO A 1 666 ? 0.621 -8.445 -44.543 1.00 85.94 666 PRO A C 1
ATOM 5517 O O . PRO A 1 666 ? 0.396 -8.715 -43.363 1.00 85.94 666 PRO A O 1
ATOM 5520 N N . THR A 1 667 ? 0.534 -9.368 -45.506 1.00 81.44 667 THR A N 1
ATOM 5521 C CA . THR A 1 667 ? 0.096 -10.763 -45.280 1.00 81.44 667 THR A CA 1
ATOM 5522 C C . THR A 1 667 ? 1.033 -11.552 -44.369 1.00 81.44 667 THR A C 1
ATOM 5524 O O . THR A 1 667 ? 0.590 -12.470 -43.689 1.00 81.44 667 THR A O 1
ATOM 5527 N N . GLN A 1 668 ? 2.313 -11.179 -44.325 1.00 79.19 668 GLN A N 1
ATOM 5528 C CA . GLN A 1 668 ? 3.322 -11.803 -43.464 1.00 79.19 668 GLN A CA 1
ATOM 5529 C C . GLN A 1 668 ? 3.136 -11.475 -41.976 1.00 79.19 668 GLN A C 1
ATOM 5531 O O . GLN A 1 668 ? 3.722 -12.142 -41.128 1.00 79.19 668 GLN A O 1
ATOM 5536 N N . LYS A 1 669 ? 2.339 -10.453 -41.641 1.00 78.38 669 LYS A N 1
ATOM 5537 C CA . LYS A 1 669 ? 2.070 -10.084 -40.254 1.00 78.38 669 LYS A CA 1
ATOM 5538 C C . LYS A 1 669 ? 0.886 -10.897 -39.739 1.00 78.38 669 LYS A C 1
ATOM 5540 O O . LYS A 1 669 ? -0.251 -10.724 -40.192 1.00 78.38 669 LYS A O 1
ATOM 5545 N N . GLU A 1 670 ? 1.153 -11.794 -38.798 1.00 85.81 670 GLU A N 1
ATOM 5546 C CA . GLU A 1 670 ? 0.100 -12.516 -38.094 1.00 85.81 670 GLU A CA 1
ATOM 5547 C C . GLU A 1 670 ? -0.734 -11.520 -37.273 1.00 85.81 670 GLU A C 1
ATOM 5549 O O . GLU A 1 670 ? -0.195 -10.681 -36.550 1.00 85.81 670 GLU A O 1
ATOM 5554 N N . ILE A 1 671 ? -2.057 -11.568 -37.439 1.00 87.62 671 ILE A N 1
ATOM 5555 C CA . ILE A 1 671 ? -2.991 -10.789 -36.625 1.00 87.62 671 ILE A CA 1
ATOM 5556 C C . ILE A 1 671 ? -3.491 -11.742 -35.551 1.00 87.62 671 ILE A C 1
ATOM 5558 O O . ILE A 1 671 ? -4.329 -12.603 -35.817 1.00 87.62 671 ILE A O 1
ATOM 5562 N N . HIS A 1 672 ? -2.938 -11.612 -34.350 1.00 87.44 672 HIS A N 1
ATOM 5563 C CA . HIS A 1 672 ? -3.349 -12.432 -33.222 1.00 87.44 672 HIS A CA 1
ATOM 5564 C C . HIS A 1 672 ? -4.729 -11.980 -32.736 1.00 87.44 672 HIS A C 1
ATOM 5566 O O . HIS A 1 672 ? -4.865 -10.935 -32.103 1.00 87.44 672 HIS A O 1
ATOM 5572 N N . VAL A 1 673 ? -5.746 -12.780 -33.045 1.00 92.31 673 VAL A N 1
ATOM 5573 C CA . VAL A 1 673 ? -7.094 -12.668 -32.475 1.00 92.31 673 VAL A CA 1
ATOM 5574 C C . VAL A 1 673 ? -7.218 -13.622 -31.291 1.00 92.31 673 VAL A C 1
ATOM 5576 O O . VAL A 1 673 ? -6.590 -14.686 -31.265 1.00 92.31 673 VAL A O 1
ATOM 5579 N N . ARG A 1 674 ? -8.028 -13.271 -30.291 1.00 90.31 674 ARG A N 1
ATOM 5580 C CA . ARG A 1 674 ? -8.365 -14.202 -29.207 1.00 90.31 674 ARG A CA 1
ATOM 5581 C C . ARG A 1 674 ? -9.127 -15.390 -29.788 1.00 90.31 674 ARG A C 1
ATOM 5583 O O . ARG A 1 674 ? -9.812 -15.264 -30.798 1.00 90.31 674 ARG A O 1
ATOM 5590 N N . ASN A 1 675 ? -9.061 -16.549 -29.135 1.00 93.50 675 ASN A N 1
ATOM 5591 C CA . ASN A 1 675 ? -9.900 -17.683 -29.535 1.00 93.50 675 ASN A CA 1
ATOM 5592 C C . ASN A 1 675 ? -11.399 -17.365 -29.346 1.00 93.50 675 ASN A C 1
ATOM 5594 O O . ASN A 1 675 ? -11.765 -16.464 -28.586 1.00 93.50 675 ASN A O 1
ATOM 5598 N N . ASP A 1 676 ? -12.269 -18.119 -30.020 1.00 94.88 676 ASP A N 1
ATOM 5599 C CA . ASP A 1 676 ? -13.716 -17.858 -30.021 1.00 94.88 676 ASP A CA 1
ATOM 5600 C C . ASP A 1 676 ? -14.344 -17.950 -28.627 1.00 94.88 676 ASP A C 1
ATOM 5602 O O . ASP A 1 676 ? -15.208 -17.147 -28.292 1.00 94.88 676 ASP A O 1
ATOM 5606 N N . SER A 1 677 ? -13.852 -18.847 -27.765 1.00 93.81 677 SER A N 1
ATOM 5607 C CA . SER A 1 677 ? -14.302 -18.909 -26.370 1.00 93.81 677 SER A CA 1
ATOM 5608 C C . SER A 1 677 ? -14.023 -17.590 -25.644 1.00 93.81 677 SER A C 1
ATOM 5610 O O . SER A 1 677 ? -14.927 -17.009 -25.054 1.00 93.81 677 SER A O 1
ATOM 5612 N N . SER A 1 678 ? -12.790 -17.086 -25.703 1.00 92.06 678 SER A N 1
ATOM 5613 C CA . SER A 1 678 ? -12.404 -15.822 -25.073 1.00 92.06 678 SER A CA 1
ATOM 5614 C C . SER A 1 678 ? -13.181 -14.628 -25.630 1.00 92.06 678 SER A C 1
ATOM 5616 O O . SER A 1 678 ? -13.522 -13.732 -24.863 1.00 92.06 678 SER A O 1
ATOM 5618 N N . TYR A 1 679 ? -13.484 -14.619 -26.929 1.00 95.56 679 TYR A N 1
ATOM 5619 C CA . TYR A 1 679 ? -14.311 -13.583 -27.550 1.00 95.56 679 TYR A CA 1
ATOM 5620 C C . TYR A 1 679 ? -15.759 -13.602 -27.029 1.00 95.56 679 TYR A C 1
ATOM 5622 O O . TYR A 1 679 ? -16.295 -12.556 -26.665 1.00 95.56 679 TYR A O 1
ATOM 5630 N N . GLU A 1 680 ? -16.374 -14.779 -26.891 1.00 97.00 680 GLU A N 1
ATOM 5631 C CA . GLU A 1 680 ? -17.727 -14.906 -26.333 1.00 97.00 680 GLU A CA 1
ATOM 5632 C C . GLU A 1 680 ? -17.806 -14.477 -24.860 1.00 97.00 680 GLU A C 1
ATOM 5634 O O . GLU A 1 680 ? -18.755 -13.804 -24.454 1.00 97.00 680 GLU A O 1
ATOM 5639 N N . TYR A 1 681 ? -16.786 -14.780 -24.053 1.00 97.19 681 TYR A N 1
ATOM 5640 C CA . TYR A 1 681 ? -16.736 -14.292 -22.670 1.00 97.19 681 TYR A CA 1
ATOM 5641 C C . TYR A 1 681 ? -16.530 -12.780 -22.577 1.00 97.19 681 TYR A C 1
ATOM 5643 O O . TYR A 1 681 ? -17.079 -12.142 -21.682 1.00 97.19 681 TYR A O 1
ATOM 5651 N N . LEU A 1 682 ? -15.804 -12.183 -23.522 1.00 96.19 682 LEU A N 1
ATOM 5652 C CA . LEU A 1 682 ? -15.656 -10.734 -23.582 1.00 96.19 682 LEU A CA 1
ATOM 5653 C C . LEU A 1 682 ? -17.006 -10.046 -23.846 1.00 96.19 682 LEU A C 1
ATOM 5655 O O . LEU A 1 682 ? -17.332 -9.074 -23.171 1.00 96.19 682 LEU A O 1
ATOM 5659 N N . LYS A 1 683 ? -17.846 -10.600 -24.734 1.00 97.38 683 LYS A N 1
ATOM 5660 C CA . LYS A 1 683 ? -19.230 -10.123 -24.939 1.00 97.38 683 LYS A CA 1
ATOM 5661 C C . LYS A 1 683 ? -20.072 -10.215 -23.669 1.00 97.38 683 LYS A C 1
ATOM 5663 O O . LYS A 1 683 ? -20.819 -9.289 -23.353 1.00 97.38 683 LYS A O 1
ATOM 5668 N N . LYS A 1 684 ? -19.947 -11.320 -22.928 1.00 97.69 684 LYS A N 1
ATOM 5669 C CA . LYS A 1 684 ? -20.628 -11.500 -21.639 1.00 97.69 684 LYS A CA 1
ATOM 5670 C C . LYS A 1 684 ? -20.191 -10.435 -20.633 1.00 97.69 684 LYS A C 1
ATOM 5672 O O . LYS A 1 684 ? -21.046 -9.772 -20.061 1.00 97.69 684 LYS A O 1
ATOM 5677 N N . LEU A 1 685 ? -18.892 -10.191 -20.483 1.00 97.25 685 LEU A N 1
ATOM 5678 C CA . LEU A 1 685 ? -18.378 -9.145 -19.592 1.00 97.25 685 LEU A CA 1
ATOM 5679 C C . LEU A 1 685 ? -18.888 -7.746 -19.962 1.00 97.25 685 LEU A C 1
ATOM 5681 O O . LEU A 1 685 ? -19.290 -6.997 -19.077 1.00 97.25 685 LEU A O 1
ATOM 5685 N N . VAL A 1 686 ? -18.958 -7.408 -21.254 1.00 96.94 686 VAL A N 1
ATOM 5686 C CA . VAL A 1 686 ? -19.559 -6.138 -21.703 1.00 96.94 686 VAL A CA 1
ATOM 5687 C C . VAL A 1 686 ? -21.018 -6.032 -21.276 1.00 96.94 686 VAL A C 1
ATOM 5689 O O . VAL A 1 686 ? -21.429 -4.988 -20.777 1.00 96.94 686 VAL A O 1
ATOM 5692 N N . LYS A 1 687 ? -21.789 -7.116 -21.396 1.00 96.19 687 LYS A N 1
ATOM 5693 C CA . LYS A 1 687 ? -23.179 -7.153 -20.933 1.00 96.19 687 LYS A CA 1
ATOM 5694 C C . LYS A 1 687 ? -23.297 -6.940 -19.419 1.00 96.19 687 LYS A C 1
ATOM 5696 O O . LYS A 1 687 ? -24.233 -6.270 -18.989 1.00 96.19 687 LYS A O 1
ATOM 5701 N N . VAL A 1 688 ? -22.360 -7.466 -18.622 1.00 95.12 688 VAL A N 1
ATOM 5702 C CA . VAL A 1 688 ? -22.290 -7.180 -17.177 1.00 95.12 688 VAL A CA 1
ATOM 5703 C C . VAL A 1 688 ? -22.005 -5.695 -16.945 1.00 95.12 688 VAL A C 1
ATOM 5705 O O . VAL A 1 688 ? -22.811 -5.032 -16.300 1.00 95.12 688 VAL A O 1
ATOM 5708 N N . GLN A 1 689 ? -20.934 -5.152 -17.533 1.00 95.81 689 GLN A N 1
ATOM 5709 C CA . GLN A 1 689 ? -20.549 -3.739 -17.403 1.00 95.81 689 GLN A CA 1
ATOM 5710 C C . GLN A 1 689 ? -21.687 -2.784 -17.797 1.00 95.81 689 GLN A C 1
ATOM 5712 O O . GLN A 1 689 ? -21.953 -1.806 -17.105 1.00 95.81 689 GLN A O 1
ATOM 5717 N N . GLU A 1 690 ? -22.393 -3.052 -18.896 1.00 94.12 690 GLU A N 1
ATOM 5718 C CA . GLU A 1 690 ? -23.525 -2.226 -19.334 1.00 94.12 690 GLU A CA 1
ATOM 5719 C C . GLU A 1 690 ? -24.722 -2.322 -18.387 1.00 94.12 690 GLU A C 1
ATOM 5721 O O . GLU A 1 690 ? -25.453 -1.346 -18.209 1.00 94.12 690 GLU A O 1
ATOM 5726 N N . ARG A 1 691 ? -24.931 -3.485 -17.762 1.00 91.00 691 ARG A N 1
ATOM 5727 C CA . ARG A 1 691 ? -26.028 -3.686 -16.817 1.00 91.00 691 ARG A CA 1
ATOM 5728 C C . ARG A 1 691 ? -25.793 -2.962 -15.496 1.00 91.00 691 ARG A C 1
ATOM 5730 O O . ARG A 1 691 ? -26.764 -2.457 -14.929 1.00 91.00 691 ARG A O 1
ATOM 5737 N N . THR A 1 692 ? -24.554 -2.964 -15.018 1.00 91.25 692 THR A N 1
ATOM 5738 C CA . THR A 1 692 ? -24.159 -2.459 -13.695 1.00 91.25 692 THR A CA 1
ATOM 5739 C C . THR A 1 692 ? -23.621 -1.033 -13.740 1.00 91.25 692 THR A C 1
ATOM 5741 O O . THR A 1 692 ? -23.493 -0.398 -12.699 1.00 91.25 692 THR A O 1
ATOM 5744 N N . ASN A 1 693 ? -23.306 -0.519 -14.934 1.00 92.31 693 ASN A N 1
ATOM 5745 C CA . ASN A 1 693 ? -22.559 0.724 -15.130 1.00 92.31 693 ASN A CA 1
ATOM 5746 C C . ASN A 1 693 ? -21.203 0.734 -14.387 1.00 92.31 693 ASN A C 1
ATOM 5748 O O . ASN A 1 693 ? -20.659 1.797 -14.093 1.00 92.31 693 ASN A O 1
ATOM 5752 N N . HIS A 1 694 ? -20.669 -0.450 -14.076 1.00 92.94 694 HIS A N 1
ATOM 5753 C CA . HIS A 1 694 ? -19.371 -0.637 -13.441 1.00 92.94 694 HIS A CA 1
ATOM 5754 C C . HIS A 1 694 ? -18.319 -0.898 -14.518 1.00 92.94 694 HIS A C 1
ATOM 5756 O O . HIS A 1 694 ? -18.507 -1.765 -15.373 1.00 92.94 694 HIS A O 1
ATOM 5762 N N . GLU A 1 695 ? -17.223 -0.143 -14.507 1.00 94.94 695 GLU A N 1
ATOM 5763 C CA . GLU A 1 695 ? -16.138 -0.330 -15.467 1.00 94.94 695 GLU A CA 1
ATOM 5764 C C . GLU A 1 695 ? -15.334 -1.585 -15.114 1.00 94.94 695 GLU A C 1
ATOM 5766 O O . GLU A 1 695 ? -14.693 -1.617 -14.075 1.00 94.94 695 GLU A O 1
ATOM 5771 N N . ILE A 1 696 ? -15.345 -2.599 -15.985 1.00 95.00 696 ILE A N 1
ATOM 5772 C CA . ILE A 1 696 ? -14.631 -3.860 -15.743 1.00 95.00 696 ILE A CA 1
ATOM 5773 C C . ILE A 1 696 ? -13.337 -3.864 -16.556 1.00 95.00 696 ILE A C 1
ATOM 5775 O O . ILE A 1 696 ? -13.368 -3.671 -17.779 1.00 95.00 696 ILE A O 1
ATOM 5779 N N . LYS A 1 697 ? -12.202 -4.133 -15.904 1.00 93.44 697 LYS A N 1
ATOM 5780 C CA . LYS A 1 697 ? -10.884 -4.241 -16.549 1.00 93.44 697 LYS A CA 1
ATOM 5781 C C . LYS A 1 697 ? -10.417 -5.690 -16.605 1.00 93.44 697 LYS A C 1
ATOM 5783 O O . LYS A 1 697 ? -10.567 -6.448 -15.656 1.00 93.44 697 LYS A O 1
ATOM 5788 N N . LEU A 1 698 ? -9.818 -6.086 -17.729 1.00 90.00 698 LEU A N 1
ATOM 5789 C CA . LEU A 1 698 ? -9.306 -7.446 -17.916 1.00 90.00 698 LEU A CA 1
ATOM 5790 C C . LEU A 1 698 ? -7.773 -7.459 -17.859 1.00 90.00 698 LEU A C 1
ATOM 5792 O O . LEU A 1 698 ? -7.107 -7.422 -18.892 1.00 90.00 698 LEU A O 1
ATOM 5796 N N . LEU A 1 699 ? -7.218 -7.527 -16.646 1.00 80.69 699 LEU A N 1
ATOM 5797 C CA . LEU A 1 699 ? -5.767 -7.466 -16.404 1.00 80.69 699 LEU A CA 1
ATOM 5798 C C . LEU A 1 699 ? -5.014 -8.743 -16.824 1.00 80.69 699 LEU A C 1
ATOM 5800 O O . LEU A 1 699 ? -3.820 -8.699 -17.114 1.00 80.69 699 LEU A O 1
ATOM 5804 N N . LYS A 1 700 ? -5.702 -9.892 -16.858 1.00 84.19 700 LYS A N 1
ATOM 5805 C CA . LYS A 1 700 ? -5.136 -11.213 -17.180 1.00 84.19 700 LYS A CA 1
ATOM 5806 C C . LYS A 1 700 ? -6.081 -12.041 -18.053 1.00 84.19 700 LYS A C 1
ATOM 5808 O O . LYS A 1 700 ? -7.235 -11.684 -18.271 1.00 84.19 700 LYS A O 1
ATOM 5813 N N . GLY A 1 701 ? -5.583 -13.151 -18.599 1.00 87.12 701 GLY A N 1
ATOM 5814 C CA . GLY A 1 701 ? -6.428 -14.110 -19.316 1.00 87.12 701 GLY A CA 1
ATOM 5815 C C . GLY A 1 701 ? -7.464 -14.761 -18.391 1.00 87.12 701 GLY A C 1
ATOM 5816 O O . GLY A 1 701 ? -7.161 -15.020 -17.231 1.00 87.12 701 GLY A O 1
ATOM 5817 N N . LEU A 1 702 ? -8.657 -15.049 -18.923 1.00 90.56 702 LEU A N 1
ATOM 5818 C CA . LEU A 1 702 ? -9.739 -15.705 -18.179 1.00 90.56 702 LEU A CA 1
ATOM 5819 C C . LEU A 1 702 ? -9.424 -17.184 -17.932 1.00 90.56 702 LEU A C 1
ATOM 5821 O O . LEU A 1 702 ? -9.261 -17.954 -18.890 1.00 90.56 702 LEU A O 1
ATOM 5825 N N . ASN A 1 703 ? -9.387 -17.582 -16.664 1.00 92.00 703 ASN A N 1
ATOM 5826 C CA . ASN A 1 703 ? -9.281 -18.976 -16.245 1.00 92.00 703 ASN A CA 1
ATOM 5827 C C . ASN A 1 703 ? -10.668 -19.670 -16.251 1.00 92.00 703 ASN A C 1
ATOM 5829 O O . ASN A 1 703 ? -11.662 -19.111 -16.712 1.00 92.00 703 ASN A O 1
ATOM 5833 N N . VAL A 1 704 ? -10.732 -20.936 -15.825 1.00 91.19 704 VAL A N 1
ATOM 5834 C CA . VAL A 1 704 ? -11.981 -21.726 -15.827 1.00 91.19 704 VAL A CA 1
ATOM 5835 C C . VAL A 1 704 ? -12.993 -21.222 -14.792 1.00 91.19 704 VAL A C 1
ATOM 5837 O O . VAL A 1 704 ? -14.187 -21.215 -15.082 1.00 91.19 704 VAL A O 1
ATOM 5840 N N . ASN A 1 705 ? -12.529 -20.769 -13.628 1.00 90.50 705 ASN A N 1
ATOM 5841 C CA . ASN A 1 705 ? -13.385 -20.240 -12.568 1.00 90.50 705 ASN A CA 1
ATOM 5842 C C . ASN A 1 705 ? -13.976 -18.891 -12.982 1.00 90.50 705 ASN A C 1
ATOM 5844 O O . ASN A 1 705 ? -15.190 -18.741 -12.943 1.00 90.50 705 ASN A O 1
ATOM 5848 N N . ASP A 1 706 ? -13.156 -17.986 -13.535 1.00 94.06 706 ASP A N 1
ATOM 5849 C CA . ASP A 1 706 ? -13.630 -16.686 -14.036 1.00 94.06 706 ASP A CA 1
ATOM 5850 C C . ASP A 1 706 ? -14.781 -16.871 -15.037 1.00 94.06 706 ASP A C 1
ATOM 5852 O O . ASP A 1 706 ? -15.775 -16.151 -15.028 1.00 94.06 706 ASP A O 1
ATOM 5856 N N . LYS A 1 707 ? -14.659 -17.871 -15.916 1.00 95.75 707 LYS A N 1
ATOM 5857 C CA . LYS A 1 707 ? -15.687 -18.225 -16.898 1.00 95.75 707 LYS A CA 1
ATOM 5858 C C . LYS A 1 707 ? -16.980 -18.708 -16.236 1.00 95.75 707 LYS A C 1
ATOM 5860 O O . LYS A 1 707 ? -18.057 -18.273 -16.638 1.00 95.75 707 LYS A O 1
ATOM 5865 N N . ALA A 1 708 ? -16.881 -19.574 -15.230 1.00 93.50 708 ALA A N 1
ATOM 5866 C CA . ALA A 1 708 ? -18.040 -20.043 -14.476 1.00 93.50 708 ALA A CA 1
ATOM 5867 C C . ALA A 1 708 ? -18.746 -18.887 -13.746 1.00 93.50 708 ALA A C 1
ATOM 5869 O O . ALA A 1 708 ? -19.971 -18.788 -13.798 1.00 93.50 708 ALA A O 1
ATOM 5870 N N . ASP A 1 709 ? -17.982 -17.971 -13.152 1.00 93.94 709 ASP A N 1
ATOM 5871 C CA . ASP A 1 709 ? -18.518 -16.800 -12.455 1.00 93.94 709 ASP A CA 1
ATOM 5872 C C . ASP A 1 709 ? -19.230 -15.846 -13.419 1.00 93.94 709 ASP A C 1
ATOM 5874 O O . ASP A 1 709 ? -20.356 -15.419 -13.157 1.00 93.94 709 ASP A O 1
ATOM 5878 N N . ILE A 1 710 ? -18.636 -15.577 -14.589 1.00 96.38 710 ILE A N 1
ATOM 5879 C CA . ILE A 1 710 ? -19.273 -14.781 -15.650 1.00 96.38 710 ILE A CA 1
ATOM 5880 C C . ILE A 1 710 ? -20.593 -15.421 -16.093 1.00 96.38 710 ILE A C 1
ATOM 5882 O O . ILE A 1 710 ? -21.591 -14.717 -16.262 1.00 96.38 710 ILE A O 1
ATOM 5886 N N . ASP A 1 711 ? -20.619 -16.740 -16.287 1.00 96.06 711 ASP A N 1
ATOM 5887 C CA . ASP A 1 711 ? -21.824 -17.462 -16.703 1.00 96.06 711 ASP A CA 1
ATOM 5888 C C . ASP A 1 711 ? -22.924 -17.398 -15.648 1.00 96.06 711 ASP A C 1
ATOM 5890 O O . ASP A 1 711 ? -24.084 -17.140 -15.986 1.00 96.06 711 ASP A O 1
ATOM 5894 N N . ASN A 1 712 ? -22.555 -17.552 -14.377 1.00 93.00 712 ASN A N 1
ATOM 5895 C CA . ASN A 1 712 ? -23.470 -17.393 -13.259 1.00 93.00 712 ASN A CA 1
ATOM 5896 C C . ASN A 1 712 ? -24.045 -15.976 -13.236 1.00 93.00 712 ASN A C 1
ATOM 5898 O O . ASN A 1 712 ? -25.259 -15.820 -13.293 1.00 93.00 712 ASN A O 1
ATOM 5902 N N . ILE A 1 713 ? -23.213 -14.934 -13.265 1.00 94.06 713 ILE A N 1
ATOM 5903 C CA . ILE A 1 713 ? -23.679 -13.539 -13.233 1.00 94.06 713 ILE A CA 1
ATOM 5904 C C . ILE A 1 713 ? -24.582 -13.220 -14.428 1.00 94.06 713 ILE A C 1
ATOM 5906 O O . ILE A 1 713 ? -25.621 -12.579 -14.272 1.00 94.06 713 ILE A O 1
ATOM 5910 N N . ILE A 1 714 ? -24.241 -13.695 -15.628 1.00 95.62 714 ILE A N 1
ATOM 5911 C CA . ILE A 1 714 ? -25.078 -13.504 -16.818 1.00 95.62 714 ILE A CA 1
ATOM 5912 C C . ILE A 1 714 ? -26.429 -14.188 -16.667 1.00 95.62 714 ILE A C 1
ATOM 5914 O O . ILE A 1 714 ? -27.443 -13.613 -17.069 1.00 95.62 714 ILE A O 1
ATOM 5918 N N . LYS A 1 715 ? -26.458 -15.387 -16.083 1.00 93.94 715 LYS A N 1
ATOM 5919 C CA . LYS A 1 715 ? -27.702 -16.078 -15.758 1.00 93.94 715 LYS A CA 1
ATOM 5920 C C . LYS A 1 715 ? -28.546 -15.245 -14.790 1.00 93.94 715 LYS A C 1
ATOM 5922 O O . LYS A 1 715 ? -29.700 -14.985 -15.103 1.00 93.94 715 LYS A O 1
ATOM 5927 N N . ILE A 1 716 ? -27.957 -14.718 -13.713 1.00 91.94 716 ILE A N 1
ATOM 5928 C CA . ILE A 1 716 ? -28.646 -13.835 -12.750 1.00 91.94 716 ILE A CA 1
ATOM 5929 C C . ILE A 1 716 ? -29.226 -12.594 -13.452 1.00 91.94 716 ILE A C 1
ATOM 5931 O O . ILE A 1 716 ? -30.390 -12.245 -13.257 1.00 91.94 716 ILE A O 1
ATOM 5935 N N . ILE A 1 717 ? -28.439 -11.937 -14.311 1.00 90.50 717 ILE A N 1
ATOM 5936 C CA . ILE A 1 717 ? -28.858 -10.734 -15.051 1.00 90.50 717 ILE A CA 1
ATOM 5937 C C . ILE A 1 717 ? -30.018 -11.021 -16.018 1.00 90.50 717 ILE A C 1
ATOM 5939 O O . ILE A 1 717 ? -30.898 -10.167 -16.182 1.00 90.50 717 ILE A O 1
ATOM 5943 N N . ASN A 1 718 ? -29.999 -12.178 -16.686 1.00 91.56 718 ASN A N 1
ATOM 5944 C CA . ASN A 1 718 ? -31.012 -12.573 -17.668 1.00 91.56 718 ASN A CA 1
ATOM 5945 C C . ASN A 1 718 ? -32.301 -13.051 -17.011 1.00 91.56 718 ASN A C 1
ATOM 5947 O O . ASN A 1 718 ? -33.380 -12.636 -17.422 1.00 91.56 718 ASN A O 1
ATOM 5951 N N . ASP A 1 719 ? -32.173 -13.920 -16.013 1.00 92.44 719 ASP A N 1
ATOM 5952 C CA . ASP A 1 719 ? -33.307 -14.539 -15.337 1.00 92.44 719 ASP A CA 1
ATOM 5953 C C . ASP A 1 719 ? -33.976 -13.542 -14.380 1.00 92.44 719 ASP A C 1
ATOM 5955 O O . ASP A 1 719 ? -35.121 -13.737 -13.977 1.00 92.44 719 ASP A O 1
ATOM 5959 N N . GLY A 1 720 ? -33.259 -12.475 -13.996 1.00 90.31 720 GLY A N 1
ATOM 5960 C CA . GLY A 1 720 ? -33.717 -11.483 -13.028 1.00 90.31 720 GLY A CA 1
ATOM 5961 C C . GLY A 1 720 ? -33.825 -12.039 -11.609 1.00 90.31 720 GLY A C 1
ATOM 5962 O O . GLY A 1 720 ? -34.287 -11.327 -10.719 1.00 90.31 720 GLY A O 1
ATOM 5963 N N . LYS A 1 721 ? -33.412 -13.294 -11.400 1.00 90.12 721 LYS A N 1
ATOM 5964 C CA . LYS A 1 721 ? -33.486 -13.995 -10.126 1.00 90.12 721 LYS A CA 1
ATOM 5965 C C . LYS A 1 721 ? -32.338 -14.975 -9.926 1.00 90.12 721 LYS A C 1
ATOM 5967 O O . LYS A 1 721 ? -31.805 -15.520 -10.893 1.00 90.12 721 LYS A O 1
ATOM 5972 N N . VAL A 1 722 ? -32.006 -15.244 -8.670 1.00 90.94 722 VAL A N 1
ATOM 5973 C CA . VAL A 1 722 ? -31.065 -16.297 -8.282 1.00 90.94 722 VAL A CA 1
ATOM 5974 C C . VAL A 1 722 ? -31.530 -16.991 -7.012 1.00 90.94 722 VAL A C 1
ATOM 5976 O O . VAL A 1 722 ? -31.936 -16.334 -6.061 1.00 90.94 722 VAL A O 1
ATOM 5979 N N . GLU A 1 723 ? -31.488 -18.321 -7.014 1.00 88.94 723 GLU A N 1
ATOM 5980 C CA . GLU A 1 723 ? -31.643 -19.111 -5.793 1.00 88.94 723 GLU A CA 1
ATOM 5981 C C . GLU A 1 723 ? -30.283 -19.197 -5.110 1.00 88.94 723 GLU A C 1
ATOM 5983 O O . GLU A 1 723 ? -29.304 -19.636 -5.722 1.00 88.94 723 GLU A O 1
ATOM 5988 N N . VAL A 1 724 ? -30.223 -18.767 -3.856 1.00 86.06 724 VAL A N 1
ATOM 5989 C CA . VAL A 1 724 ? -29.023 -18.853 -3.029 1.00 86.06 724 VAL A CA 1
ATOM 5990 C C . VAL A 1 724 ? -29.342 -19.739 -1.841 1.00 86.06 724 VAL A C 1
ATOM 5992 O O . VAL A 1 724 ? -30.381 -19.567 -1.202 1.00 86.06 724 VAL A O 1
ATOM 5995 N N . ASN A 1 725 ? -28.446 -20.682 -1.557 1.00 84.88 725 ASN A N 1
ATOM 5996 C CA . ASN A 1 725 ? -28.559 -21.480 -0.349 1.00 84.88 725 ASN A CA 1
ATOM 5997 C C . ASN A 1 725 ? -28.175 -20.592 0.834 1.00 84.88 725 ASN A C 1
ATOM 5999 O O . ASN A 1 725 ? -27.030 -20.145 0.939 1.00 84.88 725 ASN A O 1
ATOM 6003 N N . SER A 1 726 ? -29.148 -20.283 1.676 1.00 80.88 726 SER A N 1
ATOM 6004 C CA . SER A 1 726 ? -28.969 -19.471 2.868 1.00 80.88 726 SER A CA 1
ATOM 6005 C C . SER A 1 726 ? -30.016 -19.891 3.882 1.00 80.88 726 SER A C 1
ATOM 6007 O O . SER A 1 726 ? -31.212 -19.855 3.599 1.00 80.88 726 SER A O 1
ATOM 6009 N N . ASN A 1 727 ? -29.541 -20.289 5.058 1.00 76.81 727 ASN A N 1
ATOM 6010 C CA . ASN A 1 727 ? -30.384 -20.815 6.128 1.00 76.81 727 ASN A CA 1
ATOM 6011 C C . ASN A 1 727 ? -30.880 -19.699 7.054 1.00 76.81 727 ASN A C 1
ATOM 6013 O O . ASN A 1 727 ? -31.773 -19.916 7.869 1.00 76.81 727 ASN A O 1
ATOM 6017 N N . GLU A 1 728 ? -30.281 -18.510 6.964 1.00 78.88 728 GLU A N 1
ATOM 6018 C CA . GLU A 1 728 ? -30.488 -17.436 7.924 1.00 78.88 728 GLU A CA 1
ATOM 6019 C C . GLU A 1 728 ? -30.237 -16.074 7.275 1.00 78.88 728 GLU A C 1
ATOM 6021 O O . GLU A 1 728 ? -29.166 -15.808 6.725 1.00 78.88 728 GLU A O 1
ATOM 6026 N N . ILE A 1 729 ? -31.227 -15.191 7.387 1.00 78.19 729 ILE A N 1
ATOM 6027 C CA . ILE A 1 729 ? -31.083 -13.761 7.140 1.00 78.19 729 ILE A CA 1
ATOM 6028 C C . ILE A 1 729 ? -31.267 -13.050 8.476 1.00 78.19 729 ILE A C 1
ATOM 6030 O O . ILE A 1 729 ? -32.335 -13.097 9.089 1.00 78.19 729 ILE A O 1
ATOM 6034 N N . ILE A 1 730 ? -30.213 -12.367 8.919 1.00 75.19 730 ILE A N 1
ATOM 6035 C CA . ILE A 1 730 ? -30.251 -11.547 10.129 1.00 75.19 730 ILE A CA 1
ATOM 6036 C C . ILE A 1 730 ? -30.795 -10.173 9.742 1.00 75.19 730 ILE A C 1
ATOM 6038 O O . ILE A 1 730 ? -30.150 -9.436 8.992 1.00 75.19 730 ILE A O 1
ATOM 6042 N N . LYS A 1 731 ? -31.973 -9.812 10.263 1.00 77.31 731 LYS A N 1
ATOM 6043 C CA . LYS A 1 731 ? -32.490 -8.444 10.180 1.00 77.31 731 LYS A CA 1
ATOM 6044 C C . LYS A 1 731 ? -32.221 -7.767 11.532 1.00 77.31 731 LYS A C 1
ATOM 6046 O O . LYS A 1 731 ? -32.892 -8.093 12.510 1.00 77.31 731 LYS A O 1
ATOM 6051 N N . PRO A 1 732 ? -31.246 -6.838 11.613 1.00 69.94 732 PRO A N 1
ATOM 6052 C CA . PRO A 1 732 ? -30.783 -6.287 12.890 1.00 69.94 732 PRO A CA 1
ATOM 6053 C C . PRO A 1 732 ? -31.863 -5.497 13.641 1.00 69.94 732 PRO A C 1
ATOM 6055 O O . PRO A 1 732 ? -31.763 -5.320 14.849 1.00 69.94 732 PRO A O 1
ATOM 6058 N N . SER A 1 733 ? -32.902 -5.035 12.943 1.00 81.88 733 SER A N 1
ATOM 6059 C CA . SER A 1 733 ? -34.052 -4.371 13.548 1.00 81.88 733 SER A CA 1
ATOM 6060 C C . SER A 1 733 ? -35.293 -4.500 12.663 1.00 81.88 733 SER A C 1
ATOM 6062 O O . SER A 1 733 ? -35.245 -4.235 11.460 1.00 81.88 733 SER A O 1
ATOM 6064 N N . ALA A 1 734 ? -36.418 -4.897 13.253 1.00 87.12 734 ALA A N 1
ATOM 6065 C CA . ALA A 1 734 ? -37.743 -4.845 12.641 1.00 87.12 734 ALA A CA 1
ATOM 6066 C C . ALA A 1 734 ? -38.762 -4.345 13.670 1.00 87.12 734 ALA A C 1
ATOM 6068 O O . ALA A 1 734 ? -38.675 -4.691 14.849 1.00 87.12 734 ALA A O 1
ATOM 6069 N N . THR A 1 735 ? -39.730 -3.542 13.232 1.00 91.75 735 THR A N 1
ATOM 6070 C CA . THR A 1 735 ? -40.843 -3.150 14.107 1.00 91.75 735 THR A CA 1
ATOM 6071 C C . THR A 1 735 ? -41.761 -4.346 14.361 1.00 91.75 735 THR A C 1
ATOM 6073 O O . THR A 1 735 ? -41.977 -5.174 13.473 1.00 91.75 735 THR A O 1
ATOM 6076 N N . VAL A 1 736 ? -42.370 -4.444 15.541 1.00 88.94 736 VAL A N 1
ATOM 6077 C CA . VAL A 1 736 ? -43.360 -5.497 15.848 1.00 88.94 736 VAL A CA 1
ATOM 6078 C C . VAL A 1 736 ? -44.504 -5.506 14.834 1.00 88.94 736 VAL A C 1
ATOM 6080 O O . VAL A 1 736 ? -44.999 -6.570 14.464 1.00 88.94 736 VAL A O 1
ATOM 6083 N N . LYS A 1 737 ? -44.887 -4.341 14.305 1.00 91.44 737 LYS A N 1
ATOM 6084 C CA . LYS A 1 737 ? -45.851 -4.218 13.207 1.00 91.44 737 LYS A CA 1
ATOM 6085 C C . LYS A 1 737 ? -45.403 -4.923 11.921 1.00 91.44 737 LYS A C 1
ATOM 6087 O O . LYS A 1 737 ? -46.211 -5.608 11.288 1.00 91.44 737 LYS A O 1
ATOM 6092 N N . GLU A 1 738 ? -44.140 -4.775 11.525 1.00 88.75 738 GLU A N 1
ATOM 6093 C CA . GLU A 1 738 ? -43.555 -5.518 10.400 1.00 88.75 738 GLU A CA 1
ATOM 6094 C C . GLU A 1 738 ? -43.537 -7.023 10.683 1.00 88.75 738 GLU A C 1
ATOM 6096 O O . GLU A 1 738 ? -43.939 -7.806 9.822 1.00 88.75 738 GLU A O 1
ATOM 6101 N N . ILE A 1 739 ? -43.147 -7.424 11.897 1.00 89.62 739 ILE A N 1
ATOM 6102 C CA . ILE A 1 739 ? -43.095 -8.832 12.321 1.00 89.62 739 ILE A CA 1
ATOM 6103 C C . ILE A 1 739 ? -44.495 -9.460 12.266 1.00 89.62 739 ILE A C 1
ATOM 6105 O O . ILE A 1 739 ? -44.675 -10.526 11.678 1.00 89.62 739 ILE A O 1
ATOM 6109 N N . LYS A 1 740 ? -45.523 -8.771 12.777 1.00 91.06 740 LYS A N 1
ATOM 6110 C CA . LYS A 1 740 ? -46.933 -9.188 12.675 1.00 91.06 740 LYS A CA 1
ATOM 6111 C C . LYS A 1 740 ? -47.370 -9.370 11.224 1.00 91.06 740 LYS A C 1
ATOM 6113 O O . LYS A 1 740 ? -48.065 -10.335 10.907 1.00 91.06 740 LYS A O 1
ATOM 6118 N N . LYS A 1 741 ? -46.946 -8.476 10.323 1.00 90.19 741 LYS A N 1
ATOM 6119 C CA . LYS A 1 741 ? -47.236 -8.593 8.887 1.00 90.19 741 LYS A CA 1
ATOM 6120 C C . LYS A 1 741 ? -46.562 -9.823 8.268 1.00 90.19 741 LYS A C 1
ATOM 6122 O O . LYS A 1 741 ? -47.198 -10.500 7.467 1.00 90.19 741 LYS A O 1
ATOM 6127 N N . MET A 1 742 ? -45.330 -10.142 8.666 1.00 88.50 742 MET A N 1
ATOM 6128 C CA . MET A 1 742 ? -44.618 -11.353 8.232 1.00 88.50 742 MET A CA 1
ATOM 6129 C C . MET A 1 742 ? -45.287 -12.630 8.753 1.00 88.50 742 MET A C 1
ATOM 6131 O O . MET A 1 742 ? -45.498 -13.563 7.986 1.00 88.50 742 MET A O 1
ATOM 6135 N N . ILE A 1 743 ? -45.686 -12.660 10.029 1.00 87.75 743 ILE A N 1
ATOM 6136 C CA . ILE A 1 743 ? -46.419 -13.790 10.626 1.00 87.75 743 ILE A CA 1
ATOM 6137 C C . ILE A 1 743 ? -47.744 -14.017 9.898 1.00 87.75 743 ILE A C 1
ATOM 6139 O O . ILE A 1 743 ? -48.100 -15.156 9.599 1.00 87.75 743 ILE A O 1
ATOM 6143 N N . LYS A 1 744 ? -48.460 -12.935 9.571 1.00 90.25 744 LYS A N 1
ATOM 6144 C CA . LYS A 1 744 ? -49.697 -13.016 8.796 1.00 90.25 744 LYS A CA 1
ATOM 6145 C C . LYS A 1 744 ? -49.454 -13.580 7.391 1.00 90.25 744 LYS A C 1
ATOM 6147 O O . LYS A 1 744 ? -50.141 -14.523 7.015 1.00 90.25 744 LYS A O 1
ATOM 6152 N N . ALA A 1 745 ? -48.466 -13.055 6.661 1.00 85.94 745 ALA A N 1
ATOM 6153 C CA . ALA A 1 745 ? -48.103 -13.555 5.333 1.00 85.94 745 ALA A CA 1
ATOM 6154 C C . ALA A 1 745 ? -47.755 -15.053 5.374 1.00 85.94 745 ALA A C 1
ATOM 6156 O O . ALA A 1 745 ? -48.277 -15.832 4.582 1.00 85.94 745 ALA A O 1
ATOM 6157 N N . LYS A 1 746 ? -46.980 -15.485 6.380 1.00 85.19 746 LYS A N 1
ATOM 6158 C CA . LYS A 1 746 ? -46.684 -16.902 6.633 1.00 85.19 746 LYS A CA 1
ATOM 6159 C C . LYS A 1 746 ? -47.953 -17.735 6.851 1.00 85.19 746 LYS A C 1
ATOM 6161 O O . LYS A 1 746 ? -48.085 -18.800 6.259 1.00 85.19 746 LYS A O 1
ATOM 6166 N N . ALA A 1 747 ? -48.890 -17.272 7.680 1.00 86.50 747 ALA A N 1
ATOM 6167 C CA . ALA A 1 747 ? -50.147 -17.985 7.934 1.00 86.50 747 ALA A CA 1
ATOM 6168 C C . ALA A 1 747 ? -51.021 -18.126 6.671 1.00 86.50 747 ALA A C 1
ATOM 6170 O O . ALA A 1 747 ? -51.790 -19.080 6.553 1.00 86.50 747 ALA A O 1
ATOM 6171 N N . GLU A 1 748 ? -50.883 -17.195 5.727 1.00 89.25 748 GLU A N 1
ATOM 6172 C CA . GLU A 1 748 ? -51.582 -17.174 4.439 1.00 89.25 748 GLU A CA 1
ATOM 6173 C C . GLU A 1 748 ? -50.795 -17.896 3.316 1.00 89.25 748 GLU A C 1
ATOM 6175 O O . GLU A 1 748 ? -51.290 -17.987 2.193 1.00 89.25 748 GLU A O 1
ATOM 6180 N N . ASN A 1 749 ? -49.619 -18.479 3.615 1.00 86.31 749 ASN A N 1
ATOM 6181 C CA . ASN A 1 749 ? -48.657 -19.033 2.644 1.00 86.31 749 ASN A CA 1
ATOM 6182 C C . ASN A 1 749 ? -48.262 -18.030 1.541 1.00 86.31 749 ASN A C 1
ATOM 6184 O O . ASN A 1 749 ? -48.061 -18.402 0.382 1.00 86.31 749 ASN A O 1
ATOM 6188 N N . GLU A 1 750 ? -48.179 -16.747 1.889 1.00 85.69 750 GLU A N 1
ATOM 6189 C CA . GLU A 1 750 ? -47.718 -15.696 0.991 1.00 85.69 750 GLU A CA 1
ATOM 6190 C C . GLU A 1 750 ? -46.195 -15.500 1.110 1.00 85.69 750 GLU A C 1
ATOM 6192 O O . GLU A 1 750 ? -45.660 -15.486 2.224 1.00 85.69 750 GLU A O 1
ATOM 6197 N N . PRO A 1 751 ? -45.481 -15.306 -0.016 1.00 82.75 751 PRO A N 1
ATOM 6198 C CA . PRO A 1 751 ? -44.058 -14.998 0.004 1.00 82.75 751 PRO A CA 1
ATOM 6199 C C . PRO A 1 751 ? -43.777 -13.674 0.711 1.00 82.75 751 PRO A C 1
ATOM 6201 O O . PRO A 1 751 ? -44.497 -12.686 0.547 1.00 82.75 751 PRO A O 1
ATOM 6204 N N . ILE A 1 752 ? -42.668 -13.630 1.445 1.00 84.44 752 ILE A N 1
ATOM 6205 C CA . ILE A 1 752 ? -42.211 -12.412 2.114 1.00 84.44 752 ILE A CA 1
ATOM 6206 C C . ILE A 1 752 ? -41.081 -11.792 1.309 1.00 84.44 752 ILE A C 1
ATOM 6208 O O . ILE A 1 752 ? -40.148 -12.476 0.888 1.00 84.44 752 ILE A O 1
ATOM 6212 N N . PHE A 1 753 ? -41.190 -10.480 1.112 1.00 83.69 753 PHE A N 1
ATOM 6213 C CA . PHE A 1 753 ? -40.293 -9.693 0.281 1.00 83.69 753 PHE A CA 1
ATOM 6214 C C . PHE A 1 753 ? -39.519 -8.685 1.126 1.00 83.69 753 PHE A C 1
ATOM 6216 O O . PHE A 1 753 ? -40.130 -7.815 1.748 1.00 83.69 753 PHE A O 1
ATOM 6223 N N . PHE A 1 754 ? -38.189 -8.760 1.091 1.00 82.31 754 PHE A N 1
ATOM 6224 C CA . PHE A 1 754 ? -37.295 -7.798 1.738 1.00 82.31 754 PHE A CA 1
ATOM 6225 C C . PHE A 1 754 ? -36.519 -7.009 0.699 1.00 82.31 754 PHE A C 1
ATOM 6227 O O . PHE A 1 754 ? -35.787 -7.595 -0.094 1.00 82.31 754 PHE A O 1
ATOM 6234 N N . LYS A 1 755 ? -36.611 -5.681 0.735 1.00 80.88 755 LYS A N 1
ATOM 6235 C CA . LYS A 1 755 ? -35.693 -4.840 -0.034 1.00 80.88 755 LYS A CA 1
ATOM 6236 C C . LYS A 1 755 ? -34.331 -4.804 0.649 1.00 80.88 755 LYS A C 1
ATOM 6238 O O . LYS A 1 755 ? -34.219 -4.356 1.786 1.00 80.88 755 LYS A O 1
ATOM 6243 N N . SER A 1 756 ? -33.302 -5.248 -0.060 1.00 76.69 756 SER A N 1
ATOM 6244 C CA . SER A 1 756 ? -31.905 -5.022 0.297 1.00 76.69 756 SER A CA 1
ATOM 6245 C C . SER A 1 756 ? -31.341 -3.886 -0.549 1.00 76.69 756 SER A C 1
ATOM 6247 O O . SER A 1 756 ? -31.700 -3.738 -1.720 1.00 76.69 756 SER A O 1
ATOM 6249 N N . LEU A 1 757 ? -30.458 -3.083 0.050 1.00 69.12 757 LEU A N 1
ATOM 6250 C CA . LEU A 1 757 ? -29.910 -1.890 -0.592 1.00 69.12 757 LEU A CA 1
ATOM 6251 C C . LEU A 1 757 ? -29.055 -2.234 -1.818 1.00 69.12 757 LEU A C 1
ATOM 6253 O O . LEU A 1 757 ? -29.227 -1.575 -2.834 1.00 69.12 757 LEU A O 1
ATOM 6257 N N . ASP A 1 758 ? -28.220 -3.280 -1.762 1.00 84.44 758 ASP A N 1
ATOM 6258 C CA . ASP A 1 758 ? -27.330 -3.670 -2.864 1.00 84.44 758 ASP A CA 1
ATOM 6259 C C . ASP A 1 758 ? -27.032 -5.181 -2.856 1.00 84.44 758 ASP A C 1
ATOM 6261 O O . ASP A 1 758 ? -26.697 -5.749 -1.815 1.00 84.44 758 ASP A O 1
ATOM 6265 N N . PHE A 1 759 ? -27.099 -5.837 -4.021 1.00 87.19 759 PHE A N 1
ATOM 6266 C CA . PHE A 1 759 ? -26.604 -7.204 -4.215 1.00 87.19 759 PHE A CA 1
ATOM 6267 C C . PHE A 1 759 ? -25.268 -7.183 -4.936 1.00 87.19 759 PHE A C 1
ATOM 6269 O O . PHE A 1 759 ? -25.174 -6.798 -6.104 1.00 87.19 759 PHE A O 1
ATOM 6276 N N . LYS A 1 760 ? -24.228 -7.610 -4.228 1.00 91.31 760 LYS A N 1
ATOM 6277 C CA . LYS A 1 760 ? -22.858 -7.557 -4.717 1.00 91.31 760 LYS A CA 1
ATOM 6278 C C . LYS A 1 760 ? -22.327 -8.954 -4.990 1.00 91.31 760 LYS A C 1
ATOM 6280 O O . LYS A 1 760 ? -22.600 -9.887 -4.240 1.00 91.31 760 LYS A O 1
ATOM 6285 N N . VAL A 1 761 ? -21.570 -9.086 -6.070 1.00 91.44 761 VAL A N 1
ATOM 6286 C CA . VAL A 1 761 ? -20.927 -10.334 -6.492 1.00 91.44 761 VAL A CA 1
ATOM 6287 C C . VAL A 1 761 ? -19.448 -10.080 -6.739 1.00 91.44 761 VAL A C 1
ATOM 6289 O O . VAL A 1 761 ? -19.079 -9.011 -7.218 1.00 91.44 761 VAL A O 1
ATOM 6292 N N . LEU A 1 762 ? -18.600 -11.056 -6.429 1.00 91.88 762 LEU A N 1
ATOM 6293 C CA . LEU A 1 762 ? -17.183 -10.987 -6.768 1.00 91.88 762 LEU A CA 1
ATOM 6294 C C . LEU A 1 762 ? -16.996 -11.452 -8.219 1.00 91.88 762 LEU A C 1
ATOM 6296 O O . LEU A 1 762 ? -17.414 -12.553 -8.572 1.00 91.88 762 LEU A O 1
ATOM 6300 N N . LEU A 1 763 ? -16.376 -10.629 -9.061 1.00 94.25 763 LEU A N 1
ATOM 6301 C CA . LEU A 1 763 ? -16.029 -10.967 -10.439 1.00 94.25 763 LEU A CA 1
ATOM 6302 C C . LEU A 1 763 ? -14.632 -10.435 -10.752 1.00 94.25 763 LEU A C 1
ATOM 6304 O O . LEU A 1 763 ? -14.394 -9.240 -10.646 1.00 94.25 763 LEU A O 1
ATOM 6308 N N . LEU A 1 764 ? -13.720 -11.315 -11.179 1.00 91.88 764 LEU A N 1
ATOM 6309 C CA . LEU A 1 764 ? -12.328 -10.955 -11.500 1.00 91.88 764 LEU A CA 1
ATOM 6310 C C . LEU A 1 764 ? -11.603 -10.232 -10.349 1.00 91.88 764 LEU A C 1
ATOM 6312 O O . LEU A 1 764 ? -10.816 -9.327 -10.598 1.00 91.88 764 LEU A O 1
ATOM 6316 N N . GLU A 1 765 ? -11.858 -10.657 -9.106 1.00 89.44 765 GLU A N 1
ATOM 6317 C CA . GLU A 1 765 ? -11.317 -10.046 -7.874 1.00 89.44 765 GLU A CA 1
ATOM 6318 C C . GLU A 1 765 ? -11.880 -8.642 -7.563 1.00 89.44 765 GLU A C 1
ATOM 6320 O O . GLU A 1 765 ? -11.452 -8.012 -6.599 1.00 89.44 765 GLU A O 1
ATOM 6325 N N . GLU A 1 766 ? -12.881 -8.174 -8.315 1.00 91.12 766 GLU A N 1
ATOM 6326 C CA . GLU A 1 766 ? -13.586 -6.910 -8.079 1.00 91.12 766 GLU A CA 1
ATOM 6327 C C . GLU A 1 766 ? -15.015 -7.161 -7.568 1.00 91.12 766 GLU A C 1
ATOM 6329 O O . GLU A 1 766 ? -15.714 -8.077 -8.008 1.00 91.12 766 GLU A O 1
ATOM 6334 N N . GLU A 1 767 ? -15.467 -6.344 -6.617 1.00 93.81 767 GLU A N 1
ATOM 6335 C CA . GLU A 1 767 ? -16.831 -6.396 -6.087 1.00 93.81 767 GLU A CA 1
ATOM 6336 C C . GLU A 1 767 ? -17.775 -5.595 -6.997 1.00 93.81 767 GLU A C 1
ATOM 6338 O O . GLU A 1 767 ? -17.717 -4.365 -7.060 1.00 93.81 767 GLU A O 1
ATOM 6343 N N . ILE A 1 768 ? -18.667 -6.290 -7.703 1.00 92.50 768 ILE A N 1
ATOM 6344 C CA . ILE A 1 768 ? -19.619 -5.690 -8.638 1.00 92.50 768 ILE A CA 1
ATOM 6345 C C . ILE A 1 768 ? -21.001 -5.628 -8.004 1.00 92.50 768 ILE A C 1
ATOM 6347 O O . ILE A 1 768 ? -21.603 -6.647 -7.668 1.00 92.50 768 ILE A O 1
ATOM 6351 N N . ASN A 1 769 ? -21.547 -4.419 -7.918 1.00 91.81 769 ASN A N 1
ATOM 6352 C CA . ASN A 1 769 ? -22.921 -4.197 -7.495 1.00 91.81 769 ASN A CA 1
ATOM 6353 C C . ASN A 1 769 ? -23.895 -4.446 -8.663 1.00 91.81 769 ASN A C 1
ATOM 6355 O O . ASN A 1 769 ? -23.873 -3.729 -9.667 1.00 91.81 769 ASN A O 1
ATOM 6359 N N . LEU A 1 770 ? -24.760 -5.455 -8.538 1.00 90.06 770 LEU A N 1
ATOM 6360 C CA . LEU A 1 770 ? -25.823 -5.757 -9.505 1.00 90.06 770 LEU A CA 1
ATOM 6361 C C . LEU A 1 770 ? -27.079 -4.888 -9.307 1.00 90.06 770 LEU A C 1
ATOM 6363 O O . LEU A 1 770 ? -28.007 -4.954 -10.121 1.00 90.06 770 LEU A O 1
ATOM 6367 N N . GLY A 1 771 ? -27.079 -4.040 -8.276 1.00 86.88 771 GLY A N 1
ATOM 6368 C CA . GLY A 1 771 ? -28.142 -3.115 -7.905 1.00 86.88 771 GLY A CA 1
ATOM 6369 C C . GLY A 1 771 ? -28.991 -3.615 -6.732 1.00 86.88 771 GLY A C 1
ATOM 6370 O O . GLY A 1 771 ? -28.692 -4.659 -6.145 1.00 86.88 771 GLY A O 1
ATOM 6371 N N . PRO A 1 772 ? -30.066 -2.881 -6.398 1.00 84.75 772 PRO A N 1
ATOM 6372 C CA . PRO A 1 772 ? -30.982 -3.267 -5.336 1.00 84.75 772 PRO A CA 1
ATOM 6373 C C . PRO A 1 772 ? -31.720 -4.557 -5.692 1.00 84.75 772 PRO A C 1
ATOM 6375 O O . PRO A 1 772 ? -32.038 -4.828 -6.862 1.00 84.75 772 PRO A O 1
ATOM 6378 N N . VAL A 1 773 ? -31.992 -5.352 -4.662 1.00 86.62 773 VAL A N 1
ATOM 6379 C CA . VAL A 1 773 ? -32.683 -6.633 -4.793 1.00 86.62 773 VAL A CA 1
ATOM 6380 C C . VAL A 1 773 ? -33.811 -6.760 -3.793 1.00 86.62 773 VAL A C 1
ATOM 6382 O O . VAL A 1 773 ? -33.750 -6.251 -2.676 1.00 86.62 773 VAL A O 1
ATOM 6385 N N . THR A 1 774 ? -34.806 -7.536 -4.188 1.00 87.31 774 THR A N 1
ATOM 6386 C CA . THR A 1 774 ? -35.868 -8.011 -3.325 1.00 87.31 774 THR A CA 1
ATOM 6387 C C . THR A 1 774 ? -35.614 -9.484 -2.999 1.00 87.31 774 THR A C 1
ATOM 6389 O O . THR A 1 774 ? -35.595 -10.328 -3.891 1.00 87.31 774 THR A O 1
ATOM 6392 N N . LEU A 1 775 ? -35.416 -9.818 -1.727 1.00 86.81 775 LEU A N 1
ATOM 6393 C CA . LEU A 1 775 ? -35.308 -11.200 -1.259 1.00 86.81 775 LEU A CA 1
ATOM 6394 C C . LEU A 1 775 ? -36.717 -11.764 -1.084 1.00 86.81 775 LEU A C 1
ATOM 6396 O O . LEU A 1 775 ? -37.491 -11.208 -0.311 1.00 86.81 775 LEU A O 1
ATOM 6400 N N . ARG A 1 776 ? -37.037 -12.844 -1.794 1.00 88.19 776 ARG A N 1
ATOM 6401 C CA . ARG A 1 776 ? -38.269 -13.622 -1.668 1.00 88.19 776 ARG A CA 1
ATOM 6402 C C . ARG A 1 776 ? -37.994 -14.894 -0.869 1.00 88.19 776 ARG A C 1
ATOM 6404 O O . ARG A 1 776 ? -37.101 -15.667 -1.223 1.00 88.19 776 ARG A O 1
ATOM 6411 N N . MET A 1 777 ? -38.798 -15.115 0.165 1.00 86.75 777 MET A N 1
ATOM 6412 C CA . MET A 1 777 ? -38.743 -16.297 1.027 1.00 86.75 777 MET A CA 1
ATOM 6413 C C . MET A 1 777 ? -40.142 -16.924 1.105 1.00 86.75 777 MET A C 1
ATOM 6415 O O . MET A 1 777 ? -41.096 -16.225 1.450 1.00 86.75 777 MET A O 1
ATOM 6419 N N . ASP A 1 778 ? -40.263 -18.206 0.746 1.00 82.50 778 ASP A N 1
ATOM 6420 C CA . ASP A 1 778 ? -41.555 -18.903 0.602 1.00 82.50 778 ASP A CA 1
ATOM 6421 C C . ASP A 1 778 ? -41.968 -19.705 1.865 1.00 82.50 778 ASP A C 1
ATOM 6423 O O . ASP A 1 778 ? -43.149 -19.999 2.028 1.00 82.50 778 ASP A O 1
ATOM 6427 N N . ASP A 1 779 ? -41.043 -20.015 2.788 1.00 84.62 779 ASP A N 1
ATOM 6428 C CA . ASP A 1 779 ? -41.331 -20.739 4.044 1.00 84.62 779 ASP A CA 1
ATOM 6429 C C . ASP A 1 779 ? -40.364 -20.320 5.166 1.00 84.62 779 ASP A C 1
ATOM 6431 O O . ASP A 1 779 ? -39.250 -20.842 5.270 1.00 84.62 779 ASP A O 1
ATOM 6435 N N . ILE A 1 780 ? -40.772 -19.332 5.975 1.00 85.31 780 ILE A N 1
ATOM 6436 C CA . ILE A 1 780 ? -39.903 -18.725 6.993 1.00 85.31 780 ILE A CA 1
ATOM 6437 C C . ILE A 1 780 ? -40.219 -19.149 8.432 1.00 85.31 780 ILE A C 1
ATOM 6439 O O . ILE A 1 780 ? -41.372 -19.346 8.823 1.00 85.31 780 ILE A O 1
ATOM 6443 N N . GLU A 1 781 ? -39.198 -19.176 9.278 1.00 87.00 781 GLU A N 1
ATOM 6444 C CA . GLU A 1 781 ? -39.300 -19.177 10.734 1.00 87.00 781 GLU A CA 1
ATOM 6445 C C . GLU A 1 781 ? -38.724 -17.879 11.292 1.00 87.00 781 GLU A C 1
ATOM 6447 O O . GLU A 1 781 ? -37.663 -17.421 10.873 1.00 87.00 781 GLU A O 1
ATOM 6452 N N . LEU A 1 782 ? -39.474 -17.266 12.208 1.00 86.25 782 LEU A N 1
ATOM 6453 C CA . LEU A 1 782 ? -39.077 -16.049 12.900 1.00 86.25 782 LEU A CA 1
ATOM 6454 C C . LEU A 1 782 ? -38.641 -16.453 14.298 1.00 86.25 782 LEU A C 1
ATOM 6456 O O . LEU A 1 782 ? -39.469 -16.881 15.105 1.00 86.25 782 LEU A O 1
ATOM 6460 N N . ILE A 1 783 ? -37.348 -16.333 14.554 1.00 87.88 783 ILE A N 1
ATOM 6461 C CA . ILE A 1 783 ? -36.753 -16.631 15.851 1.00 87.88 783 ILE A CA 1
ATOM 6462 C C . ILE A 1 783 ? -36.051 -15.386 16.384 1.00 87.88 783 ILE A C 1
ATOM 6464 O O . ILE A 1 783 ? -35.628 -14.510 15.621 1.00 87.88 783 ILE A O 1
ATOM 6468 N N . ASP A 1 784 ? -35.980 -15.276 17.703 1.00 85.31 784 ASP A N 1
ATOM 6469 C CA . ASP A 1 784 ? -35.181 -14.249 18.354 1.00 85.31 784 ASP A CA 1
ATOM 6470 C C . ASP A 1 784 ? -33.678 -14.508 18.143 1.00 85.31 784 ASP A C 1
ATOM 6472 O O . ASP A 1 784 ? -33.253 -15.493 17.531 1.00 85.31 784 ASP A O 1
ATOM 6476 N N . GLU A 1 785 ? -32.841 -13.615 18.659 1.00 82.00 785 GLU A N 1
ATOM 6477 C CA . GLU A 1 785 ? -31.382 -13.756 18.608 1.00 82.00 785 GLU A CA 1
ATOM 6478 C C . GLU A 1 785 ? -30.855 -15.060 19.240 1.00 82.00 785 GLU A C 1
ATOM 6480 O O . GLU A 1 785 ? -29.796 -15.550 18.836 1.00 82.00 785 GLU A O 1
ATOM 6485 N N . ASN A 1 786 ? -31.621 -15.651 20.163 1.00 85.81 786 ASN A N 1
ATOM 6486 C CA . ASN A 1 786 ? -31.311 -16.887 20.880 1.00 85.81 786 ASN A CA 1
ATOM 6487 C C . ASN A 1 786 ? -31.858 -18.143 20.179 1.00 85.81 786 ASN A C 1
ATOM 6489 O O . ASN A 1 786 ? -31.661 -19.255 20.672 1.00 85.81 786 ASN A O 1
ATOM 6493 N N . GLY A 1 787 ? -32.530 -17.992 19.036 1.00 84.75 787 GLY A N 1
ATOM 6494 C CA . GLY A 1 787 ? -33.135 -19.093 18.293 1.00 84.75 787 GLY A CA 1
ATOM 6495 C C . GLY A 1 787 ? -34.462 -19.595 18.871 1.00 84.75 787 GLY A C 1
ATOM 6496 O O . GLY A 1 787 ? -34.883 -20.707 18.553 1.00 84.75 787 GLY A O 1
ATOM 6497 N N . THR A 1 788 ? -35.121 -18.802 19.714 1.00 87.44 788 THR A N 1
ATOM 6498 C CA . THR A 1 788 ? -36.428 -19.115 20.309 1.00 87.44 788 THR A CA 1
ATOM 6499 C C . THR A 1 788 ? -37.552 -18.499 19.481 1.00 87.44 788 THR A C 1
ATOM 6501 O O . THR A 1 788 ? -37.401 -17.414 18.924 1.00 87.44 788 THR A O 1
ATOM 6504 N N . GLU A 1 789 ? -38.699 -19.176 19.394 1.00 85.06 789 GLU A N 1
ATOM 6505 C CA . GLU A 1 789 ? -39.886 -18.634 18.724 1.00 85.06 789 GLU A CA 1
ATOM 6506 C C . GLU A 1 789 ? -40.361 -17.343 19.417 1.00 85.06 789 GLU A C 1
ATOM 6508 O O . GLU A 1 789 ? -40.534 -17.290 20.636 1.00 85.06 789 GLU A O 1
ATOM 6513 N N . LEU A 1 790 ? -40.550 -16.285 18.627 1.00 83.38 790 LEU A N 1
ATOM 6514 C CA . LEU A 1 790 ? -40.849 -14.937 19.114 1.00 83.38 790 LEU A CA 1
ATOM 6515 C C . LEU A 1 790 ? -42.310 -14.813 19.583 1.00 83.38 790 LEU A C 1
ATOM 6517 O O . LEU A 1 790 ? -43.234 -14.854 18.768 1.00 83.38 790 LEU A O 1
ATOM 6521 N N . ASN A 1 791 ? -42.536 -14.581 20.883 1.00 88.00 791 ASN A N 1
ATOM 6522 C CA . ASN A 1 791 ? -43.864 -14.242 21.410 1.00 88.00 791 ASN A CA 1
ATOM 6523 C C . ASN A 1 791 ? -44.150 -12.736 21.266 1.00 88.00 791 ASN A C 1
ATOM 6525 O O . ASN A 1 791 ? -43.905 -11.938 22.167 1.00 88.00 791 ASN A O 1
ATOM 6529 N N . ILE A 1 792 ? -44.679 -12.343 20.111 1.00 89.12 792 ILE A N 1
ATOM 6530 C CA . ILE A 1 792 ? -44.926 -10.935 19.757 1.00 89.12 792 ILE A CA 1
ATOM 6531 C C . ILE A 1 792 ? -46.139 -10.283 20.447 1.00 89.12 792 ILE A C 1
ATOM 6533 O O . ILE A 1 792 ? -46.339 -9.078 20.289 1.00 89.12 792 ILE A O 1
ATOM 6537 N N . GLU A 1 793 ? -46.971 -11.038 21.173 1.00 89.44 793 GLU A N 1
ATOM 6538 C CA . GLU A 1 793 ? -48.177 -10.496 21.831 1.00 89.44 793 GLU A CA 1
ATOM 6539 C C . GLU A 1 793 ? -47.843 -9.567 23.012 1.00 89.44 793 GLU A C 1
ATOM 6541 O O . GLU A 1 793 ? -48.670 -8.748 23.407 1.00 89.44 793 GLU A O 1
ATOM 6546 N N . GLU A 1 794 ? -46.625 -9.657 23.553 1.00 88.81 794 GLU A N 1
ATOM 6547 C CA . GLU A 1 794 ? -46.176 -8.884 24.719 1.00 88.81 794 GLU A CA 1
ATOM 6548 C C . GLU A 1 794 ? -45.619 -7.492 24.365 1.00 88.81 794 GLU A C 1
ATOM 6550 O O . GLU A 1 794 ? -45.329 -6.700 25.262 1.00 88.81 794 GLU A O 1
ATOM 6555 N N . TYR A 1 795 ? -45.503 -7.172 23.071 1.00 90.12 795 TYR A N 1
ATOM 6556 C CA . TYR A 1 795 ? -44.852 -5.958 22.578 1.00 90.12 795 TYR A CA 1
ATOM 6557 C C . TYR A 1 795 ? -45.821 -5.026 21.833 1.00 90.12 795 TYR A C 1
ATOM 6559 O O . TYR A 1 795 ? -46.772 -5.460 21.169 1.00 90.12 795 TYR A O 1
ATOM 6567 N N . ASN A 1 796 ? -45.565 -3.720 21.909 1.00 93.06 796 ASN A N 1
ATOM 6568 C CA . ASN A 1 796 ? -46.301 -2.701 21.164 1.00 93.06 796 ASN A CA 1
ATOM 6569 C C . ASN A 1 796 ? -45.856 -2.677 19.698 1.00 93.06 796 ASN A C 1
ATOM 6571 O O . ASN A 1 796 ? -44.711 -2.972 19.384 1.00 93.06 796 ASN A O 1
ATOM 6575 N N . ASP A 1 797 ? -46.741 -2.247 18.795 1.00 91.00 797 ASP A N 1
ATOM 6576 C CA . ASP A 1 797 ? -46.483 -2.237 17.344 1.00 91.00 797 ASP A CA 1
ATOM 6577 C C . ASP A 1 797 ? -45.239 -1.427 16.919 1.00 91.00 797 ASP A C 1
ATOM 6579 O O . ASP A 1 797 ? -44.644 -1.732 15.883 1.00 91.00 797 ASP A O 1
ATOM 6583 N N . GLU A 1 798 ? -44.851 -0.425 17.713 1.00 93.25 798 GLU A N 1
ATOM 6584 C CA . GLU A 1 798 ? -43.702 0.459 17.465 1.00 93.25 798 GLU A CA 1
ATOM 6585 C C . GLU A 1 798 ? -42.392 -0.044 18.100 1.00 93.25 798 GLU A C 1
ATOM 6587 O O . GLU A 1 798 ? -41.334 0.539 17.860 1.00 93.25 798 GLU A O 1
ATOM 6592 N N . ASP A 1 799 ? -42.437 -1.112 18.905 1.00 88.19 799 ASP A N 1
ATOM 6593 C CA . ASP A 1 799 ? -41.232 -1.684 19.503 1.00 88.19 799 ASP A CA 1
ATOM 6594 C C . ASP A 1 799 ? -40.350 -2.298 18.404 1.00 88.19 799 ASP A C 1
ATOM 6596 O O . ASP A 1 799 ? -40.841 -2.878 17.429 1.00 88.19 799 ASP A O 1
ATOM 6600 N N . ILE A 1 800 ? -39.032 -2.149 18.547 1.00 88.00 800 ILE A N 1
ATOM 6601 C CA . ILE A 1 800 ? -38.035 -2.644 17.593 1.00 88.00 800 ILE A CA 1
ATOM 6602 C C . ILE A 1 800 ? -37.364 -3.871 18.195 1.00 88.00 800 ILE A C 1
ATOM 6604 O O . ILE A 1 800 ? -36.775 -3.783 19.270 1.00 88.00 800 ILE A O 1
ATOM 6608 N N . LEU A 1 801 ? -37.416 -4.992 17.480 1.00 87.31 801 LEU A N 1
ATOM 6609 C CA . LEU A 1 801 ? -36.810 -6.248 17.908 1.00 87.31 801 LEU A CA 1
ATOM 6610 C C . LEU A 1 801 ? -35.770 -6.711 16.877 1.00 87.31 801 LEU A C 1
ATOM 6612 O O . LEU A 1 801 ? -36.024 -6.608 15.669 1.00 87.31 801 LEU A O 1
ATOM 6616 N N . PRO A 1 802 ? -34.605 -7.219 17.316 1.00 82.81 802 PRO A N 1
ATOM 6617 C CA . PRO A 1 802 ? -33.731 -7.980 16.439 1.00 82.81 802 PRO A CA 1
ATOM 6618 C C . PRO A 1 802 ? -34.416 -9.309 16.116 1.00 82.81 802 PRO A C 1
ATOM 6620 O O . PRO A 1 802 ? -34.908 -9.998 17.011 1.00 82.81 802 PRO A O 1
ATOM 6623 N N . ILE A 1 803 ? -34.470 -9.670 14.835 1.00 87.06 803 ILE A N 1
ATOM 6624 C CA . ILE A 1 803 ? -35.078 -10.931 14.405 1.00 87.06 803 ILE A CA 1
ATOM 6625 C C . ILE A 1 803 ? -34.146 -11.687 13.470 1.00 87.06 803 ILE A C 1
ATOM 6627 O O . ILE A 1 803 ? -33.460 -11.111 12.617 1.00 87.06 803 ILE A O 1
ATOM 6631 N N . LYS A 1 804 ? -34.175 -13.007 13.598 1.00 86.69 804 LYS A N 1
ATOM 6632 C CA . LYS A 1 804 ? -33.575 -13.930 12.646 1.00 86.69 804 LYS A CA 1
ATOM 6633 C C . LYS A 1 804 ? -34.688 -14.558 11.826 1.00 86.69 804 LYS A C 1
ATOM 6635 O O . LYS A 1 804 ? -35.677 -15.051 12.369 1.00 86.69 804 LYS A O 1
ATOM 6640 N N . ILE A 1 805 ? -34.534 -14.493 10.509 1.00 85.69 805 ILE A N 1
ATOM 6641 C CA . ILE A 1 805 ? -35.471 -15.084 9.560 1.00 85.69 805 ILE A CA 1
ATOM 6642 C C . ILE A 1 805 ? -34.772 -16.291 8.945 1.00 85.69 805 ILE A C 1
ATOM 6644 O O . ILE A 1 805 ? -33.828 -16.141 8.168 1.00 85.69 805 ILE A O 1
ATOM 6648 N N . CYS A 1 806 ? -35.230 -17.483 9.300 1.00 84.31 806 CYS A N 1
ATOM 6649 C CA . CYS A 1 806 ? -34.713 -18.738 8.765 1.00 84.31 806 CYS A CA 1
ATOM 6650 C C . CYS A 1 806 ? -35.645 -19.267 7.677 1.00 84.31 806 CYS A C 1
ATOM 6652 O O . CYS A 1 806 ? -36.855 -19.098 7.789 1.00 84.31 806 CYS A O 1
ATOM 6654 N N . THR A 1 807 ? -35.114 -19.906 6.634 1.00 83.50 807 THR A N 1
ATOM 6655 C CA . THR A 1 807 ? -35.923 -20.627 5.633 1.00 83.50 807 THR A CA 1
ATOM 6656 C C . THR A 1 807 ? -35.872 -22.122 5.915 1.00 83.50 807 THR A C 1
ATOM 6658 O O . THR A 1 807 ? -34.812 -22.664 6.226 1.00 83.50 807 THR A O 1
ATOM 6661 N N . LYS A 1 808 ? -37.007 -22.822 5.815 1.00 82.25 808 LYS A N 1
ATOM 6662 C CA . LYS A 1 808 ? -37.043 -24.278 6.060 1.00 82.25 808 LYS A CA 1
ATOM 6663 C C . LYS A 1 808 ? -36.422 -25.105 4.944 1.00 82.25 808 LYS A C 1
ATOM 6665 O O . LYS A 1 808 ? -35.956 -26.214 5.185 1.00 82.25 808 LYS A O 1
ATOM 6670 N N . ASP A 1 809 ? -36.456 -24.588 3.725 1.00 82.81 809 ASP A N 1
ATOM 6671 C CA . ASP A 1 809 ? -35.915 -25.228 2.530 1.00 82.81 809 ASP A CA 1
ATOM 6672 C C . ASP A 1 809 ? -34.476 -24.791 2.219 1.00 82.81 809 ASP A C 1
ATOM 6674 O O . ASP A 1 809 ? -33.938 -25.187 1.185 1.00 82.81 809 ASP A O 1
ATOM 6678 N N . GLU A 1 810 ? -33.862 -24.000 3.112 1.00 84.94 810 GLU A N 1
ATOM 6679 C CA . GLU A 1 810 ? -32.509 -23.444 2.984 1.00 84.94 810 GLU A CA 1
ATOM 6680 C C . GLU A 1 810 ? -32.318 -22.589 1.723 1.00 84.94 810 GLU A C 1
ATOM 6682 O O . GLU A 1 810 ? -31.191 -22.372 1.274 1.00 84.94 810 GLU A O 1
ATOM 6687 N N . LYS A 1 811 ? -33.408 -22.088 1.126 1.00 85.31 811 LYS A N 1
ATOM 6688 C CA . LYS A 1 811 ? -33.371 -21.350 -0.137 1.00 85.31 811 LYS A CA 1
ATOM 6689 C C . LYS A 1 811 ? -33.941 -19.952 0.001 1.00 85.31 811 LYS A C 1
ATOM 6691 O O . LYS A 1 811 ? -35.056 -19.740 0.462 1.00 85.31 811 LYS A O 1
ATOM 6696 N N . VAL A 1 812 ? -33.188 -18.982 -0.500 1.00 85.81 812 VAL A N 1
ATOM 6697 C CA . VAL A 1 812 ? -33.649 -17.604 -0.672 1.00 85.81 812 VAL A CA 1
ATOM 6698 C C . VAL A 1 812 ? -33.621 -17.277 -2.155 1.00 85.81 812 VAL A C 1
ATOM 6700 O O . VAL A 1 812 ? -32.595 -17.441 -2.819 1.00 85.81 812 VAL A O 1
ATOM 6703 N N . THR A 1 813 ? -34.741 -16.790 -2.687 1.00 88.38 813 THR A N 1
ATOM 6704 C CA . THR A 1 813 ? -34.790 -16.292 -4.063 1.00 88.38 813 THR A CA 1
ATOM 6705 C C . THR A 1 813 ? -34.496 -14.801 -4.059 1.00 88.38 813 THR A C 1
ATOM 6707 O O . THR A 1 813 ? -35.302 -13.998 -3.604 1.00 88.38 813 THR A O 1
ATOM 6710 N N . ILE A 1 814 ? -33.355 -14.399 -4.597 1.00 86.62 814 ILE A N 1
ATOM 6711 C CA . ILE A 1 814 ? -33.009 -12.990 -4.782 1.00 86.62 814 ILE A CA 1
ATOM 6712 C C . ILE A 1 814 ? -33.587 -12.535 -6.119 1.00 86.62 814 ILE A C 1
ATOM 6714 O O . ILE A 1 814 ? -33.263 -13.120 -7.147 1.00 86.62 814 ILE A O 1
ATOM 6718 N N . LEU A 1 815 ? -34.422 -11.499 -6.119 1.00 88.19 815 LEU A N 1
ATOM 6719 C CA . LEU A 1 815 ? -35.023 -10.881 -7.301 1.00 88.19 815 LEU A CA 1
ATOM 6720 C C . LEU A 1 815 ? -34.359 -9.525 -7.561 1.00 88.19 815 LEU A C 1
ATOM 6722 O O . LEU A 1 815 ? -34.322 -8.675 -6.679 1.00 88.19 815 LEU A O 1
ATOM 6726 N N . LEU A 1 816 ? -33.859 -9.277 -8.769 1.00 85.50 816 LEU A N 1
ATOM 6727 C CA . LEU A 1 816 ? -33.328 -7.962 -9.141 1.00 85.50 816 LEU A CA 1
ATOM 6728 C C . LEU A 1 816 ? -34.489 -6.979 -9.356 1.00 85.50 816 LEU A C 1
ATOM 6730 O O . LEU A 1 816 ? -35.348 -7.229 -10.201 1.00 85.50 816 LEU A O 1
ATOM 6734 N N . ASP A 1 817 ? -34.491 -5.832 -8.666 1.00 77.81 817 ASP A N 1
ATOM 6735 C CA . ASP A 1 817 ? -35.655 -4.924 -8.567 1.00 77.81 817 ASP A CA 1
ATOM 6736 C C . ASP A 1 817 ? -36.233 -4.461 -9.916 1.00 77.81 817 ASP A C 1
ATOM 6738 O O . ASP A 1 817 ? -37.433 -4.232 -10.040 1.00 77.81 817 ASP A O 1
ATOM 6742 N N . LYS A 1 818 ? -35.417 -4.388 -10.976 1.00 67.06 818 LYS A N 1
ATOM 6743 C CA . LYS A 1 818 ? -35.888 -4.041 -12.334 1.00 67.06 818 LYS A CA 1
ATOM 6744 C C . LYS A 1 818 ? -36.842 -5.091 -12.947 1.00 67.06 818 LYS A C 1
ATOM 6746 O O . LYS A 1 818 ? -37.462 -4.808 -13.968 1.00 67.06 818 LYS A O 1
ATOM 6751 N N . TYR A 1 819 ? -36.945 -6.277 -12.347 1.00 57.50 819 TYR A N 1
ATOM 6752 C CA . TYR A 1 819 ? -37.815 -7.385 -12.757 1.00 57.50 819 TYR A CA 1
ATOM 6753 C C . TYR A 1 819 ? -38.916 -7.702 -11.734 1.00 57.50 819 TYR A C 1
ATOM 6755 O O . TYR A 1 819 ? -39.729 -8.593 -11.972 1.00 57.50 819 TYR A O 1
ATOM 6763 N N . SER A 1 820 ? -38.967 -6.974 -10.617 1.00 57.75 820 SER A N 1
ATOM 6764 C CA . SER A 1 820 ? -40.012 -7.127 -9.611 1.00 57.75 820 SER A CA 1
ATOM 6765 C C . SER A 1 820 ? -41.248 -6.313 -10.013 1.00 57.75 820 SER A C 1
ATOM 6767 O O . SER A 1 820 ? -41.227 -5.084 -10.002 1.00 57.75 820 SER A O 1
ATOM 6769 N N . SER A 1 821 ? -42.336 -6.990 -10.392 1.00 53.91 821 SER A N 1
ATOM 6770 C CA . SER A 1 821 ? -43.662 -6.368 -10.553 1.00 53.91 821 SER A CA 1
ATOM 6771 C C . SER A 1 821 ? -44.458 -6.305 -9.244 1.00 53.91 821 SER A C 1
ATOM 6773 O O . SER A 1 821 ? -45.583 -5.807 -9.230 1.00 53.91 821 SER A O 1
ATOM 6775 N N . GLU A 1 822 ? -43.910 -6.843 -8.157 1.00 58.88 822 GLU A N 1
ATOM 6776 C CA . GLU A 1 822 ? -44.608 -7.072 -6.893 1.00 58.88 822 GLU A CA 1
ATOM 6777 C C . GLU A 1 822 ? -44.197 -6.006 -5.869 1.00 58.88 822 GLU A C 1
ATOM 6779 O O . GLU A 1 822 ? -43.034 -5.621 -5.783 1.00 58.88 822 GLU A O 1
ATOM 6784 N N . SER A 1 823 ? -45.165 -5.468 -5.119 1.00 50.22 823 SER A N 1
ATOM 6785 C CA . SER A 1 823 ? -44.903 -4.412 -4.131 1.00 50.22 823 SER A CA 1
ATOM 6786 C C . SER A 1 823 ? -44.323 -5.021 -2.848 1.00 50.22 823 SER A C 1
ATOM 6788 O O . SER A 1 823 ? -45.039 -5.760 -2.173 1.00 50.22 823 SER A O 1
ATOM 6790 N N . PRO A 1 824 ? -43.066 -4.718 -2.476 1.00 58.59 824 PRO A N 1
ATOM 6791 C CA . PRO A 1 824 ? -42.452 -5.300 -1.291 1.00 58.59 824 PRO A CA 1
ATOM 6792 C C . PRO A 1 824 ? -43.018 -4.705 -0.000 1.00 58.59 824 PRO A C 1
ATOM 6794 O O . PRO A 1 824 ? -43.588 -3.610 0.017 1.00 58.59 824 PRO A O 1
ATOM 6797 N N . ILE A 1 825 ? -42.834 -5.430 1.102 1.00 53.94 825 ILE A N 1
ATOM 6798 C CA . ILE A 1 825 ? -43.075 -4.915 2.448 1.00 53.94 825 ILE A CA 1
ATOM 6799 C C . ILE A 1 825 ? -41.928 -3.936 2.740 1.00 53.94 825 ILE A C 1
ATOM 6801 O O . ILE A 1 825 ? -40.776 -4.355 2.783 1.00 53.94 825 ILE A O 1
ATOM 6805 N N . SER A 1 826 ? -42.243 -2.635 2.810 1.00 41.53 826 SER A N 1
ATOM 6806 C CA . SER A 1 826 ? -41.268 -1.557 3.042 1.00 41.53 826 SER A CA 1
ATOM 6807 C C . SER A 1 826 ? -40.574 -1.687 4.384 1.00 41.53 826 SER A C 1
ATOM 6809 O O . SER A 1 826 ? -41.341 -1.845 5.365 1.00 41.53 826 SER A O 1
#

pLDDT: mean 83.03, std 17.18, range [30.59, 98.62]

Foldseek 3Di:
DALLVVLVVQPVPLNVLLVVLLVVLQVQQVQLCVLVVLFFRRHSLLLVQLSVLLRQQQDPVLSVVADSLLSSLLSSLSSQLQSLSHQDDDVSVVQCVPDDPVSSVVVSVVSVVCSLVSSLVVLQVCCVVSVHDNVSSNLSSLLSNLLDDDLLVPPDDFDQDPNDTHLSSLSSLSNNLSSLPSQALSSDDPVSVVVPPDPDPVSVLNNVRNDQWDDWHACVVVPQEIETEGEDQDPVNVVSNVVSQVVSQVSCVSSQVVCVVSVRRRPGYHYHYDCLNVLLLLLQLVQLQVDWAALVVSPVSRVDDSVSNVVSVVVCVVVQQWDADPVRTIHGDLDPVSVLVSLVSCVVPPCNLVNLLGPSNLCSLVPPQLVVLCVLLVHDDDDPRSVLLSVLSSGFSQLSNCSVCVSVVQPDVLHDSVPPNSSLSSLVSSLVRSVVCVVVPVDPPPVVNVVSSVVSCVVSVVCVVVVVVVVVVSVVCVVDQVVVVVQVVVVVVPPDDDDRDDDDQDDDDPPDPDDQDPVSVLVCLQVVQDKDKRFAPFDADDFDDDPDDTDGDRGDGMDIRGNPPQQWKWKDQPPDPQIDTRQRWDWDDDPQKTWIWSPDDDAQKIWIWIARNVVRDIDIDIGGNLFAFLVSVLSVLVVLVSCQVRQKIWIAGPVPRHTPDIDGHDPPDDRDHDDPLQSVLSVLRVVLCVQQVDGHHDNDGDDPVLSVQSVVVSCCVVVQKDKDQAFKDWDQKDFLLLVVVVVVCQVVQHWAWDKDQWDWDQHPNDIGTSGIKIKTARHWAKAAPVRHHDPSPVDDRGDMGTIMIGHPVSIIMIGNPVPDPDDHDD

Organism: Methanobacterium bryantii (NCBI:txid2161)

InterPro domains:
  IPR056471 HD-CE [PF24391] (36-253)

Sequence (826 aa):
MELRNILKEESSDYYNRIKFIEKEAEGILPDVRLVFPKYTNHDIAHTKGIEQLLNEMIPNSIKENLKPAEIFYLLVATLFHDVGMKLIGEEEEKKFNSLDEDGRGKLRDKIRDQHHIRSSNYIKKNASDLNLKEEEAAAIADISRAHRKIDIQNELREPIHNNDRIHLKFLGALLRVADECHVTDDRVSELFFKTINSTSWEFEQHFKKHRLIKGILFNENEDNKIRIHATVKSENDEDILGGLKNDIEKELNTVKRIFEENKLRLDSVVLELDRDELIKKNIISKLLDGKKRKLDKIILEIEESQWEVKRNLDELKANRTIQIDESGLYNLTEDISNFEELIKRFTGDKRNWKFVKSNYSQKMVETNLIAHLQYNYNIIYIGNELRERVEILKNSPTAIYLSLKGKKLLNNPYLDLSLVQGDVILDQILLLGLSYDIFKYPITNNLEIKEIVESLTKNSGQRIPELSNLYEEVQKNSKKDDSELFNELINEKNDNEERKYSFNIKFNFPELSEEPTFLAMLSAAMKTGTRIVVTGSRISDFILKEENEPVHMDKVTAIEISPGTPIPYILKVKNTDFKLENLEFRFWKINEIIKYSTESRNLPFKFEFSYDEKDKTQSVHFEIDPNTNVKQLLKWEEFLRALNQERTITLIKSENNQIFNELKVPTQKEIHVRNDSSYEYLKKLVKVQERTNHEIKLLKGLNVNDKADIDNIIKIINDGKVEVNSNEIIKPSATVKEIKKMIKAKAENEPIFFKSLDFKVLLLEEEINLGPVTLRMDDIELIDENGTELNIEEYNDEDILPIKICTKDEKVTILLDKYSSESPIS